Protein AF-0000000071591971 (afdb_homodimer)

Secondary structure (DSSP, 8-state):
--HHHHHHHHHHHTHHHHHHHHHHHHHS--BTT--HHHHHHHHHHHHHTT---EE-SSSS-EEEEEE-SSS--EEEEEEE--BBS----S--TT--SSTT-B--SSHHHHHHHHHHHHHHHHHTGGG--SEEEEEEE---SSTT-HHHHHHHTTTTTT--EEEEEEEETTS-TTEEEE-SEEEE-EEEEEEEEEE-B-EETT-GGGSB-HHHHHHHHHHHHHHIIIIIS-TTS-EEEEEEEEEE---TTEE-SEEEEEEEEEESSHHHHHHHHHHHHHHHHHHHHHHT-EEEEEEEE-PPPEEE-HHHHHHHHHHHHHHT-TT--EEEE---BS---THHHHHHHS-EEEEEEE--SSTT----TTSTT----THHHHHHHHHHHHHHHHHHHS-----/--HHHHHHHHHHHTHHHHHHHHHHHHHS--BTT--HHHHHHHHHHHHHTT---EE-SSSS-EEEEEE-SSS--EEEEEEE--BBS----S--TT---STT-B--SSHHHHHHHHHHHHHHHHHTGGG--SEEEEEEE---SSTT-HHHHHHHTTTTTT--EEEEEEEETTS-TTEEEE-SEEEE-EEEEEEEEEE-B-EETT-GGGSB-HHHHHHHHHHHHHHIIIIIS-TTS-EEEEEEEEEE---TTEE-SEEEEEEEEEESSHHHHHHHHHHHHHHHHHHHHHHT-EEEEEEEE-PPPEEE-HHHHHHHHHHHHHHT-TT--EEEE---BS---THHHHHHHS-EEEEEEE--SSTT----TTSTT----THHHHHHHHHHHHHHHHHHHS-----

Structure (mmCIF, N/CA/C/O backbone):
data_AF-0000000071591971-model_v1
#
loop_
_entity.id
_entity.type
_entity.pdbx_description
1 polymer 'Aminohydrolase/peptidase, M20D family'
#
loop_
_atom_site.group_PDB
_atom_site.id
_atom_site.type_symbol
_atom_site.label_atom_id
_atom_site.label_alt_id
_atom_site.label_comp_id
_atom_site.label_asym_id
_atom_site.label_entity_id
_atom_site.label_seq_id
_atom_site.pdbx_PDB_ins_code
_atom_site.Cartn_x
_atom_site.Cartn_y
_atom_site.Cartn_z
_atom_site.occupancy
_atom_site.B_iso_or_equiv
_atom_site.auth_seq_id
_atom_site.auth_comp_id
_atom_site.auth_asym_id
_atom_site.auth_atom_id
_atom_site.pdbx_PDB_model_num
ATOM 1 N N . MET A 1 1 ? -15.508 55.844 33.562 1 85.69 1 MET A N 1
ATOM 2 C CA . MET A 1 1 ? -15.156 54.469 33.219 1 85.69 1 MET A CA 1
ATOM 3 C C . MET A 1 1 ? -13.867 54.438 32.406 1 85.69 1 MET A C 1
ATOM 5 O O . MET A 1 1 ? -13.672 55.25 31.516 1 85.69 1 MET A O 1
ATOM 9 N N . THR A 1 2 ? -12.992 53.562 32.781 1 93.06 2 THR A N 1
ATOM 10 C CA . THR A 1 2 ? -11.75 53.438 32.062 1 93.06 2 THR A CA 1
ATOM 11 C C . THR A 1 2 ? -12 52.844 30.672 1 93.06 2 THR A C 1
ATOM 13 O O . THR A 1 2 ? -13.039 52.219 30.453 1 93.06 2 THR A O 1
ATOM 16 N N . LEU A 1 3 ? -11.188 53.156 29.797 1 95.31 3 LEU A N 1
ATOM 17 C CA . LEU A 1 3 ? -11.289 52.594 28.453 1 95.31 3 LEU A CA 1
ATOM 18 C C . LEU A 1 3 ? -11.352 51.062 28.516 1 95.31 3 LEU A C 1
ATOM 20 O O . LEU A 1 3 ? -12.094 50.438 27.75 1 95.31 3 LEU A O 1
ATOM 24 N N . GLN A 1 4 ? -10.664 50.5 29.391 1 95.44 4 GLN A N 1
ATOM 25 C CA . GLN A 1 4 ? -10.672 49.031 29.609 1 95.44 4 GLN A CA 1
ATOM 26 C C . GLN A 1 4 ? -12.047 48.562 30.062 1 95.44 4 GLN A C 1
ATOM 28 O O . GLN A 1 4 ? -12.562 47.562 29.547 1 95.44 4 GLN A O 1
ATOM 33 N N . ALA A 1 5 ? -12.578 49.188 31 1 96.56 5 ALA A N 1
ATOM 34 C CA . ALA A 1 5 ? -13.906 48.812 31.5 1 96.56 5 ALA A CA 1
ATOM 35 C C . ALA A 1 5 ? -14.961 48.969 30.406 1 96.56 5 ALA A C 1
ATOM 37 O O . ALA A 1 5 ? -15.891 48.156 30.312 1 96.56 5 ALA A O 1
ATOM 38 N N . GLN A 1 6 ? -14.812 50.031 29.625 1 97.25 6 GLN A N 1
ATOM 39 C CA . GLN A 1 6 ? -15.734 50.25 28.516 1 97.25 6 GLN A CA 1
ATOM 40 C C . GLN A 1 6 ? -15.648 49.125 27.5 1 97.25 6 GLN A C 1
ATOM 42 O O . GLN A 1 6 ? -16.672 48.594 27.047 1 97.25 6 GLN A O 1
ATOM 47 N N . LEU A 1 7 ? -14.453 48.781 27.156 1 97.75 7 LEU A N 1
ATOM 48 C CA . LEU A 1 7 ? -14.234 47.719 26.203 1 97.75 7 LEU A CA 1
ATOM 49 C C . LEU A 1 7 ? -14.836 46.406 26.719 1 97.75 7 LEU A C 1
ATOM 51 O O . LEU A 1 7 ? -15.547 45.719 25.984 1 97.75 7 LEU A O 1
ATOM 55 N N . MET A 1 8 ? -14.648 46.062 28 1 97.75 8 MET A N 1
ATOM 56 C CA . MET A 1 8 ? -15.133 44.812 28.594 1 97.75 8 MET A CA 1
ATOM 57 C C . MET A 1 8 ? -16.656 44.781 28.609 1 97.75 8 MET A C 1
ATOM 59 O O . MET A 1 8 ? -17.266 43.75 28.297 1 97.75 8 MET A O 1
ATOM 63 N N . GLN A 1 9 ? -17.188 45.844 28.953 1 98.06 9 GLN A N 1
ATOM 64 C CA . GLN A 1 9 ? -18.641 45.938 29.031 1 98.06 9 GLN A CA 1
ATOM 65 C C . GLN A 1 9 ? -19.266 45.781 27.656 1 98.06 9 GLN A C 1
ATOM 67 O O . GLN A 1 9 ? -20.266 45.062 27.5 1 98.06 9 GLN A O 1
ATOM 72 N N . GLN A 1 10 ? -18.719 46.469 26.719 1 98.44 10 GLN A N 1
ATOM 73 C CA . GLN A 1 10 ? -19.25 46.406 25.359 1 98.44 10 GLN A CA 1
ATOM 74 C C . GLN A 1 10 ? -19.109 45.031 24.766 1 98.44 10 GLN A C 1
ATOM 76 O O . GLN A 1 10 ? -20 44.531 24.062 1 98.44 10 GLN A O 1
ATOM 81 N N . LEU A 1 11 ? -18 44.406 25.031 1 98.69 11 LEU A N 1
ATOM 82 C CA . LEU A 1 11 ? -17.797 43.031 24.531 1 98.69 11 LEU A CA 1
ATOM 83 C C . LEU A 1 11 ? -18.75 42.062 25.203 1 98.69 11 LEU A C 1
ATOM 85 O O . LEU A 1 11 ? -19.281 41.156 24.562 1 98.69 11 LEU A O 1
ATOM 89 N N . THR A 1 12 ? -18.938 42.188 26.5 1 98.62 12 THR A N 1
ATOM 90 C CA . THR A 1 12 ? -19.906 41.375 27.203 1 98.62 12 THR A CA 1
ATOM 91 C C . THR A 1 12 ? -21.297 41.5 26.594 1 98.62 12 THR A C 1
ATOM 93 O O . THR A 1 12 ? -22 40.531 26.359 1 98.62 12 THR A O 1
ATOM 96 N N . ALA A 1 13 ? -21.609 42.688 26.312 1 98.56 13 ALA A N 1
ATOM 97 C CA . ALA A 1 13 ? -22.938 42.969 25.734 1 98.56 13 ALA A CA 1
ATOM 98 C C . ALA A 1 13 ? -23.047 42.406 24.328 1 98.56 13 ALA A C 1
ATOM 100 O O . ALA A 1 13 ? -24.156 42.094 23.875 1 98.56 13 ALA A O 1
ATOM 101 N N . ALA A 1 14 ? -21.969 42.281 23.688 1 98.56 14 ALA A N 1
ATOM 102 C CA . ALA A 1 14 ? -21.984 41.875 22.281 1 98.56 14 ALA A CA 1
ATOM 103 C C . ALA A 1 14 ? -21.844 40.375 22.156 1 98.56 14 ALA A C 1
ATOM 105 O O . ALA A 1 14 ? -21.781 39.844 21.031 1 98.56 14 ALA 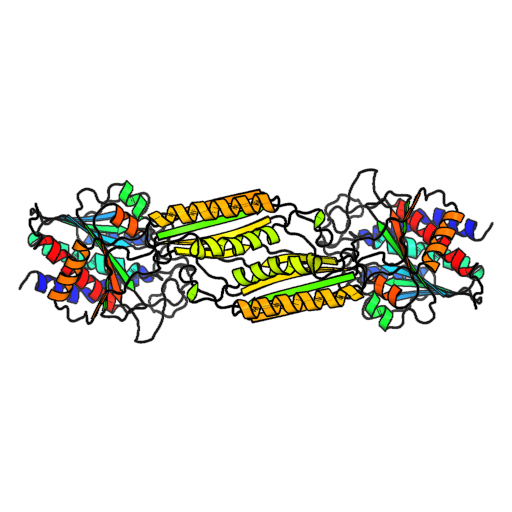A O 1
ATOM 106 N N . GLU A 1 15 ? -21.766 39.594 23.203 1 98.56 15 GLU A N 1
ATOM 107 C CA . GLU A 1 15 ? -21.562 38.156 23.188 1 98.56 15 GLU A CA 1
ATOM 108 C C . GLU A 1 15 ? -22.594 37.469 22.328 1 98.56 15 GLU A C 1
ATOM 110 O O . GLU A 1 15 ? -22.25 36.594 21.531 1 98.56 15 GLU A O 1
ATOM 115 N N . PRO A 1 16 ? -23.891 37.812 22.406 1 98.69 16 PRO A N 1
ATOM 116 C CA . PRO A 1 16 ? -24.875 37.156 21.547 1 98.69 16 PRO A CA 1
ATOM 117 C C . PRO A 1 16 ? -24.578 37.344 20.062 1 98.69 16 PRO A C 1
ATOM 119 O O . PRO A 1 16 ? -24.844 36.438 19.25 1 98.69 16 PRO A O 1
ATOM 122 N N . GLU A 1 17 ? -24.047 38.5 19.75 1 98.69 17 GLU A N 1
ATOM 123 C CA . GLU A 1 17 ? -23.703 38.75 18.359 1 98.69 17 GLU A CA 1
ATOM 124 C C . GLU A 1 17 ? -22.547 37.875 17.891 1 98.69 17 GLU A C 1
ATOM 126 O O . GLU A 1 17 ? -22.562 37.375 16.766 1 98.69 17 GLU A O 1
ATOM 131 N N . MET A 1 18 ? -21.547 37.656 18.75 1 98.75 18 MET A N 1
ATOM 132 C CA . MET A 1 18 ? -20.453 36.75 18.438 1 98.75 18 MET A CA 1
ATOM 133 C C . MET A 1 18 ? -20.969 35.344 18.125 1 98.75 18 MET A C 1
ATOM 135 O O . MET A 1 18 ? -20.547 34.719 17.156 1 98.75 18 MET A O 1
ATOM 139 N N . ILE A 1 19 ? -21.875 34.906 18.969 1 98.75 19 ILE A N 1
ATOM 140 C CA . ILE A 1 19 ? -22.438 33.562 18.859 1 98.75 19 ILE A CA 1
ATOM 141 C C . ILE A 1 19 ? -23.234 33.469 17.562 1 98.75 19 ILE A C 1
ATOM 143 O O . ILE A 1 19 ? -23.125 32.469 16.844 1 98.75 19 ILE A O 1
ATOM 147 N N . LYS A 1 20 ? -23.984 34.438 17.281 1 98.69 20 LYS A N 1
ATOM 148 C CA . LYS A 1 20 ? -24.781 34.469 16.062 1 98.69 20 LYS A CA 1
ATOM 149 C C . LYS A 1 20 ? -23.906 34.406 14.82 1 98.69 20 LYS A C 1
ATOM 151 O O . LYS A 1 20 ? -24.188 33.625 13.883 1 98.69 20 LYS A O 1
ATOM 156 N N . ILE A 1 21 ? -22.859 35.188 14.789 1 98.75 21 ILE A N 1
ATOM 157 C CA . ILE A 1 21 ? -21.953 35.219 13.656 1 98.75 21 ILE A CA 1
ATOM 158 C C . ILE A 1 21 ? -21.281 33.844 13.508 1 98.75 21 ILE A C 1
ATOM 160 O O . ILE A 1 21 ? -21.234 33.281 12.406 1 98.75 21 ILE A O 1
ATOM 164 N N . ARG A 1 22 ? -20.75 33.281 14.625 1 98.75 22 ARG A N 1
ATOM 165 C CA . ARG A 1 22 ? -20.094 32 14.594 1 98.75 22 ARG A CA 1
ATOM 166 C C . ARG A 1 22 ? -21.016 30.922 14.031 1 98.75 22 ARG A C 1
ATOM 168 O O . ARG A 1 22 ? -20.609 30.141 13.172 1 98.75 22 ARG A O 1
ATOM 175 N N . ARG A 1 23 ? -22.266 30.922 14.5 1 98.56 23 ARG A N 1
ATOM 176 C CA . ARG A 1 23 ? -23.203 29.891 14.094 1 98.56 23 ARG A CA 1
ATOM 177 C C . ARG A 1 23 ? -23.578 30.047 12.625 1 98.56 23 ARG A C 1
ATOM 179 O O . ARG A 1 23 ? -23.781 29.047 11.922 1 98.56 23 ARG A O 1
ATOM 186 N N . HIS A 1 24 ? -23.672 31.266 12.172 1 98.62 24 HIS A N 1
ATOM 187 C CA . HIS A 1 24 ? -23.891 31.484 10.75 1 98.62 24 HIS A CA 1
ATOM 188 C C . HIS A 1 24 ? -22.734 30.938 9.914 1 98.62 24 HIS A C 1
ATOM 190 O O . HIS A 1 24 ? -22.953 30.234 8.93 1 98.62 24 HIS A O 1
ATOM 196 N N . LEU A 1 25 ? -21.516 31.297 10.297 1 98.69 25 LEU A N 1
ATOM 197 C CA . LEU A 1 25 ? -20.344 30.844 9.578 1 98.69 25 LEU A CA 1
ATOM 198 C C . LEU A 1 25 ? -20.234 29.328 9.617 1 98.69 25 LEU A C 1
ATOM 200 O O . LEU A 1 25 ? -19.875 28.688 8.617 1 98.69 25 LEU A O 1
ATOM 204 N N . HIS A 1 26 ? -20.531 28.719 10.773 1 98.69 26 HIS A N 1
ATOM 205 C CA . HIS A 1 26 ? -20.469 27.266 10.922 1 98.69 26 HIS A CA 1
ATOM 206 C C . HIS A 1 26 ? -21.438 26.578 9.984 1 98.69 26 HIS A C 1
ATOM 208 O O . HIS A 1 26 ? -21.125 25.531 9.414 1 98.69 26 HIS A O 1
ATOM 214 N N . ALA A 1 27 ? -22.594 27.109 9.844 1 98.5 27 ALA A N 1
ATOM 215 C CA . ALA A 1 27 ? -23.641 26.531 9.016 1 98.5 27 ALA A CA 1
ATOM 216 C C . ALA A 1 27 ? -23.312 26.656 7.535 1 98.5 27 ALA A C 1
ATOM 218 O O . ALA A 1 27 ? -23.859 25.938 6.699 1 98.5 27 ALA A O 1
ATOM 219 N N . HIS A 1 28 ? -22.406 27.625 7.184 1 98.5 28 HIS A N 1
ATOM 220 C CA . HIS A 1 28 ? -22.094 27.891 5.785 1 98.5 28 HIS A CA 1
ATOM 221 C C . HIS A 1 28 ? -20.594 27.875 5.535 1 98.5 28 HIS A C 1
ATOM 223 O O . HIS A 1 28 ? -20.031 28.828 4.988 1 98.5 28 HIS A O 1
ATOM 229 N N . PRO A 1 29 ? -19.984 26.766 5.875 1 98.31 29 PRO A N 1
ATOM 230 C CA . PRO A 1 29 ? -18.531 26.688 5.695 1 98.31 29 PRO A CA 1
ATOM 231 C C . PRO A 1 29 ? -18.125 26.547 4.23 1 98.31 29 PRO A C 1
ATOM 233 O O . PRO A 1 29 ? -18.875 26 3.424 1 98.31 29 PRO A O 1
ATOM 236 N N . GLU A 1 30 ? -16.984 27.094 3.848 1 98.25 30 GLU A N 1
ATOM 237 C CA . GLU A 1 30 ? -16.344 26.922 2.543 1 98.25 30 GLU A CA 1
ATOM 238 C C . GLU A 1 30 ? -14.883 26.516 2.689 1 98.25 30 GLU A C 1
ATOM 240 O O . GLU A 1 30 ? -14.188 26.984 3.586 1 98.25 30 GLU A O 1
ATOM 245 N N . ILE A 1 31 ? -14.438 25.641 1.809 1 96.81 31 ILE A N 1
ATOM 246 C CA . ILE A 1 31 ? -13.086 25.109 1.926 1 96.81 31 ILE A CA 1
ATOM 247 C C . ILE A 1 31 ? -12.07 26.172 1.503 1 96.81 31 ILE A C 1
ATOM 249 O O . ILE A 1 31 ? -12.438 27.188 0.928 1 96.81 31 ILE A O 1
ATOM 253 N N . SER A 1 32 ? -10.797 25.938 1.702 1 95.69 32 SER A N 1
ATOM 254 C CA . SER A 1 32 ? -9.672 26.844 1.435 1 95.69 32 SER A CA 1
ATOM 255 C C . SER A 1 32 ? -9.695 27.344 -0.006 1 95.69 32 SER A C 1
ATOM 257 O O . SER A 1 32 ? -9.891 26.547 -0.937 1 95.69 32 SER A O 1
ATOM 259 N N . PHE A 1 33 ? -9.594 28.609 -0.159 1 95.44 33 PHE A N 1
ATOM 260 C CA . PHE A 1 33 ? -9.492 29.359 -1.406 1 95.44 33 PHE A CA 1
ATOM 261 C C . PHE A 1 33 ? -10.82 29.359 -2.148 1 95.44 33 PHE A C 1
ATOM 263 O O . PHE A 1 33 ? -10.914 29.844 -3.279 1 95.44 33 PHE A O 1
ATOM 270 N N . HIS A 1 34 ? -11.852 28.844 -1.589 1 96.75 34 HIS A N 1
ATOM 271 C CA . HIS A 1 34 ? -13.195 28.891 -2.154 1 96.75 34 HIS A CA 1
ATOM 272 C C . HIS A 1 34 ? -14.172 29.562 -1.197 1 96.75 34 HIS A C 1
ATOM 274 O O . HIS A 1 34 ? -15.344 29.203 -1.141 1 96.75 34 HIS A O 1
ATOM 280 N N . GLU A 1 35 ? -13.648 30.438 -0.422 1 98.06 35 GLU A N 1
ATOM 281 C CA . GLU A 1 35 ? -14.438 31.062 0.639 1 98.06 35 GLU A CA 1
ATOM 282 C C . GLU A 1 35 ? -15.148 32.312 0.139 1 98.06 35 GLU A C 1
ATOM 284 O O . GLU A 1 35 ? -15.102 33.375 0.785 1 98.06 35 GLU A O 1
ATOM 289 N N . GLU A 1 36 ? -15.805 32.219 -0.976 1 97.62 36 GLU A N 1
ATOM 290 C CA . GLU A 1 36 ? -16.438 33.375 -1.599 1 97.62 36 GLU A CA 1
ATOM 291 C C . GLU A 1 36 ? -17.562 33.938 -0.72 1 97.62 36 GLU A C 1
ATOM 293 O O . GLU A 1 36 ? -17.578 35.125 -0.422 1 97.62 36 GLU A O 1
ATOM 298 N N . GLN A 1 37 ? -18.484 33.094 -0.327 1 98.06 37 GLN A N 1
ATOM 299 C CA . GLN A 1 37 ? -19.625 33.531 0.467 1 98.06 37 GLN A CA 1
ATOM 300 C C . GLN A 1 37 ? -19.203 33.938 1.873 1 98.06 37 GLN A C 1
ATOM 302 O O . GLN A 1 37 ? -19.766 34.875 2.461 1 98.06 37 GLN A O 1
ATOM 307 N N . THR A 1 38 ? -18.25 33.25 2.43 1 98.44 38 THR A N 1
ATOM 308 C CA . THR A 1 38 ? -17.734 33.594 3.746 1 98.44 38 THR A CA 1
ATOM 309 C C . THR A 1 38 ? -17.141 35 3.736 1 98.44 38 THR A C 1
ATOM 311 O O . THR A 1 38 ? -17.469 35.812 4.59 1 98.44 38 THR A O 1
ATOM 314 N N . ALA A 1 39 ? -16.281 35.281 2.756 1 98.44 39 ALA A N 1
ATOM 315 C CA . ALA A 1 39 ? -15.672 36.594 2.631 1 98.44 39 ALA A CA 1
ATOM 316 C C . ALA A 1 39 ? -16.734 37.656 2.426 1 98.44 39 ALA A C 1
ATOM 318 O O . ALA A 1 39 ? -16.656 38.75 3.01 1 98.44 39 ALA A O 1
ATOM 319 N N . ALA A 1 40 ? -17.688 37.375 1.577 1 98.25 40 ALA A N 1
ATOM 320 C CA . ALA A 1 40 ? -18.766 38.312 1.307 1 98.25 40 ALA A CA 1
ATOM 321 C C . ALA A 1 40 ? -19.547 38.656 2.58 1 98.25 40 ALA A C 1
ATOM 323 O O . ALA A 1 40 ? -19.922 39.781 2.807 1 98.25 40 ALA A O 1
ATOM 324 N N . TYR A 1 41 ? -19.828 37.625 3.344 1 98.69 41 TYR A N 1
ATOM 325 C CA . TYR A 1 41 ? -20.562 37.812 4.598 1 98.69 41 TYR A CA 1
ATOM 326 C C . TYR A 1 41 ? -19.797 38.719 5.539 1 98.69 41 TYR A C 1
ATOM 328 O O . TYR A 1 41 ? -20.391 39.656 6.125 1 98.69 41 TYR A O 1
ATOM 336 N N . ILE A 1 42 ? -18.516 38.5 5.711 1 98.75 42 ILE A N 1
ATOM 337 C CA . ILE A 1 42 ? -17.688 39.312 6.617 1 98.75 42 ILE A CA 1
ATOM 338 C C . ILE A 1 42 ? -17.609 40.75 6.102 1 98.75 42 ILE A C 1
ATOM 340 O O . ILE A 1 42 ? -17.719 41.688 6.875 1 98.75 42 ILE A O 1
ATOM 344 N N . LYS A 1 43 ? -17.391 40.906 4.824 1 98.44 43 LYS A N 1
ATOM 345 C CA . LYS A 1 43 ? -17.312 42.219 4.23 1 98.44 43 LYS A CA 1
ATOM 346 C C . LYS A 1 43 ? -18.609 43 4.414 1 98.44 43 LYS A C 1
ATOM 348 O O . LYS A 1 43 ? -18.609 44.219 4.641 1 98.44 43 LYS A O 1
ATOM 353 N N . ALA A 1 44 ? -19.734 42.312 4.215 1 98.44 44 ALA A N 1
ATOM 354 C CA . ALA A 1 44 ? -21.047 42.938 4.406 1 98.44 44 ALA A CA 1
ATOM 355 C C . ALA A 1 44 ? -21.188 43.5 5.824 1 98.44 44 ALA A C 1
ATOM 357 O O . ALA A 1 44 ? -21.797 44.531 6.031 1 98.44 44 ALA A O 1
ATOM 358 N N . PHE A 1 45 ? -20.719 42.75 6.758 1 98.44 45 PHE A N 1
ATOM 359 C CA . PHE A 1 45 ? -20.734 43.188 8.148 1 98.44 45 PHE A CA 1
ATOM 360 C C . PHE A 1 45 ? -20.047 44.531 8.297 1 98.44 45 PHE A C 1
ATOM 362 O O . PHE A 1 45 ? -20.578 45.438 8.93 1 98.44 45 PHE A O 1
ATOM 369 N N . TYR A 1 46 ? -18.891 44.688 7.727 1 98.38 46 TYR A N 1
ATOM 370 C CA . TYR A 1 46 ? -18.125 45.938 7.84 1 98.38 46 TYR A CA 1
ATOM 371 C C . TYR A 1 46 ? -18.766 47.031 7.016 1 98.38 46 TYR A C 1
ATOM 373 O O . TYR A 1 46 ? -18.703 48.219 7.391 1 98.38 46 TYR A O 1
ATOM 381 N N . ARG A 1 47 ? -19.312 46.656 5.922 1 97.5 47 ARG A N 1
ATOM 382 C CA . ARG A 1 47 ? -20.047 47.656 5.125 1 97.5 47 ARG A CA 1
ATOM 383 C C . ARG A 1 47 ? -21.172 48.281 5.934 1 97.5 47 ARG A C 1
ATOM 385 O O . ARG A 1 47 ? -21.391 49.469 5.852 1 97.5 47 ARG A O 1
ATOM 392 N N . GLU A 1 48 ? -21.844 47.5 6.641 1 97.44 48 GLU A N 1
ATOM 393 C CA . GLU A 1 48 ? -22.938 47.969 7.48 1 97.44 48 GLU A CA 1
ATOM 394 C C . GLU A 1 48 ? -22.422 48.938 8.555 1 97.44 48 GLU A C 1
ATOM 396 O O . GLU A 1 48 ? -23.156 49.812 9.031 1 97.44 48 GLU A O 1
ATOM 401 N N . LEU A 1 49 ? -21.172 48.75 8.922 1 96.88 49 LEU A N 1
ATOM 402 C CA . LEU A 1 49 ? -20.562 49.625 9.914 1 96.88 49 LEU A CA 1
ATOM 403 C C . LEU A 1 49 ? -19.969 50.875 9.258 1 96.88 49 LEU A C 1
ATOM 405 O O . LEU A 1 49 ? -19.438 51.75 9.938 1 96.88 49 LEU A O 1
ATOM 409 N N . GLY A 1 50 ? -20 50.938 7.93 1 96.44 50 GLY A N 1
ATOM 410 C CA . GLY A 1 50 ? -19.484 52.094 7.191 1 96.44 50 GLY A CA 1
ATOM 411 C C . GLY A 1 50 ? -17.969 52.062 7.031 1 96.44 50 GLY A C 1
ATOM 412 O O . GLY A 1 50 ? -17.328 53.094 6.906 1 96.44 50 GLY A O 1
ATOM 413 N N . VAL A 1 51 ? -17.406 50.938 7.137 1 96.19 51 VAL A N 1
ATOM 414 C CA . VAL A 1 51 ? -15.961 50.781 7.047 1 96.19 51 VAL A CA 1
ATOM 415 C C . VAL A 1 51 ? -15.594 50.062 5.762 1 96.19 51 VAL A C 1
ATOM 417 O O . VAL A 1 51 ? -16.266 49.094 5.367 1 96.19 51 VAL A O 1
ATOM 420 N N . SER A 1 52 ? -14.586 50.531 5.109 1 96 52 SER A N 1
ATOM 421 C CA . SER A 1 52 ? -14.109 49.906 3.877 1 96 52 SER A CA 1
ATOM 422 C C . SER A 1 52 ? -13.164 48.75 4.172 1 96 52 SER A C 1
ATOM 424 O O . SER A 1 52 ? -12.477 48.75 5.195 1 96 52 SER A O 1
ATOM 426 N N . THR A 1 53 ? -13.195 47.812 3.291 1 97.69 53 THR A N 1
ATOM 427 C CA . THR A 1 53 ? -12.258 46.688 3.354 1 97.69 53 THR A CA 1
ATOM 428 C C . THR A 1 53 ? -11.258 46.75 2.205 1 97.69 53 THR A C 1
ATOM 430 O O . THR A 1 53 ? -11.555 47.312 1.147 1 97.69 53 THR A O 1
ATOM 433 N N . THR A 1 54 ? -10.062 46.281 2.408 1 98.12 54 THR A N 1
ATOM 434 C CA . THR A 1 54 ? -9.023 46.25 1.384 1 98.12 54 THR A CA 1
ATOM 435 C C . THR A 1 54 ? -8.555 44.812 1.147 1 98.12 54 THR A C 1
ATOM 437 O O . THR A 1 54 ? -8.125 44.125 2.082 1 98.12 54 THR A O 1
ATOM 440 N N . ALA A 1 55 ? -8.594 44.406 -0.087 1 97.62 55 ALA A N 1
ATOM 441 C CA . ALA A 1 55 ? -8.219 43.031 -0.452 1 97.62 55 ALA A CA 1
ATOM 442 C C . ALA A 1 55 ? -6.699 42.875 -0.461 1 97.62 55 ALA A C 1
ATOM 444 O O . ALA A 1 55 ? -5.973 43.781 -0.861 1 97.62 55 ALA A O 1
ATOM 445 N N . TYR A 1 56 ? -6.199 41.781 -0.012 1 97.69 56 TYR A N 1
ATOM 446 C CA . TYR A 1 56 ? -4.793 41.406 -0.086 1 97.69 56 TYR A CA 1
ATOM 447 C C . TYR A 1 56 ? -4.645 39.969 -0.537 1 97.69 56 TYR A C 1
ATOM 449 O O . TYR A 1 56 ? -5.344 39.062 -0.042 1 97.69 56 TYR A O 1
ATOM 457 N N . GLY A 1 57 ? -3.713 39.719 -1.512 1 92.94 57 GLY A N 1
ATOM 458 C CA . GLY A 1 57 ? -3.396 38.375 -1.926 1 92.94 57 GLY A CA 1
ATOM 459 C C . GLY A 1 57 ? -4.301 37.844 -3.031 1 92.94 57 GLY A C 1
ATOM 460 O O . GLY A 1 57 ? -5.121 38.594 -3.566 1 92.94 57 GLY A O 1
ATOM 461 N N . ASP A 1 58 ? -4.137 36.5 -3.52 1 86 58 ASP A N 1
ATOM 462 C CA . ASP A 1 58 ? -4.867 35.906 -4.637 1 86 58 ASP A CA 1
ATOM 463 C C . ASP A 1 58 ? -6.133 35.219 -4.148 1 86 58 ASP A C 1
ATOM 465 O O . ASP A 1 58 ? -6.961 34.781 -4.957 1 86 58 ASP A O 1
ATOM 469 N N . GLY A 1 59 ? -6.492 35.312 -3.062 1 88.94 59 GLY A N 1
ATOM 470 C CA . GLY A 1 59 ? -7.684 34.719 -2.504 1 88.94 59 GLY A CA 1
ATOM 471 C C . GLY A 1 59 ? -8.688 35.719 -1.973 1 88.94 59 GLY A C 1
ATOM 472 O O . GLY A 1 59 ? -8.938 36.75 -2.609 1 88.94 59 GLY A O 1
ATOM 473 N N . TYR A 1 60 ? -9.32 35.344 -0.964 1 96.44 60 TYR A N 1
ATOM 474 C CA . TYR A 1 60 ? -10.422 36.125 -0.439 1 96.44 60 TYR A CA 1
ATOM 475 C C . TYR A 1 60 ? -9.984 36.906 0.796 1 96.44 60 TYR A C 1
ATOM 477 O O . TYR A 1 60 ? -10.82 37.344 1.589 1 96.44 60 TYR A O 1
ATOM 485 N N . GLY A 1 61 ? -8.625 37 1.003 1 97.88 61 GLY A N 1
ATOM 486 C CA . GLY A 1 61 ? -8.094 37.719 2.15 1 97.88 61 GLY A CA 1
ATOM 487 C C . GLY A 1 61 ? -8.289 39.219 2.055 1 97.88 61 GLY A C 1
ATOM 488 O O . GLY A 1 61 ? -8.203 39.781 0.967 1 97.88 61 GLY A O 1
ATOM 489 N N . PHE A 1 62 ? -8.57 39.875 3.154 1 98.56 62 PHE A N 1
ATOM 490 C CA . PHE A 1 62 ? -8.734 41.344 3.184 1 98.56 62 PHE A CA 1
ATOM 491 C C . PHE A 1 62 ? -8.484 41.875 4.586 1 98.56 62 PHE A C 1
ATOM 493 O O . PHE A 1 62 ? -8.297 41.094 5.531 1 98.56 62 PHE A O 1
ATOM 500 N N . VAL A 1 63 ? -8.406 43.219 4.672 1 98.69 63 VAL A N 1
ATOM 501 C CA . VAL A 1 63 ? -8.164 43.844 5.969 1 98.69 63 VAL A CA 1
ATOM 502 C C . VAL A 1 63 ? -9.148 45 6.18 1 98.69 63 VAL A C 1
ATOM 504 O O . VAL A 1 63 ? -9.766 45.469 5.227 1 98.69 63 VAL A O 1
ATOM 507 N N . VAL A 1 64 ? -9.391 45.281 7.391 1 98.5 64 VAL A N 1
ATOM 508 C CA . VAL A 1 64 ? -10.055 46.5 7.871 1 98.5 64 VAL A CA 1
ATOM 509 C C . VAL A 1 64 ? -9.102 47.281 8.766 1 98.5 64 VAL A C 1
ATOM 511 O O . VAL A 1 64 ? -8.516 46.719 9.703 1 98.5 64 VAL A O 1
ATOM 514 N N . ASP A 1 65 ? -8.969 48.531 8.461 1 98 65 ASP A N 1
ATOM 515 C CA . ASP A 1 65 ? -8.102 49.375 9.273 1 98 65 ASP A CA 1
ATOM 516 C C . ASP A 1 65 ? -8.914 50.25 10.227 1 98 65 ASP A C 1
ATOM 518 O O . ASP A 1 65 ? -9.875 50.906 9.805 1 98 65 ASP A O 1
ATOM 522 N N . ILE A 1 66 ? -8.539 50.188 11.438 1 98 66 ILE A N 1
ATOM 523 C CA . ILE A 1 66 ? -9.078 51.094 12.469 1 98 66 ILE A CA 1
ATOM 524 C C . ILE A 1 66 ? -8.031 52.125 12.867 1 98 66 ILE A C 1
ATOM 526 O O . ILE A 1 66 ? -7.168 51.844 13.711 1 98 66 ILE A O 1
ATOM 530 N N . ASP A 1 67 ? -8.211 53.25 12.32 1 96.5 67 ASP A N 1
ATOM 531 C CA . ASP A 1 67 ? -7.266 54.344 12.547 1 96.5 67 ASP A CA 1
ATOM 532 C C . ASP A 1 67 ? -7.789 55.312 13.602 1 96.5 67 ASP A C 1
ATOM 534 O O . ASP A 1 67 ? -8.828 55.938 13.406 1 96.5 67 ASP A O 1
ATOM 538 N N . SER A 1 68 ? -7.07 55.469 14.703 1 95.94 68 SER A N 1
ATOM 539 C CA . SER A 1 68 ? -7.508 56.344 15.781 1 95.94 68 SER A CA 1
ATOM 540 C C . SER A 1 68 ? -7.391 57.812 15.383 1 95.94 68 SER A C 1
ATOM 542 O O . SER A 1 68 ? -8.055 58.688 15.961 1 95.94 68 SER A O 1
ATOM 544 N N . GLY A 1 69 ? -6.441 58.094 14.438 1 95.25 69 GLY A N 1
ATOM 545 C CA . GLY A 1 69 ? -6.113 59.469 14.078 1 95.25 69 GLY A CA 1
ATOM 546 C C . GLY A 1 69 ? -5.047 60.062 14.969 1 95.25 69 GLY A C 1
ATOM 547 O O . GLY A 1 69 ? -4.574 61.188 14.711 1 95.25 69 GLY A O 1
ATOM 548 N N . HIS A 1 70 ? -4.711 59.375 15.961 1 96.31 70 HIS A N 1
ATOM 549 C CA . HIS A 1 70 ? -3.658 59.812 16.875 1 96.31 70 HIS A CA 1
ATOM 550 C C . HIS A 1 70 ? -2.383 59 16.672 1 96.31 70 HIS A C 1
ATOM 552 O O . HIS A 1 70 ? -2.443 57.812 16.312 1 96.31 70 HIS A O 1
ATOM 558 N N . PRO A 1 71 ? -1.221 59.719 16.859 1 95.56 71 PRO A N 1
ATOM 559 C CA . PRO A 1 71 ? 0.021 58.938 16.75 1 95.56 71 PRO A CA 1
ATOM 560 C C . PRO A 1 71 ? 0.078 57.781 17.734 1 95.56 71 PRO A C 1
ATOM 562 O O . PRO A 1 71 ? -0.444 57.875 18.844 1 95.56 71 PRO A O 1
ATOM 565 N N . GLY A 1 72 ? 0.719 56.688 17.266 1 96 72 GLY A N 1
ATOM 566 C CA . GLY A 1 72 ? 0.859 55.5 18.109 1 96 72 GLY A CA 1
ATOM 567 C C . GLY A 1 72 ? 1.275 54.281 17.359 1 96 72 GLY A C 1
ATOM 568 O O . GLY A 1 72 ? 1.573 54.344 16.156 1 96 72 GLY A O 1
ATOM 569 N N . PRO A 1 73 ? 1.348 53.219 18.031 1 96.94 73 PRO A N 1
ATOM 570 C CA . PRO A 1 73 ? 1.804 51.969 17.406 1 96.94 73 PRO A CA 1
ATOM 571 C C . PRO A 1 73 ? 0.774 51.375 16.438 1 96.94 73 PRO A C 1
ATOM 573 O O . PRO A 1 73 ? -0.378 51.812 16.422 1 96.94 73 PRO A O 1
ATOM 576 N N . GLN A 1 74 ? 1.243 50.438 15.586 1 97.81 74 GLN A N 1
ATOM 577 C CA . GLN A 1 74 ? 0.42 49.781 14.586 1 97.81 74 GLN A CA 1
ATOM 578 C C . GLN A 1 74 ? 0.351 48.281 14.844 1 97.81 74 GLN A C 1
ATOM 580 O O . GLN A 1 74 ? 1.359 47.594 14.742 1 97.81 74 GLN A O 1
ATOM 585 N N . LEU A 1 75 ? -0.799 47.844 15.156 1 98.5 75 LEU A N 1
ATOM 586 C CA . LEU A 1 75 ? -1.021 46.438 15.539 1 98.5 75 LEU A CA 1
ATOM 587 C C . LEU A 1 75 ? -1.92 45.75 14.523 1 98.5 75 LEU A C 1
ATOM 589 O O . LEU A 1 75 ? -2.889 46.344 14.039 1 98.5 75 LEU A O 1
ATOM 593 N N . ALA A 1 76 ? -1.573 44.531 14.172 1 98.81 76 ALA A N 1
ATOM 594 C CA . ALA A 1 76 ? -2.488 43.719 13.383 1 98.81 76 ALA A CA 1
ATOM 595 C C . ALA A 1 76 ? -3.064 42.562 14.219 1 98.81 76 ALA A C 1
ATOM 597 O O . ALA A 1 76 ? -2.361 41.969 15.047 1 98.81 76 ALA A O 1
ATOM 598 N N . LEU A 1 77 ? -4.312 42.281 14.094 1 98.88 77 LEU A N 1
ATOM 599 C CA . LEU A 1 77 ? -5.02 41.156 14.648 1 98.88 77 LEU A CA 1
ATOM 600 C C . LEU A 1 77 ? -5.523 40.219 13.531 1 98.88 77 LEU A C 1
ATOM 602 O O . LEU A 1 77 ? -6.16 40.688 12.586 1 98.88 77 LEU A O 1
ATOM 606 N N . ARG A 1 78 ? -5.223 38.906 13.641 1 98.81 78 ARG A N 1
ATOM 607 C CA . ARG A 1 78 ? -5.516 38.031 12.523 1 98.81 78 ARG A CA 1
ATOM 608 C C . ARG A 1 78 ? -6.516 36.938 12.922 1 98.81 78 ARG A C 1
ATOM 610 O O . ARG A 1 78 ? -6.414 36.375 14.008 1 98.81 78 ARG A O 1
ATOM 617 N N . ALA A 1 79 ? -7.492 36.719 12.07 1 98.38 79 ALA A N 1
ATOM 618 C CA . ALA A 1 79 ? -8.367 35.531 12.133 1 98.38 79 ALA A CA 1
ATOM 619 C C . ALA A 1 79 ? -8.453 34.844 10.781 1 98.38 79 ALA A C 1
ATOM 621 O O . ALA A 1 79 ? -8.5 35.5 9.742 1 98.38 79 ALA A O 1
ATOM 622 N N . ASP A 1 80 ? -8.43 33.562 10.773 1 97.81 80 ASP A N 1
ATOM 623 C CA . ASP A 1 80 ? -8.648 32.75 9.578 1 97.81 80 ASP A CA 1
ATOM 624 C C . ASP A 1 80 ? -10.117 32.344 9.461 1 97.81 80 ASP A C 1
ATOM 626 O O . ASP A 1 80 ? -10.867 32.406 10.438 1 97.81 80 ASP A O 1
ATOM 630 N N . PHE A 1 81 ? -10.523 31.984 8.172 1 97.88 81 PHE A N 1
ATOM 631 C CA . PHE A 1 81 ? -11.969 31.781 8.117 1 97.88 81 PHE A CA 1
ATOM 632 C C . PHE A 1 81 ? -12.32 30.625 7.18 1 97.88 81 PHE A C 1
ATOM 634 O O . PHE A 1 81 ? -13.484 30.438 6.832 1 97.88 81 PHE A O 1
ATOM 641 N N . ASP A 1 82 ? -11.305 29.812 6.777 1 97.25 82 ASP A N 1
ATOM 642 C CA . ASP A 1 82 ? -11.594 28.672 5.902 1 97.25 82 ASP A CA 1
ATOM 643 C C . ASP A 1 82 ? -12.094 27.469 6.699 1 97.25 82 ASP A C 1
ATOM 645 O O . ASP A 1 82 ? -11.859 27.391 7.91 1 97.25 82 ASP A O 1
ATOM 649 N N . GLY A 1 83 ? -12.922 26.609 5.973 1 96.69 83 GLY A N 1
ATOM 650 C CA . GLY A 1 83 ? -13.352 25.328 6.512 1 96.69 83 GLY A CA 1
ATOM 651 C C . GLY A 1 83 ? -12.555 24.156 5.973 1 96.69 83 GLY A C 1
ATOM 652 O O . GLY A 1 83 ? -11.523 24.344 5.32 1 96.69 83 GLY A O 1
ATOM 653 N N . LEU A 1 84 ? -13.016 22.969 6.383 1 95.75 84 LEU A N 1
ATOM 654 C CA . LEU A 1 84 ? -12.352 21.719 6 1 95.75 84 LEU A CA 1
ATOM 655 C C . LEU A 1 84 ? -13.273 20.844 5.176 1 95.75 84 LEU A C 1
ATOM 657 O O . LEU A 1 84 ? -14.5 20.906 5.324 1 95.75 84 LEU A O 1
ATOM 661 N N . ALA A 1 85 ? -12.727 20 4.234 1 93.06 85 ALA A N 1
ATOM 662 C CA . ALA A 1 85 ? -13.484 19.016 3.463 1 93.06 85 ALA A CA 1
ATOM 663 C C . ALA A 1 85 ? -13.852 17.812 4.32 1 93.06 85 ALA A C 1
ATOM 665 O O . ALA A 1 85 ? -13.32 16.719 4.117 1 93.06 85 ALA A O 1
ATOM 666 N N . ILE A 1 86 ? -14.727 17.969 5.258 1 94.31 86 ILE A N 1
ATOM 667 C CA . ILE A 1 86 ? -15.164 16.953 6.203 1 94.31 86 ILE A CA 1
ATOM 668 C C . ILE A 1 86 ? -16.688 16.938 6.281 1 94.31 86 ILE A C 1
ATOM 670 O O . ILE A 1 86 ? -17.328 18 6.336 1 94.31 86 ILE A O 1
ATOM 674 N N . GLN A 1 87 ? -17.25 15.734 6.184 1 96.06 87 GLN A N 1
ATOM 675 C CA . GLN A 1 87 ? -18.672 15.609 6.465 1 96.06 87 GLN A CA 1
ATOM 676 C C . GLN A 1 87 ? -18.953 15.672 7.965 1 96.06 87 GLN A C 1
ATOM 678 O O . GLN A 1 87 ? -18.469 14.828 8.719 1 96.06 87 GLN A O 1
ATOM 683 N N . GLU A 1 88 ? -19.641 16.703 8.406 1 95.75 88 GLU A N 1
ATOM 684 C CA . GLU A 1 88 ? -19.953 16.859 9.82 1 95.75 88 GLU A CA 1
ATOM 685 C C . GLU A 1 88 ? -20.875 15.742 10.312 1 95.75 88 GLU A C 1
ATOM 687 O O . GLU A 1 88 ? -21.875 15.43 9.672 1 95.75 88 GLU A O 1
ATOM 692 N N . ASP A 1 89 ? -20.438 15.102 11.43 1 93.38 89 ASP A N 1
ATOM 693 C CA . ASP A 1 89 ? -21.203 13.984 12 1 93.38 89 ASP A CA 1
ATOM 694 C C . ASP A 1 89 ? -21.594 14.273 13.445 1 93.38 89 ASP A C 1
ATOM 696 O O . ASP A 1 89 ? -21.297 13.492 14.344 1 93.38 89 ASP A O 1
ATOM 700 N N . ASN A 1 90 ? -21.984 15.398 13.867 1 92.38 90 ASN A N 1
ATOM 701 C CA . ASN A 1 90 ? -22.562 15.742 15.164 1 92.38 90 ASN A CA 1
ATOM 702 C C . ASN A 1 90 ? -24 16.203 15.039 1 92.38 90 ASN A C 1
ATOM 704 O O . ASN A 1 90 ? -24.641 16.016 14 1 92.38 90 ASN A O 1
ATOM 708 N N . HIS A 1 91 ? -24.625 16.688 16.109 1 91.44 91 HIS A N 1
ATOM 709 C CA . HIS A 1 91 ? -26.047 16.984 16.094 1 91.44 91 HIS A CA 1
ATOM 710 C C . HIS A 1 91 ? -26.312 18.438 16.469 1 91.44 91 HIS A C 1
ATOM 712 O O . HIS A 1 91 ? -27.328 18.766 17.078 1 91.44 91 HIS A O 1
ATOM 718 N N . LEU A 1 92 ? -25.469 19.297 16.125 1 94.88 92 LEU A N 1
ATOM 719 C CA . LEU A 1 92 ? -25.656 20.719 16.406 1 94.88 92 LEU A CA 1
ATOM 720 C C . LEU A 1 92 ? -26.812 21.266 15.586 1 94.88 92 LEU A C 1
ATOM 722 O O . LEU A 1 92 ? -27 20.891 14.43 1 94.88 92 LEU A O 1
ATOM 726 N N . SER A 1 93 ? -27.578 22.203 16.172 1 96.69 93 SER A N 1
ATOM 727 C CA . SER A 1 93 ? -28.703 22.812 15.484 1 96.69 93 SER A CA 1
ATOM 728 C C . SER A 1 93 ? -28.234 23.719 14.344 1 96.69 93 SER A C 1
ATOM 730 O O . SER A 1 93 ? -29.016 24.047 13.445 1 96.69 93 SER A O 1
ATOM 732 N N . PHE A 1 94 ? -27.047 24.094 14.328 1 97.81 94 PHE A N 1
ATOM 733 C CA . PHE A 1 94 ? -26.469 24.969 13.297 1 97.81 94 PHE A CA 1
ATOM 734 C C . PHE A 1 94 ? -25.375 24.234 12.531 1 97.81 94 PHE A C 1
ATOM 736 O O . PHE A 1 94 ? -24.359 24.844 12.156 1 97.81 94 PHE A O 1
ATOM 743 N N . LYS A 1 95 ? -25.531 22.938 12.312 1 96.5 95 LYS A N 1
ATOM 744 C CA . LYS A 1 95 ? -24.547 22.141 11.594 1 96.5 95 LYS A CA 1
ATOM 745 C C . LYS A 1 95 ? -24.422 22.594 10.141 1 96.5 95 LYS A C 1
ATOM 747 O O . LYS A 1 95 ? -25.312 23.25 9.609 1 96.5 95 LYS A O 1
ATOM 752 N N . SER A 1 96 ? -23.328 22.25 9.562 1 98.25 96 SER A N 1
ATOM 753 C CA . SER A 1 96 ? -23.016 22.656 8.188 1 98.25 96 SER A CA 1
ATOM 754 C C . SER A 1 96 ? -24.141 22.297 7.238 1 98.25 96 SER A C 1
ATOM 756 O O . SER A 1 96 ? -24.672 21.188 7.277 1 98.25 96 SER A O 1
ATOM 758 N N . GLN A 1 97 ? -24.484 23.188 6.461 1 97.75 97 GLN A N 1
ATOM 759 C CA . GLN A 1 97 ? -25.484 22.984 5.418 1 97.75 97 GLN A CA 1
ATOM 760 C C . GLN A 1 97 ? -24.828 22.625 4.086 1 97.75 97 GLN A C 1
ATOM 762 O O . GLN A 1 97 ? -25.516 22.406 3.088 1 97.75 97 GLN A O 1
ATOM 767 N N . ASN A 1 98 ? -23.547 22.625 4.004 1 96.88 98 ASN A N 1
ATOM 768 C CA . ASN A 1 98 ? -22.781 22.234 2.83 1 96.88 98 ASN A CA 1
ATOM 769 C C . ASN A 1 98 ? -22.219 20.828 2.975 1 96.88 98 ASN A C 1
ATOM 771 O O . ASN A 1 98 ? -21.391 20.578 3.857 1 96.88 98 ASN A O 1
ATOM 775 N N . ALA A 1 99 ? -22.641 19.969 2.012 1 95.75 99 ALA A N 1
ATOM 776 C CA . ALA A 1 99 ? -22.203 18.578 2.086 1 95.75 99 ALA A CA 1
ATOM 777 C C . ALA A 1 99 ? -20.688 18.484 2.004 1 95.75 99 ALA A C 1
ATOM 779 O O . ALA A 1 99 ? -20.047 19.172 1.201 1 95.75 99 ALA A O 1
ATOM 780 N N . ASN A 1 100 ? -20.078 17.766 2.873 1 95.94 100 ASN A N 1
ATOM 781 C CA . ASN A 1 100 ? -18.656 17.406 2.879 1 95.94 100 ASN A CA 1
ATOM 782 C C . ASN A 1 100 ? -17.781 18.609 3.211 1 95.94 100 ASN A C 1
ATOM 784 O O . ASN A 1 100 ? -16.625 18.672 2.801 1 95.94 100 ASN A O 1
ATOM 788 N N . VAL A 1 101 ? -18.344 19.594 3.838 1 97.12 101 VAL A N 1
ATOM 789 C CA . VAL A 1 101 ? -17.562 20.734 4.289 1 97.12 101 VAL A CA 1
ATOM 790 C C . VAL A 1 101 ? -17.984 21.109 5.711 1 97.12 101 VAL A C 1
ATOM 792 O O . VAL A 1 101 ? -19.172 21.078 6.047 1 97.12 101 VAL A O 1
ATOM 795 N N . MET A 1 102 ? -16.953 21.438 6.535 1 97.94 102 MET A N 1
ATOM 796 C CA . MET A 1 102 ? -17.25 21.734 7.938 1 97.94 102 MET A CA 1
ATOM 797 C C . MET A 1 102 ? -16.203 22.688 8.516 1 97.94 102 MET A C 1
ATOM 799 O O . MET A 1 102 ? -15.031 22.625 8.156 1 97.94 102 MET A O 1
ATOM 803 N N . HIS A 1 103 ? -16.641 23.578 9.352 1 97.88 103 HIS A N 1
ATOM 804 C CA . HIS A 1 103 ? -15.688 24.219 10.258 1 97.88 103 HIS A CA 1
ATOM 805 C C . HIS A 1 103 ? -15.328 23.297 11.414 1 97.88 103 HIS A C 1
ATOM 807 O O . HIS A 1 103 ? -15.938 23.375 12.484 1 97.88 103 HIS A O 1
ATOM 813 N N . ALA A 1 104 ? -14.281 22.594 11.227 1 96.06 104 ALA A N 1
ATOM 814 C CA . ALA A 1 104 ? -13.898 21.578 12.211 1 96.06 104 ALA A CA 1
ATOM 815 C C . ALA A 1 104 ? -12.617 21.984 12.938 1 96.06 104 ALA A C 1
ATOM 817 O O . ALA A 1 104 ? -11.938 21.141 13.516 1 96.06 104 ALA A O 1
ATOM 818 N N . CYS A 1 105 ? -12.219 23.25 12.844 1 95.94 105 CYS A N 1
ATOM 819 C CA . CYS A 1 105 ? -10.977 23.672 13.477 1 95.94 105 CYS A CA 1
ATOM 820 C C . CYS A 1 105 ? -11.164 24.969 14.25 1 95.94 105 CYS A C 1
ATOM 822 O O . CYS A 1 105 ? -10.203 25.531 14.773 1 95.94 105 CYS A O 1
ATOM 824 N N . GLY A 1 106 ? -12.32 25.547 14.25 1 97.56 106 GLY A N 1
ATOM 825 C CA . GLY A 1 106 ? -12.625 26.703 15.086 1 97.56 106 GLY A CA 1
ATOM 826 C C . GLY A 1 106 ? -12.469 28.031 14.359 1 97.56 106 GLY A C 1
ATOM 827 O O . GLY A 1 106 ? -12.656 29.094 14.945 1 97.56 106 GLY A O 1
ATOM 828 N N . HIS A 1 107 ? -12.227 28.016 13.008 1 98.56 107 HIS A N 1
ATOM 829 C CA . HIS A 1 107 ? -12.008 29.25 12.266 1 98.56 107 HIS A CA 1
ATOM 830 C C . HIS A 1 107 ? -13.258 30.125 12.266 1 98.56 107 HIS A C 1
ATOM 832 O O . HIS A 1 107 ? -13.156 31.344 12.219 1 98.56 107 HIS A O 1
ATOM 838 N N . ASP A 1 108 ? -14.398 29.516 12.32 1 98.62 108 ASP A N 1
ATOM 839 C CA . ASP A 1 108 ? -15.648 30.266 12.461 1 98.62 108 ASP A CA 1
ATOM 840 C C . ASP A 1 108 ? -15.664 31.078 13.75 1 98.62 108 ASP A C 1
ATOM 842 O O . ASP A 1 108 ? -16.141 32.219 13.773 1 98.62 108 ASP A O 1
ATOM 846 N N . GLY A 1 109 ? -15.141 30.5 14.797 1 98.69 109 GLY A N 1
ATOM 847 C CA . GLY A 1 109 ? -15.023 31.219 16.062 1 98.69 109 GLY A CA 1
ATOM 848 C C . GLY A 1 109 ? -13.992 32.344 16.016 1 98.69 109 GLY A C 1
ATOM 849 O O . GLY A 1 109 ? -14.242 33.438 16.516 1 98.69 109 GLY A O 1
ATOM 850 N N . HIS A 1 110 ? -12.789 32.062 15.398 1 98.81 110 HIS A N 1
ATOM 851 C CA . HIS A 1 110 ? -11.758 33.094 15.25 1 98.81 110 HIS A CA 1
ATOM 852 C C . HIS A 1 110 ? -12.305 34.344 14.555 1 98.81 110 HIS A C 1
ATOM 854 O O . HIS A 1 110 ? -12.086 35.469 15.023 1 98.81 110 HIS A O 1
ATOM 860 N N . THR A 1 111 ? -12.977 34.062 13.523 1 98.75 111 THR A N 1
ATOM 861 C CA . THR A 1 111 ? -13.523 35.156 12.711 1 98.75 111 THR A CA 1
ATOM 862 C C . THR A 1 111 ? -14.625 35.906 13.469 1 98.75 111 THR A C 1
ATOM 864 O O . THR A 1 111 ? -14.672 37.125 13.469 1 98.75 111 THR A O 1
ATOM 867 N N . ALA A 1 112 ? -15.492 35.188 14.141 1 98.88 112 ALA A N 1
ATOM 868 C CA . ALA A 1 112 ? -16.641 35.75 14.844 1 98.88 112 ALA A CA 1
ATOM 869 C C . ALA A 1 112 ? -16.188 36.719 15.938 1 98.88 112 ALA A C 1
ATOM 871 O O . ALA A 1 112 ? -16.641 37.875 15.992 1 98.88 112 ALA A O 1
ATOM 872 N N . TYR A 1 113 ? -15.312 36.219 16.844 1 98.88 113 TYR A N 1
ATOM 873 C CA . TYR A 1 113 ? -14.938 37.125 17.938 1 98.88 113 TYR A CA 1
ATOM 874 C C . TYR A 1 113 ? -14.18 38.344 17.422 1 98.88 113 TYR A C 1
ATOM 876 O O . TYR A 1 113 ? -14.336 39.438 17.938 1 98.88 113 TYR A O 1
ATOM 884 N N . LEU A 1 114 ? -13.359 38.156 16.359 1 98.88 114 LEU A N 1
ATOM 885 C CA . LEU A 1 114 ? -12.547 39.25 15.875 1 98.88 114 LEU A CA 1
ATOM 886 C C . LEU A 1 114 ? -13.414 40.312 15.188 1 98.88 114 LEU A C 1
ATOM 888 O O . LEU A 1 114 ? -13.133 41.5 15.273 1 98.88 114 LEU A O 1
ATOM 892 N N . MET A 1 115 ? -14.453 39.875 14.445 1 98.88 115 MET A N 1
ATOM 893 C CA . MET A 1 115 ? -15.398 40.812 13.836 1 98.88 115 MET A CA 1
ATOM 894 C C . MET A 1 115 ? -16.031 41.719 14.891 1 98.88 115 MET A C 1
ATOM 896 O O . MET A 1 115 ? -16.094 42.938 14.727 1 98.88 115 MET A O 1
ATOM 900 N N . VAL A 1 116 ? -16.484 41.125 15.938 1 98.88 116 VAL A N 1
ATOM 901 C CA . VAL A 1 116 ? -17.172 41.875 16.984 1 98.88 116 VAL A CA 1
ATOM 902 C C . VAL A 1 116 ? -16.172 42.75 17.734 1 98.88 116 VAL A C 1
ATOM 904 O O . VAL A 1 116 ? -16.484 43.875 18.125 1 98.88 116 VAL A O 1
ATOM 907 N N . LEU A 1 117 ? -14.953 42.219 17.984 1 98.88 117 LEU A N 1
ATOM 908 C CA . LEU A 1 117 ? -13.914 43.062 18.594 1 98.88 117 LEU A CA 1
ATOM 909 C C . LEU A 1 117 ? -13.602 44.25 17.719 1 98.88 117 LEU A C 1
ATOM 911 O O . LEU A 1 117 ? -13.461 45.375 18.219 1 98.88 117 LEU A O 1
ATOM 915 N N . ALA A 1 118 ? -13.484 44.031 16.453 1 98.81 118 ALA A N 1
ATOM 916 C CA . ALA A 1 118 ? -13.234 45.125 15.508 1 98.81 118 ALA A CA 1
ATOM 917 C C . ALA A 1 118 ? -14.336 46.188 15.594 1 98.81 118 ALA A C 1
ATOM 919 O O . ALA A 1 118 ? -14.047 47.375 15.641 1 98.81 118 ALA A O 1
ATOM 920 N N . LYS A 1 119 ? -15.57 45.75 15.547 1 98.81 119 LYS A N 1
ATOM 921 C CA . LYS A 1 119 ? -16.719 46.656 15.68 1 98.81 119 LYS A CA 1
ATOM 922 C C . LYS A 1 119 ? -16.609 47.469 16.953 1 98.81 119 LYS A C 1
ATOM 924 O O . LYS A 1 119 ? -16.844 48.688 16.938 1 98.81 119 LYS A O 1
ATOM 929 N N . THR A 1 120 ? -16.312 46.812 18.031 1 98.75 120 THR A N 1
ATOM 930 C CA . THR A 1 120 ? -16.219 47.469 19.328 1 98.75 120 THR A CA 1
ATOM 931 C C . THR A 1 120 ? -15.086 48.5 19.328 1 98.75 120 THR A C 1
ATOM 933 O O . THR A 1 120 ? -15.25 49.594 19.812 1 98.75 120 THR A O 1
ATOM 936 N N . LEU A 1 121 ? -13.938 48.094 18.797 1 98.38 121 LEU A N 1
ATOM 937 C CA . LEU A 1 121 ? -12.797 49 18.703 1 98.38 121 LEU A CA 1
ATOM 938 C C . LEU A 1 121 ? -13.117 50.188 17.812 1 98.38 121 LEU A C 1
ATOM 940 O O . LEU A 1 121 ? -12.672 51.312 18.062 1 98.38 121 LEU A O 1
ATOM 944 N N . LEU A 1 122 ? -13.82 49.969 16.75 1 97.94 122 LEU A N 1
ATOM 945 C CA . LEU A 1 122 ? -14.25 51.031 15.859 1 97.94 122 LEU A CA 1
ATOM 946 C C . LEU A 1 122 ? -15.07 52.094 16.625 1 97.94 122 LEU A C 1
ATOM 948 O O . LEU A 1 122 ? -14.922 53.281 16.391 1 97.94 122 LEU A O 1
ATOM 952 N N . GLY A 1 123 ? -15.914 51.625 17.484 1 97.06 123 GLY A N 1
ATOM 953 C CA . GLY A 1 123 ? -16.734 52.531 18.297 1 97.06 123 GLY A CA 1
ATOM 954 C C . GLY A 1 123 ? -15.938 53.344 19.297 1 97.06 123 GLY A C 1
ATOM 955 O O . GLY A 1 123 ? -16.375 54.406 19.734 1 97.06 123 GLY A O 1
ATOM 956 N N . LEU A 1 124 ? -14.766 52.844 19.594 1 97 124 LEU A N 1
ATOM 957 C CA . LEU A 1 124 ? -13.93 53.5 20.594 1 97 124 LEU A CA 1
ATOM 958 C C . LEU A 1 124 ? -12.734 54.188 19.938 1 97 124 LEU A C 1
ATOM 960 O O . LEU A 1 124 ? -11.836 54.656 20.625 1 97 124 LEU A O 1
ATOM 964 N N . LYS A 1 125 ? -12.68 54.281 18.688 1 95.94 125 LYS A N 1
ATOM 965 C CA . LYS A 1 125 ? -11.477 54.594 17.938 1 95.94 125 LYS A CA 1
ATOM 966 C C . LYS A 1 125 ? -10.914 55.938 18.344 1 95.94 125 LYS A C 1
ATOM 968 O O . LYS A 1 125 ? -9.695 56.125 18.406 1 95.94 125 LYS A O 1
ATOM 973 N N . ASN A 1 126 ? -11.727 56.875 18.688 1 95.56 126 ASN A N 1
ATOM 974 C CA . ASN A 1 126 ? -11.273 58.219 19.016 1 95.56 126 ASN A CA 1
ATOM 975 C C . ASN A 1 126 ? -10.562 58.281 20.359 1 95.56 126 ASN A C 1
ATOM 977 O O . ASN A 1 126 ? -9.859 59.25 20.656 1 95.56 12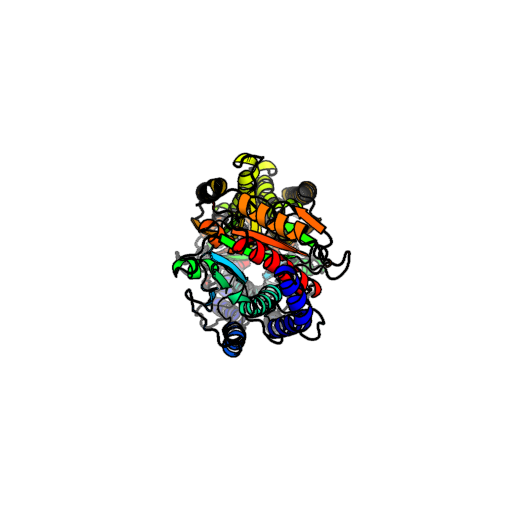6 ASN A O 1
ATOM 981 N N . GLN A 1 127 ? -10.75 57.219 21.078 1 96.94 127 GLN A N 1
ATOM 982 C CA . GLN A 1 127 ? -10.125 57.156 22.406 1 96.94 127 GLN A CA 1
ATOM 983 C C . GLN A 1 127 ? -8.836 56.344 22.359 1 96.94 127 GLN A C 1
ATOM 985 O O . GLN A 1 127 ? -8.141 56.219 23.359 1 96.94 127 GLN A O 1
ATOM 990 N N . LEU A 1 128 ? -8.539 55.844 21.188 1 96.94 128 LEU A N 1
ATOM 991 C CA . LEU A 1 128 ? -7.375 55 21.031 1 96.94 128 LEU A CA 1
ATOM 992 C C . LEU A 1 128 ? -6.191 55.781 20.469 1 96.94 128 LEU A C 1
ATOM 994 O O . LEU A 1 128 ? -6.32 56.938 20.141 1 96.94 128 LEU A O 1
ATOM 998 N N . ARG A 1 129 ? -5.039 55.156 20.5 1 97 129 ARG A N 1
ATOM 999 C CA . ARG A 1 129 ? -3.834 55.625 19.828 1 97 129 ARG A CA 1
ATOM 1000 C C . ARG A 1 129 ? -3.395 54.656 18.75 1 97 129 ARG A C 1
ATOM 1002 O O . ARG A 1 129 ? -3.65 53.438 18.859 1 97 129 ARG A O 1
ATOM 1009 N N . GLY A 1 130 ? -2.752 55.219 17.703 1 96.75 130 GLY A N 1
ATOM 1010 C CA . GLY A 1 130 ? -2.225 54.375 16.672 1 96.75 130 GLY A CA 1
ATOM 1011 C C . GLY A 1 130 ? -3.305 53.75 15.789 1 96.75 130 GLY A C 1
ATOM 1012 O O . GLY A 1 130 ? -4.305 54.406 15.492 1 96.75 130 GLY A O 1
ATOM 1013 N N . ARG A 1 131 ? -2.982 52.562 15.266 1 97.31 131 ARG A N 1
ATOM 1014 C CA . ARG A 1 131 ? -3.875 51.875 14.32 1 97.31 131 ARG A CA 1
ATOM 1015 C C . ARG A 1 131 ? -3.924 50.375 14.578 1 97.31 131 ARG A C 1
ATOM 1017 O O . ARG A 1 131 ? -2.934 49.781 15 1 97.31 131 ARG A O 1
ATOM 1024 N N . VAL A 1 132 ? -5.094 49.906 14.336 1 98.31 132 VAL A N 1
ATOM 1025 C CA . VAL A 1 132 ? -5.281 48.469 14.375 1 98.31 132 VAL A CA 1
ATOM 1026 C C . VAL A 1 132 ? -5.715 47.969 13 1 98.31 132 VAL A C 1
ATOM 1028 O O . VAL A 1 132 ? -6.695 48.438 12.43 1 98.31 132 VAL A O 1
ATOM 1031 N N . ARG A 1 133 ? -4.949 47 12.422 1 98.62 133 ARG A N 1
ATOM 1032 C CA . ARG A 1 133 ? -5.355 46.312 11.211 1 98.62 133 ARG A CA 1
ATOM 1033 C C . ARG A 1 133 ? -5.98 44.938 11.531 1 98.62 133 ARG A C 1
ATOM 1035 O O . ARG A 1 133 ? -5.328 44.094 12.125 1 98.62 133 ARG A O 1
ATOM 1042 N N . ILE A 1 134 ? -7.188 44.844 11.18 1 98.81 134 ILE A N 1
ATOM 1043 C CA . ILE A 1 134 ? -7.875 43.562 11.305 1 98.81 134 ILE A CA 1
ATOM 1044 C C . ILE A 1 134 ? -7.652 42.719 10.047 1 98.81 134 ILE A C 1
ATOM 1046 O O . ILE A 1 134 ? -8.086 43.125 8.953 1 98.81 134 ILE A O 1
ATOM 1050 N N . ILE A 1 135 ? -6.988 41.594 10.188 1 98.81 135 ILE A N 1
ATOM 1051 C CA . ILE A 1 135 ? -6.695 40.75 9.047 1 98.81 135 ILE A CA 1
ATOM 1052 C C . ILE A 1 135 ? -7.656 39.562 9.039 1 98.81 135 ILE A C 1
ATOM 1054 O O . ILE A 1 135 ? -7.648 38.75 9.961 1 98.81 135 ILE A O 1
ATOM 1058 N N . HIS A 1 136 ? -8.492 39.5 8.062 1 98.75 136 HIS A N 1
ATOM 1059 C CA . HIS A 1 136 ? -9.289 38.312 7.777 1 98.75 136 HIS A CA 1
ATOM 1060 C C . HIS A 1 136 ? -8.617 37.438 6.715 1 98.75 136 HIS A C 1
ATOM 1062 O O . HIS A 1 136 ? -8.602 37.812 5.535 1 98.75 136 HIS A O 1
ATOM 1068 N N . GLN A 1 137 ? -8.094 36.312 7.129 1 98.5 137 GLN A N 1
ATOM 1069 C CA . GLN A 1 137 ? -7.191 35.531 6.297 1 98.5 137 GLN A CA 1
ATOM 1070 C C . GLN A 1 137 ? -7.883 34.281 5.754 1 98.5 137 GLN A C 1
ATOM 1072 O O . GLN A 1 137 ? -8.477 33.5 6.516 1 98.5 137 GLN A O 1
ATOM 1077 N N . PRO A 1 138 ? -7.828 34 4.43 1 97.25 138 PRO A N 1
ATOM 1078 C CA . PRO A 1 138 ? -8.336 32.781 3.842 1 97.25 138 PRO A CA 1
ATOM 1079 C C . PRO A 1 138 ? -7.324 31.625 3.902 1 97.25 138 PRO A C 1
ATOM 1081 O O . PRO A 1 138 ? -6.129 31.875 4.082 1 97.25 138 PRO A O 1
ATOM 1084 N N . ALA A 1 139 ? -7.734 30.453 3.777 1 95.44 139 ALA A N 1
ATOM 1085 C CA . ALA A 1 139 ? -7.027 29.266 3.295 1 95.44 139 ALA A CA 1
ATOM 1086 C C . ALA A 1 139 ? -5.855 28.922 4.207 1 95.44 139 ALA A C 1
ATOM 1088 O O . ALA A 1 139 ? -4.723 28.766 3.742 1 95.44 139 ALA A O 1
ATOM 1089 N N . GLU A 1 140 ? -6.117 28.719 5.473 1 93.81 140 GLU A N 1
ATOM 1090 C CA . GLU A 1 140 ? -5.094 28.281 6.414 1 93.81 140 GLU A CA 1
ATOM 1091 C C . GLU A 1 140 ? -4.832 26.781 6.273 1 93.81 140 GLU A C 1
ATOM 1093 O O . GLU A 1 140 ? -3.693 26.328 6.398 1 93.81 140 GLU A O 1
ATOM 1098 N N . GLU A 1 141 ? -5.766 26 5.852 1 90.44 141 GLU A N 1
ATOM 1099 C CA . GLU A 1 141 ? -5.781 24.547 6 1 90.44 141 GLU A CA 1
ATOM 1100 C C . GLU A 1 141 ? -5.027 23.859 4.863 1 90.44 141 GLU A C 1
ATOM 1102 O O . GLU A 1 141 ? -4.797 22.656 4.902 1 90.44 141 GLU A O 1
ATOM 1107 N N . VAL A 1 142 ? -4.691 24.625 3.898 1 86.81 142 VAL A N 1
ATOM 1108 C CA . VAL A 1 142 ? -3.996 24.016 2.764 1 86.81 142 VAL A CA 1
ATOM 1109 C C . VAL A 1 142 ? -2.686 24.766 2.512 1 86.81 142 VAL A C 1
ATOM 1111 O O . VAL A 1 142 ? -2.631 25.984 2.602 1 86.81 142 VAL A O 1
ATOM 1114 N N . SER A 1 143 ? -1.598 24.031 2.27 1 83.19 143 SER A N 1
ATOM 1115 C CA . SER A 1 143 ? -0.328 24.656 1.904 1 83.19 143 SER A CA 1
ATOM 1116 C C . SER A 1 143 ? -0.375 25.219 0.489 1 83.19 143 SER A C 1
ATOM 1118 O O . SER A 1 143 ? -0.973 24.625 -0.406 1 83.19 143 SER A O 1
ATOM 1120 N N . PRO A 1 144 ? 0.241 26.453 0.321 1 82.94 144 PRO A N 1
ATOM 1121 C CA . PRO A 1 144 ? 1.11 27.234 1.205 1 82.94 144 PRO A CA 1
ATOM 1122 C C . PRO A 1 144 ? 0.327 28.109 2.174 1 82.94 144 PRO A C 1
ATOM 1124 O O . PRO A 1 144 ? 0.923 28.859 2.951 1 82.94 144 PRO A O 1
ATOM 1127 N N . GLY A 1 145 ? -0.948 28.062 2.166 1 89.56 145 GLY A N 1
ATOM 1128 C CA . GLY A 1 145 ? -1.794 28.875 3.025 1 89.56 145 GLY A CA 1
ATOM 1129 C C . GLY A 1 145 ? -2.062 30.25 2.463 1 89.56 145 GLY A C 1
ATOM 1130 O O . GLY A 1 145 ? -1.392 30.688 1.524 1 89.56 145 GLY A O 1
ATOM 1131 N N . GLY A 1 146 ? -3.01 30.922 3.002 1 94.19 146 GLY A N 1
ATOM 1132 C CA . GLY A 1 146 ? -3.373 32.25 2.535 1 94.19 146 GLY A CA 1
ATOM 1133 C C . GLY A 1 146 ? -2.455 33.344 3.057 1 94.19 146 GLY A C 1
ATOM 1134 O O . GLY A 1 146 ? -2.369 34.406 2.473 1 94.19 146 GLY A O 1
ATOM 1135 N N . ALA A 1 147 ? -1.756 33.062 4.145 1 96.19 147 ALA A N 1
ATOM 1136 C CA . ALA A 1 147 ? -0.879 34.031 4.762 1 96.19 147 ALA A CA 1
ATOM 1137 C C . ALA A 1 147 ? 0.234 34.469 3.807 1 96.19 147 ALA A C 1
ATOM 1139 O O . ALA A 1 147 ? 0.577 35.625 3.723 1 96.19 147 ALA A O 1
ATOM 1140 N N . LYS A 1 148 ? 0.769 33.5 3.15 1 94.5 148 LYS A N 1
ATOM 1141 C CA . LYS A 1 148 ? 1.897 33.781 2.262 1 94.5 148 LYS A CA 1
ATOM 1142 C C . LYS A 1 148 ? 1.521 34.781 1.179 1 94.5 148 LYS A C 1
ATOM 1144 O O . LYS A 1 148 ? 2.258 35.719 0.931 1 94.5 148 LYS A O 1
ATOM 1149 N N . GLY A 1 149 ? 0.406 34.562 0.482 1 95.38 149 GLY A N 1
ATOM 1150 C CA . GLY A 1 149 ? -0.052 35.469 -0.553 1 95.38 149 GLY A CA 1
ATOM 1151 C C . GLY A 1 149 ? -0.368 36.844 -0.029 1 95.38 149 GLY A C 1
ATOM 1152 O O . GLY A 1 149 ? -0.075 37.844 -0.688 1 95.38 149 GLY A O 1
ATOM 1153 N N . MET A 1 150 ? -0.979 36.938 1.13 1 97.81 150 MET A N 1
ATOM 1154 C CA . MET A 1 150 ? -1.312 38.25 1.728 1 97.81 150 MET A CA 1
ATOM 1155 C C . MET A 1 150 ? -0.05 39.031 2.08 1 97.81 150 MET A C 1
ATOM 1157 O O . MET A 1 150 ? 0.013 40.219 1.872 1 97.81 150 MET A O 1
ATOM 1161 N N . LEU A 1 151 ? 0.899 38.281 2.592 1 97.75 151 LEU A N 1
ATOM 1162 C CA . LEU A 1 151 ? 2.174 38.906 2.92 1 97.75 151 LEU A CA 1
ATOM 1163 C C . LEU A 1 151 ? 2.846 39.469 1.667 1 97.75 151 LEU A C 1
ATOM 1165 O O . LEU A 1 151 ? 3.361 40.594 1.676 1 97.75 151 LEU A O 1
ATOM 1169 N N . ALA A 1 152 ? 2.85 38.656 0.638 1 97.25 152 ALA A N 1
ATOM 1170 C CA . ALA A 1 152 ? 3.443 39.094 -0.629 1 97.25 152 ALA A CA 1
ATOM 1171 C C . ALA A 1 152 ? 2.777 40.344 -1.152 1 97.25 152 ALA A C 1
ATOM 1173 O O . ALA A 1 152 ? 3.428 41.188 -1.783 1 97.25 152 ALA A O 1
ATOM 1174 N N . ALA A 1 153 ? 1.56 40.5 -0.846 1 97.94 153 ALA A N 1
ATOM 1175 C CA . ALA A 1 153 ? 0.785 41.656 -1.304 1 97.94 153 ALA A CA 1
ATOM 1176 C C . ALA A 1 153 ? 0.97 42.844 -0.369 1 97.94 153 ALA A C 1
ATOM 1178 O O . ALA A 1 153 ? 0.399 43.906 -0.596 1 97.94 153 ALA A O 1
ATOM 1179 N N . GLY A 1 154 ? 1.679 42.688 0.724 1 98.31 154 GLY A N 1
ATOM 1180 C CA . GLY A 1 154 ? 2.043 43.781 1.587 1 98.31 154 GLY A CA 1
ATOM 1181 C C . GLY A 1 154 ? 1.066 44 2.729 1 98.31 154 GLY A C 1
ATOM 1182 O O . GLY A 1 154 ? 0.892 45.125 3.201 1 98.31 154 GLY A O 1
ATOM 1183 N N . VAL A 1 155 ? 0.466 43 3.168 1 98.5 155 VAL A N 1
ATOM 1184 C CA . VAL A 1 155 ? -0.594 43.125 4.164 1 98.5 155 VAL A CA 1
ATOM 1185 C C . VAL A 1 155 ? -0.015 43.656 5.469 1 98.5 155 VAL A C 1
ATOM 1187 O O . VAL A 1 155 ? -0.724 44.312 6.254 1 98.5 155 VAL A O 1
ATOM 1190 N N . LEU A 1 156 ? 1.269 43.5 5.703 1 98.62 156 LEU A N 1
ATOM 1191 C CA . LEU A 1 156 ? 1.849 43.938 6.969 1 98.62 156 LEU A CA 1
ATOM 1192 C C . LEU A 1 156 ? 2.65 45.219 6.793 1 98.62 156 LEU A C 1
ATOM 1194 O O . LEU A 1 156 ? 3.398 45.625 7.691 1 98.62 156 LEU A O 1
ATOM 1198 N N . ASP A 1 157 ? 2.533 45.812 5.637 1 98.12 157 ASP A N 1
ATOM 1199 C CA . ASP A 1 157 ? 3.17 47.125 5.48 1 98.12 157 ASP A CA 1
ATOM 1200 C C . ASP A 1 157 ? 2.664 48.125 6.531 1 98.12 157 ASP A C 1
ATOM 1202 O O . ASP A 1 157 ? 1.456 48.281 6.715 1 98.12 157 ASP A O 1
ATOM 1206 N N . GLY A 1 158 ? 3.582 48.719 7.246 1 97.31 158 GLY A N 1
ATOM 1207 C CA . GLY A 1 158 ? 3.242 49.719 8.258 1 97.31 158 GLY A CA 1
ATOM 1208 C C . GLY A 1 158 ? 2.836 49.094 9.578 1 97.31 158 GLY A C 1
ATOM 1209 O O . GLY A 1 158 ? 2.467 49.812 10.516 1 97.31 158 GLY A O 1
ATOM 1210 N N . ILE A 1 159 ? 2.832 47.812 9.648 1 98.31 159 ILE A N 1
ATOM 1211 C CA . ILE A 1 159 ? 2.432 47.125 10.859 1 98.31 159 ILE A CA 1
ATOM 1212 C C . ILE A 1 159 ? 3.664 46.812 11.703 1 98.31 159 ILE A C 1
ATOM 1214 O O . ILE A 1 159 ? 4.699 46.406 11.172 1 98.31 159 ILE A O 1
ATOM 1218 N N . ASP A 1 160 ? 3.549 46.938 13.031 1 98 160 ASP A N 1
ATOM 1219 C CA . ASP A 1 160 ? 4.664 46.688 13.938 1 98 160 ASP A CA 1
ATOM 1220 C C . ASP A 1 160 ? 4.633 45.25 14.477 1 98 160 ASP A C 1
ATOM 1222 O O . ASP A 1 160 ? 5.668 44.594 14.555 1 98 160 ASP A O 1
ATOM 1226 N N . ASN A 1 161 ? 3.516 44.812 14.914 1 98.62 161 ASN A N 1
ATOM 1227 C CA . ASN A 1 161 ? 3.338 43.531 15.539 1 98.62 161 ASN A CA 1
ATOM 1228 C C . ASN A 1 161 ? 2.01 42.875 15.141 1 98.62 161 ASN A C 1
ATOM 1230 O O . ASN A 1 161 ? 1.102 43.562 14.672 1 98.62 161 ASN A O 1
ATOM 1234 N N . VAL A 1 162 ? 1.981 41.562 15.25 1 98.81 162 VAL A N 1
ATOM 1235 C CA . VAL A 1 162 ? 0.777 40.812 14.898 1 98.81 162 VAL A CA 1
ATOM 1236 C C . VAL A 1 162 ? 0.371 39.938 16.062 1 98.81 162 VAL A C 1
ATOM 1238 O O . VAL A 1 162 ? 1.226 39.312 16.703 1 98.81 162 VAL A O 1
ATOM 1241 N N . ILE A 1 163 ? -0.937 39.875 16.391 1 98.88 163 ILE A N 1
ATOM 1242 C CA . ILE A 1 163 ? -1.486 38.938 17.391 1 98.88 163 ILE A CA 1
ATOM 1243 C C . ILE A 1 163 ? -2.5 38.031 16.719 1 98.88 163 ILE A C 1
ATOM 1245 O O . ILE A 1 163 ? -3.346 38.469 15.945 1 98.88 163 ILE A O 1
ATOM 1249 N N . GLY A 1 164 ? -2.312 36.781 16.922 1 98.69 164 GLY A N 1
ATOM 1250 C CA . GLY A 1 164 ? -3.291 35.75 16.547 1 98.69 164 GLY A CA 1
ATOM 1251 C C . GLY A 1 164 ? -3.725 34.875 17.719 1 98.69 164 GLY A C 1
ATOM 1252 O O . GLY A 1 164 ? -3.021 34.812 18.719 1 98.69 164 GLY A O 1
ATOM 1253 N N . LEU A 1 165 ? -4.898 34.312 17.625 1 98.75 165 LEU A N 1
ATOM 1254 C CA . LEU A 1 165 ? -5.418 33.406 18.641 1 98.75 165 LEU A CA 1
ATOM 1255 C C . LEU A 1 165 ? -6.098 32.219 18.016 1 98.75 165 LEU A C 1
ATOM 1257 O O . LEU A 1 165 ? -6.82 32.344 17.016 1 98.75 165 LEU A O 1
ATOM 1261 N N . HIS A 1 166 ? -5.816 31.062 18.5 1 98.56 166 HIS A N 1
ATOM 1262 C CA . HIS A 1 166 ? -6.48 29.828 18.094 1 98.56 166 HIS A CA 1
ATOM 1263 C C . HIS A 1 166 ? -7.266 29.219 19.234 1 98.56 166 HIS A C 1
ATOM 1265 O O . HIS A 1 166 ? -6.758 29.109 20.359 1 98.56 166 HIS A O 1
ATOM 1271 N N . VAL A 1 167 ? -8.492 28.844 19.016 1 98.06 167 VAL A N 1
ATOM 1272 C CA . VAL A 1 167 ? -9.266 28.125 20.047 1 98.06 167 VAL A CA 1
ATOM 1273 C C . VAL A 1 167 ? -8.797 26.672 20.109 1 98.06 167 VAL A C 1
ATOM 1275 O O . VAL A 1 167 ? -8.438 26.078 19.094 1 98.06 167 VAL A O 1
ATOM 1278 N N . MET A 1 168 ? -8.781 26.062 21.328 1 96.62 168 MET A N 1
ATOM 1279 C CA . MET A 1 168 ? -8.312 24.703 21.531 1 96.62 168 MET A CA 1
ATOM 1280 C C . MET A 1 168 ? -9.367 23.859 22.266 1 96.62 168 MET A C 1
ATOM 1282 O O . MET A 1 168 ? -9.586 24.047 23.453 1 96.62 168 MET A O 1
ATOM 1286 N N . SER A 1 169 ? -9.883 22.875 21.562 1 95.31 169 SER A N 1
ATOM 1287 C CA . SER A 1 169 ? -10.945 22.047 22.125 1 95.31 169 SER A CA 1
ATOM 1288 C C . SER A 1 169 ? -10.398 21.062 23.156 1 95.31 169 SER A C 1
ATOM 1290 O O . SER A 1 169 ? -11.164 20.469 23.922 1 95.31 169 SER A O 1
ATOM 1292 N N . THR A 1 170 ? -9.062 20.953 23.266 1 92.31 170 THR A N 1
ATOM 1293 C CA . THR A 1 170 ? -8.422 20.047 24.219 1 92.31 170 THR A CA 1
ATOM 1294 C C . THR A 1 170 ? -8.07 20.797 25.5 1 92.31 170 THR A C 1
ATOM 1296 O O . THR A 1 170 ? -7.547 20.203 26.453 1 92.31 170 THR A O 1
ATOM 1299 N N . MET A 1 171 ? -8.258 22.078 25.547 1 95.44 171 MET A N 1
ATOM 1300 C CA . MET A 1 171 ? -7.973 22.891 26.719 1 95.44 171 MET A CA 1
ATOM 1301 C C . MET A 1 171 ? -9.266 23.375 27.375 1 95.44 171 MET A C 1
ATOM 1303 O O . MET A 1 171 ? -10.25 23.656 26.688 1 95.44 171 MET A O 1
ATOM 1307 N N . PRO A 1 172 ? -9.289 23.469 28.656 1 96.88 172 PRO A N 1
ATOM 1308 C CA . PRO A 1 172 ? -10.523 23.844 29.344 1 96.88 172 PRO A CA 1
ATOM 1309 C C . PRO A 1 172 ? -11.008 25.25 28.984 1 96.88 172 PRO A C 1
ATOM 1311 O O . PRO A 1 172 ? -10.195 26.172 28.859 1 96.88 172 PRO A O 1
ATOM 1314 N N . THR A 1 173 ? -12.32 25.344 28.828 1 97.62 173 THR A N 1
ATOM 1315 C CA . THR A 1 173 ? -12.906 26.656 28.625 1 97.62 173 THR A CA 1
ATOM 1316 C C . THR A 1 173 ? -12.602 27.578 29.812 1 97.62 173 THR A C 1
ATOM 1318 O O . THR A 1 173 ? -12.672 27.141 30.969 1 97.62 173 THR A O 1
ATOM 1321 N N . GLY A 1 174 ? -12.195 28.781 29.531 1 97.81 174 GLY A N 1
ATOM 1322 C CA . GLY A 1 174 ? -11.766 29.719 30.562 1 97.81 174 GLY A CA 1
ATOM 1323 C C . GLY A 1 174 ? -10.258 29.844 30.656 1 97.81 174 GLY A C 1
ATOM 1324 O O . GLY A 1 174 ? -9.742 30.672 31.391 1 97.81 174 GLY A O 1
ATOM 1325 N N . SER A 1 175 ? -9.594 29.094 29.859 1 98 175 SER A N 1
ATOM 1326 C CA . SER A 1 175 ? -8.133 29.141 29.906 1 98 175 SER A CA 1
ATOM 1327 C C . SER A 1 175 ? -7.578 29.953 28.734 1 98 175 SER A C 1
ATOM 1329 O O . SER A 1 175 ? -8.172 29.984 27.656 1 98 175 SER A O 1
ATOM 1331 N N . ILE A 1 176 ? -6.516 30.688 28.953 1 98.75 176 ILE A N 1
ATOM 1332 C CA . ILE A 1 176 ? -5.625 31.266 27.953 1 98.75 176 ILE A CA 1
ATOM 1333 C C . ILE A 1 176 ? -4.246 30.625 28.062 1 98.75 176 ILE A C 1
ATOM 1335 O O . ILE A 1 176 ? -3.652 30.578 29.141 1 98.75 176 ILE A O 1
ATOM 1339 N N . ALA A 1 177 ? -3.805 30.062 26.953 1 98.75 177 ALA A N 1
ATOM 1340 C CA . ALA A 1 177 ? -2.492 29.422 26.938 1 98.75 177 ALA A CA 1
ATOM 1341 C C . ALA A 1 177 ? -1.546 30.125 25.984 1 98.75 177 ALA A C 1
ATOM 1343 O O . ALA A 1 177 ? -1.988 30.875 25.094 1 98.75 177 ALA A O 1
ATOM 1344 N N . TYR A 1 178 ? -0.278 30.016 26.203 1 98.5 178 TYR A N 1
ATOM 1345 C CA . TYR A 1 178 ? 0.773 30.609 25.375 1 98.5 178 TYR A CA 1
ATOM 1346 C C . TYR A 1 178 ? 2.062 29.797 25.484 1 98.5 178 TYR A C 1
ATOM 1348 O O . TYR A 1 178 ? 2.15 28.844 26.266 1 98.5 178 TYR A O 1
ATOM 1356 N N . HIS A 1 179 ? 2.955 30.094 24.672 1 98.19 179 HIS A N 1
ATOM 1357 C CA . HIS A 1 179 ? 4.332 29.625 24.766 1 98.19 179 HIS A CA 1
ATOM 1358 C C . HIS A 1 179 ? 5.305 30.656 24.188 1 98.19 179 HIS A C 1
ATOM 1360 O O . HIS A 1 179 ? 4.93 31.453 23.312 1 98.19 179 HIS A O 1
ATOM 1366 N N . LEU A 1 180 ? 6.488 30.703 24.781 1 97.81 180 LEU A N 1
ATOM 1367 C CA . LEU A 1 180 ? 7.5 31.625 24.281 1 97.81 180 LEU A CA 1
ATOM 1368 C C . LEU A 1 180 ? 8.328 30.984 23.172 1 97.81 180 LEU A C 1
ATOM 1370 O O . LEU A 1 180 ? 8.586 29.781 23.219 1 97.81 180 LEU A O 1
ATOM 1374 N N . ASN A 1 181 ? 8.703 31.766 22.188 1 96.81 181 ASN A N 1
ATOM 1375 C CA . ASN A 1 181 ? 9.578 31.312 21.109 1 96.81 181 ASN A CA 1
ATOM 1376 C C . ASN A 1 181 ? 8.898 30.25 20.25 1 96.81 181 ASN A C 1
ATOM 1378 O O . ASN A 1 181 ? 7.781 30.453 19.766 1 96.81 181 ASN A O 1
ATOM 1382 N N . ALA A 1 182 ? 9.609 29.125 19.984 1 96.75 182 ALA A N 1
ATOM 1383 C CA . ALA A 1 182 ? 9.016 28.109 19.109 1 96.75 182 ALA A CA 1
ATOM 1384 C C . ALA A 1 182 ? 7.777 27.5 19.75 1 96.75 182 ALA A C 1
ATOM 1386 O O . ALA A 1 182 ? 7.875 26.766 20.75 1 96.75 182 ALA A O 1
ATOM 1387 N N . THR A 1 183 ? 6.625 27.781 19.125 1 97.38 183 THR A N 1
ATOM 1388 C CA . THR A 1 183 ? 5.379 27.438 19.797 1 97.38 183 THR A CA 1
ATOM 1389 C C . THR A 1 183 ? 4.629 26.359 19.031 1 97.38 183 THR A C 1
ATOM 1391 O O . THR A 1 183 ? 3.891 25.562 19.609 1 97.38 183 THR A O 1
ATOM 1394 N N . GLN A 1 184 ? 4.715 26.312 17.672 1 96.94 184 GLN A N 1
ATOM 1395 C CA . GLN A 1 184 ? 4.156 25.25 16.844 1 96.94 184 GLN A CA 1
ATOM 1396 C C . GLN A 1 184 ? 5.18 24.75 15.82 1 96.94 184 GLN A C 1
ATOM 1398 O O . GLN A 1 184 ? 6.078 25.5 15.422 1 96.94 184 GLN A O 1
ATOM 1403 N N . THR A 1 185 ? 4.973 23.531 15.406 1 95.88 185 THR A N 1
ATOM 1404 C CA . THR A 1 185 ? 5.957 22.875 14.555 1 95.88 185 THR A CA 1
ATOM 1405 C C . THR A 1 185 ? 5.941 23.453 13.148 1 95.88 185 THR A C 1
ATOM 1407 O O . THR A 1 185 ? 4.895 23.906 12.672 1 95.88 185 THR A O 1
ATOM 1410 N N . GLY A 1 186 ? 7.172 23.516 12.594 1 95.75 186 GLY A N 1
ATOM 1411 C CA . GLY A 1 186 ? 7.25 23.562 11.148 1 95.75 186 GLY A CA 1
ATOM 1412 C C . GLY A 1 186 ? 6.93 22.219 10.492 1 95.75 186 GLY A C 1
ATOM 1413 O O . GLY A 1 186 ? 6.996 21.172 11.141 1 95.75 186 GLY A O 1
ATOM 1414 N N . ARG A 1 187 ? 6.605 22.25 9.164 1 95.19 187 ARG A N 1
ATOM 1415 C CA . ARG A 1 187 ? 6.133 21.031 8.516 1 95.19 187 ARG A CA 1
ATOM 1416 C C . ARG A 1 187 ? 6.727 20.891 7.117 1 95.19 187 ARG A C 1
ATOM 1418 O O . ARG A 1 187 ? 6.984 21.891 6.445 1 95.19 187 ARG A O 1
ATOM 1425 N N . ALA A 1 188 ? 7.023 19.719 6.777 1 95.31 188 ALA A N 1
ATOM 1426 C CA . ALA A 1 188 ? 7.242 19.328 5.387 1 95.31 188 ALA A CA 1
ATOM 1427 C C . ALA A 1 188 ? 6.551 18 5.082 1 95.31 188 ALA A C 1
ATOM 1429 O O . ALA A 1 188 ? 6.16 17.266 5.996 1 95.31 188 ALA A O 1
ATOM 1430 N N . ASN A 1 189 ? 6.277 17.797 3.871 1 95.75 189 ASN A N 1
ATOM 1431 C CA . ASN A 1 189 ? 5.82 16.484 3.402 1 95.75 189 ASN A CA 1
ATOM 1432 C C . ASN A 1 189 ? 6.52 16.078 2.109 1 95.75 189 ASN A C 1
ATOM 1434 O O . ASN A 1 189 ? 7.125 16.922 1.435 1 95.75 189 ASN A O 1
ATOM 1438 N N . PHE A 1 190 ? 6.504 14.797 1.85 1 97.06 190 PHE A N 1
ATOM 1439 C CA . PHE A 1 190 ? 7.141 14.336 0.622 1 97.06 190 PHE A CA 1
ATOM 1440 C C . PHE A 1 190 ? 6.449 13.086 0.087 1 97.06 190 PHE A C 1
ATOM 1442 O O . PHE A 1 190 ? 5.766 12.383 0.832 1 97.06 190 PHE A O 1
ATOM 1449 N N . THR A 1 191 ? 6.559 12.914 -1.213 1 98 191 THR A N 1
ATOM 1450 C CA . THR A 1 191 ? 6.191 11.695 -1.924 1 98 191 THR A CA 1
ATOM 1451 C C . THR A 1 191 ? 7.402 11.086 -2.617 1 98 191 THR A C 1
ATOM 1453 O O . THR A 1 191 ? 8.141 11.781 -3.314 1 98 191 THR A O 1
ATOM 1456 N N . VAL A 1 192 ? 7.621 9.875 -2.348 1 98.5 192 VAL A N 1
ATOM 1457 C CA . VAL A 1 192 ? 8.711 9.18 -3.027 1 98.5 192 VAL A CA 1
ATOM 1458 C C . VAL A 1 192 ? 8.148 7.98 -3.795 1 98.5 192 VAL A C 1
ATOM 1460 O O . VAL A 1 192 ? 7.305 7.242 -3.281 1 98.5 192 VAL A O 1
ATOM 1463 N N . THR A 1 193 ? 8.523 7.879 -5.008 1 98.75 193 THR A N 1
ATOM 1464 C CA . THR A 1 193 ? 8.156 6.746 -5.852 1 98.75 193 THR A CA 1
ATOM 1465 C C . THR A 1 193 ? 9.391 5.934 -6.23 1 98.75 193 THR A C 1
ATOM 1467 O O . THR A 1 193 ? 10.367 6.48 -6.738 1 98.75 193 THR A O 1
ATOM 1470 N N . PHE A 1 194 ? 9.406 4.68 -5.91 1 98.5 194 PHE A N 1
ATOM 1471 C CA . PHE A 1 194 ? 10.406 3.732 -6.383 1 98.5 194 PHE A CA 1
ATOM 1472 C C . PHE A 1 194 ? 9.875 2.926 -7.562 1 98.5 194 PHE A C 1
ATOM 1474 O O . PHE A 1 194 ? 8.805 2.318 -7.473 1 98.5 194 PHE A O 1
ATOM 1481 N N . THR A 1 195 ? 10.594 2.996 -8.664 1 98.06 195 THR A N 1
ATOM 1482 C CA . THR A 1 195 ? 10.203 2.25 -9.852 1 98.06 195 THR A CA 1
ATOM 1483 C C . THR A 1 195 ? 11.289 1.241 -10.234 1 98.06 195 THR A C 1
ATOM 1485 O O . THR A 1 195 ? 12.406 1.624 -10.594 1 98.06 195 THR A O 1
ATOM 1488 N N . GLY A 1 196 ? 10.984 0.015 -10.117 1 97.38 196 GLY A N 1
ATOM 1489 C CA . GLY A 1 196 ? 11.867 -1.064 -10.531 1 97.38 196 GLY A CA 1
ATOM 1490 C C . GLY A 1 196 ? 11.406 -1.761 -11.797 1 97.38 196 GLY A C 1
ATOM 1491 O O . GLY A 1 196 ? 11.055 -1.104 -12.781 1 97.38 196 GLY A O 1
ATOM 1492 N N . LYS A 1 197 ? 11.641 -3.033 -11.852 1 92.56 197 LYS A N 1
ATOM 1493 C CA . LYS A 1 197 ? 11.203 -3.922 -12.922 1 92.56 197 LYS A CA 1
ATOM 1494 C C . LYS A 1 197 ? 10.32 -5.043 -12.383 1 92.56 197 LYS A C 1
ATOM 1496 O O . LYS A 1 197 ? 10.766 -5.855 -11.578 1 92.56 197 LYS A O 1
ATOM 1501 N N . GLY A 1 198 ? 9.047 -5.035 -12.805 1 90.12 198 GLY A N 1
ATOM 1502 C CA . GLY A 1 198 ? 8.117 -6.074 -12.391 1 90.12 198 GLY A CA 1
ATOM 1503 C C . GLY A 1 198 ? 8.484 -7.445 -12.922 1 90.12 198 GLY A C 1
ATOM 1504 O O . GLY A 1 198 ? 9.414 -7.582 -13.719 1 90.12 198 GLY A O 1
ATOM 1505 N N . GLY A 1 199 ? 7.766 -8.469 -12.406 1 86.81 199 GLY A N 1
ATOM 1506 C CA . GLY A 1 199 ? 8.008 -9.836 -12.836 1 86.81 199 GLY A CA 1
ATOM 1507 C C . GLY A 1 199 ? 7.184 -10.859 -12.086 1 86.81 199 GLY A C 1
ATOM 1508 O O . GLY A 1 199 ? 6.293 -10.5 -11.312 1 86.81 199 GLY A O 1
ATOM 1509 N N . HIS A 1 200 ? 7.445 -12.18 -12.453 1 85.19 200 HIS A N 1
ATOM 1510 C CA . HIS A 1 200 ? 6.773 -13.281 -11.781 1 85.19 200 HIS A CA 1
ATOM 1511 C C . HIS A 1 200 ? 7.352 -13.516 -10.383 1 85.19 200 HIS A C 1
ATOM 1513 O O . HIS A 1 200 ? 8.57 -13.492 -10.203 1 85.19 200 HIS A O 1
ATOM 1519 N N . ALA A 1 201 ? 6.465 -13.758 -9.391 1 90.56 201 ALA A N 1
ATOM 1520 C CA . ALA A 1 201 ? 6.879 -13.922 -8 1 90.56 201 ALA A CA 1
ATOM 1521 C C . ALA A 1 201 ? 7.852 -15.086 -7.855 1 90.56 201 ALA A C 1
ATOM 1523 O O . ALA A 1 201 ? 8.695 -15.086 -6.957 1 90.56 201 ALA A O 1
ATOM 1524 N N . SER A 1 202 ? 7.832 -16.031 -8.773 1 87.62 202 SER A N 1
ATOM 1525 C CA . SER A 1 202 ? 8.672 -17.219 -8.68 1 87.62 202 SER A CA 1
ATOM 1526 C C . SER A 1 202 ? 10.047 -16.984 -9.305 1 87.62 202 SER A C 1
ATOM 1528 O O . SER A 1 202 ? 10.938 -17.828 -9.203 1 87.62 202 SER A O 1
ATOM 1530 N N . MET A 1 203 ? 10.258 -15.875 -9.898 1 88.19 203 MET A N 1
ATOM 1531 C CA . MET A 1 203 ? 11.523 -15.57 -10.547 1 88.19 203 MET A CA 1
ATOM 1532 C C . MET A 1 203 ? 12.039 -14.195 -10.133 1 88.19 203 MET A C 1
ATOM 1534 O O . MET A 1 203 ? 12.266 -13.328 -10.977 1 88.19 203 MET A O 1
ATOM 1538 N N . PRO A 1 204 ? 12.32 -14.039 -8.844 1 91.81 204 PRO A N 1
ATOM 1539 C CA . PRO A 1 204 ? 12.68 -12.711 -8.336 1 91.81 204 PRO A CA 1
ATOM 1540 C C . PRO A 1 204 ? 14 -12.203 -8.906 1 91.81 204 PRO A C 1
ATOM 1542 O O . PRO A 1 204 ? 14.227 -10.992 -8.977 1 91.81 204 PRO A O 1
ATOM 1545 N N . HIS A 1 205 ? 14.883 -13.148 -9.422 1 90.56 205 HIS A N 1
ATOM 1546 C CA . HIS A 1 205 ? 16.203 -12.766 -9.93 1 90.56 205 HIS A CA 1
ATOM 1547 C C . HIS A 1 205 ? 16.078 -12.008 -11.242 1 90.56 205 HIS A C 1
ATOM 1549 O O . HIS A 1 205 ? 17.047 -11.359 -11.68 1 90.56 205 HIS A O 1
ATOM 1555 N N . LEU A 1 206 ? 14.961 -12.016 -11.82 1 90.06 206 LEU A N 1
ATOM 1556 C CA . LEU A 1 206 ? 14.758 -11.336 -13.094 1 90.06 206 LEU A CA 1
ATOM 1557 C C . LEU A 1 206 ? 14.078 -9.984 -12.891 1 90.06 206 LEU A C 1
ATOM 1559 O O . LEU A 1 206 ? 13.664 -9.344 -13.859 1 90.06 206 LEU A O 1
ATOM 1563 N N . SER A 1 207 ? 13.867 -9.555 -11.648 1 91.88 207 SER A N 1
ATOM 1564 C CA . SER A 1 207 ? 13.117 -8.344 -11.328 1 91.88 207 SER A CA 1
ATOM 1565 C C . SER A 1 207 ? 13.93 -7.418 -10.43 1 91.88 207 SER A C 1
ATOM 1567 O O . SER A 1 207 ? 14.992 -7.801 -9.93 1 91.88 207 SER A O 1
ATOM 1569 N N . ASN A 1 208 ? 13.523 -6.18 -10.367 1 96.31 208 ASN A N 1
ATOM 1570 C CA . ASN A 1 208 ? 13.906 -5.227 -9.336 1 96.31 208 ASN A CA 1
ATOM 1571 C C . ASN A 1 208 ? 12.711 -4.836 -8.461 1 96.31 208 ASN A C 1
ATOM 1573 O O . ASN A 1 208 ? 11.891 -4.012 -8.859 1 96.31 208 ASN A O 1
ATOM 1577 N N . ASP A 1 209 ? 12.68 -5.328 -7.285 1 97 209 ASP A N 1
ATOM 1578 C CA . ASP A 1 209 ? 11.492 -5.387 -6.434 1 97 209 ASP A CA 1
ATOM 1579 C C . ASP A 1 209 ? 11.273 -4.062 -5.707 1 97 209 ASP A C 1
ATOM 1581 O O . ASP A 1 209 ? 11.984 -3.744 -4.754 1 97 209 ASP A O 1
ATOM 1585 N N . ALA A 1 210 ? 10.219 -3.352 -6.113 1 97.88 210 ALA A N 1
ATOM 1586 C CA . ALA A 1 210 ? 9.953 -2.025 -5.562 1 97.88 210 ALA A CA 1
ATOM 1587 C C . ALA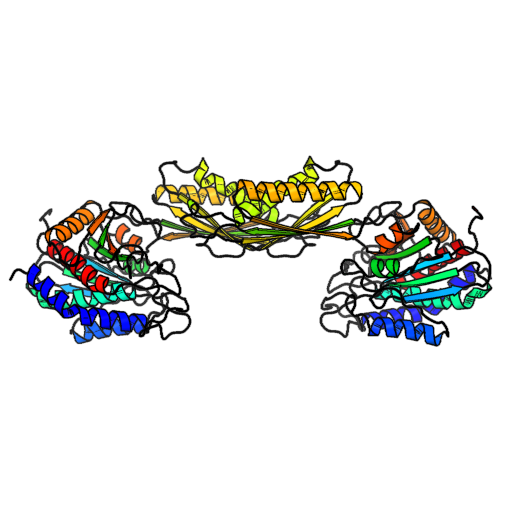 A 1 210 ? 9.477 -2.119 -4.117 1 97.88 210 ALA A C 1
ATOM 1589 O O . ALA A 1 210 ? 9.742 -1.222 -3.311 1 97.88 210 ALA A O 1
ATOM 1590 N N . ILE A 1 211 ? 8.75 -3.203 -3.705 1 98.38 211 ILE A N 1
ATOM 1591 C CA . ILE A 1 211 ? 8.289 -3.365 -2.33 1 98.38 211 ILE A CA 1
ATOM 1592 C C . ILE A 1 211 ? 9.484 -3.541 -1.402 1 98.38 211 ILE A C 1
ATOM 1594 O O . ILE A 1 211 ? 9.531 -2.953 -0.318 1 98.38 211 ILE A O 1
ATOM 1598 N N . VAL A 1 212 ? 10.469 -4.336 -1.827 1 98.38 212 VAL A N 1
ATOM 1599 C CA . VAL A 1 212 ? 11.68 -4.523 -1.037 1 98.38 212 VAL A CA 1
ATOM 1600 C C . VAL A 1 212 ? 12.414 -3.193 -0.894 1 98.38 212 VAL A C 1
ATOM 1602 O O . VAL A 1 212 ? 12.773 -2.793 0.215 1 98.38 212 VAL A O 1
ATOM 1605 N N . ALA A 1 213 ? 12.586 -2.453 -1.981 1 98.44 213 ALA A N 1
ATOM 1606 C CA . ALA A 1 213 ? 13.25 -1.154 -1.944 1 98.44 213 ALA A CA 1
ATOM 1607 C C . ALA A 1 213 ? 12.523 -0.188 -1.016 1 98.44 213 ALA A C 1
ATOM 1609 O O . ALA A 1 213 ? 13.141 0.433 -0.147 1 98.44 213 ALA A O 1
ATOM 1610 N N . GLY A 1 214 ? 11.219 -0.063 -1.225 1 98.56 214 GLY A N 1
ATOM 1611 C CA . GLY A 1 214 ? 10.422 0.804 -0.372 1 98.56 214 GLY A CA 1
ATOM 1612 C C . GLY A 1 214 ? 10.516 0.446 1.1 1 98.56 214 GLY A C 1
ATOM 1613 O O . GLY A 1 214 ? 10.57 1.331 1.956 1 98.56 214 GLY A O 1
ATOM 1614 N N . SER A 1 215 ? 10.508 -0.858 1.405 1 98.69 215 SER A N 1
ATOM 1615 C CA . SER A 1 215 ? 10.586 -1.313 2.789 1 98.69 215 SER A CA 1
ATOM 1616 C C . SER A 1 215 ? 11.938 -0.963 3.408 1 98.69 215 SER A C 1
ATOM 1618 O O . SER A 1 215 ? 12.008 -0.575 4.574 1 98.69 215 SER A O 1
ATOM 1620 N N . TYR A 1 216 ? 13.008 -1.129 2.66 1 98.5 216 TYR A N 1
ATOM 1621 C CA . TYR A 1 216 ? 14.32 -0.719 3.148 1 98.5 216 TYR A CA 1
ATOM 1622 C C . TYR A 1 216 ? 14.375 0.79 3.354 1 98.5 216 TYR A C 1
ATOM 1624 O O . TYR A 1 216 ? 15.008 1.27 4.301 1 98.5 216 TYR A O 1
ATOM 1632 N N . PHE A 1 217 ? 13.727 1.561 2.492 1 98.62 217 PHE A N 1
ATOM 1633 C CA . PHE A 1 217 ? 13.633 3.004 2.676 1 98.62 217 PHE A CA 1
ATOM 1634 C C . PHE A 1 217 ? 12.977 3.338 4.012 1 98.62 217 PHE A C 1
ATOM 1636 O O . PHE A 1 217 ? 13.516 4.129 4.789 1 98.62 217 PHE A O 1
ATOM 1643 N N . VAL A 1 218 ? 11.828 2.764 4.305 1 98.69 218 VAL A N 1
ATOM 1644 C CA . VAL A 1 218 ? 11.094 3.014 5.543 1 98.69 218 VAL A CA 1
ATOM 1645 C C . VAL A 1 218 ? 11.984 2.705 6.746 1 98.69 218 VAL A C 1
ATOM 1647 O O . VAL A 1 218 ? 12.07 3.502 7.68 1 98.69 218 VAL A O 1
ATOM 1650 N N . THR A 1 219 ? 12.656 1.54 6.758 1 98 219 THR A N 1
ATOM 1651 C CA . THR A 1 219 ? 13.461 1.134 7.91 1 98 219 THR A CA 1
ATOM 1652 C C . THR A 1 219 ? 14.68 2.037 8.062 1 98 219 THR A C 1
ATOM 1654 O O . THR A 1 219 ? 15.031 2.424 9.18 1 98 219 THR A O 1
ATOM 1657 N N . ALA A 1 220 ? 15.336 2.426 6.93 1 97.88 220 ALA A N 1
ATOM 1658 C CA . ALA A 1 220 ? 16.5 3.307 6.977 1 97.88 220 ALA A CA 1
ATOM 1659 C C . ALA A 1 220 ? 16.109 4.699 7.465 1 97.88 220 ALA A C 1
ATOM 1661 O O . ALA A 1 220 ? 16.891 5.363 8.156 1 97.88 220 ALA A O 1
ATOM 1662 N N . LEU A 1 221 ? 14.938 5.141 7.125 1 97.5 221 LEU A N 1
ATOM 1663 C CA . LEU A 1 221 ? 14.461 6.477 7.469 1 97.5 221 LEU A CA 1
ATOM 1664 C C . LEU A 1 221 ? 14.367 6.648 8.984 1 97.5 221 LEU A C 1
ATOM 1666 O O . LEU A 1 221 ? 14.422 7.77 9.492 1 97.5 221 LEU A O 1
ATOM 1670 N N . GLN A 1 222 ? 14.18 5.531 9.719 1 95 222 GLN A N 1
ATOM 1671 C CA . GLN A 1 222 ? 14.102 5.574 11.18 1 95 222 GLN A CA 1
ATOM 1672 C C . GLN A 1 222 ? 15.375 6.156 11.781 1 95 222 GLN A C 1
ATOM 1674 O O . GLN A 1 222 ? 15.359 6.645 12.914 1 95 222 GLN A O 1
ATOM 1679 N N . THR A 1 223 ? 16.484 6.203 11.031 1 95.38 223 THR A N 1
ATOM 1680 C CA . THR A 1 223 ? 17.766 6.648 11.547 1 95.38 223 THR A CA 1
ATOM 1681 C C . THR A 1 223 ? 17.906 8.164 11.438 1 95.38 223 THR A C 1
ATOM 1683 O O . THR A 1 223 ? 18.797 8.758 12.039 1 95.38 223 THR A O 1
ATOM 1686 N N . VAL A 1 224 ? 17.062 8.789 10.648 1 96.06 224 VAL A N 1
ATOM 1687 C CA . VAL A 1 224 ? 17.188 10.234 10.461 1 96.06 224 VAL A CA 1
ATOM 1688 C C . VAL A 1 224 ? 17.062 10.938 11.812 1 96.06 224 VAL A C 1
ATOM 1690 O O . VAL A 1 224 ? 17.938 11.711 12.195 1 96.06 224 VAL A O 1
ATOM 1693 N N . VAL A 1 225 ? 15.977 10.648 12.555 1 94.25 225 VAL A N 1
ATOM 1694 C CA . VAL A 1 225 ? 15.75 11.305 13.836 1 94.25 225 VAL A CA 1
ATOM 1695 C C . VAL A 1 225 ? 16.703 10.734 14.883 1 94.25 225 VAL A C 1
ATOM 1697 O O . VAL A 1 225 ? 17.312 11.484 15.656 1 94.25 225 VAL A O 1
ATOM 1700 N N . SER A 1 226 ? 16.953 9.367 14.836 1 94.06 226 SER A N 1
ATOM 1701 C CA . SER A 1 226 ? 17.672 8.703 15.914 1 94.06 226 SER A CA 1
ATOM 1702 C C . SER A 1 226 ? 19.172 8.922 15.797 1 94.06 226 SER A C 1
ATOM 1704 O O . SER A 1 226 ? 19.891 8.828 16.797 1 94.06 226 SER A O 1
ATOM 1706 N N . ARG A 1 227 ? 19.672 9.344 14.578 1 94.19 227 ARG A N 1
ATOM 1707 C CA . ARG A 1 227 ? 21.109 9.352 14.422 1 94.19 227 ARG A CA 1
ATOM 1708 C C . ARG A 1 227 ? 21.594 10.688 13.867 1 94.19 227 ARG A C 1
ATOM 1710 O O . ARG A 1 227 ? 22.797 10.992 13.93 1 94.19 227 ARG A O 1
ATOM 1717 N N . ARG A 1 228 ? 20.719 11.484 13.336 1 93.69 228 ARG A N 1
ATOM 1718 C CA . ARG A 1 228 ? 21.203 12.648 12.609 1 93.69 228 ARG A CA 1
ATOM 1719 C C . ARG A 1 228 ? 20.703 13.945 13.242 1 93.69 228 ARG A C 1
ATOM 1721 O O . ARG A 1 228 ? 21.203 15.031 12.938 1 93.69 228 ARG A O 1
ATOM 1728 N N . ILE A 1 229 ? 19.75 13.875 14.07 1 93.88 229 ILE A N 1
ATOM 1729 C CA . ILE A 1 229 ? 19.203 15.047 14.734 1 93.88 229 ILE A CA 1
ATOM 1730 C C . ILE A 1 229 ? 19.703 15.109 16.172 1 93.88 229 ILE A C 1
ATOM 1732 O O . ILE A 1 229 ? 19.766 14.078 16.859 1 93.88 229 ILE A O 1
ATOM 1736 N N . ASP A 1 230 ? 20.078 16.328 16.672 1 92.56 230 ASP A N 1
ATOM 1737 C CA . ASP A 1 230 ? 20.391 16.531 18.078 1 92.56 230 ASP A CA 1
ATOM 1738 C C . ASP A 1 230 ? 19.281 16.016 18.984 1 92.56 230 ASP A C 1
ATOM 1740 O O . ASP A 1 230 ? 18.109 16.312 18.75 1 92.56 230 ASP A O 1
ATOM 1744 N N . PRO A 1 231 ? 19.625 15.141 19.938 1 90.44 231 PRO A N 1
ATOM 1745 C CA . PRO A 1 231 ? 18.578 14.539 20.781 1 90.44 231 PRO A CA 1
ATOM 1746 C C . PRO A 1 231 ? 17.75 15.586 21.531 1 90.44 231 PRO A C 1
ATOM 1748 O O . PRO A 1 231 ? 16.656 15.281 22 1 90.44 231 PRO A O 1
ATOM 1751 N N . PHE A 1 232 ? 18.188 16.797 21.625 1 88.62 232 PHE A N 1
ATOM 1752 C CA . PHE A 1 232 ? 17.453 17.859 22.297 1 88.62 232 PHE A CA 1
ATOM 1753 C C . PHE A 1 232 ? 16.578 18.641 21.297 1 88.62 232 PHE A C 1
ATOM 1755 O O . PHE A 1 232 ? 15.766 19.469 21.688 1 88.62 232 PHE A O 1
ATOM 1762 N N . ASP A 1 233 ? 16.828 18.391 20 1 90.56 233 ASP A N 1
ATOM 1763 C CA . ASP A 1 233 ? 15.984 19 18.969 1 90.56 233 ASP A CA 1
ATOM 1764 C C . ASP A 1 233 ? 14.75 18.141 18.688 1 90.56 233 ASP A C 1
ATOM 1766 O O . ASP A 1 233 ? 14.781 16.922 18.875 1 90.56 233 ASP A O 1
ATOM 1770 N N . THR A 1 234 ? 13.758 18.922 18.359 1 91.25 234 THR A N 1
ATOM 1771 C CA . THR A 1 234 ? 12.539 18.219 17.969 1 91.25 234 THR A CA 1
ATOM 1772 C C . THR A 1 234 ? 12.555 17.906 16.469 1 91.25 234 THR A C 1
ATOM 1774 O O . THR A 1 234 ? 12.883 18.766 15.656 1 91.25 234 THR A O 1
ATOM 1777 N N . GLY A 1 235 ? 12.297 16.672 16.125 1 93.44 235 GLY A N 1
ATOM 1778 C CA . GLY A 1 235 ? 12.133 16.219 14.75 1 93.44 235 GLY A CA 1
ATOM 1779 C C . GLY A 1 235 ? 11.344 14.922 14.633 1 93.44 235 GLY A C 1
ATOM 1780 O O . GLY A 1 235 ? 11.492 14.023 15.469 1 93.44 235 GLY A O 1
ATOM 1781 N N . SER A 1 236 ? 10.484 14.875 13.719 1 95.06 236 SER A N 1
ATOM 1782 C CA . SER A 1 236 ? 9.797 13.625 13.43 1 95.06 236 SER A CA 1
ATOM 1783 C C . SER A 1 236 ? 9.703 13.383 11.922 1 95.06 236 SER A C 1
ATOM 1785 O O . SER A 1 236 ? 9.555 14.32 11.141 1 95.06 236 SER A O 1
ATOM 1787 N N . VAL A 1 237 ? 9.898 12.203 11.508 1 96.94 237 VAL A N 1
ATOM 1788 C CA . VAL A 1 237 ? 9.711 11.711 10.141 1 96.94 237 VAL A CA 1
ATOM 1789 C C . VAL A 1 237 ? 8.797 10.484 10.156 1 96.94 237 VAL A C 1
ATOM 1791 O O . VAL A 1 237 ? 9.156 9.445 10.711 1 96.94 237 VAL A O 1
ATOM 1794 N N . THR A 1 238 ? 7.594 10.609 9.562 1 96.62 238 THR A N 1
ATOM 1795 C CA . THR A 1 238 ? 6.605 9.539 9.562 1 96.62 238 THR A CA 1
ATOM 1796 C C . THR A 1 238 ? 6.207 9.172 8.141 1 96.62 238 THR A C 1
ATOM 1798 O O . THR A 1 238 ? 5.988 10.047 7.301 1 96.62 238 THR A O 1
ATOM 1801 N N . ILE A 1 239 ? 6.23 7.891 7.84 1 98.06 239 ILE A N 1
ATOM 1802 C CA . ILE A 1 239 ? 5.645 7.422 6.586 1 98.06 239 ILE A CA 1
ATOM 1803 C C . ILE A 1 239 ? 4.184 7.035 6.812 1 98.06 239 ILE A C 1
ATOM 1805 O O . ILE A 1 239 ? 3.895 5.996 7.406 1 98.06 239 ILE A O 1
ATOM 1809 N N . GLY A 1 240 ? 3.32 7.867 6.262 1 96.94 240 GLY A N 1
ATOM 1810 C CA . GLY A 1 240 ? 1.904 7.652 6.516 1 96.94 240 GLY A CA 1
ATOM 1811 C C . GLY A 1 240 ? 1.231 6.797 5.457 1 96.94 240 GLY A C 1
ATOM 1812 O O . GLY A 1 240 ? 0.101 6.344 5.648 1 96.94 240 GLY A O 1
ATOM 1813 N N . SER A 1 241 ? 1.908 6.57 4.395 1 97.81 241 SER A N 1
ATOM 1814 C CA . SER A 1 241 ? 1.312 5.809 3.301 1 97.81 241 SER A CA 1
ATOM 1815 C C . SER A 1 241 ? 2.352 4.938 2.602 1 97.81 241 SER A C 1
ATOM 1817 O O . SER A 1 241 ? 3.457 5.398 2.309 1 97.81 241 SER A O 1
ATOM 1819 N N . PHE A 1 242 ? 2.092 3.711 2.412 1 98.31 242 PHE A N 1
ATOM 1820 C CA . PHE A 1 242 ? 2.812 2.77 1.562 1 98.31 242 PHE A CA 1
ATOM 1821 C C . PHE A 1 242 ? 1.871 2.125 0.552 1 98.31 242 PHE A C 1
ATOM 1823 O O . PHE A 1 242 ? 1.218 1.125 0.855 1 98.31 242 PHE A O 1
ATOM 1830 N N . ASP A 1 243 ? 1.82 2.689 -0.654 1 97.94 243 ASP A N 1
ATOM 1831 C CA . ASP A 1 243 ? 0.95 2.201 -1.719 1 97.94 243 ASP A CA 1
ATOM 1832 C C . ASP A 1 243 ? 1.658 1.147 -2.566 1 97.94 243 ASP A C 1
ATOM 1834 O O . ASP A 1 243 ? 2.342 1.48 -3.537 1 97.94 243 ASP A O 1
ATOM 1838 N N . GLY A 1 244 ? 1.465 -0.07 -2.223 1 97.44 244 GLY A N 1
ATOM 1839 C CA . GLY A 1 244 ? 2.074 -1.189 -2.924 1 97.44 244 GLY A CA 1
ATOM 1840 C C . GLY A 1 244 ? 1.128 -2.361 -3.111 1 97.44 244 GLY A C 1
ATOM 1841 O O . GLY A 1 244 ? 1.545 -3.52 -3.037 1 97.44 244 GLY A O 1
ATOM 1842 N N . VAL A 1 245 ? -0.168 -2.07 -3.254 1 95.5 245 VAL A N 1
ATOM 1843 C CA . VAL A 1 245 ? -1.151 -3.139 -3.389 1 95.5 245 VAL A CA 1
ATOM 1844 C C . VAL A 1 245 ? -0.897 -3.914 -4.68 1 95.5 245 VAL A C 1
ATOM 1846 O O . VAL A 1 245 ? -0.628 -3.32 -5.727 1 95.5 245 VAL A O 1
ATOM 1849 N N . GLY A 1 246 ? -0.842 -5.195 -4.598 1 92.81 246 GLY A N 1
ATOM 1850 C CA . GLY A 1 246 ? -0.654 -6.109 -5.715 1 92.81 246 GLY A CA 1
ATOM 1851 C C . GLY A 1 246 ? -1.24 -7.484 -5.469 1 92.81 246 GLY A C 1
ATOM 1852 O O . GLY A 1 246 ? -2.281 -7.617 -4.82 1 92.81 246 GLY A O 1
ATOM 1853 N N . SER A 1 247 ? -0.717 -8.484 -6.188 1 88.75 247 SER A N 1
ATOM 1854 C CA . SER A 1 247 ? -1.175 -9.867 -6.066 1 88.75 247 SER A CA 1
ATOM 1855 C C . SER A 1 247 ? -0.097 -10.758 -5.457 1 88.75 247 SER A C 1
ATOM 1857 O O . SER A 1 247 ? 1.042 -10.32 -5.27 1 88.75 247 SER A O 1
ATOM 1859 N N . PHE A 1 248 ? -0.468 -11.992 -5.148 1 90.06 248 PHE A N 1
ATOM 1860 C CA . PHE A 1 248 ? 0.463 -12.953 -4.566 1 90.06 248 PHE A CA 1
ATOM 1861 C C . PHE A 1 248 ? 1.593 -13.266 -5.543 1 90.06 248 PHE A C 1
ATOM 1863 O O . PHE A 1 248 ? 2.754 -13.375 -5.141 1 90.06 248 PHE A O 1
ATOM 1870 N N . ASN A 1 249 ? 1.227 -13.344 -6.809 1 86.06 249 ASN A N 1
ATOM 1871 C CA . ASN A 1 249 ? 2.098 -14.07 -7.727 1 86.06 249 ASN A CA 1
ATOM 1872 C C . ASN A 1 249 ? 2.898 -13.109 -8.609 1 86.06 249 ASN A C 1
ATOM 1874 O O . ASN A 1 249 ? 3.512 -13.531 -9.594 1 86.06 249 ASN A O 1
ATOM 1878 N N . ALA A 1 250 ? 2.891 -11.852 -8.234 1 88.19 250 ALA A N 1
ATOM 1879 C CA . ALA A 1 250 ? 3.613 -10.891 -9.062 1 88.19 250 ALA A CA 1
ATOM 1880 C C . ALA A 1 250 ? 4.512 -10 -8.211 1 88.19 250 ALA A C 1
ATOM 1882 O O . ALA A 1 250 ? 4.223 -9.758 -7.035 1 88.19 250 ALA A O 1
ATOM 1883 N N . ILE A 1 251 ? 5.617 -9.594 -8.789 1 93.06 251 ILE A N 1
ATOM 1884 C CA . ILE A 1 251 ? 6.516 -8.609 -8.195 1 93.06 251 ILE A CA 1
ATOM 1885 C C . ILE A 1 251 ? 6.113 -7.207 -8.641 1 93.06 251 ILE A C 1
ATOM 1887 O O . ILE A 1 251 ? 5.926 -6.961 -9.836 1 93.06 251 ILE A O 1
ATOM 1891 N N . LYS A 1 252 ? 5.953 -6.34 -7.688 1 92.88 252 LYS A N 1
ATOM 1892 C CA . LYS A 1 252 ? 5.484 -4.98 -7.945 1 92.88 252 LYS A CA 1
ATOM 1893 C C . LYS A 1 252 ? 6.566 -4.148 -8.633 1 92.88 252 LYS A C 1
ATOM 1895 O O . LYS A 1 252 ? 7.723 -4.156 -8.211 1 92.88 252 LYS A O 1
ATOM 1900 N N . ALA A 1 253 ? 6.176 -3.477 -9.703 1 93.56 253 ALA A N 1
ATOM 1901 C CA . ALA A 1 253 ? 7.121 -2.656 -10.453 1 93.56 253 ALA A CA 1
ATOM 1902 C C . ALA A 1 253 ? 7.309 -1.292 -9.797 1 93.56 253 ALA A C 1
ATOM 1904 O O . ALA A 1 253 ? 8.359 -0.666 -9.945 1 93.56 253 ALA A O 1
ATOM 1905 N N . GLN A 1 254 ? 6.297 -0.847 -9.117 1 97.38 254 GLN A N 1
ATOM 1906 C CA . GLN A 1 254 ? 6.348 0.513 -8.594 1 97.38 254 GLN A CA 1
ATOM 1907 C C . GLN A 1 254 ? 5.578 0.625 -7.281 1 97.38 254 GLN A C 1
ATOM 1909 O O . GLN A 1 254 ? 4.504 0.042 -7.133 1 97.38 254 GLN A O 1
ATOM 1914 N N . VAL A 1 255 ? 6.148 1.314 -6.328 1 98.12 255 VAL A N 1
ATOM 1915 C CA . VAL A 1 255 ? 5.43 1.672 -5.109 1 98.12 255 VAL A CA 1
ATOM 1916 C C . VAL A 1 255 ? 5.555 3.172 -4.859 1 98.12 255 VAL A C 1
ATOM 1918 O O . VAL A 1 255 ? 6.512 3.807 -5.305 1 98.12 255 VAL A O 1
ATOM 1921 N N . THR A 1 256 ? 4.598 3.773 -4.246 1 98.62 256 THR A N 1
ATOM 1922 C CA . THR A 1 256 ? 4.605 5.176 -3.848 1 98.62 256 THR A CA 1
ATOM 1923 C C . THR A 1 256 ? 4.391 5.312 -2.344 1 98.62 256 THR A C 1
ATOM 1925 O O . THR A 1 256 ? 3.469 4.715 -1.786 1 98.62 256 THR A O 1
ATOM 1928 N N . LEU A 1 257 ? 5.309 6.027 -1.702 1 98.44 257 LEU A N 1
ATOM 1929 C CA . LEU A 1 257 ? 5.219 6.305 -0.272 1 98.44 257 LEU A CA 1
ATOM 1930 C C . LEU A 1 257 ? 5.016 7.793 -0.016 1 98.44 257 LEU A C 1
ATOM 1932 O O . LEU A 1 257 ? 5.5 8.633 -0.781 1 98.44 257 LEU A O 1
ATOM 1936 N N . LYS A 1 258 ? 4.242 8.102 1.019 1 97.69 258 LYS A N 1
ATOM 1937 C CA . LYS A 1 258 ? 4.039 9.469 1.473 1 97.69 258 LYS A CA 1
ATOM 1938 C C . LYS A 1 258 ? 4.559 9.664 2.896 1 97.69 258 LYS A C 1
ATOM 1940 O O . LYS A 1 258 ? 4.312 8.828 3.768 1 97.69 258 LYS A O 1
ATOM 1945 N N . GLY A 1 259 ? 5.25 10.773 3.109 1 97.25 259 GLY A N 1
ATOM 1946 C CA . GLY A 1 259 ? 5.832 11.039 4.414 1 97.25 259 GLY A CA 1
ATOM 1947 C C . GLY A 1 259 ? 5.535 12.438 4.93 1 97.25 259 GLY A C 1
ATOM 1948 O O . GLY A 1 259 ? 5.227 13.344 4.145 1 97.25 259 GLY A O 1
ATOM 1949 N N . ASP A 1 260 ? 5.602 12.531 6.223 1 96 260 ASP A N 1
ATOM 1950 C CA . ASP A 1 260 ? 5.395 13.766 6.969 1 96 260 ASP A CA 1
ATOM 1951 C C . ASP A 1 260 ? 6.605 14.094 7.84 1 96 260 ASP A C 1
ATOM 1953 O O . ASP A 1 260 ? 7.195 13.203 8.453 1 96 260 ASP A O 1
ATOM 1957 N N . VAL A 1 261 ? 6.984 15.398 7.855 1 96.62 261 VAL A N 1
ATOM 1958 C CA . VAL A 1 261 ? 8.117 15.867 8.648 1 96.62 261 VAL A CA 1
ATOM 1959 C C . VAL A 1 261 ? 7.676 17.016 9.547 1 96.62 261 VAL A C 1
ATOM 1961 O O . VAL A 1 261 ? 6.98 17.938 9.102 1 96.62 261 VAL A O 1
ATOM 1964 N N . ARG A 1 262 ? 8.047 16.984 10.789 1 96.25 262 ARG A N 1
ATOM 1965 C CA . ARG A 1 262 ? 7.836 18.078 11.719 1 96.25 262 ARG A CA 1
ATOM 1966 C C . ARG A 1 262 ? 9.148 18.516 12.359 1 96.25 262 ARG A C 1
ATOM 1968 O O . ARG A 1 262 ? 10 17.672 12.68 1 96.25 262 ARG A O 1
ATOM 1975 N N . ILE A 1 263 ? 9.297 19.781 12.57 1 96.06 263 ILE A N 1
ATOM 1976 C CA . ILE A 1 263 ? 10.477 20.344 13.211 1 96.06 263 ILE A CA 1
ATOM 1977 C C . ILE A 1 263 ? 10.07 21.484 14.141 1 96.06 263 ILE A C 1
ATOM 1979 O O . ILE A 1 263 ? 9 22.078 13.984 1 96.06 263 ILE A O 1
ATOM 1983 N N . MET A 1 264 ? 10.977 21.859 15.133 1 95.75 264 MET A N 1
ATOM 1984 C CA . MET A 1 264 ? 10.773 23.016 16 1 95.75 264 MET A CA 1
ATOM 1985 C C . MET A 1 264 ? 11.922 24 15.852 1 95.75 264 MET A C 1
ATOM 1987 O O . MET A 1 264 ? 11.93 25.047 16.516 1 95.75 264 MET A O 1
ATOM 1991 N N . ASP A 1 265 ? 12.852 23.641 15.023 1 94.06 265 ASP A N 1
ATOM 1992 C CA . ASP A 1 265 ? 14.008 24.469 14.695 1 94.06 265 ASP A CA 1
ATOM 1993 C C . ASP A 1 265 ? 14.297 24.422 13.195 1 94.06 265 ASP A C 1
ATOM 1995 O O . ASP A 1 265 ? 14.539 23.359 12.633 1 94.06 265 ASP A O 1
ATOM 1999 N N . GLU A 1 266 ? 14.344 25.609 12.562 1 93.69 266 GLU A N 1
ATOM 2000 C CA . GLU A 1 266 ? 14.477 25.688 11.109 1 93.69 266 GLU A CA 1
ATOM 2001 C C . GLU A 1 266 ? 15.836 25.156 10.656 1 93.69 266 GLU A C 1
ATOM 2003 O O . GLU A 1 266 ? 15.984 24.719 9.508 1 93.69 266 GLU A O 1
ATOM 2008 N N . THR A 1 267 ? 16.797 25.172 11.477 1 91.38 267 THR A N 1
ATOM 2009 C CA . THR A 1 267 ? 18.109 24.641 11.102 1 91.38 267 THR A CA 1
ATOM 2010 C C . THR A 1 267 ? 18.031 23.125 10.875 1 91.38 267 THR A C 1
ATOM 2012 O O . THR A 1 267 ? 18.812 22.562 10.102 1 91.38 267 THR A O 1
ATOM 2015 N N . THR A 1 268 ? 17.109 22.453 11.57 1 94.56 268 THR A N 1
ATOM 2016 C CA . THR A 1 268 ? 16.922 21.016 11.445 1 94.56 268 THR A CA 1
ATOM 2017 C C . THR A 1 268 ? 16.25 20.672 10.125 1 94.56 268 THR A C 1
ATOM 2019 O O . THR A 1 268 ? 16.406 19.562 9.609 1 94.56 268 THR A O 1
ATOM 2022 N N . ARG A 1 269 ? 15.57 21.625 9.57 1 94.69 269 ARG A N 1
ATOM 2023 C CA . ARG A 1 269 ? 14.797 21.422 8.352 1 94.69 269 ARG A CA 1
ATOM 2024 C C . ARG A 1 269 ? 15.688 20.938 7.211 1 94.69 269 ARG A C 1
ATOM 2026 O O . ARG A 1 269 ? 15.383 19.922 6.566 1 94.69 269 ARG A O 1
ATOM 2033 N N . GLN A 1 270 ? 16.75 21.609 6.984 1 93.81 270 GLN A N 1
ATOM 2034 C CA . GLN A 1 270 ? 17.656 21.266 5.895 1 93.81 270 GLN A CA 1
ATOM 2035 C C . GLN A 1 270 ? 18.281 19.891 6.129 1 93.81 270 GLN A C 1
ATOM 2037 O O . GLN A 1 270 ? 18.453 19.109 5.191 1 93.81 270 GLN A O 1
ATOM 2042 N N . THR A 1 271 ? 18.672 19.656 7.344 1 95.88 271 THR A N 1
ATOM 2043 C CA . THR A 1 271 ? 19.281 18.375 7.691 1 95.88 271 THR A CA 1
ATOM 2044 C C . THR A 1 271 ? 18.359 17.219 7.348 1 95.88 271 THR A C 1
ATOM 2046 O O . THR A 1 271 ? 18.781 16.234 6.727 1 95.88 271 THR A O 1
ATOM 2049 N N . ILE A 1 272 ? 17.141 17.297 7.723 1 97.12 272 ILE A N 1
ATOM 2050 C CA . ILE A 1 272 ? 16.172 16.219 7.508 1 97.12 272 ILE A CA 1
ATOM 2051 C C . ILE A 1 272 ? 15.93 16.031 6.012 1 97.12 272 ILE A C 1
ATOM 2053 O O . ILE A 1 272 ? 15.945 14.906 5.508 1 97.12 272 ILE A O 1
ATOM 2057 N N . ARG A 1 273 ? 15.789 17.125 5.301 1 96.81 273 ARG A N 1
ATOM 2058 C CA . ARG A 1 273 ? 15.586 17.062 3.855 1 96.81 273 ARG A CA 1
ATOM 2059 C C . ARG A 1 273 ? 16.75 16.359 3.17 1 96.81 273 ARG A C 1
ATOM 2061 O O . ARG A 1 273 ? 16.547 15.461 2.34 1 96.81 273 ARG A O 1
ATOM 2068 N N . ASP A 1 274 ? 17.938 16.766 3.549 1 97.31 274 ASP A N 1
ATOM 2069 C CA . ASP A 1 274 ? 19.141 16.188 2.945 1 97.31 274 ASP A CA 1
ATOM 2070 C C . ASP A 1 274 ? 19.234 14.688 3.232 1 97.31 274 ASP A C 1
ATOM 2072 O O . ASP A 1 274 ? 19.609 13.906 2.355 1 97.31 274 ASP A O 1
ATOM 2076 N N . GLN A 1 275 ? 18.938 14.312 4.438 1 97.81 275 GLN A N 1
ATOM 2077 C CA . GLN A 1 275 ? 19.016 12.906 4.82 1 97.81 275 GLN A CA 1
ATOM 2078 C C . GLN A 1 275 ? 17.984 12.07 4.082 1 97.81 275 GLN A C 1
ATOM 2080 O O . GLN A 1 275 ? 18.281 10.969 3.623 1 97.81 275 GLN A O 1
ATOM 2085 N N . ILE A 1 276 ? 16.75 12.547 3.984 1 98.19 276 ILE A N 1
ATOM 2086 C CA . ILE A 1 276 ? 15.703 11.836 3.268 1 98.19 276 ILE A CA 1
ATOM 2087 C C . ILE A 1 276 ? 16.109 11.641 1.81 1 98.19 276 ILE A C 1
ATOM 2089 O O . ILE A 1 276 ? 15.984 10.539 1.264 1 98.19 276 ILE A O 1
ATOM 2093 N N . THR A 1 277 ? 16.641 12.703 1.236 1 98.25 277 THR A N 1
ATOM 2094 C CA . THR A 1 277 ? 17.094 12.656 -0.152 1 98.25 277 THR A CA 1
ATOM 2095 C C . THR A 1 277 ? 18.219 11.648 -0.322 1 98.25 277 THR A C 1
ATOM 2097 O O . THR A 1 277 ? 18.219 10.844 -1.251 1 98.25 277 THR A O 1
ATOM 2100 N N . LYS A 1 278 ? 19.188 11.695 0.543 1 98.38 278 LYS A N 1
ATOM 2101 C CA . LYS A 1 278 ? 20.328 10.789 0.501 1 98.38 278 LYS A CA 1
ATOM 2102 C C . LYS A 1 278 ? 19.875 9.336 0.639 1 98.38 278 LYS A C 1
ATOM 2104 O O . LYS A 1 278 ? 20.328 8.469 -0.115 1 98.38 278 LYS A O 1
ATOM 2109 N N . ILE A 1 279 ? 19.078 9.039 1.594 1 98.44 279 ILE A N 1
ATOM 2110 C CA . ILE A 1 279 ? 18.609 7.68 1.847 1 98.44 279 ILE A CA 1
ATOM 2111 C C . ILE A 1 279 ? 17.797 7.18 0.648 1 98.44 279 ILE A C 1
ATOM 2113 O O . ILE A 1 279 ? 17.984 6.043 0.206 1 98.44 279 ILE A O 1
ATOM 2117 N N . ALA A 1 280 ? 16.875 8.062 0.102 1 98.56 280 ALA A N 1
ATOM 2118 C CA . ALA A 1 280 ? 16.078 7.668 -1.064 1 98.56 280 ALA A CA 1
ATOM 2119 C C . ALA A 1 280 ? 16.984 7.293 -2.236 1 98.56 280 ALA A C 1
ATOM 2121 O O . ALA A 1 280 ? 16.828 6.223 -2.83 1 98.56 280 ALA A O 1
ATOM 2122 N N . ASN A 1 281 ? 17.906 8.133 -2.533 1 98.44 281 ASN A N 1
ATOM 2123 C CA . ASN A 1 281 ? 18.828 7.879 -3.639 1 98.44 281 ASN A CA 1
ATOM 2124 C C . ASN A 1 281 ? 19.703 6.66 -3.367 1 98.44 281 ASN A C 1
ATOM 2126 O O . ASN A 1 281 ? 20 5.883 -4.277 1 98.44 281 ASN A O 1
ATOM 2130 N N . GLY A 1 282 ? 20.266 6.543 -2.186 1 98.62 282 GLY A N 1
ATOM 2131 C CA . GLY A 1 282 ? 21.031 5.375 -1.808 1 98.62 282 GLY A CA 1
ATOM 2132 C C . GLY A 1 282 ? 20.281 4.07 -1.997 1 98.62 282 GLY A C 1
ATOM 2133 O O . GLY A 1 282 ? 20.844 3.1 -2.52 1 98.62 282 GLY A O 1
ATOM 2134 N N . VAL A 1 283 ? 19.047 4.047 -1.528 1 98.25 283 VAL A N 1
ATOM 2135 C CA . VAL A 1 283 ? 18.188 2.875 -1.706 1 98.25 283 VAL A CA 1
ATOM 2136 C C . VAL A 1 283 ? 18.016 2.588 -3.195 1 98.25 283 VAL A C 1
ATOM 2138 O O . VAL A 1 283 ? 18.078 1.433 -3.623 1 98.25 283 VAL A O 1
ATOM 2141 N N . GLY A 1 284 ? 17.688 3.654 -3.98 1 97.88 284 GLY A N 1
ATOM 2142 C CA . GLY A 1 284 ? 17.578 3.477 -5.418 1 97.88 284 GLY A CA 1
ATOM 2143 C C . GLY A 1 284 ? 18.797 2.787 -6.02 1 97.88 284 GLY A C 1
ATOM 2144 O O . GLY A 1 284 ? 18.656 1.834 -6.789 1 97.88 284 GLY A O 1
ATOM 2145 N N . ALA A 1 285 ? 20 3.223 -5.672 1 98 285 ALA A N 1
ATOM 2146 C CA . ALA A 1 285 ? 21.25 2.66 -6.172 1 98 285 ALA A CA 1
ATOM 2147 C C . ALA A 1 285 ? 21.438 1.224 -5.695 1 98 285 ALA A C 1
ATOM 2149 O O . ALA A 1 285 ? 21.859 0.359 -6.461 1 98 285 ALA A O 1
ATOM 2150 N N . THR A 1 286 ? 21.203 0.959 -4.453 1 97.62 286 THR A N 1
ATOM 2151 C CA . THR A 1 286 ? 21.406 -0.343 -3.826 1 97.62 286 THR A CA 1
ATOM 2152 C C . THR A 1 286 ? 20.578 -1.418 -4.531 1 97.62 286 THR A C 1
ATOM 2154 O O . THR A 1 286 ? 21.078 -2.52 -4.785 1 97.62 286 THR A O 1
ATOM 2157 N N . PHE A 1 287 ? 19.312 -1.099 -4.906 1 97.25 287 PHE A N 1
ATOM 2158 C CA . PHE A 1 287 ? 18.391 -2.129 -5.367 1 97.25 287 PHE A CA 1
ATOM 2159 C C . PHE A 1 287 ? 18.156 -2.014 -6.867 1 97.25 287 PHE A C 1
ATOM 2161 O O . PHE A 1 287 ? 17.375 -2.771 -7.438 1 97.25 287 PHE A O 1
ATOM 2168 N N . GLY A 1 288 ? 18.797 -1.019 -7.504 1 97.31 288 GLY A N 1
ATOM 2169 C CA . GLY A 1 288 ? 18.656 -0.84 -8.938 1 97.31 288 GLY A CA 1
ATOM 2170 C C . GLY A 1 288 ? 17.266 -0.376 -9.352 1 97.31 288 GLY A C 1
ATOM 2171 O O . GLY A 1 288 ? 16.703 -0.878 -10.32 1 97.31 288 GLY A O 1
ATOM 2172 N N . VAL A 1 289 ? 16.672 0.472 -8.602 1 97.5 289 VAL A N 1
ATOM 2173 C CA . VAL A 1 289 ? 15.367 1.031 -8.93 1 97.5 289 VAL A CA 1
ATOM 2174 C C . VAL A 1 289 ? 15.484 2.537 -9.141 1 97.5 289 VAL A C 1
ATOM 2176 O O . VAL A 1 289 ? 16.391 3.178 -8.594 1 97.5 289 VAL A O 1
ATOM 2179 N N . GLN A 1 290 ? 14.555 3.113 -9.969 1 98.38 290 GLN A N 1
ATOM 2180 C CA . GLN A 1 290 ? 14.492 4.559 -10.156 1 98.38 290 GLN A CA 1
ATOM 2181 C C . GLN A 1 290 ? 13.781 5.234 -8.984 1 98.38 290 GLN A C 1
ATOM 2183 O O . GLN A 1 290 ? 12.805 4.699 -8.453 1 98.38 290 GLN A O 1
ATOM 2188 N N . VAL A 1 291 ? 14.312 6.426 -8.664 1 98.38 291 VAL A N 1
ATOM 2189 C CA . VAL A 1 291 ? 13.75 7.176 -7.543 1 98.38 291 VAL A CA 1
ATOM 2190 C C . VAL A 1 291 ? 13.203 8.516 -8.039 1 98.38 291 VAL A C 1
ATOM 2192 O O . VAL A 1 291 ? 13.891 9.242 -8.758 1 98.38 291 VAL A O 1
ATOM 2195 N N . ALA A 1 292 ? 11.945 8.766 -7.73 1 98.62 292 ALA A N 1
ATOM 2196 C CA . ALA A 1 292 ? 11.359 10.094 -7.891 1 98.62 292 ALA A CA 1
ATOM 2197 C C . ALA A 1 292 ? 10.891 10.656 -6.547 1 98.62 292 ALA A C 1
ATOM 2199 O O . ALA A 1 292 ? 10.016 10.078 -5.898 1 98.62 292 ALA A O 1
ATOM 2200 N N . LEU A 1 293 ? 11.531 11.734 -6.102 1 98.12 293 LEU A N 1
ATOM 2201 C CA . LEU A 1 293 ? 11.211 12.367 -4.82 1 98.12 293 LEU A CA 1
ATOM 2202 C C . LEU A 1 293 ? 10.625 13.758 -5.027 1 98.12 293 LEU A C 1
ATOM 2204 O O . LEU A 1 293 ? 11.25 14.617 -5.652 1 98.12 293 LEU A O 1
ATOM 2208 N N . ASP A 1 294 ? 9.383 13.922 -4.633 1 97.75 294 ASP A N 1
ATOM 2209 C CA . ASP A 1 294 ? 8.734 15.227 -4.547 1 97.75 294 ASP A CA 1
ATOM 2210 C C . ASP A 1 294 ? 8.656 15.703 -3.098 1 97.75 294 ASP A C 1
ATOM 2212 O O . ASP A 1 294 ? 7.867 15.18 -2.307 1 97.75 294 ASP A O 1
ATOM 2216 N N . TYR A 1 295 ? 9.492 16.656 -2.762 1 96.5 295 TYR A N 1
ATOM 2217 C CA . TYR A 1 295 ? 9.609 17.172 -1.402 1 96.5 295 TYR A CA 1
ATOM 2218 C C . TYR A 1 295 ? 9.047 18.578 -1.3 1 96.5 295 TYR A C 1
ATOM 2220 O O . TYR A 1 295 ? 9.469 19.484 -2.037 1 96.5 295 TYR A O 1
ATOM 2228 N N . ASP A 1 296 ? 8.102 18.781 -0.363 1 94.06 296 ASP A N 1
ATOM 2229 C CA . ASP A 1 296 ? 7.422 20.062 -0.177 1 94.06 296 ASP A CA 1
ATOM 2230 C C . ASP A 1 296 ? 7.691 20.641 1.213 1 94.06 296 ASP A C 1
ATOM 2232 O O . ASP A 1 296 ? 7.117 20.172 2.201 1 94.06 296 ASP A O 1
ATOM 2236 N N . ASP A 1 297 ? 8.547 21.609 1.225 1 91.25 297 ASP A N 1
ATOM 2237 C CA . ASP A 1 297 ? 8.688 22.375 2.459 1 91.25 297 ASP A CA 1
ATOM 2238 C C . ASP A 1 297 ? 7.465 23.266 2.703 1 91.25 297 ASP A C 1
ATOM 2240 O O . ASP A 1 297 ? 7.188 24.172 1.923 1 91.25 297 ASP A O 1
ATOM 2244 N N . ASN A 1 298 ? 6.73 23 3.617 1 87.12 298 ASN A N 1
ATOM 2245 C CA . ASN A 1 298 ? 5.426 23.625 3.848 1 87.12 298 ASN A CA 1
ATOM 2246 C C . ASN A 1 298 ? 5.523 24.781 4.836 1 87.12 298 ASN A C 1
ATOM 2248 O O . ASN A 1 298 ? 6.137 25.812 4.535 1 87.12 298 ASN A O 1
ATOM 2252 N N . TYR A 1 299 ? 4.961 24.75 5.988 1 92 299 TYR A N 1
ATOM 2253 C CA . TYR A 1 299 ? 4.848 25.812 6.98 1 92 299 TYR A CA 1
ATOM 2254 C C . TYR A 1 299 ? 6.113 25.906 7.828 1 92 299 TYR A C 1
ATOM 2256 O O . TYR A 1 299 ? 6.672 24.875 8.234 1 92 299 TYR A O 1
ATOM 2264 N N . PRO A 1 300 ? 6.582 27.125 8.039 1 95.69 300 PRO A N 1
ATOM 2265 C CA . PRO A 1 300 ? 7.707 27.297 8.961 1 95.69 300 PRO A CA 1
ATOM 2266 C C . PRO A 1 300 ? 7.309 27.109 10.422 1 95.69 300 PRO A C 1
ATOM 2268 O O . PRO A 1 300 ? 6.117 27 10.734 1 95.69 300 PRO A O 1
ATOM 2271 N N . VAL A 1 301 ? 8.336 26.969 11.258 1 97.06 301 VAL A N 1
ATOM 2272 C CA . VAL A 1 301 ? 8.102 26.953 12.695 1 97.06 301 VAL A CA 1
ATOM 2273 C C . VAL A 1 301 ? 7.426 28.25 13.125 1 97.06 301 VAL A C 1
ATOM 2275 O O . VAL A 1 301 ? 7.816 29.344 12.688 1 97.06 301 VAL A O 1
ATOM 2278 N N . LEU A 1 302 ? 6.348 28.125 13.867 1 98.06 302 LEU A N 1
ATOM 2279 C CA . LEU A 1 302 ? 5.723 29.328 14.406 1 98.06 302 LEU A CA 1
ATOM 2280 C C . LEU A 1 302 ? 6.496 29.844 15.617 1 98.06 302 LEU A C 1
ATOM 2282 O O . LEU A 1 302 ? 6.512 29.219 16.672 1 98.06 302 LEU A O 1
ATOM 2286 N N . MET A 1 303 ? 7.094 30.953 15.438 1 97.88 303 MET A N 1
ATOM 2287 C CA . MET A 1 303 ? 7.93 31.562 16.469 1 97.88 303 MET A CA 1
ATOM 2288 C C . MET A 1 303 ? 7.215 32.75 17.109 1 97.88 303 MET A C 1
ATOM 2290 O O . MET A 1 303 ? 6.984 33.75 16.469 1 97.88 303 MET A O 1
ATOM 2294 N N . ASN A 1 304 ? 6.871 32.594 18.406 1 98.5 304 ASN A N 1
ATOM 2295 C CA . ASN A 1 304 ? 6.355 33.719 19.172 1 98.5 304 ASN A CA 1
ATOM 2296 C C . ASN A 1 304 ? 7.484 34.656 19.625 1 98.5 304 ASN A C 1
ATOM 2298 O O . ASN A 1 304 ? 8.477 34.188 20.188 1 98.5 304 ASN A O 1
ATOM 2302 N N . ASP A 1 305 ? 7.273 35.938 19.328 1 98.44 305 ASP A N 1
ATOM 2303 C CA . ASP A 1 305 ? 8.188 36.906 19.922 1 98.44 305 ASP A CA 1
ATOM 2304 C C . ASP A 1 305 ? 8.055 36.906 21.453 1 98.44 305 ASP A C 1
ATOM 2306 O O . ASP A 1 305 ? 6.977 37.188 21.969 1 98.44 305 ASP A O 1
ATOM 2310 N N . ALA A 1 306 ? 9.156 36.625 22.078 1 98.19 306 ALA A N 1
ATOM 2311 C CA . ALA A 1 306 ? 9.102 36.438 23.531 1 98.19 306 ALA A CA 1
ATOM 2312 C C . ALA A 1 306 ? 8.656 37.719 24.234 1 98.19 306 ALA A C 1
ATOM 2314 O O . ALA A 1 306 ? 7.852 37.656 25.172 1 98.19 306 ALA A O 1
ATOM 2315 N N . THR A 1 307 ? 9.172 38.844 23.844 1 97.75 307 THR A N 1
ATOM 2316 C CA . THR A 1 307 ? 8.867 40.125 24.484 1 97.75 307 THR A CA 1
ATOM 2317 C C . THR A 1 307 ? 7.398 40.5 24.281 1 97.75 307 THR A C 1
ATOM 2319 O O . THR A 1 307 ? 6.703 40.844 25.234 1 97.75 307 THR A O 1
ATOM 2322 N N . LEU A 1 308 ? 6.98 40.406 23.078 1 98.06 308 LEU A N 1
ATOM 2323 C CA . LEU A 1 308 ? 5.586 40.719 22.781 1 98.06 308 LEU A CA 1
ATOM 2324 C C . LEU A 1 308 ? 4.648 39.75 23.516 1 98.06 308 LEU A C 1
ATOM 2326 O O . LEU A 1 308 ? 3.623 40.188 24.047 1 98.06 308 LEU A O 1
ATOM 2330 N N . THR A 1 309 ? 4.984 38.5 23.516 1 98.62 309 THR A N 1
ATOM 2331 C CA . THR A 1 309 ? 4.141 37.469 24.156 1 98.62 309 THR A CA 1
ATOM 2332 C C . THR A 1 309 ? 4.012 37.75 25.656 1 98.62 309 THR A C 1
ATOM 2334 O O . THR A 1 309 ? 2.91 37.688 26.203 1 98.62 309 THR A O 1
ATOM 2337 N N . GLN A 1 310 ? 5.086 38.031 26.25 1 98.06 310 GLN A N 1
ATOM 2338 C CA . GLN A 1 310 ? 5.059 38.344 27.672 1 98.06 310 GLN A CA 1
ATOM 2339 C C . GLN A 1 310 ? 4.203 39.562 27.969 1 98.06 310 GLN A C 1
ATOM 2341 O O . GLN A 1 310 ? 3.447 39.594 28.938 1 98.06 310 GLN A O 1
ATOM 2346 N N . ARG A 1 311 ? 4.359 40.562 27.141 1 97.56 311 ARG A N 1
ATOM 2347 C CA . ARG A 1 311 ? 3.559 41.75 27.312 1 97.56 311 ARG A CA 1
ATOM 2348 C C . ARG A 1 311 ? 2.07 41.438 27.188 1 97.56 311 ARG A C 1
ATOM 2350 O O . ARG A 1 311 ? 1.268 41.906 28 1 97.56 311 ARG A O 1
ATOM 2357 N N . VAL A 1 312 ? 1.739 40.688 26.188 1 98.31 312 VAL A N 1
ATOM 2358 C CA . VAL A 1 312 ? 0.351 40.312 25.953 1 98.31 312 VAL A CA 1
ATOM 2359 C C . VAL A 1 312 ? -0.202 39.562 27.156 1 98.31 312 VAL A C 1
ATOM 2361 O O . VAL A 1 312 ? -1.271 39.875 27.672 1 98.31 312 VAL A O 1
ATOM 2364 N N . ILE A 1 313 ? 0.546 38.625 27.641 1 98.56 313 ILE A N 1
ATOM 2365 C CA . ILE A 1 313 ? 0.081 37.781 28.734 1 98.56 313 ILE A CA 1
ATOM 2366 C C . ILE A 1 313 ? -0.031 38.594 30.016 1 98.56 313 ILE A C 1
ATOM 2368 O O . ILE A 1 313 ? -0.996 38.438 30.781 1 98.56 313 ILE A O 1
ATOM 2372 N N . THR A 1 314 ? 0.916 39.438 30.25 1 98 314 THR A N 1
ATOM 2373 C CA . THR A 1 314 ? 0.884 40.312 31.422 1 98 314 THR A CA 1
ATOM 2374 C C . THR A 1 314 ? -0.348 41.219 31.391 1 98 314 THR A C 1
ATOM 2376 O O . THR A 1 314 ? -0.995 41.406 32.438 1 98 314 THR A O 1
ATOM 2379 N N . SER A 1 315 ? -0.678 41.781 30.234 1 97.81 315 SER A N 1
ATOM 2380 C CA . SER A 1 315 ? -1.836 42.656 30.125 1 97.81 315 SER A CA 1
ATOM 2381 C C . SER A 1 315 ? -3.133 41.906 30.391 1 97.81 315 SER A C 1
ATOM 2383 O O . SER A 1 315 ? -4.043 42.438 31.031 1 97.81 315 SER A O 1
ATOM 2385 N N . ILE A 1 316 ? -3.199 40.656 29.922 1 98.38 316 ILE A N 1
ATOM 2386 C CA . ILE A 1 316 ? -4.395 39.844 30.141 1 98.38 316 ILE A CA 1
ATOM 2387 C C . ILE A 1 316 ? -4.516 39.5 31.625 1 98.38 316 ILE A C 1
ATOM 2389 O O . ILE A 1 316 ? -5.605 39.562 32.188 1 98.38 316 ILE A O 1
ATOM 2393 N N . GLN A 1 317 ? -3.402 39.188 32.219 1 98.12 317 GLN A N 1
ATOM 2394 C CA . GLN A 1 317 ? -3.395 38.875 33.625 1 98.12 317 GLN A CA 1
ATOM 2395 C C . GLN A 1 317 ? -3.836 40.062 34.469 1 98.12 317 GLN A C 1
ATOM 2397 O O . GLN A 1 317 ? -4.645 39.938 35.375 1 98.12 317 GLN A O 1
ATOM 2402 N N . ALA A 1 318 ? -3.352 41.188 34.125 1 96.81 318 ALA A N 1
ATOM 2403 C CA . ALA A 1 318 ? -3.615 42.406 34.875 1 96.81 318 ALA A CA 1
ATOM 2404 C C . ALA A 1 318 ? -5.082 42.844 34.781 1 96.81 318 ALA A C 1
ATOM 2406 O O . ALA A 1 318 ? -5.641 43.438 35.688 1 96.81 318 ALA A O 1
ATOM 2407 N N . ALA A 1 319 ? -5.707 42.5 33.688 1 96.5 319 ALA A N 1
ATOM 2408 C CA . ALA A 1 319 ? -7.086 42.906 33.438 1 96.5 319 ALA A CA 1
ATOM 2409 C C . ALA A 1 319 ? -8.062 42.125 34.281 1 96.5 319 ALA A C 1
ATOM 2411 O O . ALA A 1 319 ? -9.219 42.531 34.469 1 96.5 319 ALA A O 1
ATOM 2412 N N . GLN A 1 320 ? -7.645 40.938 34.812 1 96.5 320 GLN A N 1
ATOM 2413 C CA . GLN A 1 320 ? -8.461 40.125 35.688 1 96.5 320 GLN A CA 1
ATOM 2414 C C . GLN A 1 320 ? -9.844 39.875 35.094 1 96.5 320 GLN A C 1
ATOM 2416 O O . GLN A 1 320 ? -10.859 40.125 35.75 1 96.5 320 GLN A O 1
ATOM 2421 N N . ILE A 1 321 ? -9.789 39.5 33.875 1 97.44 321 ILE A N 1
ATOM 2422 C CA . ILE A 1 321 ? -11.031 39.156 33.188 1 97.44 321 ILE A CA 1
ATOM 2423 C C . ILE A 1 321 ? -11.727 38 33.875 1 97.44 321 ILE A C 1
ATOM 2425 O O . ILE A 1 321 ? -11.164 36.906 34 1 97.44 321 ILE A O 1
ATOM 2429 N N . PRO A 1 322 ? -12.969 38.188 34.375 1 97.25 322 PRO A N 1
ATOM 2430 C CA . PRO A 1 322 ? -13.633 37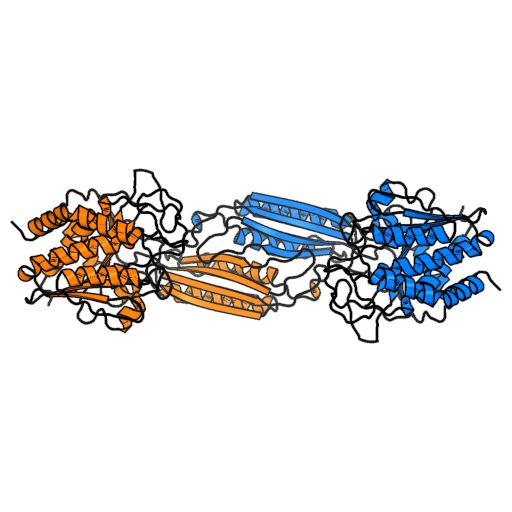.188 35.219 1 97.25 322 PRO A CA 1
ATOM 2431 C C . PRO A 1 322 ? -13.789 35.844 34.5 1 97.25 322 PRO A C 1
ATOM 2433 O O . PRO A 1 322 ? -13.727 34.812 35.156 1 97.25 322 PRO A O 1
ATOM 2436 N N . GLU A 1 323 ? -13.969 35.844 33.219 1 97.69 323 GLU A N 1
ATOM 2437 C CA . GLU A 1 323 ? -14.219 34.625 32.438 1 97.69 323 GLU A CA 1
ATOM 2438 C C . GLU A 1 323 ? -12.945 33.812 32.281 1 97.69 323 GLU A C 1
ATOM 2440 O O . GLU A 1 323 ? -13 32.625 31.922 1 97.69 323 GLU A O 1
ATOM 2445 N N . ILE A 1 324 ? -11.789 34.438 32.5 1 98.25 324 ILE A N 1
ATOM 2446 C CA . ILE A 1 324 ? -10.516 33.75 32.375 1 98.25 324 ILE A CA 1
ATOM 2447 C C . ILE A 1 324 ? -10.094 33.188 33.75 1 98.25 324 ILE A C 1
ATOM 2449 O O . ILE A 1 324 ? -9.758 33.969 34.656 1 98.25 324 ILE A O 1
ATOM 2453 N N . THR A 1 325 ? -10.039 31.891 33.844 1 97.56 325 THR A N 1
ATOM 2454 C CA . THR A 1 325 ? -9.797 31.266 35.125 1 97.56 325 THR A CA 1
ATOM 2455 C C . THR A 1 325 ? -8.375 30.703 35.188 1 97.56 325 THR A C 1
ATOM 2457 O O . THR A 1 325 ? -7.887 30.375 36.281 1 97.56 325 THR A O 1
ATOM 2460 N N . LYS A 1 326 ? -7.719 30.578 34.062 1 97.94 326 LYS A N 1
ATOM 2461 C CA . LYS A 1 326 ? -6.371 30.016 34.031 1 97.94 326 LYS A CA 1
ATOM 2462 C C . LYS A 1 326 ? -5.562 30.609 32.875 1 97.94 326 LYS A C 1
ATOM 2464 O O . LYS A 1 326 ? -6.055 30.688 31.75 1 97.94 326 LYS A O 1
ATOM 2469 N N . ILE A 1 327 ? -4.418 31.125 33.094 1 98.38 327 ILE A N 1
ATOM 2470 C CA . ILE A 1 327 ? -3.42 31.531 32.125 1 98.38 327 ILE A CA 1
ATOM 2471 C C . ILE A 1 327 ? -2.133 30.734 32.344 1 98.38 327 ILE A C 1
ATOM 2473 O O . ILE A 1 327 ? -1.568 30.734 33.438 1 98.38 327 ILE A O 1
ATOM 2477 N N . PHE A 1 328 ? -1.684 30 31.281 1 98.25 328 PHE A N 1
ATOM 2478 C CA . PHE A 1 328 ? -0.548 29.125 31.531 1 98.25 328 PHE A CA 1
ATOM 2479 C C . PHE A 1 328 ? 0.262 28.891 30.266 1 98.25 328 PHE A C 1
ATOM 2481 O O . PHE A 1 328 ? -0.251 29.062 29.156 1 98.25 328 PHE A O 1
ATOM 2488 N N . ASP A 1 329 ? 1.555 28.625 30.422 1 98.31 329 ASP A N 1
ATOM 2489 C CA . ASP A 1 329 ? 2.406 28.172 29.328 1 98.31 329 ASP A CA 1
ATOM 2490 C C . ASP A 1 329 ? 2.156 26.688 29.016 1 98.31 329 ASP A C 1
ATOM 2492 O O . ASP A 1 329 ? 2.521 25.812 29.812 1 98.31 329 ASP A O 1
ATOM 2496 N N . CYS A 1 330 ? 1.547 26.406 27.906 1 97.06 330 CYS A N 1
ATOM 2497 C CA . CYS A 1 330 ? 1.147 25.062 27.547 1 97.06 330 CYS A CA 1
ATOM 2498 C C . CYS A 1 330 ? 2.287 24.312 26.859 1 97.06 330 CYS A C 1
ATOM 2500 O O . CYS A 1 330 ? 2.123 23.172 26.438 1 97.06 330 CYS A O 1
ATOM 2502 N N . GLY A 1 331 ? 3.482 24.969 26.766 1 95.88 331 GLY A N 1
ATOM 2503 C CA . GLY A 1 331 ? 4.57 24.375 26 1 95.88 331 GLY A CA 1
ATOM 2504 C C . GLY A 1 331 ? 4.32 24.391 24.5 1 95.88 331 GLY A C 1
ATOM 2505 O O . GLY A 1 331 ? 3.301 24.891 24.031 1 95.88 331 GLY A O 1
ATOM 2506 N N . PRO A 1 332 ? 5.324 23.859 23.719 1 94.75 332 PRO A N 1
ATOM 2507 C CA . PRO A 1 332 ? 5.141 23.781 22.266 1 94.75 332 PRO A CA 1
ATOM 2508 C C . PRO A 1 332 ? 3.996 22.859 21.859 1 94.75 332 PRO A C 1
ATOM 2510 O O . PRO A 1 332 ? 3.693 21.891 22.562 1 94.75 332 PRO A O 1
ATOM 2513 N N . GLN A 1 333 ? 3.387 23.234 20.781 1 93.25 333 GLN A N 1
ATOM 2514 C CA . GLN A 1 333 ? 2.266 22.484 20.25 1 93.25 333 GLN A CA 1
ATOM 2515 C C . GLN A 1 333 ? 2.645 21.812 18.922 1 93.25 333 GLN A C 1
ATOM 2517 O O . GLN A 1 333 ? 3.406 22.375 18.141 1 93.25 333 GLN A O 1
ATOM 2522 N N . ASP A 1 334 ? 2.062 20.688 18.547 1 89.44 334 ASP A N 1
ATOM 2523 C CA . ASP A 1 334 ? 2.43 19.844 17.406 1 89.44 334 ASP A CA 1
ATOM 2524 C C . ASP A 1 334 ? 1.9 20.422 16.109 1 89.44 334 ASP A C 1
ATOM 2526 O O . ASP A 1 334 ? 2.549 20.312 15.062 1 89.44 334 ASP A O 1
ATOM 2530 N N . PRO A 1 335 ? 0.743 21.016 16.094 1 90.19 335 PRO A N 1
ATOM 2531 C CA . PRO A 1 335 ? 0.186 21.453 14.812 1 90.19 335 PRO A CA 1
ATOM 2532 C C . PRO A 1 335 ? 1.022 22.547 14.156 1 90.19 335 PRO A C 1
ATOM 2534 O O . PRO A 1 335 ? 1.827 23.203 14.82 1 90.19 335 PRO A O 1
ATOM 2537 N N . SER A 1 336 ? 0.829 22.562 12.875 1 93.56 336 SER A N 1
ATOM 2538 C CA . SER A 1 336 ? 1.414 23.656 12.102 1 93.56 336 SER A CA 1
ATOM 2539 C C . SER A 1 336 ? 0.358 24.688 11.711 1 93.56 336 SER A C 1
ATOM 2541 O O . SER A 1 336 ? -0.822 24.359 11.586 1 93.56 336 SER A O 1
ATOM 2543 N N . GLU A 1 337 ? 0.809 25.891 11.562 1 94.75 337 GLU A N 1
ATOM 2544 C CA . GLU A 1 337 ? -0.048 27.047 11.328 1 94.75 337 GLU A CA 1
ATOM 2545 C C . GLU A 1 337 ? 0.622 28.047 10.398 1 94.75 337 GLU A C 1
ATOM 2547 O O . GLU A 1 337 ? 1.796 28.391 10.578 1 94.75 337 GLU A O 1
ATOM 2552 N N . ASP A 1 338 ? -0.173 28.547 9.375 1 95.31 338 ASP A N 1
ATOM 2553 C CA . ASP A 1 338 ? 0.476 29.422 8.414 1 95.31 338 ASP A CA 1
ATOM 2554 C C . ASP A 1 338 ? 0.655 30.828 8.984 1 95.31 338 ASP A C 1
ATOM 2556 O O . ASP A 1 338 ? 1.36 31.656 8.406 1 95.31 338 ASP A O 1
ATOM 2560 N N . PHE A 1 339 ? 0.066 31.109 10.227 1 97.88 339 PHE A N 1
ATOM 2561 C CA . PHE A 1 339 ? 0.407 32.312 10.977 1 97.88 339 PHE A CA 1
ATOM 2562 C C . PHE A 1 339 ? 1.917 32.438 11.133 1 97.88 339 PHE A C 1
ATOM 2564 O O . PHE A 1 339 ? 2.434 33.562 11.344 1 97.88 339 PHE A O 1
ATOM 2571 N N . ALA A 1 340 ? 2.572 31.359 11 1 97.81 340 ALA A N 1
ATOM 2572 C CA . ALA A 1 340 ? 4.027 31.328 11.133 1 97.81 340 ALA A CA 1
ATOM 2573 C C . ALA A 1 340 ? 4.691 32.25 10.117 1 97.81 340 ALA A C 1
ATOM 2575 O O . ALA A 1 340 ? 5.746 32.812 10.391 1 97.81 340 ALA A O 1
ATOM 2576 N N . TYR A 1 341 ? 4.043 32.469 8.977 1 97.19 341 TYR A N 1
ATOM 2577 C CA . TYR A 1 341 ? 4.594 33.375 7.973 1 97.19 341 TYR A CA 1
ATOM 2578 C C . TYR A 1 341 ? 4.543 34.812 8.461 1 97.19 341 TYR A C 1
ATOM 2580 O O . TYR A 1 341 ? 5.473 35.594 8.227 1 97.19 341 TYR A O 1
ATOM 2588 N N . PHE A 1 342 ? 3.469 35.219 9.109 1 98.19 342 PHE A N 1
ATOM 2589 C CA . PHE A 1 342 ? 3.389 36.531 9.711 1 98.19 342 PHE A CA 1
ATOM 2590 C C . PHE A 1 342 ? 4.48 36.719 10.758 1 98.19 342 PHE A C 1
ATOM 2592 O O . PHE A 1 342 ? 5.105 37.781 10.82 1 98.19 342 PHE A O 1
ATOM 2599 N N . ALA A 1 343 ? 4.664 35.688 11.508 1 98 343 ALA A N 1
ATOM 2600 C CA . ALA A 1 343 ? 5.633 35.719 12.602 1 98 343 ALA A CA 1
ATOM 2601 C C . ALA A 1 343 ? 7.059 35.812 12.062 1 98 343 ALA A C 1
ATOM 2603 O O . ALA A 1 343 ? 7.961 36.281 12.758 1 98 343 ALA A O 1
ATOM 2604 N N . GLN A 1 344 ? 7.27 35.344 10.891 1 96.56 344 GLN A N 1
ATOM 2605 C CA . GLN A 1 344 ? 8.57 35.5 10.25 1 96.56 344 GLN A CA 1
ATOM 2606 C C . GLN A 1 344 ? 8.781 36.938 9.781 1 96.56 344 GLN A C 1
ATOM 2608 O O . GLN A 1 344 ? 9.914 37.406 9.758 1 96.56 344 GLN A O 1
ATOM 2613 N N . ALA A 1 345 ? 7.742 37.625 9.43 1 97.81 345 ALA A N 1
ATOM 2614 C CA . ALA A 1 345 ? 7.82 38.938 8.836 1 97.81 345 ALA A CA 1
ATOM 2615 C C . ALA A 1 345 ? 7.898 40.031 9.906 1 97.81 345 ALA A C 1
ATOM 2617 O O . ALA A 1 345 ? 8.594 41.031 9.734 1 97.81 345 ALA A O 1
ATOM 2618 N N . LYS A 1 346 ? 7.098 39.906 11.008 1 98.31 346 LYS A N 1
ATOM 2619 C CA . LYS A 1 346 ? 7.02 40.875 12.109 1 98.31 346 LYS A CA 1
ATOM 2620 C C . LYS A 1 346 ? 6.988 40.156 13.453 1 98.31 346 LYS A C 1
ATOM 2622 O O . LYS A 1 346 ? 6.461 39.031 13.555 1 98.31 346 LYS A O 1
ATOM 2627 N N . PRO A 1 347 ? 7.582 40.75 14.531 1 98.5 347 PRO A N 1
ATOM 2628 C CA . PRO A 1 347 ? 7.32 40.188 15.844 1 98.5 347 PRO A CA 1
ATOM 2629 C C . PRO A 1 347 ? 5.832 39.938 16.094 1 98.5 347 PRO A C 1
ATOM 2631 O O . PRO A 1 347 ? 5.02 40.844 15.945 1 98.5 347 PRO A O 1
ATOM 2634 N N . SER A 1 348 ? 5.52 38.688 16.375 1 98.75 348 SER A N 1
ATOM 2635 C CA . SER A 1 348 ? 4.129 38.281 16.5 1 98.75 348 SER A CA 1
ATOM 2636 C C . SER A 1 348 ? 3.936 37.375 17.703 1 98.75 348 SER A C 1
ATOM 2638 O O . SER A 1 348 ? 4.906 36.875 18.281 1 98.75 348 SER A O 1
ATOM 2640 N N . THR A 1 349 ? 2.727 37.25 18.156 1 98.69 349 THR A N 1
ATOM 2641 C CA . THR A 1 349 ? 2.367 36.312 19.203 1 98.69 349 THR A CA 1
ATOM 2642 C C . THR A 1 349 ? 1.07 35.594 18.844 1 98.69 349 THR A C 1
ATOM 2644 O O . THR A 1 349 ? 0.143 36.188 18.312 1 98.69 349 THR A O 1
ATOM 2647 N N . PHE A 1 350 ? 1.153 34.281 19 1 98.75 350 PHE A N 1
ATOM 2648 C CA . PHE A 1 350 ? 0.024 33.406 18.797 1 98.75 350 PHE A CA 1
ATOM 2649 C C . PHE A 1 350 ? -0.371 32.719 20.125 1 98.75 350 PHE A C 1
ATOM 2651 O O . PHE A 1 350 ? 0.4 31.953 20.688 1 98.75 350 PHE A O 1
ATOM 2658 N N . ILE A 1 351 ? -1.572 33.062 20.672 1 98.75 351 ILE A N 1
ATOM 2659 C CA . ILE A 1 351 ? -2.018 32.5 21.938 1 98.75 351 ILE A CA 1
ATOM 2660 C C . ILE A 1 351 ? -3.227 31.609 21.719 1 98.75 351 ILE A C 1
ATOM 2662 O O . ILE A 1 351 ? -3.713 31.484 20.578 1 98.75 351 ILE A O 1
ATOM 2666 N N . TYR A 1 352 ? -3.625 30.938 22.828 1 98.62 352 TYR A N 1
ATOM 2667 C CA . TYR A 1 352 ? -4.68 29.938 22.703 1 98.62 352 TYR A CA 1
ATOM 2668 C C . TYR A 1 352 ? -5.789 30.188 23.719 1 98.62 352 TYR A C 1
ATOM 2670 O O . TYR A 1 352 ? -5.516 30.562 24.859 1 98.62 352 TYR A O 1
ATOM 2678 N N . ALA A 1 353 ? -7.004 30.016 23.312 1 98.69 353 ALA A N 1
ATOM 2679 C CA . ALA A 1 353 ? -8.156 30.016 24.203 1 98.69 353 ALA A CA 1
ATOM 2680 C C . ALA A 1 353 ? -8.797 28.641 24.281 1 98.69 353 ALA A C 1
ATOM 2682 O O . ALA A 1 353 ? -9.156 28.062 23.25 1 98.69 353 ALA A O 1
ATOM 2683 N N . GLY A 1 354 ? -8.898 28.078 25.5 1 97.88 354 GLY A N 1
ATOM 2684 C CA . GLY A 1 354 ? -9.586 26.812 25.656 1 97.88 354 GLY A CA 1
ATOM 2685 C C . GLY A 1 354 ? -11.062 26.875 25.312 1 97.88 354 GLY A C 1
ATOM 2686 O O . GLY A 1 354 ? -11.727 27.875 25.609 1 97.88 354 GLY A O 1
ATOM 2687 N N . CYS A 1 355 ? -11.578 25.75 24.703 1 97.56 355 CYS A N 1
ATOM 2688 C CA . CYS A 1 355 ? -13 25.734 24.359 1 97.56 355 CYS A CA 1
ATOM 2689 C C . CYS A 1 355 ? -13.578 24.328 24.547 1 97.56 355 CYS A C 1
ATOM 2691 O O . CYS A 1 355 ? -14.484 23.938 23.812 1 97.56 355 CYS A O 1
ATOM 2693 N N . GLN A 1 356 ? -13.023 23.625 25.438 1 96.62 356 GLN A N 1
ATOM 2694 C CA . GLN A 1 356 ? -13.547 22.297 25.766 1 96.62 356 GLN A CA 1
ATOM 2695 C C . GLN A 1 356 ? -15.016 22.375 26.172 1 96.62 356 GLN A C 1
ATOM 2697 O O . GLN A 1 356 ? -15.414 23.266 26.906 1 96.62 356 GLN A O 1
ATOM 2702 N N . THR A 1 357 ? -15.844 21.438 25.641 1 95.31 357 THR A N 1
ATOM 2703 C CA . THR A 1 357 ? -17.281 21.484 25.875 1 95.31 357 THR A CA 1
ATOM 2704 C C . THR A 1 357 ? -17.609 21.156 27.344 1 95.31 357 THR A C 1
ATOM 2706 O O . THR A 1 357 ? -18.484 21.766 27.938 1 95.31 357 THR A O 1
ATOM 2709 N N . ALA A 1 358 ? -17.031 20.141 27.875 1 92.88 358 ALA A N 1
ATOM 2710 C CA . ALA A 1 358 ? -17.141 19.734 29.281 1 92.88 358 ALA A CA 1
ATOM 2711 C C . ALA A 1 358 ? -15.867 19.078 29.766 1 92.88 358 ALA A C 1
ATOM 2713 O O . ALA A 1 358 ? -15.047 18.625 28.969 1 92.88 358 ALA A O 1
ATOM 2714 N N . PRO A 1 359 ? -15.742 19.25 31.078 1 87 359 PRO A N 1
ATOM 2715 C CA . PRO A 1 359 ? -14.531 18.578 31.578 1 87 359 PRO A CA 1
ATOM 2716 C C . PRO A 1 359 ? -14.453 17.109 31.156 1 87 359 PRO A C 1
ATOM 2718 O O . PRO A 1 359 ? -15.414 16.359 31.328 1 87 359 PRO A O 1
ATOM 2721 N N . GLY A 1 360 ? -13.375 16.781 30.562 1 86 360 GLY A N 1
ATOM 2722 C CA . GLY A 1 360 ? -13.125 15.391 30.203 1 86 360 GLY A CA 1
ATOM 2723 C C . GLY A 1 360 ? -13.672 15.016 28.844 1 86 360 GLY A C 1
ATOM 2724 O O . GLY A 1 360 ? -13.305 13.977 28.281 1 86 360 GLY A O 1
ATOM 2725 N N . GLU A 1 361 ? -14.57 15.828 28.266 1 88.12 361 GLU A N 1
ATOM 2726 C CA . GLU A 1 361 ? -15.117 15.547 26.938 1 88.12 361 GLU A CA 1
ATOM 2727 C C . GLU A 1 361 ? -14.117 15.914 25.844 1 88.12 361 GLU A C 1
ATOM 2729 O O . GLU A 1 361 ? -13.414 16.922 25.938 1 88.12 361 GLU A O 1
ATOM 2734 N N . THR A 1 362 ? -14.047 15 24.922 1 83.81 362 THR A N 1
ATOM 2735 C CA . THR A 1 362 ? -13.102 15.25 23.844 1 83.81 362 THR A CA 1
ATOM 2736 C C . THR A 1 362 ? -13.828 15.344 22.5 1 83.81 362 THR A C 1
ATOM 2738 O O . THR A 1 362 ? -14.547 14.422 22.109 1 83.81 362 THR A O 1
ATOM 2741 N N . HIS A 1 363 ? -13.789 16.391 21.797 1 91.06 363 HIS A N 1
ATOM 2742 C CA . HIS A 1 363 ? -14.211 16.672 20.422 1 91.06 363 HIS A CA 1
ATOM 2743 C C . HIS A 1 363 ? -13.086 17.328 19.625 1 91.06 363 HIS A C 1
ATOM 2745 O O . HIS A 1 363 ? -13.07 18.562 19.469 1 91.06 363 HIS A O 1
ATOM 2751 N N . PRO A 1 364 ? -12.148 16.484 19.141 1 89.12 364 PRO A N 1
ATOM 2752 C CA . PRO A 1 364 ? -10.867 17.031 18.656 1 89.12 364 PRO A CA 1
ATOM 2753 C C . PRO A 1 364 ? -11.016 17.812 17.359 1 89.12 364 PRO A C 1
ATOM 2755 O O . PRO A 1 364 ? -11.992 17.641 16.625 1 89.12 364 PRO A O 1
ATOM 2758 N N . HIS A 1 365 ? -10.07 18.656 17.125 1 92.56 365 HIS A N 1
ATOM 2759 C CA . HIS A 1 365 ? -9.961 19.375 15.859 1 92.56 365 HIS A CA 1
ATOM 2760 C C . HIS A 1 365 ? -9.859 18.406 14.688 1 92.56 365 HIS A C 1
ATOM 2762 O O . HIS A 1 365 ? -9.312 17.312 14.828 1 92.56 365 HIS A O 1
ATOM 2768 N N . HIS A 1 366 ? -10.422 18.781 13.531 1 89.62 366 HIS A N 1
ATOM 2769 C CA . HIS A 1 366 ? -10.359 18.047 12.273 1 89.62 366 HIS A CA 1
ATOM 2770 C C . HIS A 1 366 ? -11.125 16.734 12.375 1 89.62 366 HIS A C 1
ATOM 2772 O O . HIS A 1 366 ? -10.828 15.781 11.641 1 89.62 366 HIS A O 1
ATOM 2778 N N . SER A 1 367 ? -12.055 16.625 13.297 1 91.38 367 SER A N 1
ATOM 2779 C CA . SER A 1 367 ? -12.961 15.484 13.445 1 91.38 367 SER A CA 1
ATOM 2780 C C . SER A 1 367 ? -14.367 15.844 12.984 1 91.38 367 SER A C 1
ATOM 2782 O O . SER A 1 367 ? -14.82 16.984 13.164 1 91.38 367 SER A O 1
ATOM 2784 N N . PRO A 1 368 ? -15.055 14.781 12.406 1 93.44 368 PRO A N 1
ATOM 2785 C CA . PRO A 1 368 ? -16.453 15.016 12.07 1 93.44 368 PRO A CA 1
ATOM 2786 C C . PRO A 1 368 ? -17.312 15.375 13.281 1 93.44 368 PRO A C 1
ATOM 2788 O O . PRO A 1 368 ? -18.422 15.891 13.133 1 93.44 368 PRO A O 1
ATOM 2791 N N . ASP A 1 369 ? -16.719 15.125 14.43 1 94.62 369 ASP A N 1
ATOM 2792 C CA . ASP A 1 369 ? -17.438 15.367 15.672 1 94.62 369 ASP A CA 1
ATOM 2793 C C . ASP A 1 369 ? -16.891 16.594 16.406 1 94.62 369 ASP A C 1
ATOM 2795 O O . ASP A 1 369 ? -17.094 16.734 17.609 1 94.62 369 ASP A O 1
ATOM 2799 N N . PHE A 1 370 ? -16.203 17.453 15.805 1 95.31 370 PHE A N 1
ATOM 2800 C CA . PHE A 1 370 ? -15.648 18.641 16.438 1 95.31 370 PHE A CA 1
ATOM 2801 C C . PHE A 1 370 ? -16.75 19.5 17.062 1 95.31 370 PHE A C 1
ATOM 2803 O O . PHE A 1 370 ? -17.781 19.734 16.422 1 95.31 370 PHE A O 1
ATOM 2810 N N . MET A 1 371 ? -16.531 19.953 18.297 1 95.94 371 MET A N 1
ATOM 2811 C CA . MET A 1 371 ? -17.391 20.891 19.016 1 95.94 371 MET A CA 1
ATOM 2812 C C . MET A 1 371 ? -16.562 21.859 19.844 1 95.94 371 MET A C 1
ATOM 2814 O O . MET A 1 371 ? -15.453 21.531 20.266 1 95.94 371 MET A O 1
ATOM 2818 N N . MET A 1 372 ? -17.094 23.047 20.062 1 96 372 MET A N 1
ATOM 2819 C CA . MET A 1 372 ? -16.422 24.016 20.938 1 96 372 MET A CA 1
ATOM 2820 C C . MET A 1 372 ? -17.438 24.688 21.844 1 96 372 MET A C 1
ATOM 2822 O O . MET A 1 372 ? -18.562 24.953 21.453 1 96 372 MET A O 1
ATOM 2826 N N . ASN A 1 373 ? -17.047 24.828 23.062 1 97.56 373 ASN A N 1
ATOM 2827 C CA . ASN A 1 373 ? -17.812 25.672 23.969 1 97.56 373 ASN A CA 1
ATOM 2828 C C . ASN A 1 373 ? -17.766 27.125 23.547 1 97.56 373 ASN A C 1
ATOM 2830 O O . ASN A 1 373 ? -16.703 27.75 23.547 1 97.56 373 ASN A O 1
ATOM 2834 N N . GLU A 1 374 ? -18.922 27.734 23.266 1 98 374 GLU A N 1
ATOM 2835 C CA . GLU A 1 374 ? -18.984 29.047 22.625 1 98 374 GLU A CA 1
ATOM 2836 C C . GLU A 1 374 ? -18.641 30.156 23.625 1 98 374 GLU A C 1
ATOM 2838 O O . GLU A 1 374 ? -18.406 31.297 23.234 1 98 374 GLU A O 1
ATOM 2843 N N . ASP A 1 375 ? -18.484 29.844 24.922 1 98.19 375 ASP A N 1
ATOM 2844 C CA . ASP A 1 375 ? -18.016 30.812 25.891 1 98.19 375 ASP A CA 1
ATOM 2845 C C . ASP A 1 375 ? -16.625 31.312 25.531 1 98.19 375 ASP A C 1
ATOM 2847 O O . ASP A 1 375 ? -16.234 32.406 25.922 1 98.19 375 ASP A O 1
ATOM 2851 N N . CYS A 1 376 ? -15.93 30.469 24.797 1 98.44 376 CYS A N 1
ATOM 2852 C CA . CYS A 1 376 ? -14.562 30.812 24.438 1 98.44 376 CYS A CA 1
ATOM 2853 C C . CYS A 1 376 ? -14.523 32.062 23.562 1 98.44 376 CYS A C 1
ATOM 2855 O O . CYS A 1 376 ? -13.508 32.75 23.5 1 98.44 376 CYS A O 1
ATOM 2857 N N . LEU A 1 377 ? -15.664 32.375 22.875 1 98.81 377 LEU A N 1
ATOM 2858 C CA . LEU A 1 377 ? -15.688 33.5 21.953 1 98.81 377 LEU A CA 1
ATOM 2859 C C . LEU A 1 377 ? -15.516 34.812 22.719 1 98.81 377 LEU A C 1
ATOM 2861 O O . LEU A 1 377 ? -14.695 35.656 22.344 1 98.81 377 LEU A O 1
ATOM 2865 N N . LEU A 1 378 ? -16.281 34.938 23.781 1 98.88 378 LEU A N 1
ATOM 2866 C CA . LEU A 1 378 ? -16.172 36.125 24.609 1 98.88 378 LEU A CA 1
ATOM 2867 C C . LEU A 1 378 ? -14.789 36.188 25.266 1 98.88 378 LEU A C 1
ATOM 2869 O O . LEU A 1 378 ? -14.188 37.25 25.344 1 98.88 378 LEU A O 1
ATOM 2873 N N . ILE A 1 379 ? -14.328 35.094 25.719 1 98.81 379 ILE A N 1
ATOM 2874 C CA . ILE A 1 379 ? -13.023 35 26.359 1 98.81 379 ILE A CA 1
ATOM 2875 C C . ILE A 1 379 ? -11.938 35.469 25.391 1 98.81 379 ILE A C 1
ATOM 2877 O O . ILE A 1 379 ? -11.07 36.25 25.734 1 98.81 379 ILE A O 1
ATOM 2881 N N . ALA A 1 380 ? -11.992 34.969 24.172 1 98.88 380 ALA A N 1
ATOM 2882 C CA . ALA A 1 380 ? -11.031 35.344 23.141 1 98.88 380 ALA A CA 1
ATOM 2883 C C . ALA A 1 380 ? -11.102 36.844 22.844 1 98.88 380 ALA A C 1
ATOM 2885 O O . ALA A 1 380 ? -10.07 37.5 22.75 1 98.88 380 ALA A O 1
ATOM 2886 N N . ALA A 1 381 ? -12.305 37.344 22.703 1 98.88 381 ALA A N 1
ATOM 2887 C CA . ALA A 1 381 ? -12.492 38.75 22.406 1 98.88 381 ALA A CA 1
ATOM 2888 C C . ALA A 1 381 ? -11.914 39.625 23.516 1 98.88 381 ALA A C 1
ATOM 2890 O O . ALA A 1 381 ? -11.227 40.625 23.234 1 98.88 381 ALA A O 1
ATOM 2891 N N . LYS A 1 382 ? -12.203 39.281 24.719 1 98.88 382 LYS A N 1
ATOM 2892 C CA . LYS A 1 382 ? -11.734 40.062 25.859 1 98.88 382 LYS A CA 1
ATOM 2893 C C . LYS A 1 382 ? -10.219 39.969 26 1 98.88 382 LYS A C 1
ATOM 2895 O O . LYS A 1 382 ? -9.555 40.969 26.312 1 98.88 382 LYS A O 1
ATOM 2900 N N . ALA A 1 383 ? -9.711 38.781 25.812 1 98.88 383 ALA A N 1
ATOM 2901 C CA . ALA A 1 383 ? -8.266 38.594 25.922 1 98.88 383 ALA A CA 1
ATOM 2902 C C . ALA A 1 383 ? -7.527 39.406 24.844 1 98.88 383 ALA A C 1
ATOM 2904 O O . ALA A 1 383 ? -6.645 40.219 25.172 1 98.88 383 ALA A O 1
ATOM 2905 N N . VAL A 1 384 ? -7.895 39.188 23.594 1 98.88 384 VAL A N 1
ATOM 2906 C CA . VAL A 1 384 ? -7.238 39.906 22.5 1 98.88 384 VAL A CA 1
ATOM 2907 C C . VAL A 1 384 ? -7.516 41.406 22.594 1 98.88 384 VAL A C 1
ATOM 2909 O O . VAL A 1 384 ? -6.641 42.219 22.312 1 98.88 384 VAL A O 1
ATOM 2912 N N . GLY A 1 385 ? -8.734 41.781 22.938 1 98.81 385 GLY A N 1
ATOM 2913 C CA . GLY A 1 385 ? -9.062 43.188 23.141 1 98.81 385 GLY A CA 1
ATOM 2914 C C . GLY A 1 385 ? -8.203 43.844 24.188 1 98.81 385 GLY A C 1
ATOM 2915 O O . GLY A 1 385 ? -7.73 44.969 24 1 98.81 385 GLY A O 1
ATOM 2916 N N . THR A 1 386 ? -8.086 43.156 25.297 1 98.5 386 THR A N 1
ATOM 2917 C CA . THR A 1 386 ? -7.242 43.688 26.375 1 98.5 386 THR A CA 1
ATOM 2918 C C . THR A 1 386 ? -5.805 43.875 25.891 1 98.5 386 THR A C 1
ATOM 2920 O O . THR A 1 386 ? -5.191 44.906 26.156 1 98.5 386 THR A O 1
ATOM 2923 N N . ALA A 1 387 ? -5.297 42.906 25.25 1 98.5 387 ALA A N 1
ATOM 2924 C CA . ALA A 1 387 ? -3.938 42.969 24.703 1 98.5 387 ALA A CA 1
ATOM 2925 C C . ALA A 1 387 ? -3.799 44.125 23.734 1 98.5 387 ALA A C 1
ATOM 2927 O O . ALA A 1 387 ? -2.803 44.844 23.75 1 98.5 387 ALA A O 1
ATOM 2928 N N . ALA A 1 388 ? -4.777 44.25 22.859 1 98.38 388 ALA A N 1
ATOM 2929 C CA . ALA A 1 388 ? -4.75 45.312 21.875 1 98.38 388 ALA A CA 1
ATOM 2930 C C . ALA A 1 388 ? -4.785 46.688 22.531 1 98.38 388 ALA A C 1
ATOM 2932 O O . ALA A 1 388 ? -4.043 47.594 22.156 1 98.38 388 ALA A O 1
ATOM 2933 N N . LEU A 1 389 ? -5.645 46.812 23.469 1 97.69 389 LEU A N 1
ATOM 2934 C CA . LEU A 1 389 ? -5.77 48.094 24.188 1 97.69 389 LEU A CA 1
ATOM 2935 C C . LEU A 1 389 ? -4.469 48.438 24.891 1 97.69 389 LEU A C 1
ATOM 2937 O O . LEU A 1 389 ? -4.008 49.594 24.812 1 97.69 389 LEU A O 1
ATOM 2941 N N . ASP A 1 390 ? -3.994 47.5 25.594 1 97.12 390 ASP A N 1
ATOM 2942 C CA . ASP A 1 390 ? -2.725 47.75 26.281 1 97.12 390 ASP A CA 1
ATOM 2943 C C . ASP A 1 390 ? -1.631 48.125 25.297 1 97.12 390 ASP A C 1
ATOM 2945 O O . ASP A 1 390 ? -0.854 49.062 25.547 1 97.12 390 ASP A O 1
ATOM 2949 N N . TYR A 1 391 ? -1.554 47.438 24.203 1 96.69 391 TYR A N 1
ATOM 2950 C CA . TYR A 1 391 ? -0.568 47.688 23.156 1 96.69 391 TYR A CA 1
ATOM 2951 C C . TYR A 1 391 ? -0.676 49.125 22.625 1 96.69 391 TYR A C 1
ATOM 2953 O O . TYR A 1 391 ? 0.336 49.812 22.438 1 96.69 391 TYR A O 1
ATOM 2961 N N . LEU A 1 392 ? -1.836 49.562 22.406 1 96.62 392 LEU A N 1
ATOM 2962 C CA . LEU A 1 392 ? -2.08 50.844 21.781 1 96.62 392 LEU A CA 1
ATOM 2963 C C . LEU A 1 392 ? -1.867 51.969 22.766 1 96.62 392 LEU A C 1
ATOM 2965 O O . LEU A 1 392 ? -1.358 53.031 22.406 1 96.62 392 LEU A O 1
ATOM 2969 N N . MET A 1 393 ? -2.217 51.719 23.984 1 95.81 393 MET A N 1
ATOM 2970 C CA . MET A 1 393 ? -2.279 52.812 24.938 1 95.81 393 MET A CA 1
ATOM 2971 C C . MET A 1 393 ? -0.999 52.875 25.766 1 95.81 393 MET A C 1
ATOM 2973 O O . MET A 1 393 ? -0.659 53.938 26.297 1 95.81 393 MET A O 1
ATOM 2977 N N . ASN A 1 394 ? -0.386 51.844 26.031 1 85.12 394 ASN A N 1
ATOM 2978 C CA . ASN A 1 394 ? 0.771 51.812 26.922 1 85.12 394 ASN A CA 1
ATOM 2979 C C . ASN A 1 394 ? 2.055 51.5 26.156 1 85.12 394 ASN A C 1
ATOM 2981 O O . ASN A 1 394 ? 3.023 51.031 26.75 1 85.12 394 ASN A O 1
ATOM 2985 N N . ALA A 1 395 ? 2.1 51.688 24.875 1 71.88 395 ALA A N 1
ATOM 2986 C CA . ALA A 1 395 ? 3.299 51.406 24.094 1 71.88 395 ALA A CA 1
ATOM 2987 C C . ALA A 1 395 ? 4.488 52.219 24.594 1 71.88 395 ALA A C 1
ATOM 2989 O O . ALA A 1 395 ? 4.348 53.406 24.891 1 71.88 395 ALA A O 1
ATOM 2990 N N . SER A 1 396 ? 5.266 51.469 25.422 1 55.19 396 SER A N 1
ATOM 2991 C CA . SER A 1 396 ? 6.488 52.156 25.844 1 55.19 396 SER A CA 1
ATOM 2992 C C . SER A 1 396 ? 7.176 52.812 24.656 1 55.19 396 SER A C 1
ATOM 2994 O O . SER A 1 396 ? 7.152 52.312 23.531 1 55.19 396 SER A O 1
ATOM 2996 N N . SER A 1 397 ? 7.223 54.125 24.656 1 44.5 397 SER A N 1
ATOM 2997 C CA . SER A 1 397 ? 8.07 54.906 23.781 1 44.5 397 SER A CA 1
ATOM 2998 C C . SER A 1 397 ? 9.398 54.219 23.516 1 44.5 397 SER A C 1
ATOM 3000 O O . SER A 1 397 ? 10.422 54.531 24.109 1 44.5 397 SER A O 1
ATOM 3002 N N . ASP A 1 398 ? 9.539 53 23.438 1 38.88 398 ASP A N 1
ATOM 3003 C CA . ASP A 1 398 ? 10.922 52.688 23.094 1 38.88 398 ASP A CA 1
ATOM 3004 C C . ASP A 1 398 ? 11.281 53.188 21.703 1 38.88 398 ASP A C 1
ATOM 3006 O O . ASP A 1 398 ? 10.984 52.562 20.703 1 38.88 398 ASP A O 1
ATOM 3010 N N . HIS A 1 399 ? 10.766 54.344 21.234 1 34.72 399 HIS A N 1
ATOM 3011 C CA . HIS A 1 399 ? 11.625 54.938 20.219 1 34.72 399 HIS A CA 1
ATOM 3012 C C . HIS A 1 399 ? 12.914 55.469 20.828 1 34.72 399 HIS A C 1
ATOM 3014 O O . HIS A 1 399 ? 12.906 56 21.938 1 34.72 399 HIS A O 1
ATOM 3020 N N . MET B 1 1 ? 0.108 -53.219 -41.5 1 85.81 1 MET B N 1
ATOM 3021 C CA . MET B 1 1 ? 0.47 -52 -40.812 1 85.81 1 MET B CA 1
ATOM 3022 C C . MET B 1 1 ? 0.581 -52.219 -39.312 1 85.81 1 MET B C 1
ATOM 3024 O O . MET B 1 1 ? -0.254 -52.906 -38.719 1 85.81 1 MET B O 1
ATOM 3028 N N . THR B 1 2 ? 1.633 -51.75 -38.75 1 93 2 THR B N 1
ATOM 3029 C CA . THR B 1 2 ? 1.8 -51.906 -37.312 1 93 2 THR B CA 1
ATOM 3030 C C . THR B 1 2 ? 0.79 -51.031 -36.531 1 93 2 THR B C 1
ATOM 3032 O O . THR B 1 2 ? 0.217 -50.094 -37.094 1 93 2 THR B O 1
ATOM 3035 N N . LEU B 1 3 ? 0.472 -51.469 -35.406 1 95.31 3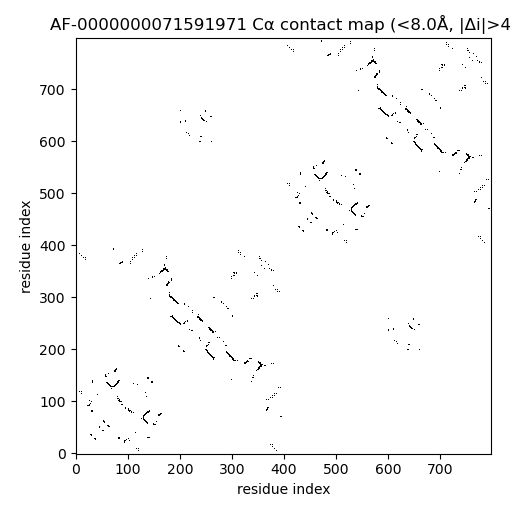 LEU B N 1
ATOM 3036 C CA . LEU B 1 3 ? -0.444 -50.688 -34.562 1 95.31 3 LEU B CA 1
ATOM 3037 C C . LEU B 1 3 ? 0.03 -49.25 -34.438 1 95.31 3 LEU B C 1
ATOM 3039 O O . LEU B 1 3 ? -0.783 -48.344 -34.438 1 95.31 3 LEU B O 1
ATOM 3043 N N . GLN B 1 4 ? 1.272 -49.062 -34.375 1 95.38 4 GLN B N 1
ATOM 3044 C CA . GLN B 1 4 ? 1.872 -47.75 -34.281 1 95.38 4 GLN B CA 1
ATOM 3045 C C . GLN B 1 4 ? 1.595 -46.938 -35.562 1 95.38 4 GLN B C 1
ATOM 3047 O O . GLN B 1 4 ? 1.217 -45.75 -35.469 1 95.38 4 GLN B O 1
ATOM 3052 N N . ALA B 1 5 ? 1.825 -47.5 -36.625 1 96.5 5 ALA B N 1
ATOM 3053 C CA . ALA B 1 5 ? 1.58 -46.812 -37.906 1 96.5 5 ALA B CA 1
ATOM 3054 C C . ALA B 1 5 ? 0.104 -46.469 -38.062 1 96.5 5 ALA B C 1
ATOM 3056 O O . ALA B 1 5 ? -0.236 -45.406 -38.625 1 96.5 5 ALA B O 1
ATOM 3057 N N . GLN B 1 6 ? -0.735 -47.406 -37.625 1 97.25 6 GLN B N 1
ATOM 3058 C CA . GLN B 1 6 ? -2.172 -47.156 -37.688 1 97.25 6 GLN B CA 1
ATOM 3059 C C . GLN B 1 6 ? -2.555 -45.969 -36.812 1 97.25 6 GLN B C 1
ATOM 3061 O O . GLN B 1 6 ? -3.314 -45.094 -37.25 1 97.25 6 GLN B O 1
ATOM 3066 N N . LEU B 1 7 ? -2.049 -45.969 -35.625 1 97.75 7 LEU B N 1
ATOM 3067 C CA . LEU B 1 7 ? -2.328 -44.875 -34.719 1 97.75 7 LEU B CA 1
ATOM 3068 C C . LEU B 1 7 ? -1.872 -43.531 -35.281 1 97.75 7 LEU B C 1
ATOM 3070 O O . LEU B 1 7 ? -2.625 -42.562 -35.281 1 97.75 7 LEU B O 1
ATOM 3074 N N . MET B 1 8 ? -0.677 -43.469 -35.875 1 97.75 8 MET B N 1
ATOM 3075 C CA . MET B 1 8 ? -0.111 -42.25 -36.438 1 97.75 8 MET B CA 1
ATOM 3076 C C . MET B 1 8 ? -0.941 -41.75 -37.625 1 97.75 8 MET B C 1
ATOM 3078 O O . MET B 1 8 ? -1.204 -40.531 -37.75 1 97.75 8 MET B O 1
ATOM 3082 N N . GLN B 1 9 ? -1.289 -42.625 -38.406 1 98.06 9 GLN B N 1
ATOM 3083 C CA . GLN B 1 9 ? -2.072 -42.281 -39.562 1 98.06 9 GLN B CA 1
ATOM 3084 C C . GLN B 1 9 ? -3.441 -41.719 -39.188 1 98.06 9 GLN B C 1
ATOM 3086 O O . GLN B 1 9 ? -3.9 -40.719 -39.719 1 98.06 9 GLN B O 1
ATOM 3091 N N . GLN B 1 10 ? -4.066 -42.406 -38.281 1 98.44 10 GLN B N 1
ATOM 3092 C CA . GLN B 1 10 ? -5.398 -42 -37.844 1 98.44 10 GLN B CA 1
ATOM 3093 C C . GLN B 1 10 ? -5.344 -40.625 -37.156 1 98.44 10 GLN B C 1
ATOM 3095 O O . GLN B 1 10 ? -6.23 -39.812 -37.344 1 98.44 10 GLN B O 1
ATOM 3100 N N . LEU B 1 11 ? -4.324 -40.406 -36.375 1 98.69 11 LEU B N 1
ATOM 3101 C CA . LEU B 1 11 ? -4.18 -39.125 -35.688 1 98.69 11 LEU B CA 1
ATOM 3102 C C . LEU B 1 11 ? -3.895 -38.031 -36.719 1 98.69 11 LEU B C 1
ATOM 3104 O O . LEU B 1 11 ? -4.41 -36.906 -36.562 1 98.69 11 LEU B O 1
ATOM 3108 N N . THR B 1 12 ? -3.055 -38.281 -37.688 1 98.62 12 THR B N 1
ATOM 3109 C CA . THR B 1 12 ? -2.799 -37.312 -38.719 1 98.62 12 THR B CA 1
ATOM 3110 C C . THR B 1 12 ? -4.094 -36.938 -39.438 1 98.62 12 THR B C 1
ATOM 3112 O O . THR B 1 12 ? -4.352 -35.75 -39.688 1 98.62 12 THR B O 1
ATOM 3115 N N . ALA B 1 13 ? -4.84 -37.906 -39.688 1 98.56 13 ALA B N 1
ATOM 3116 C CA . ALA B 1 13 ? -6.098 -37.688 -40.375 1 98.56 13 ALA B CA 1
ATOM 3117 C C . ALA B 1 13 ? -7.082 -36.906 -39.531 1 98.56 13 ALA B C 1
ATOM 3119 O O . ALA B 1 13 ? -7.949 -36.188 -40.031 1 98.56 13 ALA B O 1
ATOM 3120 N N . ALA B 1 14 ? -6.93 -37 -38.281 1 98.56 14 ALA B N 1
ATOM 3121 C CA . ALA B 1 14 ? -7.895 -36.406 -37.344 1 98.56 14 ALA B CA 1
ATOM 3122 C C . ALA B 1 14 ? -7.453 -35.031 -36.906 1 98.56 14 ALA B C 1
ATOM 3124 O O . ALA B 1 14 ? -8.117 -34.375 -36.094 1 98.56 14 ALA B O 1
ATOM 3125 N N . GLU B 1 15 ? -6.363 -34.5 -37.406 1 98.56 15 GLU B N 1
ATOM 3126 C CA . GLU B 1 15 ? -5.816 -33.188 -37 1 98.56 15 GLU B CA 1
ATOM 3127 C C . GLU B 1 15 ? -6.852 -32.094 -37.156 1 98.56 15 GLU B C 1
ATOM 3129 O O . GLU B 1 15 ? -7.012 -31.25 -36.281 1 98.56 15 GLU B O 1
ATOM 3134 N N . PRO B 1 16 ? -7.613 -32.031 -38.25 1 98.69 16 PRO B N 1
ATOM 3135 C CA . PRO B 1 16 ? -8.625 -30.969 -38.375 1 98.69 16 PRO B CA 1
ATOM 3136 C C . PRO B 1 16 ? -9.672 -31.016 -37.281 1 98.69 16 PRO B C 1
ATOM 3138 O O . PRO B 1 16 ? -10.164 -29.984 -36.844 1 98.69 16 PRO B O 1
ATOM 3141 N N . GLU B 1 17 ? -9.961 -32.219 -36.844 1 98.69 17 GLU B N 1
ATOM 3142 C CA . GLU B 1 17 ? -10.922 -32.375 -35.75 1 98.69 17 GLU B CA 1
ATOM 3143 C C . GLU B 1 17 ? -10.367 -31.812 -34.438 1 98.69 17 GLU B C 1
ATOM 3145 O O . GLU B 1 17 ? -11.094 -31.172 -33.688 1 98.69 17 GLU B O 1
ATOM 3150 N N . MET B 1 18 ? -9.078 -32.062 -34.188 1 98.75 18 MET B N 1
ATOM 3151 C CA . MET B 1 18 ? -8.438 -31.5 -33 1 98.75 18 MET B CA 1
ATOM 3152 C C . MET B 1 18 ? -8.531 -29.984 -33 1 98.75 18 MET B C 1
ATOM 3154 O O . MET B 1 18 ? -8.859 -29.375 -31.984 1 98.75 18 MET B O 1
ATOM 3158 N N . ILE B 1 19 ? -8.258 -29.406 -34.156 1 98.75 19 ILE B N 1
ATOM 3159 C CA . ILE B 1 19 ? -8.25 -27.953 -34.312 1 98.75 19 ILE B CA 1
ATOM 3160 C C . ILE B 1 19 ? -9.656 -27.406 -34.094 1 98.75 19 ILE B C 1
ATOM 3162 O O . ILE B 1 19 ? -9.844 -26.406 -33.406 1 98.75 19 ILE B O 1
ATOM 3166 N N . LYS B 1 20 ? -10.594 -28.062 -34.656 1 98.69 20 LYS B N 1
ATOM 3167 C CA . LYS B 1 20 ? -11.992 -27.641 -34.531 1 98.69 20 LYS B CA 1
ATOM 3168 C C . LYS B 1 20 ? -12.422 -27.656 -33.062 1 98.69 20 LYS B C 1
ATOM 3170 O O . LYS B 1 20 ? -13.07 -26.719 -32.594 1 98.69 20 LYS B O 1
ATOM 3175 N N . ILE B 1 21 ? -12.117 -28.75 -32.375 1 98.69 21 ILE B N 1
ATOM 3176 C CA . ILE B 1 21 ? -12.484 -28.875 -30.953 1 98.69 21 ILE B CA 1
ATOM 3177 C C . ILE B 1 21 ? -11.805 -27.766 -30.156 1 98.69 21 ILE B C 1
ATOM 3179 O O . ILE B 1 21 ? -12.461 -27.094 -29.344 1 98.69 21 ILE B O 1
ATOM 3183 N N . ARG B 1 22 ? -10.477 -27.578 -30.359 1 98.75 22 ARG B N 1
ATOM 3184 C CA . ARG B 1 22 ? -9.727 -26.562 -29.625 1 98.75 22 ARG B CA 1
ATOM 3185 C C . ARG B 1 22 ? -10.352 -25.172 -29.828 1 98.75 22 ARG B C 1
ATOM 3187 O O . ARG B 1 22 ? -10.539 -24.438 -28.859 1 98.75 22 ARG B O 1
ATOM 3194 N N . ARG B 1 23 ? -10.703 -24.859 -31.062 1 98.56 23 ARG B N 1
ATOM 3195 C CA . ARG B 1 23 ? -11.227 -23.547 -31.391 1 98.56 23 ARG B CA 1
ATOM 3196 C C . ARG B 1 23 ? -12.617 -23.344 -30.781 1 98.56 23 ARG B C 1
ATOM 3198 O O . ARG B 1 23 ? -12.961 -22.25 -30.359 1 98.56 23 ARG B O 1
ATOM 3205 N N . HIS B 1 24 ? -13.383 -24.391 -30.766 1 98.62 24 HIS B N 1
ATOM 3206 C CA . HIS B 1 24 ? -14.672 -24.312 -30.078 1 98.62 24 HIS B CA 1
ATOM 3207 C C . HIS B 1 24 ? -14.492 -24.031 -28.594 1 98.62 24 HIS B C 1
ATOM 3209 O O . HIS B 1 24 ? -15.156 -23.156 -28.031 1 98.62 24 HIS B O 1
ATOM 3215 N N . LEU B 1 25 ? -13.625 -24.812 -27.953 1 98.69 25 LEU B N 1
ATOM 3216 C CA . LEU B 1 25 ? -13.375 -24.641 -26.531 1 98.69 25 LEU B CA 1
ATOM 3217 C C . LEU B 1 25 ? -12.82 -23.25 -26.234 1 98.69 25 LEU B C 1
ATOM 3219 O O . LEU B 1 25 ? -13.195 -22.609 -25.25 1 98.69 25 LEU B O 1
ATOM 3223 N N . HIS B 1 26 ? -11.914 -22.766 -27.094 1 98.69 26 HIS B N 1
ATOM 3224 C CA . HIS B 1 26 ? -11.312 -21.453 -26.922 1 98.69 26 HIS B CA 1
ATOM 3225 C C . HIS B 1 26 ? -12.375 -20.344 -26.984 1 98.69 26 HIS B C 1
ATOM 3227 O O . HIS B 1 26 ? -12.32 -19.375 -26.219 1 98.69 26 HIS B O 1
ATOM 3233 N N . ALA B 1 27 ? -13.297 -20.469 -27.859 1 98.44 27 ALA B N 1
ATOM 3234 C CA . ALA B 1 27 ? -14.344 -19.484 -28.062 1 98.44 27 ALA B CA 1
ATOM 3235 C C . ALA B 1 27 ? -15.336 -19.484 -26.906 1 98.44 27 ALA B C 1
ATOM 3237 O O . ALA B 1 27 ? -16.062 -18.5 -26.703 1 98.44 27 ALA B O 1
ATOM 3238 N N . HIS B 1 28 ? -15.398 -20.609 -26.141 1 98.5 28 HIS B N 1
ATOM 3239 C CA . HIS B 1 28 ? -16.391 -20.75 -25.078 1 98.5 28 HIS B CA 1
ATOM 3240 C C . HIS B 1 28 ? -15.734 -21.156 -23.766 1 98.5 28 HIS B C 1
ATOM 3242 O O . HIS B 1 28 ? -16.125 -22.141 -23.141 1 98.5 28 HIS B O 1
ATOM 3248 N N . PRO B 1 29 ? -14.789 -20.359 -23.344 1 98.31 29 PRO B N 1
ATOM 3249 C CA . PRO B 1 29 ? -14.094 -20.703 -22.094 1 98.31 29 PRO B CA 1
ATOM 3250 C C . PRO B 1 29 ? -14.953 -20.469 -20.859 1 98.31 29 PRO B C 1
ATOM 3252 O O . PRO B 1 29 ? -15.828 -19.609 -20.859 1 98.31 29 PRO B O 1
ATOM 3255 N N . GLU B 1 30 ? -14.766 -21.281 -19.812 1 98.19 30 GLU B N 1
ATOM 3256 C CA . GLU B 1 30 ? -15.367 -21.125 -18.5 1 98.19 30 GLU B CA 1
ATOM 3257 C C . GLU B 1 30 ? -14.305 -21.203 -17.391 1 98.19 30 GLU B C 1
ATOM 3259 O O . GLU B 1 30 ? -13.375 -22 -17.484 1 98.19 30 GLU B O 1
ATOM 3264 N N . ILE B 1 31 ? -14.477 -20.406 -16.375 1 96.75 31 ILE B N 1
ATOM 3265 C CA . ILE B 1 31 ? -13.461 -20.328 -15.336 1 96.75 31 ILE B CA 1
ATOM 3266 C C . ILE B 1 31 ? -13.539 -21.578 -14.453 1 96.75 31 ILE B C 1
ATOM 3268 O O . ILE B 1 31 ? -14.5 -22.344 -14.531 1 96.75 31 ILE B O 1
ATOM 3272 N N . SER B 1 32 ? -12.602 -21.781 -13.555 1 95.56 32 SER B N 1
ATOM 3273 C CA . SER B 1 32 ? -12.453 -22.922 -12.664 1 95.56 32 SER B CA 1
ATOM 3274 C C . SER B 1 32 ? -13.734 -23.172 -11.867 1 95.56 32 SER B C 1
ATOM 3276 O O . SER B 1 32 ? -14.32 -22.234 -11.32 1 95.56 32 SER B O 1
ATOM 3278 N N . PHE B 1 33 ? -14.18 -24.391 -11.883 1 95.31 33 PHE B N 1
ATOM 3279 C CA . PHE B 1 33 ? -15.312 -24.938 -11.148 1 95.31 33 PHE B CA 1
ATOM 3280 C C . PHE B 1 33 ? -16.625 -24.406 -11.711 1 95.31 33 PHE B C 1
ATOM 3282 O O . PHE B 1 33 ? -17.688 -24.656 -11.141 1 95.31 33 PHE B O 1
ATOM 3289 N N . HIS B 1 34 ? -16.609 -23.688 -12.766 1 96.81 34 HIS B N 1
ATOM 3290 C CA . HIS B 1 34 ? -17.812 -23.234 -13.461 1 96.81 34 HIS B CA 1
ATOM 3291 C C . HIS B 1 34 ? -17.828 -23.719 -14.906 1 96.81 34 HIS B C 1
ATOM 3293 O O . HIS B 1 34 ? -18.328 -23.016 -15.789 1 96.81 34 HIS B O 1
ATOM 3299 N N . GLU B 1 35 ? -17.219 -24.812 -15.109 1 98.06 35 GLU B N 1
ATOM 3300 C CA . GLU B 1 35 ? -17.031 -25.312 -16.469 1 98.06 35 GLU B CA 1
ATOM 3301 C C . GLU B 1 35 ? -18.203 -26.203 -16.891 1 98.06 35 GLU B C 1
ATOM 3303 O O . GLU B 1 35 ? -18 -27.297 -17.406 1 98.06 35 GLU B O 1
ATOM 3308 N N . GLU B 1 36 ? -19.391 -25.734 -16.703 1 97.62 36 GLU B N 1
ATOM 3309 C CA . GLU B 1 36 ? -20.594 -26.531 -16.984 1 97.62 36 GLU B CA 1
ATOM 3310 C C . GLU B 1 36 ? -20.703 -26.844 -18.469 1 97.62 36 GLU B C 1
ATOM 3312 O O . GLU B 1 36 ? -20.859 -28 -18.859 1 97.62 36 GLU B O 1
ATOM 3317 N N . GLN B 1 37 ? -20.656 -25.828 -19.312 1 98.06 37 GLN B N 1
ATOM 3318 C CA . GLN B 1 37 ? -20.828 -26.016 -20.75 1 98.06 37 GLN B CA 1
ATOM 3319 C C . GLN B 1 37 ? -19.625 -26.734 -21.344 1 98.06 37 GLN B C 1
ATOM 3321 O O . GLN B 1 37 ? -19.766 -27.516 -22.281 1 98.06 37 GLN B O 1
ATOM 3326 N N . THR B 1 38 ? -18.453 -26.469 -20.844 1 98.44 38 THR B N 1
ATOM 3327 C CA . THR B 1 38 ? -17.25 -27.156 -21.312 1 98.44 38 THR B CA 1
ATOM 3328 C C . THR B 1 38 ? -17.359 -28.656 -21.062 1 98.44 38 THR B C 1
ATOM 3330 O O . THR B 1 38 ? -17.141 -29.453 -21.969 1 98.44 38 THR B O 1
ATOM 3333 N N . ALA B 1 39 ? -17.719 -29.016 -19.844 1 98.44 39 ALA B N 1
ATOM 3334 C CA . ALA B 1 39 ? -17.875 -30.422 -19.5 1 98.44 39 ALA B CA 1
ATOM 3335 C C . ALA B 1 39 ? -18.953 -31.078 -20.359 1 98.44 39 ALA B C 1
ATOM 3337 O O . ALA B 1 39 ? -18.797 -32.219 -20.828 1 98.44 39 ALA B O 1
ATOM 3338 N N . ALA B 1 40 ? -20.062 -30.391 -20.516 1 98.25 40 ALA B N 1
ATOM 3339 C CA . ALA B 1 40 ? -21.156 -30.906 -21.328 1 98.25 40 ALA B CA 1
ATOM 3340 C C . ALA B 1 40 ? -20.719 -31.156 -22.766 1 98.25 40 ALA B C 1
ATOM 3342 O O . ALA B 1 40 ? -21.094 -32.156 -23.359 1 98.25 40 ALA B O 1
ATOM 3343 N N . TYR B 1 41 ? -19.969 -30.234 -23.297 1 98.62 41 TYR B N 1
ATOM 3344 C CA . TYR B 1 41 ? -19.469 -30.359 -24.656 1 98.62 41 TYR B CA 1
ATOM 3345 C C . TYR B 1 41 ? -18.594 -31.609 -24.797 1 98.62 41 TYR B C 1
ATOM 3347 O O . TYR B 1 41 ? -18.766 -32.375 -25.75 1 98.62 41 TYR B O 1
ATOM 3355 N N . ILE B 1 42 ? -17.688 -31.828 -23.891 1 98.75 42 ILE B N 1
ATOM 3356 C CA . ILE B 1 42 ? -16.766 -32.969 -23.938 1 98.75 42 ILE B CA 1
ATOM 3357 C C . ILE B 1 42 ? -17.562 -34.25 -23.766 1 98.75 42 ILE B C 1
ATOM 3359 O O . ILE B 1 42 ? -17.312 -35.25 -24.484 1 98.75 42 ILE B O 1
ATOM 3363 N N . LYS B 1 43 ? -18.469 -34.281 -22.844 1 98.44 43 LYS B N 1
ATOM 3364 C CA . LYS B 1 43 ? -19.281 -35.469 -22.609 1 98.44 43 LYS B CA 1
ATOM 3365 C C . LYS B 1 43 ? -20.109 -35.812 -23.844 1 98.44 43 LYS B C 1
ATOM 3367 O O . LYS B 1 43 ? -20.312 -37 -24.156 1 98.44 43 LYS B O 1
ATOM 3372 N N . ALA B 1 44 ? -20.688 -34.812 -24.484 1 98.44 44 ALA B N 1
ATOM 3373 C CA . ALA B 1 44 ? -21.469 -35.031 -25.703 1 98.44 44 ALA B CA 1
ATOM 3374 C C . ALA B 1 44 ? -20.625 -35.688 -26.766 1 98.44 44 ALA B C 1
ATOM 3376 O O . ALA B 1 44 ? -21.125 -36.531 -27.531 1 98.44 44 ALA B O 1
ATOM 3377 N N . PHE B 1 45 ? -19.422 -35.281 -26.891 1 98.44 45 PHE B N 1
ATOM 3378 C CA . PHE B 1 45 ? -18.484 -35.906 -27.812 1 98.44 45 PHE B CA 1
ATOM 3379 C C . PHE B 1 45 ? -18.406 -37.406 -27.594 1 98.44 45 PHE B C 1
ATOM 3381 O O . PHE B 1 45 ? -18.484 -38.188 -28.531 1 98.44 45 PHE B O 1
ATOM 3388 N N . TYR B 1 46 ? -18.234 -37.844 -26.359 1 98.38 46 TYR B N 1
ATOM 3389 C CA . TYR B 1 46 ? -18.094 -39.25 -26.047 1 98.38 46 TYR B CA 1
ATOM 3390 C C . TYR B 1 46 ? -19.438 -39.969 -26.188 1 98.38 46 TYR B C 1
ATOM 3392 O O . TYR B 1 46 ? -19.469 -41.156 -26.562 1 98.38 46 TYR B O 1
ATOM 3400 N N . ARG B 1 47 ? -20.453 -39.281 -25.859 1 97.5 47 ARG B N 1
ATOM 3401 C CA . ARG B 1 47 ? -21.781 -39.844 -26.078 1 97.5 47 ARG B CA 1
ATOM 3402 C C . ARG B 1 47 ? -21.984 -40.219 -27.547 1 97.5 47 ARG B C 1
ATOM 3404 O O . ARG B 1 47 ? -22.547 -41.281 -27.859 1 97.5 47 ARG B O 1
ATOM 3411 N N . GLU B 1 48 ? -21.578 -39.375 -28.391 1 97.44 48 GLU B N 1
ATOM 3412 C CA . GLU B 1 48 ? -21.703 -39.625 -29.828 1 97.44 48 GLU B CA 1
ATOM 3413 C C . GLU B 1 48 ? -20.875 -40.844 -30.25 1 97.44 48 GLU B C 1
ATOM 3415 O O . GLU B 1 48 ? -21.188 -41.5 -31.234 1 97.44 48 GLU B O 1
ATOM 3420 N N . LEU B 1 49 ? -19.844 -41.125 -29.5 1 96.81 49 LEU B N 1
ATOM 3421 C CA . LEU B 1 49 ? -19 -42.281 -29.781 1 96.81 49 LEU B CA 1
ATOM 3422 C C . LEU B 1 49 ? -19.562 -43.531 -29.109 1 96.81 49 LEU B C 1
ATOM 3424 O O . LEU B 1 49 ? -19 -44.625 -29.266 1 96.81 49 LEU B O 1
ATOM 3428 N N . GLY B 1 50 ? -20.625 -43.375 -28.312 1 96.38 50 GLY B N 1
ATOM 3429 C CA . GLY B 1 50 ? -21.25 -44.5 -27.641 1 96.38 50 GLY B CA 1
ATOM 3430 C C . GLY B 1 50 ? -20.531 -44.906 -26.375 1 96.38 50 GLY B C 1
ATOM 3431 O O . GLY B 1 50 ? -20.578 -46.094 -25.969 1 96.38 50 GLY B O 1
ATOM 3432 N N . VAL B 1 51 ? -19.781 -44.062 -25.828 1 96.12 51 VAL B N 1
ATOM 3433 C CA . VAL B 1 51 ? -19 -44.375 -24.641 1 96.12 51 VAL B CA 1
ATOM 3434 C C . VAL B 1 51 ? -19.547 -43.594 -23.453 1 96.12 51 VAL B C 1
ATOM 3436 O O . VAL B 1 51 ? -19.938 -42.438 -23.578 1 96.12 51 VAL B O 1
ATOM 3439 N N . SER B 1 52 ? -19.641 -44.219 -22.344 1 95.94 52 SER B N 1
ATOM 3440 C CA . SER B 1 52 ? -20.125 -43.594 -21.109 1 95.94 52 SER B CA 1
ATOM 3441 C C . SER B 1 52 ? -19.016 -42.875 -20.391 1 95.94 52 SER B C 1
ATOM 3443 O O . SER B 1 52 ? -17.844 -43.219 -20.5 1 95.94 52 SER B O 1
ATOM 3445 N N . THR B 1 53 ? -19.406 -41.844 -19.734 1 97.69 53 THR B N 1
ATOM 3446 C CA . THR B 1 53 ? -18.5 -41.094 -18.875 1 97.69 53 THR B CA 1
ATOM 3447 C C . THR B 1 53 ? -18.844 -41.281 -17.406 1 97.69 53 THR B C 1
ATOM 3449 O O . THR B 1 53 ? -20 -41.562 -17.062 1 97.69 53 THR B O 1
ATOM 3452 N N . THR B 1 54 ? -17.875 -41.25 -16.547 1 98.12 54 THR B N 1
ATOM 3453 C CA . THR B 1 54 ? -18.078 -41.375 -15.102 1 98.12 54 THR B CA 1
ATOM 3454 C C . THR B 1 54 ? -17.562 -40.125 -14.367 1 98.12 54 THR B C 1
ATOM 3456 O O . THR B 1 54 ? -16.391 -39.75 -14.516 1 98.12 54 THR B O 1
ATOM 3459 N N . ALA B 1 55 ? -18.406 -39.562 -13.57 1 97.62 55 ALA B N 1
ATOM 3460 C CA . ALA B 1 55 ? -18.047 -38.344 -12.844 1 97.62 55 ALA B CA 1
ATOM 3461 C C . ALA B 1 55 ? -17.156 -38.656 -11.641 1 97.62 55 ALA B C 1
ATOM 3463 O O . ALA B 1 55 ? -17.344 -39.688 -10.977 1 97.62 55 ALA B O 1
ATOM 3464 N N . TYR B 1 56 ? -16.203 -37.844 -11.367 1 97.62 56 TYR B N 1
ATOM 3465 C CA . TYR B 1 56 ? -15.352 -37.906 -10.18 1 97.62 56 TYR B CA 1
ATOM 3466 C C . TYR B 1 56 ? -15.172 -36.531 -9.562 1 97.62 56 TYR B C 1
ATOM 3468 O O . TYR B 1 56 ? -14.898 -35.562 -10.273 1 97.62 56 TYR B O 1
ATOM 3476 N N . GLY B 1 57 ? -15.336 -36.469 -8.203 1 92.81 57 GLY B N 1
ATOM 3477 C CA . GLY B 1 57 ? -15.055 -35.219 -7.496 1 92.81 57 GLY B CA 1
ATOM 3478 C C . GLY B 1 57 ? -16.25 -34.281 -7.43 1 92.81 57 GLY B C 1
ATOM 3479 O O . GLY B 1 57 ? -17.359 -34.656 -7.844 1 92.81 57 GLY B O 1
ATOM 3480 N N . ASP B 1 58 ? -16.125 -32.969 -6.793 1 86.19 58 ASP B N 1
ATOM 3481 C CA . ASP B 1 58 ? -17.219 -32.031 -6.57 1 86.19 58 ASP B CA 1
ATOM 3482 C C . ASP B 1 58 ? -17.328 -31.047 -7.734 1 86.19 58 ASP B C 1
ATOM 3484 O O . ASP B 1 58 ? -18.266 -30.25 -7.793 1 86.19 58 ASP B O 1
ATOM 3488 N N . GLY B 1 59 ? -16.75 -31.234 -8.719 1 88.69 59 GLY B N 1
ATOM 3489 C CA . GLY B 1 59 ? -16.797 -30.359 -9.891 1 88.69 59 GLY B CA 1
ATOM 3490 C C . GLY B 1 59 ? -17.25 -31.078 -11.141 1 88.69 59 GLY B C 1
ATOM 3491 O O . GLY B 1 59 ? -18.203 -31.859 -11.109 1 88.69 59 GLY B O 1
ATOM 3492 N N . TYR B 1 60 ? -16.703 -30.672 -12.195 1 96.31 60 TYR B N 1
ATOM 3493 C CA . TYR B 1 60 ? -17.156 -31.172 -13.492 1 96.31 60 TYR B CA 1
ATOM 3494 C C . TYR B 1 60 ? -16.203 -32.219 -14.039 1 96.31 60 TYR B C 1
ATOM 3496 O O . TYR B 1 60 ? -16.203 -32.5 -15.242 1 96.31 60 TYR B O 1
ATOM 3504 N N . GLY B 1 61 ? -15.297 -32.75 -13.133 1 97.81 61 GLY B N 1
ATOM 3505 C CA . GLY B 1 61 ? -14.336 -33.75 -13.547 1 97.81 61 GLY B CA 1
ATOM 3506 C C . GLY B 1 61 ? -14.977 -35.094 -13.859 1 97.81 61 GLY B C 1
ATOM 3507 O O . GLY B 1 61 ? -15.938 -35.5 -13.195 1 97.81 61 GLY B O 1
ATOM 3508 N N . PHE B 1 62 ? -14.5 -35.781 -14.859 1 98.56 62 PHE B N 1
ATOM 3509 C CA . PHE B 1 62 ? -15.016 -37.125 -15.219 1 98.56 62 PHE B CA 1
ATOM 3510 C C . PHE B 1 62 ? -13.961 -37.906 -15.984 1 98.56 62 PHE B C 1
ATOM 3512 O O . PHE B 1 62 ? -12.898 -37.375 -16.312 1 98.56 62 PHE B O 1
ATOM 3519 N N . VAL B 1 63 ? -14.266 -39.219 -16.188 1 98.69 63 VAL B N 1
ATOM 3520 C CA . VAL B 1 63 ? -13.328 -40.062 -16.906 1 98.69 63 VAL B CA 1
ATOM 3521 C C . VAL B 1 63 ? -14.07 -40.875 -17.969 1 98.69 63 VAL B C 1
ATOM 3523 O O . VAL B 1 63 ? -15.297 -41 -17.922 1 98.69 63 VAL B O 1
ATOM 3526 N N . VAL B 1 64 ? -13.367 -41.25 -18.953 1 98.5 64 VAL B N 1
ATOM 3527 C CA . VAL B 1 64 ? -13.734 -42.25 -19.938 1 98.5 64 VAL B CA 1
ATOM 3528 C C . VAL B 1 64 ? -12.758 -43.438 -19.875 1 98.5 64 VAL B C 1
ATOM 3530 O O . VAL B 1 64 ? -11.539 -43.219 -19.938 1 98.5 64 VAL B O 1
ATOM 3533 N N . ASP B 1 65 ? -13.297 -44.594 -19.781 1 98 65 ASP B N 1
ATOM 3534 C CA . ASP B 1 65 ? -12.438 -45.781 -19.734 1 98 65 ASP B CA 1
ATOM 3535 C C . ASP B 1 65 ? -12.43 -46.5 -21.094 1 98 65 ASP B C 1
ATOM 3537 O O . ASP B 1 65 ? -13.492 -46.75 -21.672 1 98 65 ASP B O 1
ATOM 3541 N N . ILE B 1 66 ? -11.266 -46.75 -21.547 1 98 66 ILE B N 1
ATOM 3542 C CA . ILE B 1 66 ? -11.047 -47.562 -22.734 1 98 66 ILE B CA 1
ATOM 3543 C C . ILE B 1 66 ? -10.469 -48.906 -22.328 1 98 66 ILE B C 1
ATOM 3545 O O . ILE B 1 66 ? -9.258 -49.031 -22.125 1 98 66 ILE B O 1
ATOM 3549 N N . ASP B 1 67 ? -11.336 -49.844 -22.312 1 96.5 67 ASP B N 1
ATOM 3550 C CA . ASP B 1 67 ? -10.969 -51.219 -21.891 1 96.5 67 ASP B CA 1
ATOM 3551 C C . ASP B 1 67 ? -10.742 -52.094 -23.109 1 96.5 67 ASP B C 1
ATOM 3553 O O . ASP B 1 67 ? -11.664 -52.344 -23.891 1 96.5 67 ASP B O 1
ATOM 3557 N N . SER B 1 68 ? -9.539 -52.625 -23.25 1 95.94 68 SER B N 1
ATOM 3558 C CA . SER B 1 68 ? -9.219 -53.469 -24.391 1 95.94 68 SER B CA 1
ATOM 3559 C C . SER B 1 68 ? -9.914 -54.844 -24.281 1 95.94 68 SER B C 1
ATOM 3561 O O . SER B 1 68 ? -10.102 -55.531 -25.281 1 95.94 68 SER B O 1
ATOM 3563 N N . GLY B 1 69 ? -10.203 -55.25 -23.016 1 95.19 69 GLY B N 1
ATOM 3564 C CA . GLY B 1 69 ? -10.711 -56.594 -22.75 1 95.19 69 GLY B CA 1
ATOM 3565 C C . GLY B 1 69 ? -9.617 -57.625 -22.578 1 95.19 69 GLY B C 1
ATOM 3566 O O . GLY B 1 69 ? -9.898 -58.781 -22.219 1 95.19 69 GLY B O 1
ATOM 3567 N N . HIS B 1 70 ? -8.445 -57.219 -22.828 1 96.25 70 HIS B N 1
ATOM 3568 C CA . HIS B 1 70 ? -7.281 -58.094 -22.641 1 96.25 70 HIS B CA 1
ATOM 3569 C C . HIS B 1 70 ? -6.48 -57.688 -21.406 1 96.25 70 HIS B C 1
ATOM 3571 O O . HIS B 1 70 ? -6.422 -56.5 -21.062 1 96.25 70 HIS B O 1
ATOM 3577 N N . PRO B 1 71 ? -5.91 -58.75 -20.75 1 95.5 71 PRO B N 1
ATOM 3578 C CA . PRO B 1 71 ? -5.066 -58.375 -19.609 1 95.5 71 PRO B CA 1
ATOM 3579 C C . PRO B 1 71 ? -3.922 -57.438 -19.984 1 95.5 71 PRO B C 1
ATOM 3581 O O . PRO B 1 71 ? -3.387 -57.531 -21.094 1 95.5 71 PRO B O 1
ATOM 3584 N N . GLY B 1 72 ? -3.588 -56.562 -19.031 1 95.94 72 GLY B N 1
ATOM 3585 C CA . GLY B 1 72 ? -2.496 -55.625 -19.266 1 95.94 72 GLY B CA 1
ATOM 3586 C C . GLY B 1 72 ? -2.467 -54.469 -18.281 1 95.94 72 GLY B C 1
ATOM 3587 O O . GLY B 1 72 ? -3.236 -54.469 -17.328 1 95.94 72 GLY B O 1
ATOM 3588 N N . PRO B 1 73 ? -1.581 -53.594 -18.484 1 96.88 73 PRO B N 1
ATOM 3589 C CA . PRO B 1 73 ? -1.427 -52.469 -17.562 1 96.88 73 PRO B CA 1
ATOM 3590 C C . PRO B 1 73 ? -2.562 -51.469 -17.672 1 96.88 73 PRO B C 1
ATOM 3592 O O . PRO B 1 73 ? -3.363 -51.531 -18.609 1 96.88 73 PRO B O 1
ATOM 3595 N N . GLN B 1 74 ? -2.68 -50.625 -16.625 1 97.81 74 GLN B N 1
ATOM 3596 C CA . GLN B 1 74 ? -3.707 -49.594 -16.547 1 97.81 74 GLN B CA 1
ATOM 3597 C C . GLN B 1 74 ? -3.084 -48.188 -16.531 1 97.81 74 GLN B C 1
ATOM 3599 O O . GLN B 1 74 ? -2.389 -47.812 -15.578 1 97.81 74 GLN B O 1
ATOM 3604 N N . LEU B 1 75 ? -3.352 -47.469 -17.531 1 98.5 75 LEU B N 1
ATOM 3605 C CA . LEU B 1 75 ? -2.754 -46.156 -17.734 1 98.5 75 LEU B CA 1
ATOM 3606 C C . LEU B 1 75 ? -3.82 -45.062 -17.688 1 98.5 75 LEU B C 1
ATOM 3608 O O . LEU B 1 75 ? -4.914 -45.25 -18.219 1 98.5 75 LEU B O 1
ATOM 3612 N N . ALA B 1 76 ? -3.533 -43.969 -17.016 1 98.81 76 ALA B N 1
ATOM 3613 C CA . ALA B 1 76 ? -4.398 -42.812 -17.109 1 98.81 76 ALA B CA 1
ATOM 3614 C C . ALA B 1 76 ? -3.729 -41.688 -17.891 1 98.81 76 ALA B C 1
ATOM 3616 O O . ALA B 1 76 ? -2.52 -41.469 -17.766 1 98.81 76 ALA B O 1
ATOM 3617 N N . LEU B 1 77 ? -4.441 -41 -18.734 1 98.88 77 LEU B N 1
ATOM 3618 C CA . LEU B 1 77 ? -4.059 -39.781 -19.438 1 98.88 77 LEU B CA 1
ATOM 3619 C C . LEU B 1 77 ? -4.918 -38.625 -19 1 98.88 77 LEU B C 1
ATOM 3621 O O . LEU B 1 77 ? -6.148 -38.719 -18.984 1 98.88 77 LEU B O 1
ATOM 3625 N N . ARG B 1 78 ? -4.262 -37.5 -18.641 1 98.81 78 ARG B N 1
ATOM 3626 C CA . ARG B 1 78 ? -5.016 -36.406 -18.031 1 98.81 78 ARG B CA 1
ATOM 3627 C C . ARG B 1 78 ? -4.934 -35.125 -18.891 1 98.81 78 ARG B C 1
ATOM 3629 O O . ARG B 1 78 ? -3.865 -34.781 -19.406 1 98.81 78 ARG B O 1
ATOM 3636 N N . ALA B 1 79 ? -6.074 -34.5 -19.078 1 98.38 79 ALA B N 1
ATOM 3637 C CA . ALA B 1 79 ? -6.152 -33.125 -19.609 1 98.38 79 ALA B CA 1
ATOM 3638 C C . ALA B 1 79 ? -7.035 -32.25 -18.734 1 98.38 79 ALA B C 1
ATOM 3640 O O . ALA B 1 79 ? -8.062 -32.688 -18.234 1 98.38 79 ALA B O 1
ATOM 3641 N N . ASP B 1 80 ? -6.625 -31.047 -18.516 1 97.75 80 ASP B N 1
ATOM 3642 C CA . ASP B 1 80 ? -7.426 -30.047 -17.828 1 97.75 80 ASP B CA 1
ATOM 3643 C C . ASP B 1 80 ? -8.211 -29.188 -18.828 1 97.75 80 ASP B C 1
ATOM 3645 O O . ASP B 1 80 ? -7.898 -29.172 -20.016 1 97.75 80 ASP B O 1
ATOM 3649 N N . PHE B 1 81 ? -9.32 -28.516 -18.281 1 97.81 81 PHE B N 1
ATOM 3650 C CA . PHE B 1 81 ? -10.109 -27.891 -19.328 1 97.81 81 PHE B CA 1
ATOM 3651 C C . PHE B 1 81 ? -10.68 -26.562 -18.844 1 97.81 81 PHE B C 1
ATOM 3653 O O . PHE B 1 81 ? -11.539 -25.969 -19.484 1 97.81 81 PHE B O 1
ATOM 3660 N N . ASP B 1 82 ? -10.172 -26.031 -17.688 1 97.19 82 ASP B N 1
ATOM 3661 C CA . ASP B 1 82 ? -10.664 -24.75 -17.188 1 97.19 82 ASP B CA 1
ATOM 3662 C C . ASP B 1 82 ? -9.961 -23.578 -17.891 1 97.19 82 ASP B C 1
ATOM 3664 O O . ASP B 1 82 ? -8.867 -23.75 -18.438 1 97.19 82 ASP B O 1
ATOM 3668 N N . GLY B 1 83 ? -10.727 -22.406 -17.953 1 96.56 83 GLY B N 1
ATOM 3669 C CA . GLY B 1 83 ? -10.156 -21.156 -18.422 1 96.56 83 GLY B CA 1
ATOM 3670 C C . GLY B 1 83 ? -9.758 -20.219 -17.281 1 96.56 83 GLY B C 1
ATOM 3671 O O . GLY B 1 83 ? -9.727 -20.625 -16.125 1 96.56 83 GLY B O 1
ATOM 3672 N N . LEU B 1 84 ? -9.336 -19.016 -17.703 1 95.62 84 LEU B N 1
ATOM 3673 C CA . LEU B 1 84 ? -8.867 -18 -16.766 1 95.62 84 LEU B CA 1
ATOM 3674 C C . LEU B 1 84 ? -9.75 -16.766 -16.828 1 95.62 84 LEU B C 1
ATOM 3676 O O . LEU B 1 84 ? -10.344 -16.469 -17.859 1 95.62 84 LEU B O 1
ATOM 3680 N N . ALA B 1 85 ? -9.898 -16 -15.695 1 92.56 85 ALA B N 1
ATOM 3681 C CA . ALA B 1 85 ? -10.617 -14.727 -15.648 1 92.56 85 ALA B CA 1
ATOM 3682 C C . ALA B 1 85 ? -9.789 -13.609 -16.281 1 92.56 85 ALA B C 1
ATOM 3684 O O . ALA B 1 85 ? -9.305 -12.711 -15.578 1 92.56 85 ALA B O 1
ATOM 3685 N N . ILE B 1 86 ? -9.625 -13.633 -17.562 1 94.06 86 ILE B N 1
ATOM 3686 C CA . ILE B 1 86 ? -8.828 -12.68 -18.328 1 94.06 86 ILE B CA 1
ATOM 3687 C C . ILE B 1 86 ? -9.625 -12.219 -19.547 1 94.06 86 ILE B C 1
ATOM 3689 O O . ILE B 1 86 ? -10.258 -13.023 -20.234 1 94.06 86 ILE B O 1
ATOM 3693 N N . GLN B 1 87 ? -9.648 -10.891 -19.734 1 96 87 GLN B N 1
ATOM 3694 C CA . GLN B 1 87 ? -10.195 -10.383 -20.984 1 96 87 GLN B CA 1
ATOM 3695 C C . GLN B 1 87 ? -9.211 -10.578 -22.141 1 96 87 GLN B C 1
ATOM 3697 O O . GLN B 1 87 ? -8.102 -10.039 -22.109 1 96 87 GLN B O 1
ATOM 3702 N N . GLU B 1 88 ? -9.586 -11.398 -23.109 1 95.62 88 GLU B N 1
ATOM 3703 C CA . GLU B 1 88 ? -8.719 -11.664 -24.266 1 95.62 88 GLU B CA 1
ATOM 3704 C C . GLU B 1 88 ? -8.523 -10.406 -25.109 1 95.62 88 GLU B C 1
ATOM 3706 O O . GLU B 1 88 ? -9.484 -9.703 -25.422 1 95.62 88 GLU B O 1
ATOM 3711 N N . ASP B 1 89 ? -7.223 -10.094 -25.391 1 93.25 89 ASP B N 1
ATOM 3712 C CA . ASP B 1 89 ? -6.887 -8.891 -26.141 1 93.25 89 ASP B CA 1
ATOM 3713 C C . ASP B 1 89 ? -6.117 -9.234 -27.406 1 93.25 89 ASP B C 1
ATOM 3715 O O . ASP B 1 89 ? -5.137 -8.562 -27.75 1 93.25 89 ASP B O 1
ATOM 3719 N N . ASN B 1 90 ? -6.281 -10.289 -28.078 1 92.31 90 ASN B N 1
ATOM 3720 C CA . ASN B 1 90 ? -5.715 -10.617 -29.391 1 92.31 90 ASN B CA 1
ATOM 3721 C C . ASN B 1 90 ? -6.77 -10.586 -30.484 1 92.31 90 ASN B C 1
ATOM 3723 O O . ASN B 1 90 ? -7.867 -10.062 -30.281 1 92.31 90 ASN B O 1
ATOM 3727 N N . HIS B 1 91 ? -6.438 -11 -31.719 1 91.56 91 HIS B N 1
ATOM 3728 C CA . HIS B 1 91 ? -7.344 -10.844 -32.844 1 91.56 91 HIS B CA 1
ATOM 3729 C C . HIS B 1 91 ? -7.652 -12.188 -33.5 1 91.56 91 HIS B C 1
ATOM 3731 O O . HIS B 1 91 ? -7.844 -12.266 -34.719 1 91.56 91 HIS B O 1
ATOM 3737 N N . LEU B 1 92 ? -7.691 -13.203 -32.781 1 94.88 92 LEU B N 1
ATOM 3738 C CA . LEU B 1 92 ? -8.023 -14.516 -33.312 1 94.88 92 LEU B CA 1
ATOM 3739 C C . LEU B 1 92 ? -9.477 -14.562 -33.781 1 94.88 92 LEU B C 1
ATOM 3741 O O . LEU B 1 92 ? -10.352 -13.977 -33.156 1 94.88 92 LEU B O 1
ATOM 3745 N N . SER B 1 93 ? -9.727 -15.289 -34.875 1 96.62 93 SER B N 1
ATOM 3746 C CA . SER B 1 93 ? -11.078 -15.422 -35.406 1 96.62 93 SER B CA 1
ATOM 3747 C C . SER B 1 93 ? -11.961 -16.25 -34.469 1 96.62 93 SER B C 1
ATOM 3749 O O . SER B 1 93 ? -13.188 -16.172 -34.562 1 96.62 93 SER B O 1
ATOM 3751 N N . PHE B 1 94 ? -11.43 -16.969 -33.625 1 97.75 94 PHE B N 1
ATOM 3752 C CA . PHE B 1 94 ? -12.156 -17.797 -32.656 1 97.75 94 PHE B CA 1
ATOM 3753 C C . PHE B 1 94 ? -11.906 -17.328 -31.234 1 97.75 94 PHE B C 1
ATOM 3755 O O . PHE B 1 94 ? -11.812 -18.156 -30.312 1 97.75 94 PHE B O 1
ATOM 3762 N N . LYS B 1 95 ? -11.766 -16.031 -31.031 1 96.44 95 LYS B N 1
ATOM 3763 C CA . LYS B 1 95 ? -11.523 -15.469 -29.703 1 96.44 95 LYS B CA 1
ATOM 3764 C C . LYS B 1 95 ? -12.703 -15.719 -28.766 1 96.44 95 LYS B C 1
ATOM 3766 O O . LYS B 1 95 ? -13.82 -15.984 -29.219 1 96.44 95 LYS B O 1
ATOM 3771 N N . SER B 1 96 ? -12.445 -15.648 -27.516 1 98.25 96 SER B N 1
ATOM 3772 C CA . SER B 1 96 ? -13.438 -15.914 -26.469 1 98.25 96 SER B CA 1
ATOM 3773 C C . SER B 1 96 ? -14.703 -15.086 -26.703 1 98.25 96 SER B C 1
ATOM 3775 O O . SER B 1 96 ? -14.633 -13.891 -26.953 1 98.25 96 SER B O 1
ATOM 3777 N N . GLN B 1 97 ? -15.75 -15.703 -26.609 1 97.75 97 GLN B N 1
ATOM 3778 C CA . GLN B 1 97 ? -17.047 -15.039 -26.688 1 97.75 97 GLN B CA 1
ATOM 3779 C C . GLN B 1 97 ? -17.594 -14.719 -25.312 1 97.75 97 GLN B C 1
ATOM 3781 O O . GLN B 1 97 ? -18.688 -14.164 -25.188 1 97.75 97 GLN B O 1
ATOM 3786 N N . ASN B 1 98 ? -16.953 -15.102 -24.281 1 96.88 98 ASN B N 1
ATOM 3787 C CA . ASN B 1 98 ? -17.312 -14.797 -22.906 1 96.88 98 ASN B CA 1
ATOM 3788 C C . ASN B 1 98 ? -16.453 -13.664 -22.344 1 96.88 98 ASN B C 1
ATOM 3790 O O . ASN B 1 98 ? -15.227 -13.812 -22.219 1 96.88 98 ASN B O 1
ATOM 3794 N N . ALA B 1 99 ? -17.172 -12.586 -21.953 1 95.94 99 ALA B N 1
ATOM 3795 C CA . ALA B 1 99 ? -16.438 -11.422 -21.453 1 95.94 99 ALA B CA 1
ATOM 3796 C C . ALA B 1 99 ? -15.617 -11.781 -20.219 1 95.94 99 ALA B C 1
ATOM 3798 O O . ALA B 1 99 ? -16.094 -12.492 -19.328 1 95.94 99 ALA B O 1
ATOM 3799 N N . ASN B 1 100 ? -14.383 -11.422 -20.156 1 95.88 100 ASN B N 1
ATOM 3800 C CA . ASN B 1 100 ? -13.477 -11.531 -19.031 1 95.88 100 ASN B CA 1
ATOM 3801 C C . ASN B 1 100 ? -13.102 -12.984 -18.734 1 95.88 100 ASN B C 1
ATOM 3803 O O . ASN B 1 100 ? -12.781 -13.336 -17.609 1 95.88 100 ASN B O 1
ATOM 3807 N N . VAL B 1 101 ? -13.242 -13.828 -19.703 1 97.06 101 VAL B N 1
ATOM 3808 C CA . VAL B 1 101 ? -12.812 -15.219 -19.562 1 97.06 101 VAL B CA 1
ATOM 3809 C C . VAL B 1 101 ? -12.07 -15.656 -20.828 1 97.06 101 VAL B C 1
ATOM 3811 O O . VAL B 1 101 ? -12.469 -15.305 -21.938 1 97.06 101 VAL B O 1
ATOM 3814 N N . MET B 1 102 ? -10.961 -16.391 -20.594 1 97.88 102 MET B N 1
ATOM 3815 C CA . MET B 1 102 ? -10.133 -16.797 -21.734 1 97.88 102 MET B CA 1
ATOM 3816 C C . MET B 1 102 ? -9.391 -18.094 -21.438 1 97.88 102 MET B C 1
ATOM 3818 O O . MET B 1 102 ? -8.992 -18.328 -20.297 1 97.88 102 MET B O 1
ATOM 3822 N N . HIS B 1 103 ? -9.266 -18.938 -22.438 1 97.88 103 HIS B N 1
ATOM 3823 C CA . HIS B 1 103 ? -8.227 -19.969 -22.359 1 97.88 103 HIS B CA 1
ATOM 3824 C C . HIS B 1 103 ? -6.852 -19.375 -22.656 1 97.88 103 HIS B C 1
ATOM 3826 O O . HIS B 1 103 ? -6.387 -19.422 -23.797 1 97.88 103 HIS B O 1
ATOM 3832 N N . ALA B 1 104 ? -6.203 -19 -21.641 1 95.94 104 ALA B N 1
ATOM 3833 C CA . ALA B 1 104 ? -4.922 -18.312 -21.797 1 95.94 104 ALA B CA 1
ATOM 3834 C C . ALA B 1 104 ? -3.768 -19.188 -21.312 1 95.94 104 ALA B C 1
ATOM 3836 O O . ALA B 1 104 ? -2.68 -18.703 -21.031 1 95.94 104 ALA B O 1
ATOM 3837 N N . CYS B 1 105 ? -4.008 -20.484 -21.156 1 95.88 105 CYS B N 1
ATOM 3838 C CA . CYS B 1 105 ? -2.951 -21.359 -20.656 1 95.88 105 CYS B CA 1
ATOM 3839 C C . CYS B 1 105 ? -2.857 -22.641 -21.469 1 95.88 105 CYS B C 1
ATOM 3841 O O . CYS B 1 105 ? -2.092 -23.547 -21.141 1 95.88 105 CYS B O 1
ATOM 3843 N N . GLY B 1 106 ? -3.676 -22.828 -22.438 1 97.5 106 GLY B N 1
ATOM 3844 C CA . GLY B 1 106 ? -3.557 -23.953 -23.375 1 97.5 106 GLY B CA 1
ATOM 3845 C C . GLY B 1 106 ? -4.434 -25.125 -23 1 97.5 106 GLY B C 1
ATOM 3846 O O . GLY B 1 106 ? -4.406 -26.156 -23.672 1 97.5 106 GLY B O 1
ATOM 3847 N N . HIS B 1 107 ? -5.328 -25 -21.984 1 98.5 107 HIS B N 1
ATOM 3848 C CA . HIS B 1 107 ? -6.156 -26.109 -21.531 1 98.5 107 HIS B CA 1
ATOM 3849 C C . HIS B 1 107 ? -7.121 -26.547 -22.625 1 98.5 107 HIS B C 1
ATOM 3851 O O . HIS B 1 107 ? -7.48 -27.719 -22.703 1 98.5 107 HIS B O 1
ATOM 3857 N N . ASP B 1 108 ? -7.539 -25.625 -23.453 1 98.62 108 ASP B N 1
ATOM 3858 C CA . ASP B 1 108 ? -8.359 -25.969 -24.609 1 98.62 108 ASP B CA 1
ATOM 3859 C C . ASP B 1 108 ? -7.621 -26.922 -25.547 1 98.62 108 ASP B C 1
ATOM 3861 O O . ASP B 1 108 ? -8.219 -27.844 -26.094 1 98.62 108 ASP B O 1
ATOM 3865 N N . GLY B 1 109 ? -6.352 -26.703 -25.703 1 98.69 109 GLY B N 1
ATOM 3866 C CA . GLY B 1 109 ? -5.535 -27.594 -26.5 1 98.69 109 GLY B CA 1
ATOM 3867 C C . GLY B 1 109 ? -5.332 -28.953 -25.859 1 98.69 109 GLY B C 1
ATOM 3868 O O . GLY B 1 109 ? -5.418 -29.984 -26.531 1 98.69 109 GLY B O 1
ATOM 3869 N N . HIS B 1 110 ? -5.047 -29 -24.516 1 98.81 110 HIS B N 1
ATOM 3870 C CA . HIS B 1 110 ? -4.895 -30.25 -23.781 1 98.81 110 HIS B CA 1
ATOM 3871 C C . HIS B 1 110 ? -6.117 -31.141 -23.969 1 98.81 110 HIS B C 1
ATOM 3873 O O . HIS B 1 110 ? -5.98 -32.344 -24.266 1 98.81 110 HIS B O 1
ATOM 3879 N N . THR B 1 111 ? -7.219 -30.531 -23.781 1 98.75 111 THR B N 1
ATOM 3880 C CA . THR B 1 111 ? -8.477 -31.266 -23.875 1 98.75 111 THR B CA 1
ATOM 3881 C C . THR B 1 111 ? -8.742 -31.719 -25.312 1 98.75 111 THR B C 1
ATOM 3883 O O . THR B 1 111 ? -9.141 -32.875 -25.531 1 98.75 111 THR B O 1
ATOM 3886 N N . ALA B 1 112 ? -8.492 -30.891 -26.281 1 98.88 112 ALA B N 1
ATOM 3887 C CA . ALA B 1 112 ? -8.773 -31.188 -27.688 1 98.88 112 ALA B CA 1
ATOM 3888 C C . ALA B 1 112 ? -7.973 -32.375 -28.172 1 98.88 112 ALA B C 1
ATOM 3890 O O . ALA B 1 112 ? -8.531 -33.344 -28.719 1 98.88 112 ALA B O 1
ATOM 3891 N N . TYR B 1 113 ? -6.633 -32.344 -27.984 1 98.88 113 TYR B N 1
ATOM 3892 C CA . TYR B 1 113 ? -5.855 -33.438 -28.516 1 98.88 113 TYR B CA 1
ATOM 3893 C C . TYR B 1 113 ? -6.203 -34.75 -27.781 1 98.88 113 TYR B C 1
ATOM 3895 O O . TYR B 1 113 ? -6.23 -35.812 -28.406 1 98.88 113 TYR B O 1
ATOM 3903 N N . LEU B 1 114 ? -6.496 -34.688 -26.469 1 98.88 114 LEU B N 1
ATOM 3904 C CA . LEU B 1 114 ? -6.758 -35.906 -25.719 1 98.88 114 LEU B CA 1
ATOM 3905 C C . LEU B 1 114 ? -8.094 -36.5 -26.125 1 98.88 114 LEU B C 1
ATOM 3907 O O . LEU B 1 114 ? -8.234 -37.75 -26.141 1 98.88 114 LEU B O 1
ATOM 3911 N N . MET B 1 115 ? -9.117 -35.656 -26.391 1 98.88 115 MET B N 1
ATOM 3912 C CA . MET B 1 115 ? -10.398 -36.156 -26.875 1 98.88 115 MET B CA 1
ATOM 3913 C C . MET B 1 115 ? -10.211 -36.969 -28.156 1 98.88 115 MET B C 1
ATOM 3915 O O . MET B 1 115 ? -10.742 -38.094 -28.281 1 98.88 115 MET B O 1
ATOM 3919 N N . VAL B 1 116 ? -9.484 -36.438 -29.078 1 98.88 116 VAL B N 1
ATOM 3920 C CA . VAL B 1 116 ? -9.289 -37.094 -30.359 1 98.88 116 VAL B CA 1
ATOM 3921 C C . VAL B 1 116 ? -8.414 -38.344 -30.188 1 98.88 116 VAL B C 1
ATOM 3923 O O . VAL B 1 116 ? -8.648 -39.344 -30.844 1 98.88 116 VAL B O 1
ATOM 3926 N N . LEU B 1 117 ? -7.383 -38.25 -29.328 1 98.88 117 LEU B N 1
ATOM 3927 C CA . LEU B 1 117 ? -6.59 -39.438 -29.031 1 98.88 117 LEU B CA 1
ATOM 3928 C C . LEU B 1 117 ? -7.461 -40.562 -28.438 1 98.88 117 LEU B C 1
ATOM 3930 O O . LEU B 1 117 ? -7.34 -41.719 -28.812 1 98.88 117 LEU B O 1
ATOM 3934 N N . ALA B 1 118 ? -8.297 -40.188 -27.516 1 98.81 118 ALA B N 1
ATOM 3935 C CA . ALA B 1 118 ? -9.219 -41.156 -26.906 1 98.81 118 ALA B CA 1
ATOM 3936 C C . ALA B 1 118 ? -10.094 -41.812 -27.969 1 98.81 118 ALA B C 1
ATOM 3938 O O . ALA B 1 118 ? -10.258 -43.031 -27.969 1 98.81 118 ALA B O 1
ATOM 3939 N N . LYS B 1 119 ? -10.68 -41 -28.828 1 98.75 119 LYS B N 1
ATOM 3940 C CA . LYS B 1 119 ? -11.5 -41.531 -29.922 1 98.75 119 LYS B CA 1
ATOM 3941 C C . LYS B 1 119 ? -10.711 -42.531 -30.766 1 98.75 119 LYS B C 1
ATOM 3943 O O . LYS B 1 119 ? -11.227 -43.594 -31.109 1 98.75 119 LYS B O 1
ATOM 3948 N N . THR B 1 120 ? -9.5 -42.156 -31.094 1 98.69 120 THR B N 1
ATOM 3949 C CA . THR B 1 120 ? -8.664 -43 -31.938 1 98.69 120 THR B CA 1
ATOM 3950 C C . THR B 1 120 ? -8.328 -44.312 -31.219 1 98.69 120 THR B C 1
ATOM 3952 O O . THR B 1 120 ? -8.391 -45.375 -31.828 1 98.69 120 THR B O 1
ATOM 3955 N N . LEU B 1 121 ? -7.988 -44.219 -29.953 1 98.38 121 LEU B N 1
ATOM 3956 C CA . LEU B 1 121 ? -7.691 -45.406 -29.156 1 98.38 121 LEU B CA 1
ATOM 3957 C C . LEU B 1 121 ? -8.93 -46.312 -29.031 1 98.38 121 LEU B C 1
ATOM 3959 O O . LEU B 1 121 ? -8.82 -47.531 -29.031 1 98.38 121 LEU B O 1
ATOM 3963 N N . LEU B 1 122 ? -10.07 -45.719 -28.875 1 97.94 122 LEU B N 1
ATOM 3964 C CA . LEU B 1 122 ? -11.32 -46.438 -28.812 1 97.94 122 LEU B CA 1
ATOM 3965 C C . LEU B 1 122 ? -11.516 -47.281 -30.078 1 97.94 122 LEU B C 1
ATOM 3967 O O . LEU B 1 122 ? -11.969 -48.438 -30.016 1 97.94 122 LEU B O 1
ATOM 3971 N N . GLY B 1 123 ? -11.18 -46.719 -31.203 1 97 123 GLY B N 1
ATOM 3972 C CA . GLY B 1 123 ? -11.289 -47.438 -32.469 1 97 123 GLY B CA 1
ATOM 3973 C C . GLY B 1 123 ? -10.32 -48.594 -32.594 1 97 123 GLY B C 1
ATOM 3974 O O . GLY B 1 123 ? -10.555 -49.531 -33.375 1 97 123 GLY B O 1
ATOM 3975 N N . LEU B 1 124 ? -9.281 -48.531 -31.812 1 97 124 LEU B N 1
ATOM 3976 C CA . LEU B 1 124 ? -8.242 -49.562 -31.891 1 97 124 LEU B CA 1
ATOM 3977 C C . LEU B 1 124 ? -8.289 -50.469 -30.672 1 97 124 LEU B C 1
ATOM 3979 O O . LEU B 1 124 ? -7.395 -51.281 -30.484 1 97 124 LEU B O 1
ATOM 3983 N N . LYS B 1 125 ? -9.242 -50.375 -29.859 1 95.88 125 LYS B N 1
ATOM 3984 C CA . LYS B 1 125 ? -9.242 -50.938 -28.516 1 95.88 125 LYS B CA 1
ATOM 3985 C C . LYS B 1 125 ? -9.023 -52.438 -28.547 1 95.88 125 LYS B C 1
ATOM 3987 O O . LYS B 1 125 ? -8.352 -53 -27.672 1 95.88 125 LYS B O 1
ATOM 3992 N N . ASN B 1 126 ? -9.5 -53.125 -29.531 1 95.5 126 ASN B N 1
ATOM 3993 C CA . ASN B 1 126 ? -9.414 -54.562 -29.578 1 95.5 126 ASN B CA 1
ATOM 3994 C C . ASN B 1 126 ? -7.996 -55.031 -29.875 1 95.5 126 ASN B C 1
ATOM 3996 O O . ASN B 1 126 ? -7.672 -56.219 -29.672 1 95.5 126 ASN B O 1
ATOM 4000 N N . GLN B 1 127 ? -7.227 -54.125 -30.312 1 97 127 GLN B N 1
ATOM 4001 C CA . GLN B 1 127 ? -5.844 -54.469 -30.641 1 97 127 GLN B CA 1
ATOM 4002 C C . GLN B 1 127 ? -4.906 -54.094 -29.5 1 97 127 GLN B C 1
ATOM 4004 O O . GLN B 1 127 ? -3.699 -54.312 -29.562 1 97 127 GLN B O 1
ATOM 4009 N N . LEU B 1 128 ? -5.492 -53.531 -28.469 1 96.94 128 LEU B N 1
ATOM 4010 C CA . LEU B 1 128 ? -4.695 -53.062 -27.344 1 96.94 128 LEU B CA 1
ATOM 4011 C C . LEU B 1 128 ? -4.699 -54.062 -26.203 1 96.94 128 LEU B C 1
ATOM 4013 O O . LEU B 1 128 ? -5.391 -55.094 -26.281 1 96.94 128 LEU B O 1
ATOM 4017 N N . ARG B 1 129 ? -3.838 -53.844 -25.25 1 97 129 ARG B N 1
ATOM 4018 C CA . ARG B 1 129 ? -3.832 -54.562 -23.969 1 97 129 ARG B CA 1
ATOM 4019 C C . ARG B 1 129 ? -4.113 -53.594 -22.812 1 97 129 ARG B C 1
ATOM 4021 O O . ARG B 1 129 ? -3.812 -52.406 -22.891 1 97 129 ARG B O 1
ATOM 4028 N N . GLY B 1 130 ? -4.73 -54.219 -21.766 1 96.75 130 GLY B N 1
ATOM 4029 C CA . GLY B 1 130 ? -4.969 -53.406 -20.578 1 96.75 130 GLY B CA 1
ATOM 4030 C C . GLY B 1 130 ? -6.07 -52.375 -20.766 1 96.75 130 GLY B C 1
ATOM 4031 O O . GLY B 1 130 ? -7.066 -52.625 -21.438 1 96.75 130 GLY B O 1
ATOM 4032 N N . ARG B 1 131 ? -5.918 -51.25 -20.016 1 97.25 131 ARG B N 1
ATOM 4033 C CA . ARG B 1 131 ? -6.945 -50.188 -20.016 1 97.25 131 ARG B CA 1
ATOM 4034 C C . ARG B 1 131 ? -6.316 -48.812 -19.984 1 97.25 131 ARG B C 1
ATOM 4036 O O . ARG B 1 131 ? -5.25 -48.625 -19.391 1 97.25 131 ARG B O 1
ATOM 4043 N N . VAL B 1 132 ? -7.012 -47.969 -20.656 1 98.31 132 VAL B N 1
ATOM 4044 C CA . VAL B 1 132 ? -6.648 -46.562 -20.609 1 98.31 132 VAL B CA 1
ATOM 4045 C C . VAL B 1 132 ? -7.797 -45.75 -20 1 98.31 132 VAL B C 1
ATOM 4047 O O . VAL B 1 132 ? -8.93 -45.812 -20.484 1 98.31 132 VAL B O 1
ATOM 4050 N N . ARG B 1 133 ? -7.512 -44.969 -18.922 1 98.62 133 ARG B N 1
ATOM 4051 C CA . ARG B 1 133 ? -8.469 -44.031 -18.375 1 98.62 133 ARG B CA 1
ATOM 4052 C C . ARG B 1 133 ? -8.156 -42.625 -18.844 1 98.62 133 ARG B C 1
ATOM 4054 O O . ARG B 1 133 ? -7.066 -42.094 -18.578 1 98.62 133 ARG B O 1
ATOM 4061 N N . ILE B 1 134 ? -9.07 -42.094 -19.531 1 98.81 134 ILE B N 1
ATOM 4062 C CA . ILE B 1 134 ? -8.969 -40.688 -19.938 1 98.81 134 ILE B CA 1
ATOM 4063 C C . ILE B 1 134 ? -9.562 -39.812 -18.859 1 98.81 134 ILE B C 1
ATOM 4065 O O . ILE B 1 134 ? -10.758 -39.844 -18.578 1 98.81 134 ILE B O 1
ATOM 4069 N N . ILE B 1 135 ? -8.734 -38.969 -18.266 1 98.81 135 ILE B N 1
ATOM 4070 C CA . ILE B 1 135 ? -9.188 -38.062 -17.203 1 98.81 135 ILE B CA 1
ATOM 4071 C C . ILE B 1 135 ? -9.367 -36.656 -17.766 1 98.81 135 ILE B C 1
ATOM 4073 O O . ILE B 1 135 ? -8.398 -36.031 -18.188 1 98.81 135 ILE B O 1
ATOM 4077 N N . HIS B 1 136 ? -10.562 -36.219 -17.797 1 98.75 136 HIS B N 1
ATOM 4078 C CA . HIS B 1 136 ? -10.875 -34.812 -18.047 1 98.75 136 HIS B CA 1
ATOM 4079 C C . HIS B 1 136 ? -11.055 -34.031 -16.75 1 98.75 136 HIS B C 1
ATOM 4081 O O . HIS B 1 136 ? -12.062 -34.188 -16.062 1 98.75 136 HIS B O 1
ATOM 4087 N N . GLN B 1 137 ? -10.086 -33.188 -16.438 1 98.5 137 GLN B N 1
ATOM 4088 C CA . GLN B 1 137 ? -9.977 -32.594 -15.102 1 98.5 137 GLN B CA 1
ATOM 4089 C C . GLN B 1 137 ? -10.398 -31.141 -15.102 1 98.5 137 GLN B C 1
ATOM 4091 O O . GLN B 1 137 ? -9.906 -30.344 -15.914 1 98.5 137 GLN B O 1
ATOM 4096 N N . PRO B 1 138 ? -11.305 -30.688 -14.195 1 97.19 138 PRO B N 1
ATOM 4097 C CA . PRO B 1 138 ? -11.664 -29.281 -14.031 1 97.19 138 PRO B CA 1
ATOM 4098 C C . PRO B 1 138 ? -10.703 -28.531 -13.117 1 97.19 138 PRO B C 1
ATOM 4100 O O . PRO B 1 138 ? -9.969 -29.156 -12.344 1 97.19 138 PRO B O 1
ATOM 4103 N N . ALA B 1 139 ? -10.664 -27.281 -13.188 1 95.44 139 ALA B N 1
ATOM 4104 C CA . ALA B 1 139 ? -10.281 -26.312 -12.164 1 95.44 139 ALA B CA 1
ATOM 4105 C C . ALA B 1 139 ? -8.82 -26.469 -11.766 1 95.44 139 ALA B C 1
ATOM 4107 O O . ALA B 1 139 ? -8.492 -26.594 -10.586 1 95.44 139 ALA B O 1
ATOM 4108 N N . GLU B 1 140 ? -7.926 -26.406 -12.719 1 93.75 140 GLU B N 1
ATOM 4109 C CA . GLU B 1 140 ? -6.492 -26.438 -12.453 1 93.75 140 GLU B CA 1
ATOM 4110 C C . GLU B 1 140 ? -5.996 -25.094 -11.938 1 93.75 140 GLU B C 1
ATOM 4112 O O . GLU B 1 140 ? -5.117 -25.031 -11.07 1 93.75 140 GLU B O 1
ATOM 4117 N N . GLU B 1 141 ? -6.617 -24 -12.266 1 90.19 141 GLU B N 1
ATOM 4118 C CA . GLU B 1 141 ? -6.07 -22.656 -12.156 1 90.19 141 GLU B CA 1
ATOM 4119 C C . GLU B 1 141 ? -6.32 -22.078 -10.766 1 90.19 141 GLU B C 1
ATOM 4121 O O . GLU B 1 141 ? -5.805 -21 -10.438 1 90.19 141 GLU B O 1
ATOM 4126 N N . VAL B 1 142 ? -7.105 -22.75 -10.023 1 86.56 142 VAL B N 1
ATOM 4127 C CA . VAL B 1 142 ? -7.406 -22.234 -8.695 1 86.56 142 VAL B CA 1
ATOM 4128 C C . VAL B 1 142 ? -7.098 -23.297 -7.641 1 86.56 142 VAL B C 1
ATOM 4130 O O . VAL B 1 142 ? -7.383 -24.469 -7.84 1 86.56 142 VAL B O 1
ATOM 4133 N N . SER B 1 143 ? -6.453 -22.891 -6.535 1 83.19 143 SER B N 1
ATOM 4134 C CA . SER B 1 143 ? -6.215 -23.812 -5.426 1 83.19 143 SER B CA 1
ATOM 4135 C C . SER B 1 143 ? -7.508 -24.125 -4.676 1 83.19 143 SER B C 1
ATOM 4137 O O . SER B 1 143 ? -8.344 -23.234 -4.484 1 83.19 143 SER B O 1
ATOM 4139 N N . PRO B 1 144 ? -7.668 -25.438 -4.297 1 83 144 PRO B N 1
ATOM 4140 C CA . PRO B 1 144 ? -6.738 -26.562 -4.289 1 83 144 PRO B CA 1
ATOM 4141 C C . PRO B 1 144 ? -6.695 -27.297 -5.625 1 83 144 PRO B C 1
ATOM 4143 O O . PRO B 1 144 ? -5.996 -28.312 -5.754 1 83 144 PRO B O 1
ATOM 4146 N N . GLY B 1 145 ? -7.387 -26.859 -6.59 1 89.56 145 GLY B N 1
ATOM 4147 C CA . GLY B 1 145 ? -7.441 -27.5 -7.895 1 89.56 145 GLY B CA 1
ATOM 4148 C C . GLY B 1 145 ? -8.445 -28.641 -7.965 1 89.56 145 GLY B C 1
ATOM 4149 O O . GLY B 1 145 ? -8.914 -29.125 -6.934 1 89.56 145 GLY B O 1
ATOM 4150 N N . GLY B 1 146 ? -8.773 -29.047 -9.125 1 94.12 146 GLY B N 1
ATOM 4151 C CA . GLY B 1 146 ? -9.742 -30.109 -9.32 1 94.12 146 GLY B CA 1
ATOM 4152 C C . GLY B 1 146 ? -9.156 -31.5 -9.109 1 94.12 146 GLY B C 1
ATOM 4153 O O . GLY B 1 146 ? -9.883 -32.438 -8.852 1 94.12 146 GLY B O 1
ATOM 4154 N N . ALA B 1 147 ? -7.84 -31.609 -9.211 1 96.19 147 ALA B N 1
ATOM 4155 C CA . ALA B 1 147 ? -7.176 -32.906 -9.07 1 96.19 147 ALA B CA 1
ATOM 4156 C C . ALA B 1 147 ? -7.414 -33.5 -7.684 1 96.19 147 ALA B C 1
ATOM 4158 O O . ALA B 1 147 ? -7.652 -34.688 -7.543 1 96.19 147 ALA B O 1
ATOM 4159 N N . LYS B 1 148 ? -7.32 -32.656 -6.715 1 94.5 148 LYS B N 1
ATOM 4160 C CA . LYS B 1 148 ? -7.449 -33.125 -5.332 1 94.5 148 LYS B CA 1
ATOM 4161 C C . LYS B 1 148 ? -8.805 -33.781 -5.102 1 94.5 148 LYS B C 1
ATOM 4163 O O . LYS B 1 148 ? -8.875 -34.875 -4.523 1 94.5 148 LYS B O 1
ATOM 4168 N N . GLY B 1 149 ? -9.898 -33.125 -5.484 1 95.31 149 GLY B N 1
ATOM 4169 C CA . GLY B 1 149 ? -11.227 -33.688 -5.328 1 95.31 149 GLY B CA 1
ATOM 4170 C C . GLY B 1 149 ? -11.43 -34.969 -6.109 1 95.31 149 GLY B C 1
ATOM 4171 O O . GLY B 1 149 ? -12.078 -35.906 -5.625 1 95.31 149 GLY B O 1
ATOM 4172 N N . MET B 1 150 ? -10.922 -35.062 -7.316 1 97.81 150 MET B N 1
ATOM 4173 C CA . MET B 1 150 ? -11.047 -36.25 -8.141 1 97.81 150 MET B CA 1
ATOM 4174 C C . MET B 1 150 ? -10.305 -37.438 -7.508 1 97.81 150 MET B C 1
ATOM 4176 O O . MET B 1 150 ? -10.805 -38.562 -7.516 1 97.81 150 MET B O 1
ATOM 4180 N N . LEU B 1 151 ? -9.156 -37.125 -6.98 1 97.75 151 LEU B N 1
ATOM 4181 C CA . LEU B 1 151 ? -8.383 -38.156 -6.301 1 97.75 151 LEU B CA 1
ATOM 4182 C C . LEU B 1 151 ? -9.141 -38.688 -5.09 1 97.75 151 LEU B C 1
ATOM 4184 O O . LEU B 1 151 ? -9.195 -39.906 -4.871 1 97.75 151 LEU B O 1
ATOM 4188 N N . ALA B 1 152 ? -9.68 -37.781 -4.324 1 97.25 152 ALA B N 1
ATOM 4189 C CA . ALA B 1 152 ? -10.445 -38.156 -3.145 1 97.25 152 ALA B CA 1
ATOM 4190 C C . ALA B 1 152 ? -11.617 -39.062 -3.525 1 97.25 152 ALA B C 1
ATOM 4192 O O . ALA B 1 152 ? -11.992 -39.938 -2.758 1 97.25 152 ALA B O 1
ATOM 4193 N N . ALA B 1 153 ? -12.109 -38.875 -4.676 1 97.88 153 ALA B N 1
ATOM 4194 C CA . ALA B 1 153 ? -13.242 -39.625 -5.164 1 97.88 153 ALA B CA 1
ATOM 4195 C C . ALA B 1 153 ? -12.789 -40.969 -5.777 1 97.88 153 ALA B C 1
ATOM 4197 O O . ALA B 1 153 ? -13.609 -41.75 -6.238 1 97.88 153 ALA B O 1
ATOM 4198 N N . GLY B 1 154 ? -11.5 -41.188 -5.887 1 98.31 154 GLY B N 1
ATOM 4199 C CA . GLY B 1 154 ? -10.969 -42.5 -6.312 1 98.31 154 GLY B CA 1
ATOM 4200 C C . GLY B 1 154 ? -10.703 -42.562 -7.805 1 98.31 154 GLY B C 1
ATOM 4201 O O . GLY B 1 154 ? -10.773 -43.625 -8.398 1 98.31 154 GLY B O 1
ATOM 4202 N N . VAL B 1 155 ? -10.398 -41.5 -8.391 1 98.5 155 VAL B N 1
ATOM 4203 C CA . VAL B 1 155 ? -10.266 -41.438 -9.844 1 98.5 155 VAL B CA 1
ATOM 4204 C C . VAL B 1 155 ? -9.102 -42.312 -10.289 1 98.5 155 VAL B C 1
ATOM 4206 O O . VAL B 1 155 ? -9.086 -42.812 -11.414 1 98.5 155 VAL B O 1
ATOM 4209 N N . LEU B 1 156 ? -8.148 -42.594 -9.414 1 98.62 156 LEU B N 1
ATOM 4210 C CA . LEU B 1 156 ? -6.977 -43.344 -9.82 1 98.62 156 LEU B CA 1
ATOM 4211 C C . LEU B 1 156 ? -7.055 -44.781 -9.289 1 98.62 156 LEU B C 1
ATOM 4213 O O . LEU B 1 156 ? -6.066 -45.531 -9.32 1 98.62 156 LEU B O 1
ATOM 4217 N N . ASP B 1 157 ? -8.195 -45.156 -8.758 1 98.06 157 ASP B N 1
ATOM 4218 C CA . ASP B 1 157 ? -8.359 -46.531 -8.375 1 98.06 157 ASP B CA 1
ATOM 4219 C C . ASP B 1 157 ? -8.133 -47.469 -9.562 1 98.06 157 ASP B C 1
ATOM 4221 O O . ASP B 1 157 ? -8.711 -47.281 -10.633 1 98.06 157 ASP B O 1
ATOM 4225 N N . GLY B 1 158 ? -7.25 -48.438 -9.383 1 97.31 158 GLY B N 1
ATOM 4226 C CA . GLY B 1 158 ? -6.961 -49.406 -10.422 1 97.31 158 GLY B CA 1
ATOM 4227 C C . GLY B 1 158 ? -5.98 -48.906 -11.461 1 97.31 158 GLY B C 1
ATOM 4228 O O . GLY B 1 158 ? -5.68 -49.594 -12.43 1 97.31 158 GLY B O 1
ATOM 4229 N N . ILE B 1 159 ? -5.551 -47.719 -11.312 1 98.25 159 ILE B N 1
ATOM 4230 C CA . ILE B 1 159 ? -4.625 -47.125 -12.266 1 98.25 159 ILE B CA 1
ATOM 4231 C C . ILE B 1 159 ? -3.188 -47.344 -11.789 1 98.25 159 ILE B C 1
ATOM 4233 O O . ILE B 1 159 ? -2.895 -47.188 -10.602 1 98.25 159 ILE B O 1
ATOM 4237 N N . ASP B 1 160 ? -2.275 -47.625 -12.719 1 98 160 ASP B N 1
ATOM 4238 C CA . ASP B 1 160 ? -0.875 -47.875 -12.383 1 98 160 ASP B CA 1
ATOM 4239 C C . ASP B 1 160 ? -0.046 -46.594 -12.531 1 98 160 ASP B C 1
ATOM 4241 O O . ASP B 1 160 ? 0.796 -46.312 -11.68 1 98 160 ASP B O 1
ATOM 4245 N N . ASN B 1 161 ? -0.197 -45.938 -13.594 1 98.62 161 ASN B N 1
ATOM 4246 C CA . ASN B 1 161 ? 0.586 -44.75 -13.93 1 98.62 161 ASN B CA 1
ATOM 4247 C C . ASN B 1 161 ? -0.27 -43.688 -14.609 1 98.62 161 ASN B C 1
ATOM 4249 O O . ASN B 1 161 ? -1.351 -43.969 -15.117 1 98.62 161 ASN B O 1
ATOM 4253 N N . VAL B 1 162 ? 0.19 -42.438 -14.492 1 98.81 162 VAL B N 1
ATOM 4254 C CA . VAL B 1 162 ? -0.527 -41.312 -15.094 1 98.81 162 VAL B CA 1
ATOM 4255 C C . VAL B 1 162 ? 0.418 -40.531 -15.984 1 98.81 162 VAL B C 1
ATOM 4257 O O . VAL B 1 162 ? 1.58 -40.312 -15.633 1 98.81 162 VAL B O 1
ATOM 4260 N N . ILE B 1 163 ? -0.042 -40.125 -17.188 1 98.88 163 ILE B N 1
ATOM 4261 C CA . ILE B 1 163 ? 0.697 -39.25 -18.094 1 98.88 163 ILE B CA 1
ATOM 4262 C C . ILE B 1 163 ? -0.094 -37.938 -18.312 1 98.88 163 ILE B C 1
ATOM 4264 O O . ILE B 1 163 ? -1.304 -38 -18.547 1 98.88 163 ILE B O 1
ATOM 4268 N N . GLY B 1 164 ? 0.556 -36.875 -18.109 1 98.69 164 GLY B N 1
ATOM 4269 C CA . GLY B 1 164 ? 0.028 -35.562 -18.469 1 98.69 164 GLY B CA 1
ATOM 4270 C C . GLY B 1 164 ? 0.947 -34.781 -19.391 1 98.69 164 GLY B C 1
ATOM 4271 O O . GLY B 1 164 ? 2.145 -35.062 -19.469 1 98.69 164 GLY B O 1
ATOM 4272 N N . LEU B 1 165 ? 0.391 -33.875 -20.141 1 98.69 165 LEU B N 1
ATOM 4273 C CA . LEU B 1 165 ? 1.161 -33 -21.047 1 98.69 165 LEU B CA 1
ATOM 4274 C C . LEU B 1 165 ? 0.663 -31.562 -20.984 1 98.69 165 LEU B C 1
ATOM 4276 O O . LEU B 1 165 ? -0.545 -31.328 -20.938 1 98.69 165 LEU B O 1
ATOM 4280 N N . HIS B 1 166 ? 1.553 -30.656 -20.906 1 98.5 166 HIS B N 1
ATOM 4281 C CA . HIS B 1 166 ? 1.235 -29.234 -20.984 1 98.5 166 HIS B CA 1
ATOM 4282 C C . HIS B 1 166 ? 1.872 -28.578 -22.203 1 98.5 166 HIS B C 1
ATOM 4284 O O . HIS B 1 166 ? 3.051 -28.797 -22.484 1 98.5 166 HIS B O 1
ATOM 4290 N N . VAL B 1 167 ? 1.137 -27.812 -22.953 1 98 167 VAL B N 1
ATOM 4291 C CA . VAL B 1 167 ? 1.707 -27.062 -24.078 1 98 167 VAL B CA 1
ATOM 4292 C C . VAL B 1 167 ? 2.469 -25.859 -23.547 1 98 167 VAL B C 1
ATOM 4294 O O . VAL B 1 167 ? 2.066 -25.25 -22.547 1 98 167 VAL B O 1
ATOM 4297 N N . MET B 1 168 ? 3.607 -25.484 -24.188 1 96.56 168 MET B N 1
ATOM 4298 C CA . MET B 1 168 ? 4.445 -24.375 -23.75 1 96.56 168 MET B CA 1
ATOM 4299 C C . MET B 1 168 ? 4.672 -23.375 -24.875 1 96.56 168 MET B C 1
ATOM 4301 O O . MET B 1 168 ? 5.402 -23.656 -25.828 1 96.56 168 MET B O 1
ATOM 4305 N N . SER B 1 169 ? 4.137 -22.172 -24.688 1 95.25 169 SER B N 1
ATOM 4306 C CA . SER B 1 169 ? 4.223 -21.156 -25.734 1 95.25 169 SER B CA 1
ATOM 4307 C C . SER B 1 169 ? 5.625 -20.562 -25.797 1 95.25 169 SER B C 1
ATOM 4309 O O . SER B 1 169 ? 5.965 -19.875 -26.781 1 95.25 169 SER B O 1
ATOM 4311 N N . THR B 1 170 ? 6.496 -20.891 -24.828 1 92.31 170 THR B N 1
ATOM 4312 C CA . THR B 1 170 ? 7.863 -20.375 -24.797 1 92.31 170 THR B CA 1
ATOM 4313 C C . THR B 1 170 ? 8.828 -21.375 -25.422 1 92.31 170 THR B C 1
ATOM 4315 O O . THR B 1 170 ? 10.023 -21.125 -25.531 1 92.31 170 THR B O 1
ATOM 4318 N N . MET B 1 171 ? 8.359 -22.531 -25.797 1 95.31 171 MET B N 1
ATOM 4319 C CA . MET B 1 171 ? 9.172 -23.562 -26.422 1 95.31 171 MET B CA 1
ATOM 4320 C C . MET B 1 171 ? 8.805 -23.719 -27.906 1 95.31 171 MET B C 1
ATOM 4322 O O . MET B 1 171 ? 7.641 -23.578 -28.266 1 95.31 171 MET B O 1
ATOM 4326 N N . PRO B 1 172 ? 9.742 -23.984 -28.734 1 96.81 172 PRO B N 1
ATOM 4327 C CA . PRO B 1 172 ? 9.477 -24.062 -30.172 1 96.81 172 PRO B CA 1
ATOM 4328 C C . PRO B 1 172 ? 8.492 -25.172 -30.531 1 96.81 172 PRO B C 1
ATOM 4330 O O . PRO B 1 172 ? 8.562 -26.281 -29.969 1 96.81 172 PRO B O 1
ATOM 4333 N N . THR B 1 173 ? 7.602 -24.828 -31.453 1 97.62 173 THR B N 1
ATOM 4334 C CA . THR B 1 173 ? 6.715 -25.859 -31.984 1 97.62 173 THR B CA 1
ATOM 4335 C C . THR B 1 173 ? 7.516 -27 -32.625 1 97.62 173 THR B C 1
ATOM 4337 O O . THR B 1 173 ? 8.492 -26.75 -33.312 1 97.62 173 THR B O 1
ATOM 4340 N N . GLY B 1 174 ? 7.145 -28.203 -32.312 1 97.81 174 GLY B N 1
ATOM 4341 C CA . GLY B 1 174 ? 7.895 -29.359 -32.781 1 97.81 174 GLY B CA 1
ATOM 4342 C C . GLY B 1 174 ? 8.773 -29.953 -31.688 1 97.81 174 GLY B C 1
ATOM 4343 O O . GLY B 1 174 ? 9.383 -31 -31.875 1 97.81 174 GLY B O 1
ATOM 4344 N N . SER B 1 175 ? 8.781 -29.344 -30.578 1 98 175 SER B N 1
ATOM 4345 C CA . SER B 1 175 ? 9.617 -29.859 -29.5 1 98 175 SER B CA 1
ATOM 4346 C C . SER B 1 175 ? 8.781 -30.609 -28.469 1 98 175 SER B C 1
ATOM 4348 O O . SER B 1 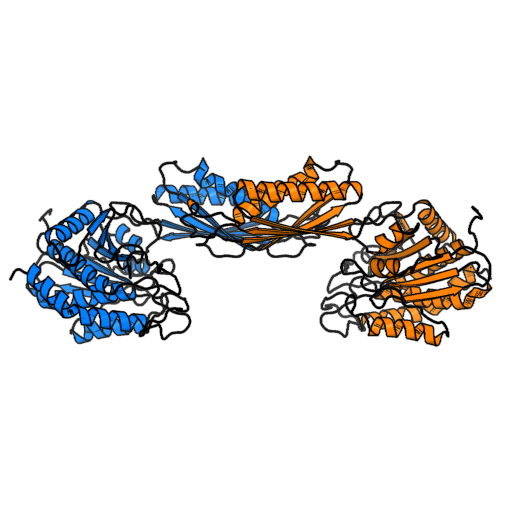175 ? 7.605 -30.297 -28.266 1 98 175 SER B O 1
ATOM 4350 N N . ILE B 1 176 ? 9.32 -31.656 -27.891 1 98.75 176 ILE B N 1
ATOM 4351 C CA . ILE B 1 176 ? 8.867 -32.344 -26.672 1 98.75 176 ILE B CA 1
ATOM 4352 C C . ILE B 1 176 ? 9.914 -32.156 -25.578 1 98.75 176 ILE B C 1
ATOM 4354 O O . ILE B 1 176 ? 11.094 -32.469 -25.781 1 98.75 176 ILE B O 1
ATOM 4358 N N . ALA B 1 177 ? 9.492 -31.609 -24.469 1 98.75 177 ALA B N 1
ATOM 4359 C CA . ALA B 1 177 ? 10.414 -31.422 -23.344 1 98.75 177 ALA B CA 1
ATOM 4360 C C . ALA B 1 177 ? 9.984 -32.219 -22.125 1 98.75 177 ALA B C 1
ATOM 4362 O O . ALA B 1 177 ? 8.828 -32.656 -22.031 1 98.75 177 ALA B O 1
ATOM 4363 N N . TYR B 1 178 ? 10.898 -32.531 -21.266 1 98.5 178 TYR B N 1
ATOM 4364 C CA . TYR B 1 178 ? 10.672 -33.281 -20.031 1 98.5 178 TYR B CA 1
ATOM 4365 C C . TYR B 1 178 ? 11.719 -32.938 -18.984 1 98.5 178 TYR B C 1
ATOM 4367 O O . TYR B 1 178 ? 12.664 -32.219 -19.266 1 98.5 178 TYR B O 1
ATOM 4375 N N . HIS B 1 179 ? 11.5 -33.375 -17.844 1 98.19 179 HIS B N 1
ATOM 4376 C CA . HIS B 1 179 ? 12.492 -33.375 -16.766 1 98.19 179 HIS B CA 1
ATOM 4377 C C . HIS B 1 179 ? 12.273 -34.531 -15.812 1 98.19 179 HIS B C 1
ATOM 4379 O O . HIS B 1 179 ? 11.148 -35.031 -15.656 1 98.19 179 HIS B O 1
ATOM 4385 N N . LEU B 1 180 ? 13.383 -35.062 -15.305 1 97.81 180 LEU B N 1
ATOM 4386 C CA . LEU B 1 180 ? 13.289 -36.156 -14.352 1 97.81 180 LEU B CA 1
ATOM 4387 C C . LEU B 1 180 ? 13.094 -35.625 -12.93 1 97.81 180 LEU B C 1
ATOM 4389 O O . LEU B 1 180 ? 13.648 -34.594 -12.57 1 97.81 180 LEU B O 1
ATOM 4393 N N . ASN B 1 181 ? 12.289 -36.344 -12.141 1 96.75 181 ASN B N 1
ATOM 4394 C CA . ASN B 1 181 ? 12.086 -36.031 -10.734 1 96.75 181 ASN B CA 1
ATOM 4395 C C . ASN B 1 181 ? 11.375 -34.688 -10.555 1 96.75 181 ASN B C 1
ATOM 4397 O O . ASN B 1 181 ? 10.32 -34.469 -11.148 1 96.75 181 ASN B O 1
ATOM 4401 N N . ALA B 1 182 ? 11.914 -33.781 -9.664 1 96.69 182 ALA B N 1
ATOM 4402 C CA . ALA B 1 182 ? 11.234 -32.531 -9.422 1 96.69 182 ALA B CA 1
ATOM 4403 C C . ALA B 1 182 ? 11.219 -31.672 -10.688 1 96.69 182 ALA B C 1
ATOM 4405 O O . ALA B 1 182 ? 12.25 -31.125 -11.086 1 96.69 182 ALA B O 1
ATOM 4406 N N . THR B 1 183 ? 10.008 -31.5 -11.227 1 97.31 183 THR B N 1
ATOM 4407 C CA . THR B 1 183 ? 9.93 -30.875 -12.555 1 97.31 183 THR B CA 1
ATOM 4408 C C . THR B 1 183 ? 9.242 -29.516 -12.484 1 97.31 183 THR B C 1
ATOM 4410 O O . THR B 1 183 ? 9.523 -28.641 -13.297 1 97.31 183 THR B O 1
ATOM 4413 N N . GLN B 1 184 ? 8.273 -29.312 -11.578 1 96.88 184 GLN B N 1
ATOM 4414 C CA . GLN B 1 184 ? 7.637 -28.016 -11.328 1 96.88 184 GLN B CA 1
ATOM 4415 C C . GLN B 1 184 ? 7.574 -27.703 -9.836 1 96.88 184 GLN B C 1
ATOM 4417 O O . GLN B 1 184 ? 7.543 -28.625 -9.008 1 96.88 184 GLN B O 1
ATOM 4422 N N . THR B 1 185 ? 7.516 -26.438 -9.539 1 95.81 185 THR B N 1
ATOM 4423 C CA . THR B 1 185 ? 7.617 -26 -8.148 1 95.81 185 THR B CA 1
ATOM 4424 C C . THR B 1 185 ? 6.34 -26.328 -7.383 1 95.81 185 THR B C 1
ATOM 4426 O O . THR B 1 185 ? 5.25 -26.344 -7.957 1 95.81 185 THR B O 1
ATOM 4429 N N . GLY B 1 186 ? 6.586 -26.672 -6.098 1 95.69 186 GLY B N 1
ATOM 4430 C CA . GLY B 1 186 ? 5.496 -26.516 -5.148 1 95.69 186 GLY B CA 1
ATOM 4431 C C . GLY B 1 186 ? 5.223 -25.062 -4.789 1 95.69 186 GLY B C 1
ATOM 4432 O O . GLY B 1 186 ? 6.082 -24.203 -4.973 1 95.69 186 GLY B O 1
ATOM 4433 N N . ARG B 1 187 ? 4.004 -24.781 -4.223 1 95.12 187 ARG B N 1
ATOM 4434 C CA . ARG B 1 187 ? 3.607 -23.406 -3.996 1 95.12 187 ARG B CA 1
ATOM 4435 C C . ARG B 1 187 ? 2.91 -23.25 -2.648 1 95.12 187 ARG B C 1
ATOM 4437 O O . ARG B 1 187 ? 2.229 -24.156 -2.188 1 95.12 187 ARG B O 1
ATOM 4444 N N . ALA B 1 188 ? 3.174 -22.172 -2.033 1 95.25 188 ALA B N 1
ATOM 4445 C CA . ALA B 1 188 ? 2.35 -21.656 -0.943 1 95.25 188 ALA B CA 1
ATOM 4446 C C . ALA B 1 188 ? 2.127 -20.156 -1.081 1 95.25 188 ALA B C 1
ATOM 4448 O O . ALA B 1 188 ? 2.836 -19.484 -1.835 1 95.25 188 ALA B O 1
ATOM 4449 N N . ASN B 1 189 ? 1.097 -19.703 -0.506 1 95.69 189 ASN B N 1
ATOM 4450 C CA . ASN B 1 189 ? 0.875 -18.266 -0.369 1 95.69 189 ASN B CA 1
ATOM 4451 C C . ASN B 1 189 ? 0.4 -17.906 1.035 1 95.69 189 ASN B C 1
ATOM 4453 O O . ASN B 1 189 ? -0.033 -18.781 1.793 1 95.69 189 ASN B O 1
ATOM 4457 N N . PHE B 1 190 ? 0.585 -16.656 1.382 1 97.06 190 PHE B N 1
ATOM 4458 C CA . PHE B 1 190 ? 0.14 -16.234 2.705 1 97.06 190 PHE B CA 1
ATOM 4459 C C . PHE B 1 190 ? -0.281 -14.766 2.695 1 97.06 190 PHE B C 1
ATOM 4461 O O . PHE B 1 190 ? 0.119 -14 1.812 1 97.06 190 PHE B O 1
ATOM 4468 N N . THR B 1 191 ? -1.161 -14.445 3.613 1 98 191 THR B N 1
ATOM 4469 C CA . THR B 1 191 ? -1.548 -13.078 3.953 1 98 191 THR B CA 1
ATOM 4470 C C . THR B 1 191 ? -1.219 -12.773 5.41 1 98 191 THR B C 1
ATOM 4472 O O . THR B 1 191 ? -1.556 -13.547 6.309 1 98 191 THR B O 1
ATOM 4475 N N . VAL B 1 192 ? -0.528 -11.742 5.598 1 98.5 192 VAL B N 1
ATOM 4476 C CA . VAL B 1 192 ? -0.23 -11.312 6.961 1 98.5 192 VAL B CA 1
ATOM 4477 C C . VAL B 1 192 ? -0.768 -9.898 7.188 1 98.5 192 VAL B C 1
ATOM 4479 O O . VAL B 1 192 ? -0.623 -9.031 6.328 1 98.5 192 VAL B O 1
ATOM 4482 N N . THR B 1 193 ? -1.46 -9.734 8.25 1 98.75 193 THR B N 1
ATOM 4483 C CA . THR B 1 193 ? -1.97 -8.438 8.664 1 98.75 193 THR B CA 1
ATOM 4484 C C . THR B 1 193 ? -1.32 -7.988 9.969 1 98.75 193 THR B C 1
ATOM 4486 O O . THR B 1 193 ? -1.328 -8.727 10.953 1 98.75 193 THR B O 1
ATOM 4489 N N . PHE B 1 194 ? -0.678 -6.867 9.969 1 98.56 194 PHE B N 1
ATOM 4490 C CA . PHE B 1 194 ? -0.19 -6.211 11.18 1 98.56 194 PHE B CA 1
ATOM 4491 C C . PHE B 1 194 ? -1.147 -5.109 11.625 1 98.56 194 PHE B C 1
ATOM 4493 O O . PHE B 1 194 ? -1.493 -4.227 10.836 1 98.56 194 PHE B O 1
ATOM 4500 N N . THR B 1 195 ? -1.613 -5.219 12.852 1 98.06 195 THR B N 1
ATOM 4501 C CA . THR B 1 195 ? -2.52 -4.219 13.406 1 98.06 195 THR B CA 1
ATOM 4502 C C . THR B 1 195 ? -1.897 -3.543 14.625 1 98.06 195 THR B C 1
ATOM 4504 O O . THR B 1 195 ? -1.654 -4.191 15.648 1 98.06 195 THR B O 1
ATOM 4507 N N . GLY B 1 196 ? -1.604 -2.316 14.508 1 97.38 196 GLY B N 1
ATOM 4508 C CA . GLY B 1 196 ? -1.097 -1.508 15.609 1 97.38 196 GLY B CA 1
ATOM 4509 C C . GLY B 1 196 ? -2.117 -0.522 16.141 1 97.38 196 GLY B C 1
ATOM 4510 O O . GLY B 1 196 ? -3.273 -0.884 16.375 1 97.38 196 GLY B O 1
ATOM 4511 N N . LYS B 1 197 ? -1.639 0.616 16.547 1 92.75 197 LYS B N 1
ATOM 4512 C CA . LYS B 1 197 ? -2.438 1.747 17.016 1 92.75 197 LYS B CA 1
ATOM 4513 C C . LYS B 1 197 ? -2.176 2.99 16.172 1 92.75 197 LYS B C 1
ATOM 4515 O O . LYS B 1 197 ? -1.053 3.496 16.125 1 92.75 197 LYS B O 1
ATOM 4520 N N . GLY B 1 198 ? -3.229 3.424 15.453 1 90.31 198 GLY B N 1
ATOM 4521 C CA . GLY B 1 198 ? -3.109 4.621 14.633 1 90.31 198 GLY B CA 1
ATOM 4522 C C . GLY B 1 198 ? -2.896 5.883 15.453 1 90.31 198 GLY B C 1
ATOM 4523 O O . GLY B 1 198 ? -2.936 5.844 16.688 1 90.31 198 GLY B O 1
ATOM 4524 N N . GLY B 1 199 ? -2.574 6.992 14.727 1 87.19 199 GLY B N 1
ATOM 4525 C CA . GLY B 1 199 ? -2.354 8.266 15.391 1 87.19 199 GLY B CA 1
ATOM 4526 C C . GLY B 1 199 ? -1.924 9.367 14.438 1 87.19 199 GLY B C 1
ATOM 4527 O O . GLY B 1 199 ? -1.942 9.18 13.219 1 87.19 199 GLY B O 1
ATOM 4528 N N . HIS B 1 200 ? -1.65 10.578 15.055 1 85.44 200 HIS B N 1
ATOM 4529 C CA . HIS B 1 200 ? -1.172 11.719 14.289 1 85.44 200 HIS B CA 1
ATOM 4530 C C . HIS B 1 200 ? 0.293 11.547 13.898 1 85.44 200 HIS B C 1
ATOM 4532 O O . HIS B 1 200 ? 1.112 11.133 14.719 1 85.44 200 HIS B O 1
ATOM 4538 N N . ALA B 1 201 ? 0.632 11.891 12.641 1 90.81 201 ALA B N 1
ATOM 4539 C CA . ALA B 1 201 ? 1.985 11.703 12.117 1 90.81 201 ALA B CA 1
ATOM 4540 C C . ALA B 1 201 ? 3.002 12.484 12.945 1 90.81 201 ALA B C 1
ATOM 4542 O O . ALA B 1 201 ? 4.168 12.094 13.039 1 90.81 201 ALA B O 1
ATOM 4543 N N . SER B 1 202 ? 2.57 13.523 13.641 1 88 202 SER B N 1
ATOM 4544 C CA . SER B 1 202 ? 3.479 14.375 14.398 1 88 202 SER B CA 1
ATOM 4545 C C . SER B 1 202 ? 3.699 13.828 15.805 1 88 202 SER B C 1
ATOM 4547 O O . SER B 1 202 ? 4.539 14.336 16.547 1 88 202 SER B O 1
ATOM 4549 N N . MET B 1 203 ? 3.016 12.812 16.172 1 88.44 203 MET B N 1
ATOM 4550 C CA . MET B 1 203 ? 3.141 12.242 17.516 1 88.44 203 MET B CA 1
ATOM 4551 C C . MET B 1 203 ? 3.328 10.734 17.453 1 88.44 203 MET B C 1
ATOM 4553 O O . MET B 1 203 ? 2.541 9.977 18.031 1 88.44 203 MET B O 1
ATOM 4557 N N . PRO B 1 204 ? 4.426 10.297 16.844 1 92 204 PRO B N 1
ATOM 4558 C CA . PRO B 1 204 ? 4.605 8.859 16.609 1 92 204 PRO B CA 1
ATOM 4559 C C . PRO B 1 204 ? 4.754 8.07 17.906 1 92 204 PRO B C 1
ATOM 4561 O O . PRO B 1 204 ? 4.461 6.871 17.953 1 92 204 PRO B O 1
ATOM 4564 N N . HIS B 1 205 ? 5.148 8.766 19.047 1 90.69 205 HIS B N 1
ATOM 4565 C CA . HIS B 1 205 ? 5.379 8.086 20.312 1 90.69 205 HIS B CA 1
ATOM 4566 C C . HIS B 1 205 ? 4.07 7.609 20.938 1 90.69 205 HIS B C 1
ATOM 4568 O O . HIS B 1 205 ? 4.074 6.781 21.844 1 90.69 205 HIS B O 1
ATOM 4574 N N . LEU B 1 206 ? 2.998 8.039 20.422 1 90.25 206 LEU B N 1
ATOM 4575 C CA . LEU B 1 206 ? 1.696 7.652 20.969 1 90.25 206 LEU B CA 1
ATOM 4576 C C . LEU B 1 206 ? 1.053 6.566 20.109 1 90.25 206 LEU B C 1
ATOM 4578 O O . LEU B 1 206 ? -0.122 6.242 20.297 1 90.25 206 LEU B O 1
ATOM 4582 N N . SER B 1 207 ? 1.76 6.031 19.109 1 92 207 SER B N 1
ATOM 4583 C CA . SER B 1 207 ? 1.219 5.07 18.156 1 92 207 SER B CA 1
ATOM 4584 C C . SER B 1 207 ? 2.078 3.812 18.078 1 92 207 SER B C 1
ATOM 4586 O O . SER B 1 207 ? 3.17 3.768 18.656 1 92 207 SER B O 1
ATOM 4588 N N . ASN B 1 208 ? 1.522 2.77 17.531 1 96.38 208 ASN B N 1
ATOM 4589 C CA . ASN B 1 208 ? 2.238 1.599 17.047 1 96.38 208 ASN B CA 1
ATOM 4590 C C . ASN B 1 208 ? 2.123 1.467 15.523 1 96.38 208 ASN B C 1
ATOM 4592 O O . ASN B 1 208 ? 1.101 1.008 15.016 1 96.38 208 ASN B O 1
ATOM 4596 N N . ASP B 1 209 ? 3.156 1.756 14.844 1 97 209 ASP B N 1
ATOM 4597 C CA . ASP B 1 209 ? 3.166 2.047 13.414 1 97 209 ASP B CA 1
ATOM 4598 C C . ASP B 1 209 ? 3.195 0.76 12.594 1 97 209 ASP B C 1
ATOM 4600 O O . ASP B 1 209 ? 4.23 0.1 12.5 1 97 209 ASP B O 1
ATOM 4604 N N . ALA B 1 210 ? 2.076 0.475 11.93 1 97.94 210 ALA B N 1
ATOM 4605 C CA . ALA B 1 210 ? 1.944 -0.773 11.18 1 97.94 210 ALA B CA 1
ATOM 4606 C C . ALA B 1 210 ? 2.82 -0.759 9.93 1 97.94 210 ALA B C 1
ATOM 4608 O O . ALA B 1 210 ? 3.314 -1.803 9.5 1 97.94 210 ALA B O 1
ATOM 4609 N N . ILE B 1 211 ? 3.051 0.42 9.273 1 98.38 211 ILE B N 1
ATOM 4610 C CA . ILE B 1 211 ? 3.898 0.505 8.086 1 98.38 211 ILE B CA 1
ATOM 4611 C C . ILE B 1 211 ? 5.34 0.163 8.461 1 98.38 211 ILE B C 1
ATOM 4613 O O . ILE B 1 211 ? 6.02 -0.567 7.734 1 98.38 211 ILE B O 1
ATOM 4617 N N . VAL B 1 212 ? 5.809 0.679 9.602 1 98.38 212 VAL B N 1
ATOM 4618 C CA . VAL B 1 212 ? 7.156 0.366 10.07 1 98.38 212 VAL B CA 1
ATOM 4619 C C . VAL B 1 212 ? 7.273 -1.132 10.344 1 98.38 212 VAL B C 1
ATOM 4621 O O . VAL B 1 212 ? 8.203 -1.784 9.867 1 98.38 212 VAL B O 1
ATOM 4624 N N . ALA B 1 213 ? 6.305 -1.715 11.039 1 98.44 213 ALA B N 1
ATOM 4625 C CA . ALA B 1 213 ? 6.312 -3.146 11.336 1 98.44 213 ALA B CA 1
ATOM 4626 C C . ALA B 1 213 ? 6.324 -3.967 10.047 1 98.44 213 ALA B C 1
ATOM 4628 O O . ALA B 1 213 ? 7.148 -4.867 9.883 1 98.44 213 ALA B O 1
ATOM 4629 N N . GLY B 1 214 ? 5.387 -3.66 9.148 1 98.56 214 GLY B N 1
ATOM 4630 C CA . GLY B 1 214 ? 5.332 -4.355 7.875 1 98.56 214 GLY B CA 1
ATOM 4631 C C . GLY B 1 214 ? 6.625 -4.27 7.09 1 98.56 214 GLY B C 1
ATOM 4632 O O . GLY B 1 214 ? 7.047 -5.246 6.469 1 98.56 214 GLY B O 1
ATOM 4633 N N . SER B 1 215 ? 7.254 -3.086 7.094 1 98.69 215 SER B N 1
ATOM 4634 C CA . SER B 1 215 ? 8.508 -2.893 6.367 1 98.69 215 SER B CA 1
ATOM 4635 C C . SER B 1 215 ? 9.633 -3.727 6.969 1 98.69 215 SER B C 1
ATOM 4637 O O . SER B 1 215 ? 10.453 -4.289 6.238 1 98.69 215 SER B O 1
ATOM 4639 N N . TYR B 1 216 ? 9.711 -3.781 8.289 1 98.5 216 TYR B N 1
ATOM 4640 C CA . TYR B 1 216 ? 10.703 -4.641 8.93 1 98.5 216 TYR B CA 1
ATOM 4641 C C . TYR B 1 216 ? 10.43 -6.109 8.617 1 98.5 216 TYR B C 1
ATOM 4643 O O . TYR B 1 216 ? 11.367 -6.891 8.43 1 98.5 216 TYR B O 1
ATOM 4651 N N . PHE B 1 217 ? 9.172 -6.508 8.531 1 98.62 217 PHE B N 1
ATOM 4652 C CA . PHE B 1 217 ? 8.82 -7.863 8.125 1 98.62 217 PHE B CA 1
ATOM 4653 C C . PHE B 1 217 ? 9.383 -8.18 6.746 1 98.62 217 PHE B C 1
ATOM 4655 O O . PHE B 1 217 ? 10.039 -9.203 6.555 1 98.62 217 PHE B O 1
ATOM 4662 N N . VAL B 1 218 ? 9.133 -7.332 5.766 1 98.62 218 VAL B N 1
ATOM 4663 C CA . VAL B 1 218 ? 9.594 -7.531 4.395 1 98.62 218 VAL B CA 1
ATOM 4664 C C . VAL B 1 218 ? 11.109 -7.691 4.379 1 98.62 218 VAL B C 1
ATOM 4666 O O . VAL B 1 218 ? 11.641 -8.609 3.752 1 98.62 218 VAL B O 1
ATOM 4669 N N . THR B 1 219 ? 11.852 -6.797 5.074 1 98 219 THR B N 1
ATOM 4670 C CA . THR B 1 219 ? 13.312 -6.832 5.039 1 98 219 THR B CA 1
ATOM 4671 C C . THR B 1 219 ? 13.836 -8.078 5.742 1 98 219 THR B C 1
ATOM 4673 O O . THR B 1 219 ? 14.781 -8.719 5.266 1 98 219 THR B O 1
ATOM 4676 N N . ALA B 1 220 ? 13.219 -8.484 6.883 1 97.88 220 ALA B N 1
ATOM 4677 C CA . ALA B 1 220 ? 13.633 -9.68 7.609 1 97.88 220 ALA B CA 1
ATOM 4678 C C . ALA B 1 220 ? 13.367 -10.938 6.793 1 97.88 220 ALA B C 1
ATOM 4680 O O . ALA B 1 220 ? 14.141 -11.898 6.855 1 97.88 220 ALA B O 1
ATOM 4681 N N . LEU B 1 221 ? 12.32 -10.945 6.031 1 97.5 221 LEU B N 1
ATOM 4682 C CA . LEU B 1 221 ? 11.914 -12.109 5.242 1 97.5 221 LEU B CA 1
ATOM 4683 C C . LEU B 1 221 ? 12.969 -12.453 4.203 1 97.5 221 LEU B C 1
ATOM 4685 O O . LEU B 1 221 ? 13.055 -13.602 3.754 1 97.5 221 LEU B O 1
ATOM 4689 N N . GLN B 1 222 ? 13.766 -11.453 3.781 1 95 222 GLN B N 1
ATOM 4690 C CA . GLN B 1 222 ? 14.828 -11.68 2.805 1 95 222 GLN B CA 1
ATOM 4691 C C . GLN B 1 222 ? 15.836 -12.703 3.32 1 95 222 GLN B C 1
ATOM 4693 O O . GLN B 1 222 ? 16.562 -13.328 2.533 1 95 222 GLN B O 1
ATOM 4698 N N . THR B 1 223 ? 15.875 -12.977 4.633 1 95.31 223 THR B N 1
ATOM 4699 C CA . THR B 1 223 ? 16.859 -13.867 5.23 1 95.31 223 THR B CA 1
ATOM 4700 C C . THR B 1 223 ? 16.391 -15.312 5.176 1 95.31 223 THR B C 1
ATOM 4702 O O . THR B 1 223 ? 17.188 -16.234 5.406 1 95.31 223 THR B O 1
ATOM 4705 N N . VAL B 1 224 ? 15.125 -15.531 4.926 1 96 224 VAL B N 1
ATOM 4706 C CA . VAL B 1 224 ? 14.609 -16.906 4.918 1 96 224 VAL B CA 1
ATOM 4707 C C . VAL B 1 224 ? 15.359 -17.734 3.883 1 96 224 VAL B C 1
ATOM 4709 O O . VAL B 1 224 ? 15.922 -18.781 4.211 1 96 224 VAL B O 1
ATOM 4712 N N . VAL B 1 225 ? 15.414 -17.25 2.625 1 94.19 225 VAL B N 1
ATOM 4713 C CA . VAL B 1 225 ? 16.078 -17.984 1.553 1 94.19 225 VAL B CA 1
ATOM 4714 C C . VAL B 1 225 ? 17.594 -17.906 1.722 1 94.19 225 VAL B C 1
ATOM 4716 O O . VAL B 1 225 ? 18.297 -18.906 1.593 1 94.19 225 VAL B O 1
ATOM 4719 N N . SER B 1 226 ? 18.109 -16.688 2.15 1 94 226 SER B N 1
ATOM 4720 C CA . SER B 1 226 ? 19.547 -16.453 2.135 1 94 226 SER B CA 1
ATOM 4721 C C . SER B 1 226 ? 20.234 -17.094 3.334 1 94 226 SER B C 1
ATOM 4723 O O . SER B 1 226 ? 21.422 -17.375 3.293 1 94 226 SER B O 1
ATOM 4725 N N . ARG B 1 227 ? 19.438 -17.453 4.414 1 94.06 227 ARG B N 1
ATOM 4726 C CA . ARG B 1 227 ? 20.125 -17.875 5.625 1 94.06 227 ARG B CA 1
ATOM 4727 C C . ARG B 1 227 ? 19.562 -19.188 6.148 1 94.06 227 ARG B C 1
ATOM 4729 O O . ARG B 1 227 ? 20.188 -19.844 6.984 1 94.06 227 ARG B O 1
ATOM 4736 N N . ARG B 1 228 ? 18.422 -19.594 5.688 1 93.56 228 ARG B N 1
ATOM 4737 C CA . ARG B 1 228 ? 17.781 -20.734 6.344 1 93.56 228 ARG B CA 1
ATOM 4738 C C . ARG B 1 228 ? 17.594 -21.891 5.371 1 93.56 228 ARG B C 1
ATOM 4740 O O . ARG B 1 228 ? 17.312 -23.016 5.789 1 93.56 228 ARG B O 1
ATOM 4747 N N . ILE B 1 229 ? 17.719 -21.672 4.133 1 93.69 229 ILE B N 1
ATOM 4748 C CA . ILE B 1 229 ? 17.562 -22.703 3.119 1 93.69 229 ILE B CA 1
ATOM 4749 C C . ILE B 1 229 ? 18.938 -23.125 2.598 1 93.69 229 ILE B C 1
ATOM 4751 O O . ILE B 1 229 ? 19.812 -22.281 2.375 1 93.69 229 ILE B O 1
ATOM 4755 N N . ASP B 1 230 ? 19.141 -24.469 2.398 1 92.38 230 ASP B N 1
ATOM 4756 C CA . ASP B 1 230 ? 20.344 -24.984 1.745 1 92.38 230 ASP B CA 1
ATOM 4757 C C . ASP B 1 230 ? 20.578 -24.281 0.402 1 92.38 230 ASP B C 1
ATOM 4759 O O . ASP B 1 230 ? 19.656 -24.172 -0.411 1 92.38 230 ASP B O 1
ATOM 4763 N N . PRO B 1 231 ? 21.766 -23.719 0.206 1 90.31 231 PRO B N 1
ATOM 4764 C CA . PRO B 1 231 ? 22.016 -22.969 -1.029 1 90.31 231 PRO B CA 1
ATOM 4765 C C . PRO B 1 231 ? 21.812 -23.812 -2.283 1 90.31 231 PRO B C 1
ATOM 4767 O O . PRO B 1 231 ? 21.641 -23.281 -3.379 1 90.31 231 PRO B O 1
ATOM 4770 N N . PHE B 1 232 ? 21.766 -25.109 -2.193 1 88.44 232 PHE B N 1
ATOM 4771 C CA . PHE B 1 232 ? 21.531 -25.984 -3.332 1 88.44 232 PHE B CA 1
ATOM 4772 C C . PHE B 1 232 ? 20.047 -26.297 -3.498 1 88.44 232 PHE B C 1
ATOM 4774 O O . PHE B 1 232 ? 19.641 -26.891 -4.492 1 88.44 232 PHE B O 1
ATOM 4781 N N . ASP B 1 233 ? 19.25 -25.922 -2.486 1 90.19 233 ASP B N 1
ATOM 4782 C CA . ASP B 1 233 ? 17.797 -26.078 -2.594 1 90.19 233 ASP B CA 1
ATOM 4783 C C . ASP B 1 233 ? 17.172 -24.859 -3.238 1 90.19 233 ASP B C 1
ATOM 4785 O O . ASP B 1 233 ? 17.703 -23.75 -3.143 1 90.19 233 ASP B O 1
ATOM 4789 N N . THR B 1 234 ? 16.109 -25.234 -3.914 1 91.19 234 THR B N 1
ATOM 4790 C CA . THR B 1 234 ? 15.336 -24.141 -4.5 1 91.19 234 THR B CA 1
ATOM 4791 C C . THR B 1 234 ? 14.297 -23.625 -3.516 1 91.19 234 THR B C 1
ATOM 4793 O O . THR B 1 234 ? 13.586 -24.406 -2.887 1 91.19 234 THR B O 1
ATOM 4796 N N . GLY B 1 235 ? 14.25 -22.328 -3.307 1 93.38 235 GLY B N 1
ATOM 4797 C CA . GLY B 1 235 ? 13.242 -21.656 -2.512 1 93.38 235 GLY B CA 1
ATOM 4798 C C . GLY B 1 235 ? 13.109 -20.172 -2.854 1 93.38 235 GLY B C 1
ATOM 4799 O O . GLY B 1 235 ? 14.109 -19.5 -3.119 1 93.38 235 GLY B O 1
ATOM 4800 N N . SER B 1 236 ? 11.93 -19.734 -2.932 1 95 236 SER B N 1
ATOM 4801 C CA . SER B 1 236 ? 11.703 -18.297 -3.096 1 95 236 SER B CA 1
ATOM 4802 C C . SER B 1 236 ? 10.578 -17.812 -2.195 1 95 236 SER B C 1
ATOM 4804 O O . SER B 1 236 ? 9.609 -18.547 -1.957 1 95 236 SER B O 1
ATOM 4806 N N . VAL B 1 237 ? 10.719 -16.703 -1.616 1 96.88 237 VAL B N 1
ATOM 4807 C CA . VAL B 1 237 ? 9.711 -15.977 -0.842 1 96.88 237 VAL B CA 1
ATOM 4808 C C . VAL B 1 237 ? 9.586 -14.555 -1.372 1 96.88 237 VAL B C 1
ATOM 4810 O O . VAL B 1 237 ? 10.531 -13.766 -1.296 1 96.88 237 VAL B O 1
ATOM 4813 N N . THR B 1 238 ? 8.406 -14.211 -1.946 1 96.56 238 THR B N 1
ATOM 4814 C CA . THR B 1 238 ? 8.18 -12.898 -2.545 1 96.56 238 THR B CA 1
ATOM 4815 C C . THR B 1 238 ? 6.973 -12.219 -1.91 1 96.56 238 THR B C 1
ATOM 4817 O O . THR B 1 238 ? 5.938 -12.852 -1.69 1 96.56 238 THR B O 1
ATOM 4820 N N . ILE B 1 239 ? 7.141 -10.969 -1.507 1 98.06 239 ILE B N 1
ATOM 4821 C CA . ILE B 1 239 ? 5.992 -10.164 -1.107 1 98.06 239 ILE B CA 1
ATOM 4822 C C . ILE B 1 239 ? 5.461 -9.391 -2.312 1 98.06 239 ILE B C 1
ATOM 4824 O O . ILE B 1 239 ? 6.07 -8.422 -2.754 1 98.06 239 ILE B O 1
ATOM 4828 N N . GLY B 1 240 ? 4.305 -9.82 -2.762 1 96.81 240 GLY B N 1
ATOM 4829 C CA . GLY B 1 240 ? 3.764 -9.227 -3.973 1 96.81 240 GLY B CA 1
ATOM 4830 C C . GLY B 1 240 ? 2.838 -8.055 -3.703 1 96.81 240 GLY B C 1
ATOM 4831 O O . GLY B 1 240 ? 2.492 -7.305 -4.621 1 96.81 240 GLY B O 1
ATOM 4832 N N . SER B 1 241 ? 2.467 -7.902 -2.484 1 97.75 241 SER B N 1
ATOM 4833 C CA . SER B 1 241 ? 1.521 -6.844 -2.148 1 97.75 241 SER B CA 1
ATOM 4834 C C . SER B 1 241 ? 1.831 -6.238 -0.784 1 97.75 241 SER B C 1
ATOM 4836 O O . SER B 1 241 ? 2.086 -6.965 0.179 1 97.75 241 SER B O 1
ATOM 4838 N N . PHE B 1 242 ? 1.92 -4.969 -0.688 1 98.31 242 PHE B N 1
ATOM 4839 C CA . PHE B 1 242 ? 1.955 -4.176 0.536 1 98.31 242 PHE B CA 1
ATOM 4840 C C . PHE B 1 242 ? 0.847 -3.131 0.536 1 98.31 242 PHE B C 1
ATOM 4842 O O . PHE B 1 242 ? 1.02 -2.035 -0.004 1 98.31 242 PHE B O 1
ATOM 4849 N N . ASP B 1 243 ? -0.287 -3.471 1.156 1 97.94 243 ASP B N 1
ATOM 4850 C CA . ASP B 1 243 ? -1.447 -2.588 1.22 1 97.94 243 ASP B CA 1
ATOM 4851 C C . ASP B 1 243 ? -1.384 -1.684 2.449 1 97.94 243 ASP B C 1
ATOM 4853 O O . ASP B 1 243 ? -1.848 -2.061 3.527 1 97.94 243 ASP B O 1
ATOM 4857 N N . GLY B 1 244 ? -0.856 -0.527 2.266 1 97.44 244 GLY B N 1
ATOM 4858 C CA . GLY B 1 244 ? -0.711 0.444 3.34 1 97.44 244 GLY B CA 1
ATOM 4859 C C . GLY B 1 244 ? -1.026 1.863 2.906 1 97.44 244 GLY B C 1
ATOM 4860 O O . GLY B 1 244 ? -0.389 2.812 3.363 1 97.44 244 GLY B O 1
ATOM 4861 N N . VAL B 1 245 ? -1.958 2.012 1.959 1 95.56 245 VAL B N 1
ATOM 4862 C CA . VAL B 1 245 ? -2.285 3.34 1.45 1 95.56 245 VAL B CA 1
ATOM 4863 C C . VAL B 1 245 ? -2.898 4.184 2.564 1 95.56 245 VAL B C 1
ATOM 4865 O O . VAL B 1 245 ? -3.732 3.699 3.334 1 95.56 245 VAL B O 1
ATOM 4868 N N . GLY B 1 246 ? -2.404 5.363 2.752 1 93.06 246 GLY B N 1
ATOM 4869 C CA . GLY B 1 246 ? -2.879 6.332 3.73 1 93.06 246 GLY B CA 1
ATOM 4870 C C . GLY B 1 246 ? -2.605 7.77 3.33 1 93.06 246 GLY B C 1
ATOM 4871 O O . GLY B 1 246 ? -2.676 8.117 2.148 1 93.06 246 GLY B O 1
ATOM 4872 N N . SER B 1 247 ? -2.529 8.656 4.328 1 89 247 SER B N 1
ATOM 4873 C CA . SER B 1 247 ? -2.279 10.078 4.109 1 89 247 SER B CA 1
ATOM 4874 C C . SER B 1 247 ? -0.933 10.492 4.684 1 89 247 SER B C 1
ATOM 4876 O O . SER B 1 247 ? -0.276 9.711 5.375 1 89 247 SER B O 1
ATOM 4878 N N . PHE B 1 248 ? -0.546 11.727 4.398 1 90.44 248 PHE B N 1
ATOM 4879 C CA . PHE B 1 248 ? 0.715 12.266 4.895 1 90.44 248 PHE B CA 1
ATOM 4880 C C . PHE B 1 248 ? 0.698 12.359 6.418 1 90.44 248 PHE B C 1
ATOM 4882 O O . PHE B 1 248 ? 1.696 12.062 7.074 1 90.44 248 PHE B O 1
ATOM 4889 N N . ASN B 1 249 ? -0.446 12.727 6.941 1 86.5 249 ASN B N 1
ATOM 4890 C CA . ASN B 1 249 ? -0.442 13.273 8.297 1 86.5 249 ASN B CA 1
ATOM 4891 C C . ASN B 1 249 ? -0.966 12.266 9.312 1 86.5 249 ASN B C 1
ATOM 4893 O O . ASN B 1 249 ? -1.257 12.625 10.453 1 86.5 249 ASN B O 1
ATOM 4897 N N . ALA B 1 250 ? -1.057 11.039 8.883 1 88.38 250 ALA B N 1
ATOM 4898 C CA . ALA B 1 250 ? -1.582 10.039 9.805 1 88.38 250 ALA B CA 1
ATOM 4899 C C . ALA B 1 250 ? -0.696 8.797 9.828 1 88.38 250 ALA B C 1
ATOM 4901 O O . ALA B 1 250 ? -0.027 8.484 8.844 1 88.38 250 ALA B O 1
ATOM 4902 N N . ILE B 1 251 ? -0.649 8.156 10.984 1 93.31 251 ILE B N 1
ATOM 4903 C CA . ILE B 1 251 ? 0.009 6.867 11.156 1 93.31 251 ILE B CA 1
ATOM 4904 C C . ILE B 1 251 ? -0.994 5.742 10.922 1 93.31 251 ILE B C 1
ATOM 4906 O O . ILE B 1 251 ? -2.092 5.75 11.484 1 93.31 251 ILE B O 1
ATOM 4910 N N . LYS B 1 252 ? -0.623 4.824 10.07 1 93.12 252 LYS B N 1
ATOM 4911 C CA . LYS B 1 252 ? -1.503 3.729 9.672 1 93.12 252 LYS B CA 1
ATOM 4912 C C . LYS B 1 252 ? -1.671 2.719 10.805 1 93.12 252 LYS B C 1
ATOM 4914 O O . LYS B 1 252 ? -0.688 2.299 11.414 1 93.12 252 LYS B O 1
ATOM 4919 N N . ALA B 1 253 ? -2.922 2.369 11.078 1 93.75 253 ALA B N 1
ATOM 4920 C CA . ALA B 1 253 ? -3.217 1.422 12.148 1 93.75 253 ALA B CA 1
ATOM 4921 C C . ALA B 1 253 ? -3.02 -0.016 11.68 1 93.75 253 ALA B C 1
ATOM 4923 O O . ALA B 1 253 ? -2.727 -0.904 12.484 1 93.75 253 ALA B O 1
ATOM 4924 N N . GLN B 1 254 ? -3.209 -0.231 10.414 1 97.44 254 GLN B N 1
ATOM 4925 C CA . GLN B 1 254 ? -3.188 -1.604 9.922 1 97.44 254 GLN B CA 1
ATOM 4926 C C . GLN B 1 254 ? -2.645 -1.671 8.5 1 97.44 254 GLN B C 1
ATOM 4928 O O . GLN B 1 254 ? -2.963 -0.819 7.664 1 97.44 254 GLN B O 1
ATOM 4933 N N . VAL B 1 255 ? -1.802 -2.635 8.227 1 98.12 255 VAL B N 1
ATOM 4934 C CA . VAL B 1 255 ? -1.379 -2.934 6.867 1 98.12 255 VAL B CA 1
ATOM 4935 C C . VAL B 1 255 ? -1.572 -4.422 6.578 1 98.12 255 VAL B C 1
ATOM 4937 O O . VAL B 1 255 ? -1.571 -5.242 7.5 1 98.12 255 VAL B O 1
ATOM 4940 N N . THR B 1 256 ? -1.812 -4.785 5.367 1 98.62 256 THR B N 1
ATOM 4941 C CA . THR B 1 256 ? -1.931 -6.168 4.918 1 98.62 256 THR B CA 1
ATOM 4942 C C . THR B 1 256 ? -0.937 -6.457 3.795 1 98.62 256 THR B C 1
ATOM 4944 O O . THR B 1 256 ? -0.84 -5.695 2.832 1 98.62 256 THR B O 1
ATOM 4947 N N . LEU B 1 257 ? -0.149 -7.512 4.004 1 98.44 257 LEU B N 1
ATOM 4948 C CA . LEU B 1 257 ? 0.814 -7.957 3.002 1 98.44 257 LEU B CA 1
ATOM 4949 C C . LEU B 1 257 ? 0.441 -9.336 2.463 1 98.44 257 LEU B C 1
ATOM 4951 O O . LEU B 1 257 ? -0.13 -10.156 3.186 1 98.44 257 LEU B O 1
ATOM 4955 N N . LYS B 1 258 ? 0.708 -9.539 1.183 1 97.62 258 LYS B N 1
ATOM 4956 C CA . LYS B 1 258 ? 0.527 -10.836 0.539 1 97.62 258 LYS B CA 1
ATOM 4957 C C . LYS B 1 258 ? 1.854 -11.383 0.019 1 97.62 258 LYS B C 1
ATOM 4959 O O . LYS B 1 258 ? 2.639 -10.648 -0.586 1 97.62 258 LYS B O 1
ATOM 4964 N N . GLY B 1 259 ? 2.068 -12.672 0.249 1 97.19 259 GLY B N 1
ATOM 4965 C CA . GLY B 1 259 ? 3.32 -13.289 -0.16 1 97.19 259 GLY B CA 1
ATOM 4966 C C . GLY B 1 259 ? 3.123 -14.594 -0.913 1 97.19 259 GLY B C 1
ATOM 4967 O O . GLY B 1 259 ? 2.072 -15.227 -0.804 1 97.19 259 GLY B O 1
ATOM 4968 N N . ASP B 1 260 ? 4.133 -14.898 -1.694 1 95.94 260 ASP B N 1
ATOM 4969 C CA . ASP B 1 260 ? 4.211 -16.109 -2.5 1 95.94 260 ASP B CA 1
ATOM 4970 C C . ASP B 1 260 ? 5.461 -16.922 -2.156 1 95.94 260 ASP B C 1
ATOM 4972 O O . ASP B 1 260 ? 6.539 -16.344 -1.955 1 95.94 260 ASP B O 1
ATOM 4976 N N . VAL B 1 261 ? 5.301 -18.266 -2.072 1 96.62 261 VAL B N 1
ATOM 4977 C CA . VAL B 1 261 ? 6.402 -19.172 -1.768 1 96.62 261 VAL B CA 1
ATOM 4978 C C . VAL B 1 261 ? 6.5 -20.25 -2.844 1 96.62 261 VAL B C 1
ATOM 4980 O O . VAL B 1 261 ? 5.484 -20.828 -3.242 1 96.62 261 VAL B O 1
ATOM 4983 N N . ARG B 1 262 ? 7.668 -20.516 -3.324 1 96.19 262 ARG B N 1
ATOM 4984 C CA . ARG B 1 262 ? 7.926 -21.625 -4.223 1 96.19 262 ARG B CA 1
ATOM 4985 C C . ARG B 1 262 ? 9.023 -22.531 -3.674 1 96.19 262 ARG B C 1
ATOM 4987 O O . ARG B 1 262 ? 10 -22.047 -3.094 1 96.19 262 ARG B O 1
ATOM 4994 N N . ILE B 1 263 ? 8.891 -23.812 -3.881 1 96 263 ILE B N 1
ATOM 4995 C CA . ILE B 1 263 ? 9.875 -24.797 -3.453 1 96 263 ILE B CA 1
ATOM 4996 C C . ILE B 1 263 ? 10.016 -25.875 -4.516 1 96 263 ILE B C 1
ATOM 4998 O O . ILE B 1 263 ? 9.109 -26.078 -5.332 1 96 263 ILE B O 1
ATOM 5002 N N . MET B 1 264 ? 11.172 -26.656 -4.484 1 95.62 264 MET B N 1
ATOM 5003 C CA . MET B 1 264 ? 11.367 -27.812 -5.355 1 95.62 264 MET B CA 1
ATOM 5004 C C . MET B 1 264 ? 11.594 -29.078 -4.535 1 95.62 264 MET B C 1
ATOM 5006 O O . MET B 1 264 ? 11.805 -30.156 -5.098 1 95.62 264 MET B O 1
ATOM 5010 N N . ASP B 1 265 ? 11.578 -28.906 -3.25 1 93.88 265 ASP B N 1
ATOM 5011 C CA . ASP B 1 265 ? 11.719 -29.984 -2.279 1 93.88 265 ASP B CA 1
ATOM 5012 C C . ASP B 1 265 ? 10.734 -29.812 -1.122 1 93.88 265 ASP B C 1
ATOM 5014 O O . ASP B 1 265 ? 10.766 -28.797 -0.422 1 93.88 265 ASP B O 1
ATOM 5018 N N . GLU B 1 266 ? 9.906 -30.844 -0.868 1 93.5 266 GLU B N 1
ATOM 5019 C CA . GLU B 1 266 ? 8.844 -30.734 0.124 1 93.5 266 GLU B CA 1
ATOM 5020 C C . GLU B 1 266 ? 9.414 -30.578 1.531 1 93.5 266 GLU B C 1
ATOM 5022 O O . GLU B 1 266 ? 8.75 -30.031 2.418 1 93.5 266 GLU B O 1
ATOM 5027 N N . THR B 1 267 ? 10.594 -31 1.772 1 91.25 267 THR B N 1
ATOM 5028 C CA . THR B 1 267 ? 11.203 -30.828 3.088 1 91.25 267 THR B CA 1
ATOM 5029 C C . THR B 1 267 ? 11.453 -29.359 3.387 1 91.25 267 THR B C 1
ATOM 5031 O O . THR B 1 267 ? 11.445 -28.938 4.551 1 91.25 267 THR B O 1
ATOM 5034 N N . THR B 1 268 ? 11.68 -28.578 2.334 1 94.38 268 THR B N 1
ATOM 5035 C CA . THR B 1 268 ? 11.922 -27.141 2.475 1 94.38 268 THR B CA 1
ATOM 5036 C C . THR B 1 268 ? 10.633 -26.406 2.818 1 94.38 268 THR B C 1
ATOM 5038 O O . THR B 1 268 ? 10.664 -25.328 3.424 1 94.38 268 THR B O 1
ATOM 5041 N N . ARG B 1 269 ? 9.539 -27.016 2.504 1 94.5 269 ARG B N 1
ATOM 5042 C CA . ARG B 1 269 ? 8.234 -26.391 2.695 1 94.5 269 ARG B CA 1
ATOM 5043 C C . ARG B 1 269 ? 8 -26.047 4.16 1 94.5 269 ARG B C 1
ATOM 5045 O O . ARG B 1 269 ? 7.648 -24.906 4.484 1 94.5 269 ARG B O 1
ATOM 5052 N N . GLN B 1 270 ? 8.211 -26.969 5.02 1 93.69 270 GLN B N 1
ATOM 5053 C CA . GLN B 1 270 ? 7.992 -26.75 6.445 1 93.69 270 GLN B CA 1
ATOM 5054 C C . GLN B 1 270 ? 8.945 -25.703 7 1 93.69 270 GLN B C 1
ATOM 5056 O O . GLN B 1 270 ? 8.555 -24.875 7.832 1 93.69 270 GLN B O 1
ATOM 5061 N N . THR B 1 271 ? 10.164 -25.766 6.578 1 95.81 271 THR B N 1
ATOM 5062 C CA . THR B 1 271 ? 11.164 -24.812 7.031 1 95.81 271 THR B CA 1
ATOM 5063 C C . THR B 1 271 ? 10.734 -23.375 6.707 1 95.81 271 THR B C 1
ATOM 5065 O O . THR B 1 271 ? 10.789 -22.5 7.566 1 95.81 271 THR B O 1
ATOM 5068 N N . ILE B 1 272 ? 10.32 -23.125 5.516 1 97.06 272 ILE B N 1
ATOM 5069 C CA . ILE B 1 272 ? 9.945 -21.797 5.074 1 97.06 272 ILE B CA 1
ATOM 5070 C C . ILE B 1 272 ? 8.711 -21.328 5.844 1 97.06 272 ILE B C 1
ATOM 5072 O O . ILE B 1 272 ? 8.68 -20.188 6.344 1 97.06 272 ILE B O 1
ATOM 5076 N N . ARG B 1 273 ? 7.754 -22.188 6.016 1 96.75 273 ARG B N 1
ATOM 5077 C CA . ARG B 1 273 ? 6.547 -21.844 6.762 1 96.75 273 ARG B CA 1
ATOM 5078 C C . ARG B 1 273 ? 6.887 -21.438 8.195 1 96.75 273 ARG B C 1
ATOM 5080 O O . ARG B 1 273 ? 6.402 -20.422 8.688 1 96.75 273 ARG B O 1
ATOM 5087 N N . ASP B 1 274 ? 7.727 -22.25 8.812 1 97.31 274 ASP B N 1
ATOM 5088 C CA . ASP B 1 274 ? 8.109 -21.984 10.195 1 97.31 274 ASP B CA 1
ATOM 5089 C C . ASP B 1 274 ? 8.844 -20.641 10.32 1 97.31 274 ASP B C 1
ATOM 5091 O O . ASP B 1 274 ? 8.617 -19.891 11.266 1 97.31 274 ASP B O 1
ATOM 5095 N N . GLN B 1 275 ? 9.711 -20.391 9.391 1 97.75 275 GLN B N 1
ATOM 5096 C CA . GLN B 1 275 ? 10.484 -19.141 9.43 1 97.75 275 GLN B CA 1
ATOM 5097 C C . GLN B 1 275 ? 9.578 -17.938 9.219 1 97.75 275 GLN B C 1
ATOM 5099 O O . GLN B 1 275 ? 9.734 -16.906 9.891 1 97.75 275 GLN B O 1
ATOM 5104 N N . ILE B 1 276 ? 8.672 -18 8.266 1 98.12 276 ILE B N 1
ATOM 5105 C CA . ILE B 1 276 ? 7.746 -16.891 8.016 1 98.12 276 ILE B CA 1
ATOM 5106 C C . ILE B 1 276 ? 6.914 -16.625 9.266 1 98.12 276 ILE B C 1
ATOM 5108 O O . ILE B 1 276 ? 6.758 -15.469 9.672 1 98.12 276 ILE B O 1
ATOM 5112 N N . THR B 1 277 ? 6.453 -17.688 9.875 1 98.25 277 THR B N 1
ATOM 5113 C CA . THR B 1 277 ? 5.652 -17.562 11.094 1 98.25 277 THR B CA 1
ATOM 5114 C C . THR B 1 277 ? 6.465 -16.953 12.219 1 98.25 277 THR B C 1
ATOM 5116 O O . THR B 1 277 ? 5.988 -16.047 12.914 1 98.25 277 THR B O 1
ATOM 5119 N N . LYS B 1 278 ? 7.645 -17.406 12.406 1 98.31 278 LYS B N 1
ATOM 5120 C CA . LYS B 1 278 ? 8.531 -16.906 13.453 1 98.31 278 LYS B CA 1
ATOM 5121 C C . LYS B 1 278 ? 8.828 -15.422 13.242 1 98.31 278 LYS B C 1
ATOM 5123 O O . LYS B 1 278 ? 8.766 -14.625 14.188 1 98.31 278 LYS B O 1
ATOM 5128 N N . ILE B 1 279 ? 9.203 -15.031 12.07 1 98.44 279 ILE B N 1
ATOM 5129 C CA . ILE B 1 279 ? 9.547 -13.648 11.75 1 98.44 279 ILE B CA 1
ATOM 5130 C C . ILE B 1 279 ? 8.328 -12.758 11.953 1 98.44 279 ILE B C 1
ATOM 5132 O O . ILE B 1 279 ? 8.43 -11.672 12.539 1 98.44 279 ILE B O 1
ATOM 5136 N N . ALA B 1 280 ? 7.125 -13.219 11.453 1 98.56 280 ALA B N 1
ATOM 5137 C CA . ALA B 1 280 ? 5.902 -12.438 11.633 1 98.56 280 ALA B CA 1
ATOM 5138 C C . ALA B 1 280 ? 5.625 -12.188 13.109 1 98.56 280 ALA B C 1
ATOM 5140 O O . ALA B 1 280 ? 5.406 -11.039 13.523 1 98.56 280 ALA B O 1
ATOM 5141 N N . ASN B 1 281 ? 5.66 -13.203 13.883 1 98.44 281 ASN B N 1
ATOM 5142 C CA . ASN B 1 281 ? 5.406 -13.086 15.312 1 98.44 281 ASN B CA 1
ATOM 5143 C C . ASN B 1 281 ? 6.48 -12.25 16 1 98.44 281 ASN B C 1
ATOM 5145 O O . ASN B 1 281 ? 6.18 -11.469 16.906 1 98.44 281 ASN B O 1
ATOM 5149 N N . GLY B 1 282 ? 7.73 -12.484 15.711 1 98.62 282 GLY B N 1
ATOM 5150 C CA . GLY B 1 282 ? 8.82 -11.68 16.25 1 98.62 282 GLY B CA 1
ATOM 5151 C C . GLY B 1 282 ? 8.648 -10.195 15.984 1 98.62 282 GLY B C 1
ATOM 5152 O O . GLY B 1 282 ? 8.852 -9.367 16.875 1 98.62 282 GLY B O 1
ATOM 5153 N N . VAL B 1 283 ? 8.312 -9.867 14.734 1 98.19 283 VAL B N 1
ATOM 5154 C CA . VAL B 1 283 ? 8.047 -8.477 14.367 1 98.19 283 VAL B CA 1
ATOM 5155 C C . VAL B 1 283 ? 6.891 -7.934 15.203 1 98.19 283 VAL B C 1
ATOM 5157 O O . VAL B 1 283 ? 6.949 -6.805 15.695 1 98.19 283 VAL B O 1
ATOM 5160 N N . GLY B 1 284 ? 5.785 -8.711 15.281 1 97.81 284 GLY B N 1
ATOM 5161 C CA . GLY B 1 284 ? 4.676 -8.297 16.125 1 97.81 284 GLY B CA 1
ATOM 5162 C C . GLY B 1 284 ? 5.102 -7.934 17.531 1 97.81 284 GLY B C 1
ATOM 5163 O O . GLY B 1 284 ? 4.719 -6.879 18.047 1 97.81 284 GLY B O 1
ATOM 5164 N N . ALA B 1 285 ? 5.91 -8.758 18.172 1 97.94 285 ALA B N 1
ATOM 5165 C CA . ALA B 1 285 ? 6.402 -8.539 19.531 1 97.94 285 ALA B CA 1
ATOM 5166 C C . ALA B 1 285 ? 7.309 -7.316 19.594 1 97.94 285 ALA B C 1
ATOM 5168 O O . ALA B 1 285 ? 7.227 -6.52 20.531 1 97.94 285 ALA B O 1
ATOM 5169 N N . THR B 1 286 ? 8.203 -7.176 18.672 1 97.69 286 THR B N 1
ATOM 5170 C CA . THR B 1 286 ? 9.195 -6.105 18.641 1 97.69 286 THR B CA 1
ATOM 5171 C C . THR B 1 286 ? 8.516 -4.738 18.609 1 97.69 286 THR B C 1
ATOM 5173 O O . THR B 1 286 ? 8.93 -3.816 19.312 1 97.69 286 THR B O 1
ATOM 5176 N N . PHE B 1 287 ? 7.434 -4.605 17.828 1 97.25 287 PHE B N 1
ATOM 5177 C CA . PHE B 1 287 ? 6.871 -3.285 17.562 1 97.25 287 PHE B CA 1
ATOM 5178 C C . PHE B 1 287 ? 5.551 -3.098 18.297 1 97.25 287 PHE B C 1
ATOM 5180 O O . PHE B 1 287 ? 4.898 -2.061 18.156 1 97.25 287 PHE B O 1
ATOM 5187 N N . GLY B 1 288 ? 5.117 -4.125 19.031 1 97.25 288 GLY B N 1
ATOM 5188 C CA . GLY B 1 288 ? 3.879 -4.035 19.781 1 97.25 288 GLY B CA 1
ATOM 5189 C C . GLY B 1 288 ? 2.645 -3.986 18.906 1 97.25 288 GLY B C 1
ATOM 5190 O O . GLY B 1 288 ? 1.73 -3.197 19.156 1 97.25 288 GLY B O 1
ATOM 5191 N N . VAL B 1 289 ? 2.627 -4.715 17.859 1 97.44 289 VAL B N 1
ATOM 5192 C CA . VAL B 1 289 ? 1.468 -4.797 16.969 1 97.44 289 VAL B CA 1
ATOM 5193 C C . VAL B 1 289 ? 0.916 -6.219 16.969 1 97.44 289 VAL B C 1
ATOM 5195 O O . VAL B 1 289 ? 1.65 -7.176 17.219 1 97.44 289 VAL B O 1
ATOM 5198 N N . GLN B 1 290 ? -0.419 -6.348 16.688 1 98.38 290 GLN B N 1
ATOM 5199 C CA . GLN B 1 290 ? -1.038 -7.66 16.531 1 98.38 290 GLN B CA 1
ATOM 5200 C C . GLN B 1 290 ? -0.743 -8.258 15.164 1 98.38 290 GLN B C 1
ATOM 5202 O O . GLN B 1 290 ? -0.721 -7.535 14.164 1 98.38 290 GLN B O 1
ATOM 5207 N N . VAL B 1 291 ? -0.566 -9.594 15.188 1 98.44 291 VAL B N 1
ATOM 5208 C CA . VAL B 1 291 ? -0.25 -10.297 13.945 1 98.44 291 VAL B CA 1
ATOM 5209 C C . VAL B 1 291 ? -1.343 -11.312 13.641 1 98.44 291 VAL B C 1
ATOM 5211 O O . VAL B 1 291 ? -1.729 -12.102 14.508 1 98.44 291 VAL B O 1
ATOM 5214 N N . ALA B 1 292 ? -1.892 -11.211 12.438 1 98.62 292 ALA B N 1
ATOM 5215 C CA . ALA B 1 292 ? -2.748 -12.258 11.883 1 98.62 292 ALA B CA 1
ATOM 5216 C C . ALA B 1 292 ? -2.146 -12.836 10.609 1 98.62 292 ALA B C 1
ATOM 5218 O O . ALA B 1 292 ? -1.972 -12.133 9.617 1 98.62 292 ALA B O 1
ATOM 5219 N N . LEU B 1 293 ? -1.771 -14.125 10.656 1 98.19 293 LEU B N 1
ATOM 5220 C CA . LEU B 1 293 ? -1.155 -14.805 9.523 1 98.19 293 LEU B CA 1
ATOM 5221 C C . LEU B 1 293 ? -2.07 -15.906 8.984 1 98.19 293 LEU B C 1
ATOM 5223 O O . LEU B 1 293 ? -2.459 -16.812 9.727 1 98.19 293 LEU B O 1
ATOM 5227 N N . ASP B 1 294 ? -2.512 -15.742 7.758 1 97.69 294 ASP B N 1
ATOM 5228 C CA . ASP B 1 294 ? -3.209 -16.781 7.008 1 97.69 294 ASP B CA 1
ATOM 5229 C C . ASP B 1 294 ? -2.289 -17.422 5.973 1 97.69 294 ASP B C 1
ATOM 5231 O O . ASP B 1 294 ? -1.968 -16.812 4.953 1 97.69 294 ASP B O 1
ATOM 5235 N N . TYR B 1 295 ? -1.85 -18.625 6.262 1 96.5 295 TYR B N 1
ATOM 5236 C CA . TYR B 1 295 ? -0.892 -19.344 5.434 1 96.5 295 TYR B CA 1
ATOM 5237 C C . TYR B 1 295 ? -1.559 -20.516 4.723 1 96.5 295 TYR B C 1
ATOM 5239 O O . TYR B 1 295 ? -2.17 -21.375 5.367 1 96.5 295 TYR B O 1
ATOM 5247 N N . ASP B 1 296 ? -1.424 -20.562 3.371 1 94.06 296 ASP B N 1
ATOM 5248 C CA . ASP B 1 296 ? -2.053 -21.594 2.545 1 94.06 296 ASP B CA 1
ATOM 5249 C C . ASP B 1 296 ? -1.004 -22.422 1.799 1 94.06 296 ASP B C 1
ATOM 5251 O O . ASP B 1 296 ? -0.428 -21.953 0.813 1 94.06 296 ASP B O 1
ATOM 5255 N N . ASP B 1 297 ? -0.823 -23.609 2.295 1 91.25 297 ASP B N 1
ATOM 5256 C CA . ASP B 1 297 ? -0.031 -24.562 1.517 1 91.25 297 ASP B CA 1
ATOM 5257 C C . ASP B 1 297 ? -0.809 -25.047 0.299 1 91.25 297 ASP B C 1
ATOM 5259 O O . ASP B 1 297 ? -1.838 -25.719 0.441 1 91.25 297 ASP B O 1
ATOM 5263 N N . ASN B 1 298 ? -0.454 -24.719 -0.805 1 87 298 ASN B N 1
ATOM 5264 C CA . ASN B 1 298 ? -1.23 -24.953 -2.02 1 87 298 ASN B CA 1
ATOM 5265 C C . ASN B 1 298 ? -0.755 -26.188 -2.76 1 87 298 ASN B C 1
ATOM 5267 O O . ASN B 1 298 ? -0.956 -27.312 -2.291 1 87 298 ASN B O 1
ATOM 5271 N N . TYR B 1 299 ? -0.14 -26.141 -3.883 1 91.88 299 TYR B N 1
ATOM 5272 C CA . TYR B 1 299 ? 0.242 -27.25 -4.758 1 91.88 299 TYR B CA 1
ATOM 5273 C C . TYR B 1 299 ? 1.572 -27.859 -4.324 1 91.88 299 TYR B C 1
ATOM 5275 O O . TYR B 1 299 ? 2.51 -27.125 -3.986 1 91.88 299 TYR B O 1
ATOM 5283 N N . PRO B 1 300 ? 1.627 -29.188 -4.289 1 95.62 300 PRO B N 1
ATOM 5284 C CA . PRO B 1 300 ? 2.912 -29.828 -4.016 1 95.62 300 PRO B CA 1
ATOM 5285 C C . PRO B 1 300 ? 3.877 -29.75 -5.195 1 95.62 300 PRO B C 1
ATOM 5287 O O . PRO B 1 300 ? 3.488 -29.328 -6.285 1 95.62 300 PRO B O 1
ATOM 5290 N N . VAL B 1 301 ? 5.141 -30.062 -4.898 1 97 301 VAL B N 1
ATOM 5291 C CA . VAL B 1 301 ? 6.125 -30.188 -5.969 1 97 301 VAL B CA 1
ATOM 5292 C C . VAL B 1 301 ? 5.676 -31.266 -6.953 1 97 301 VAL B C 1
ATOM 5294 O O . VAL B 1 301 ? 5.23 -32.344 -6.543 1 97 301 VAL B O 1
ATOM 5297 N N . LEU B 1 302 ? 5.691 -30.938 -8.234 1 98.06 302 LEU B N 1
ATOM 5298 C CA . LEU B 1 302 ? 5.391 -31.953 -9.234 1 98.06 302 LEU B CA 1
ATOM 5299 C C . LEU B 1 302 ? 6.594 -32.875 -9.461 1 98.06 302 LEU B C 1
ATOM 5301 O O . LEU B 1 302 ? 7.605 -32.438 -10.008 1 98.06 302 LEU B O 1
ATOM 5305 N N . MET B 1 303 ? 6.457 -34.062 -9.047 1 97.88 303 MET B N 1
ATOM 5306 C CA . MET B 1 303 ? 7.527 -35.031 -9.133 1 97.88 303 MET B CA 1
ATOM 5307 C C . MET B 1 303 ? 7.27 -36.031 -10.258 1 97.88 303 MET B C 1
ATOM 5309 O O . MET B 1 303 ? 6.34 -36.844 -10.188 1 97.88 303 MET B O 1
ATOM 5313 N N . ASN B 1 304 ? 8.109 -35.969 -11.312 1 98.5 304 ASN B N 1
ATOM 5314 C CA . ASN B 1 304 ? 8.055 -37 -12.352 1 98.5 304 ASN B CA 1
ATOM 5315 C C . ASN B 1 304 ? 8.766 -38.281 -11.914 1 98.5 304 ASN B C 1
ATOM 5317 O O . ASN B 1 304 ? 9.891 -38.219 -11.422 1 98.5 304 ASN B O 1
ATOM 5321 N N . ASP B 1 305 ? 8.016 -39.375 -12.086 1 98.38 305 ASP B N 1
ATOM 5322 C CA . ASP B 1 305 ? 8.695 -40.656 -11.898 1 98.38 305 ASP B CA 1
ATOM 5323 C C . ASP B 1 305 ? 9.789 -40.844 -12.945 1 98.38 305 ASP B C 1
ATOM 5325 O O . ASP B 1 305 ? 9.508 -40.875 -14.148 1 98.38 305 ASP B O 1
ATOM 5329 N N . ALA B 1 306 ? 10.984 -41.031 -12.453 1 98.12 306 ALA B N 1
ATOM 5330 C CA . ALA B 1 306 ? 12.133 -41.062 -13.359 1 98.12 306 ALA B CA 1
ATOM 5331 C C . ALA B 1 306 ? 12.039 -42.219 -14.336 1 98.12 306 ALA B C 1
ATOM 5333 O O . ALA B 1 306 ? 12.312 -42.062 -15.531 1 98.12 306 ALA B O 1
ATOM 5334 N N . THR B 1 307 ? 11.672 -43.406 -13.867 1 97.69 307 THR B N 1
ATOM 5335 C CA . THR B 1 307 ? 11.602 -44.594 -14.703 1 97.69 307 THR B CA 1
ATOM 5336 C C . THR B 1 307 ? 10.516 -44.469 -15.758 1 97.69 307 THR B C 1
ATOM 5338 O O . THR B 1 307 ? 10.75 -44.719 -16.938 1 97.69 307 THR B O 1
ATOM 5341 N N . LEU B 1 308 ? 9.391 -44.062 -15.32 1 98 308 LEU B N 1
ATOM 5342 C CA . LEU B 1 308 ? 8.281 -43.875 -16.25 1 98 308 LEU B CA 1
ATOM 5343 C C . LEU B 1 308 ? 8.609 -42.812 -17.281 1 98 308 LEU B C 1
ATOM 5345 O O . LEU B 1 308 ? 8.32 -42.969 -18.469 1 98 308 LEU B O 1
ATOM 5349 N N . THR B 1 309 ? 9.188 -41.719 -16.828 1 98.62 309 THR B N 1
ATOM 5350 C CA . THR B 1 309 ? 9.508 -40.594 -17.719 1 98.62 309 THR B CA 1
ATOM 5351 C C . THR B 1 309 ? 10.508 -41.031 -18.797 1 98.62 309 THR B C 1
ATOM 5353 O O . THR B 1 309 ? 10.336 -40.719 -19.969 1 98.62 309 THR B O 1
ATOM 5356 N N . GLN B 1 310 ? 11.492 -41.719 -18.375 1 98.06 310 GLN B N 1
ATOM 5357 C CA . GLN B 1 310 ? 12.477 -42.219 -19.328 1 98.06 310 GLN B CA 1
ATOM 5358 C C . GLN B 1 310 ? 11.836 -43.156 -20.359 1 98.06 310 GLN B C 1
ATOM 5360 O O . GLN B 1 310 ? 12.156 -43.094 -21.547 1 98.06 310 GLN B O 1
ATOM 5365 N N . ARG B 1 311 ? 11 -44 -19.875 1 97.5 311 ARG B N 1
ATOM 5366 C CA . ARG B 1 311 ? 10.305 -44.906 -20.781 1 97.5 311 ARG B CA 1
ATOM 5367 C C . ARG B 1 311 ? 9.477 -44.156 -21.812 1 97.5 311 ARG B C 1
ATOM 5369 O O . ARG B 1 311 ? 9.508 -44.469 -23 1 97.5 311 ARG B O 1
ATOM 5376 N N . VAL B 1 312 ? 8.758 -43.188 -21.328 1 98.31 312 VAL B N 1
ATOM 5377 C CA . VAL B 1 312 ? 7.906 -42.375 -22.188 1 98.31 312 VAL B CA 1
ATOM 5378 C C . VAL B 1 312 ? 8.758 -41.656 -23.25 1 98.31 312 VAL B C 1
ATOM 5380 O O . VAL B 1 312 ? 8.453 -41.719 -24.438 1 98.31 312 VAL B O 1
ATOM 5383 N N . ILE B 1 313 ? 9.836 -41.094 -22.828 1 98.56 313 ILE B N 1
ATOM 5384 C CA . ILE B 1 313 ? 10.672 -40.312 -23.734 1 98.56 313 ILE B CA 1
ATOM 5385 C C . ILE B 1 313 ? 11.352 -41.25 -24.75 1 98.56 313 ILE B C 1
ATOM 5387 O O . ILE B 1 313 ? 11.43 -40.938 -25.938 1 98.56 313 ILE B O 1
ATOM 5391 N N . THR B 1 314 ? 11.805 -42.344 -24.281 1 98 314 THR B N 1
ATOM 5392 C CA . THR B 1 314 ? 12.422 -43.344 -25.172 1 98 314 THR B CA 1
ATOM 5393 C C . THR B 1 314 ? 11.438 -43.812 -26.234 1 98 314 THR B C 1
ATOM 5395 O O . THR B 1 314 ? 11.805 -43.969 -27.406 1 98 314 THR B O 1
ATOM 5398 N N . SER B 1 315 ? 10.195 -44.062 -25.859 1 97.75 315 SER B N 1
ATOM 5399 C CA . SER B 1 315 ? 9.188 -44.5 -26.812 1 97.75 315 SER B CA 1
ATOM 5400 C C . SER B 1 315 ? 8.898 -43.438 -27.859 1 97.75 315 SER B C 1
ATOM 5402 O O . SER B 1 315 ? 8.719 -43.75 -29.047 1 97.75 315 SER B O 1
ATOM 5404 N N . ILE B 1 316 ? 8.875 -42.188 -27.453 1 98.38 316 ILE B N 1
ATOM 5405 C CA . ILE B 1 316 ? 8.617 -41.094 -28.375 1 98.38 316 ILE B CA 1
ATOM 5406 C C . ILE B 1 316 ? 9.805 -40.969 -29.328 1 98.38 316 ILE B C 1
ATOM 5408 O O . ILE B 1 316 ? 9.617 -40.781 -30.547 1 98.38 316 ILE B O 1
ATOM 5412 N N . GLN B 1 317 ? 10.977 -41.094 -28.781 1 98.12 317 GLN B N 1
ATOM 5413 C CA . GLN B 1 317 ? 12.172 -41 -29.625 1 98.12 317 GLN B CA 1
ATOM 5414 C C . GLN B 1 317 ? 12.195 -42.125 -30.656 1 98.12 317 GLN B C 1
ATOM 5416 O O . GLN B 1 317 ? 12.484 -41.875 -31.828 1 98.12 317 GLN B O 1
ATOM 5421 N N . ALA B 1 318 ? 11.867 -43.281 -30.25 1 96.81 318 ALA B N 1
ATOM 5422 C CA . ALA B 1 318 ? 11.922 -44.469 -31.109 1 96.81 318 ALA B CA 1
ATOM 5423 C C . ALA B 1 318 ? 10.883 -44.375 -32.219 1 96.81 318 ALA B C 1
ATOM 5425 O O . ALA B 1 318 ? 11.094 -44.906 -33.312 1 96.81 318 ALA B O 1
ATOM 5426 N N . ALA B 1 319 ? 9.805 -43.688 -31.984 1 96.5 319 ALA B N 1
ATOM 5427 C CA . ALA B 1 319 ? 8.703 -43.625 -32.938 1 96.5 319 ALA B CA 1
ATOM 5428 C C . ALA B 1 319 ? 9.062 -42.719 -34.125 1 96.5 319 ALA B C 1
ATOM 5430 O O . ALA B 1 319 ? 8.422 -42.781 -35.156 1 96.5 319 ALA B O 1
ATOM 5431 N N . GLN B 1 320 ? 10.07 -41.812 -33.938 1 96.38 320 GLN B N 1
ATOM 5432 C CA . GLN B 1 320 ? 10.539 -40.938 -35 1 96.38 320 GLN B CA 1
ATOM 5433 C C . GLN B 1 320 ? 9.375 -40.188 -35.656 1 96.38 320 GLN B C 1
ATOM 5435 O O . GLN B 1 320 ? 9.242 -40.219 -36.875 1 96.38 320 GLN B O 1
ATOM 5440 N N . ILE B 1 321 ? 8.586 -39.656 -34.781 1 97.31 321 ILE B N 1
ATOM 5441 C CA . ILE B 1 321 ? 7.453 -38.875 -35.281 1 97.31 321 ILE B CA 1
ATOM 5442 C C . ILE B 1 321 ? 7.957 -37.656 -36.062 1 97.31 321 ILE B C 1
ATOM 5444 O O . ILE B 1 321 ? 8.703 -36.844 -35.531 1 97.31 321 ILE B O 1
ATOM 5448 N N . PRO B 1 322 ? 7.582 -37.531 -37.344 1 97.25 322 PRO B N 1
ATOM 5449 C CA . PRO B 1 322 ? 8.164 -36.531 -38.219 1 97.25 322 PRO B CA 1
ATOM 5450 C C . PRO B 1 322 ? 7.957 -35.094 -37.719 1 97.25 322 PRO B C 1
ATOM 5452 O O . PRO B 1 322 ? 8.812 -34.25 -37.906 1 97.25 322 PRO B O 1
ATOM 5455 N N . GLU B 1 323 ? 6.84 -34.875 -37.031 1 97.62 323 GLU B N 1
ATOM 5456 C CA . GLU B 1 323 ? 6.488 -33.531 -36.562 1 97.62 323 GLU B CA 1
ATOM 5457 C C . GLU B 1 323 ? 7.328 -33.125 -35.375 1 97.62 323 GLU B C 1
ATOM 5459 O O . GLU B 1 323 ? 7.371 -31.938 -35 1 97.62 323 GLU B O 1
ATOM 5464 N N . ILE B 1 324 ? 7.953 -34.094 -34.719 1 98.25 324 ILE B N 1
ATOM 5465 C CA . ILE B 1 324 ? 8.781 -33.812 -33.531 1 98.25 324 ILE B CA 1
ATOM 5466 C C . ILE B 1 324 ? 10.234 -33.625 -33.969 1 98.25 324 ILE B C 1
ATOM 5468 O O . ILE B 1 324 ? 10.883 -34.594 -34.406 1 98.25 324 ILE B O 1
ATOM 5472 N N . THR B 1 325 ? 10.727 -32.438 -33.812 1 97.5 325 THR B N 1
ATOM 5473 C CA . THR B 1 325 ? 12.055 -32.125 -34.312 1 97.5 325 THR B CA 1
ATOM 5474 C C . THR B 1 325 ? 13.078 -32.031 -33.188 1 97.5 325 THR B C 1
ATOM 5476 O O . THR B 1 325 ? 14.281 -32.031 -33.438 1 97.5 325 THR B O 1
ATOM 5479 N N . LYS B 1 326 ? 12.617 -31.953 -31.969 1 97.94 326 LYS B N 1
ATOM 5480 C CA . LYS B 1 326 ? 13.516 -31.844 -30.828 1 97.94 326 LYS B CA 1
ATOM 5481 C C . LYS B 1 326 ? 12.898 -32.469 -29.578 1 97.94 326 LYS B C 1
ATOM 5483 O O . LYS B 1 326 ? 11.727 -32.219 -29.266 1 97.94 326 LYS B O 1
ATOM 5488 N N . ILE B 1 327 ? 13.555 -33.344 -28.906 1 98.44 327 ILE B N 1
ATOM 5489 C CA . ILE B 1 327 ? 13.227 -33.875 -27.578 1 98.44 327 ILE B CA 1
ATOM 5490 C C . ILE B 1 327 ? 14.359 -33.562 -26.609 1 98.44 327 ILE B C 1
ATOM 5492 O O . ILE B 1 327 ? 15.516 -33.875 -26.844 1 98.44 327 ILE B O 1
ATOM 5496 N N . PHE B 1 328 ? 14.031 -32.844 -25.5 1 98.25 328 PHE B N 1
ATOM 5497 C CA . PHE B 1 328 ? 15.125 -32.406 -24.641 1 98.25 328 PHE B CA 1
ATOM 5498 C C . PHE B 1 328 ? 14.672 -32.25 -23.203 1 98.25 328 PHE B C 1
ATOM 5500 O O . PHE B 1 328 ? 13.477 -32.094 -22.938 1 98.25 328 PHE B O 1
ATOM 5507 N N . ASP B 1 329 ? 15.586 -32.438 -22.25 1 98.31 329 ASP B N 1
ATOM 5508 C CA . ASP B 1 329 ? 15.359 -32.094 -20.859 1 98.31 329 ASP B CA 1
ATOM 5509 C C . ASP B 1 329 ? 15.43 -30.594 -20.625 1 98.31 329 ASP B C 1
ATOM 5511 O O . ASP B 1 329 ? 16.516 -30 -20.703 1 98.31 329 ASP B O 1
ATOM 5515 N N . CYS B 1 330 ? 14.32 -29.969 -20.375 1 97.06 330 CYS B N 1
ATOM 5516 C CA . CYS B 1 330 ? 14.234 -28.516 -20.25 1 97.06 330 CYS B CA 1
ATOM 5517 C C . CYS B 1 330 ? 14.562 -28.062 -18.828 1 97.06 330 CYS B C 1
ATOM 5519 O O . CYS B 1 330 ? 14.5 -26.875 -18.516 1 97.06 330 CYS B O 1
ATOM 5521 N N . GLY B 1 331 ? 14.977 -29.031 -17.953 1 95.81 331 GLY B N 1
ATOM 5522 C CA . GLY B 1 331 ? 15.18 -28.703 -16.547 1 95.81 331 GLY B CA 1
ATOM 5523 C C . GLY B 1 331 ? 13.883 -28.406 -15.812 1 95.81 331 GLY B C 1
ATOM 5524 O O . GLY B 1 331 ? 12.797 -28.516 -16.391 1 95.81 331 GLY B O 1
ATOM 5525 N N . PRO B 1 332 ? 14 -28.109 -14.477 1 94.75 332 PRO B N 1
ATOM 5526 C CA . PRO B 1 332 ? 12.805 -27.766 -13.703 1 94.75 332 PRO B CA 1
ATOM 5527 C C . PRO B 1 332 ? 12.141 -26.469 -14.195 1 94.75 332 PRO B C 1
ATOM 5529 O O . PRO B 1 332 ? 12.812 -25.594 -14.719 1 94.75 332 PRO B O 1
ATOM 5532 N N . GLN B 1 333 ? 10.859 -26.484 -14.047 1 93.19 333 GLN B N 1
ATOM 5533 C CA . GLN B 1 333 ? 10.047 -25.344 -14.461 1 93.19 333 GLN B CA 1
ATOM 5534 C C . GLN B 1 333 ? 9.445 -24.625 -13.25 1 93.19 333 GLN B C 1
ATOM 5536 O O . GLN B 1 333 ? 9.094 -25.266 -12.258 1 93.19 333 GLN B O 1
ATOM 5541 N N . ASP B 1 334 ? 9.18 -23.344 -13.289 1 89.25 334 ASP B N 1
ATOM 5542 C CA . ASP B 1 334 ? 8.766 -22.484 -12.18 1 89.25 334 ASP B CA 1
ATOM 5543 C C . ASP B 1 334 ? 7.281 -22.688 -11.867 1 89.25 334 ASP B C 1
ATOM 5545 O O . ASP B 1 334 ? 6.875 -22.609 -10.703 1 89.25 334 ASP B O 1
ATOM 5549 N N . PRO B 1 335 ? 6.453 -22.875 -12.844 1 90.06 335 PRO B N 1
ATOM 5550 C CA . PRO B 1 335 ? 5.02 -22.922 -12.547 1 90.06 335 PRO B CA 1
ATOM 5551 C C . PRO B 1 335 ? 4.641 -24.109 -11.656 1 90.06 335 PRO B C 1
ATOM 5553 O O . PRO B 1 335 ? 5.398 -25.062 -11.555 1 90.06 335 PRO B O 1
ATOM 5556 N N . SER B 1 336 ? 3.537 -23.875 -11.016 1 93.44 336 SER B N 1
ATOM 5557 C CA . SER B 1 336 ? 2.936 -24.953 -10.25 1 93.44 336 SER B CA 1
ATOM 5558 C C . SER B 1 336 ? 1.727 -25.547 -10.977 1 93.44 336 SER B C 1
ATOM 5560 O O . SER B 1 336 ? 1.069 -24.844 -11.75 1 93.44 336 SER B O 1
ATOM 5562 N N . GLU B 1 337 ? 1.494 -26.781 -10.719 1 94.62 337 GLU B N 1
ATOM 5563 C CA . GLU B 1 337 ? 0.484 -27.578 -11.414 1 94.62 337 GLU B CA 1
ATOM 5564 C C . GLU B 1 337 ? -0.17 -28.594 -10.477 1 94.62 337 GLU B C 1
ATOM 5566 O O . GLU B 1 337 ? 0.519 -29.281 -9.727 1 94.62 337 GLU B O 1
ATOM 5571 N N . ASP B 1 338 ? -1.553 -28.641 -10.539 1 95.31 338 ASP B N 1
ATOM 5572 C CA . ASP B 1 338 ? -2.209 -29.516 -9.578 1 95.31 338 ASP B CA 1
ATOM 5573 C C . ASP B 1 338 ? -2.094 -30.984 -10.008 1 95.31 338 ASP B C 1
ATOM 5575 O O . ASP B 1 338 ? -2.396 -31.891 -9.227 1 95.31 338 ASP B O 1
ATOM 5579 N N . PHE B 1 339 ? -1.548 -31.266 -11.266 1 97.88 339 PHE B N 1
ATOM 5580 C CA . PHE B 1 339 ? -1.15 -32.625 -11.648 1 97.88 339 PHE B CA 1
ATOM 5581 C C . PHE B 1 339 ? -0.22 -33.219 -10.609 1 97.88 339 PHE B C 1
ATOM 5583 O O . PHE B 1 339 ? -0.103 -34.438 -10.508 1 97.88 339 PHE B O 1
ATOM 5590 N N . ALA B 1 340 ? 0.374 -32.375 -9.859 1 97.81 340 ALA B N 1
ATOM 5591 C CA . ALA B 1 340 ? 1.298 -32.812 -8.812 1 97.81 340 ALA B CA 1
ATOM 5592 C C . ALA B 1 340 ? 0.602 -33.719 -7.816 1 97.81 340 ALA B C 1
ATOM 5594 O O . ALA B 1 340 ? 1.226 -34.625 -7.258 1 97.81 340 ALA B O 1
ATOM 5595 N N . TYR B 1 341 ? -0.7 -33.562 -7.629 1 97.19 341 TYR B N 1
ATOM 5596 C CA . TYR B 1 341 ? -1.443 -34.438 -6.727 1 97.19 341 TYR B CA 1
ATOM 5597 C C . TYR B 1 341 ? -1.539 -35.844 -7.289 1 97.19 341 TYR B C 1
ATOM 5599 O O . TYR B 1 341 ? -1.437 -36.844 -6.543 1 97.19 341 TYR B O 1
ATOM 5607 N N . PHE B 1 342 ? -1.759 -36 -8.586 1 98.19 342 PHE B N 1
ATOM 5608 C CA . PHE B 1 342 ? -1.75 -37.312 -9.219 1 98.19 342 PHE B CA 1
ATOM 5609 C C . PHE B 1 342 ? -0.392 -37.969 -9.055 1 98.19 342 PHE B C 1
ATOM 5611 O O . PHE B 1 342 ? -0.315 -39.156 -8.766 1 98.19 342 PHE B O 1
ATOM 5618 N N . ALA B 1 343 ? 0.614 -37.156 -9.219 1 98 343 ALA B N 1
ATOM 5619 C CA . ALA B 1 343 ? 1.981 -37.656 -9.156 1 98 343 ALA B CA 1
ATOM 5620 C C . ALA B 1 343 ? 2.34 -38.094 -7.742 1 98 343 ALA B C 1
ATOM 5622 O O . ALA B 1 343 ? 3.225 -38.938 -7.547 1 98 343 ALA B O 1
ATOM 5623 N N . GLN B 1 344 ? 1.711 -37.531 -6.777 1 96.5 344 GLN B N 1
ATOM 5624 C CA . GLN B 1 344 ? 1.897 -37.969 -5.402 1 96.5 344 GLN B CA 1
ATOM 5625 C C . GLN B 1 344 ? 1.213 -39.312 -5.164 1 96.5 344 GLN B C 1
ATOM 5627 O O . GLN B 1 344 ? 1.677 -40.125 -4.352 1 96.5 344 GLN B O 1
ATOM 5632 N N . ALA B 1 345 ? 0.146 -39.594 -5.848 1 97.75 345 ALA B N 1
ATOM 5633 C CA . ALA B 1 345 ? -0.678 -40.781 -5.617 1 97.75 345 ALA B CA 1
ATOM 5634 C C . ALA B 1 345 ? -0.137 -42 -6.387 1 97.75 345 ALA B C 1
ATOM 5636 O O . ALA B 1 345 ? -0.191 -43.125 -5.898 1 97.75 345 ALA B O 1
ATOM 5637 N N . LYS B 1 346 ? 0.292 -41.812 -7.672 1 98.31 346 LYS B N 1
ATOM 5638 C CA . LYS B 1 346 ? 0.81 -42.844 -8.562 1 98.31 346 LYS B CA 1
ATOM 5639 C C . LYS B 1 346 ? 2.049 -42.375 -9.305 1 98.31 346 LYS B C 1
ATOM 5641 O O . LYS B 1 346 ? 2.17 -41.188 -9.609 1 98.31 346 LYS B O 1
ATOM 5646 N N . PRO B 1 347 ? 3.016 -43.281 -9.609 1 98.5 347 PRO B N 1
ATOM 5647 C CA . PRO B 1 347 ? 4.062 -42.844 -10.531 1 98.5 347 PRO B CA 1
ATOM 5648 C C . PRO B 1 347 ? 3.502 -42.219 -11.797 1 98.5 347 PRO B C 1
ATOM 5650 O O . PRO B 1 347 ? 2.65 -42.781 -12.469 1 98.5 347 PRO B O 1
ATOM 5653 N N . SER B 1 348 ? 3.912 -41 -12.023 1 98.75 348 SER B N 1
ATOM 5654 C CA . SER B 1 348 ? 3.361 -40.188 -13.109 1 98.75 348 SER B CA 1
ATOM 5655 C C . SER B 1 348 ? 4.465 -39.469 -13.867 1 98.75 348 SER B C 1
ATOM 5657 O O . SER B 1 348 ? 5.598 -39.375 -13.391 1 98.75 348 SER B O 1
ATOM 5659 N N . THR B 1 349 ? 4.168 -39.062 -15.062 1 98.62 349 THR B N 1
ATOM 5660 C CA . THR B 1 349 ? 5.062 -38.219 -15.844 1 98.62 349 THR B CA 1
ATOM 5661 C C . THR B 1 349 ? 4.289 -37.062 -16.516 1 98.62 349 THR B C 1
ATOM 5663 O O . THR B 1 349 ? 3.166 -37.281 -16.984 1 98.62 349 THR B O 1
ATOM 5666 N N . PHE B 1 350 ? 4.844 -35.938 -16.359 1 98.75 350 PHE B N 1
ATOM 5667 C CA . PHE B 1 350 ? 4.34 -34.688 -16.969 1 98.75 350 PHE B CA 1
ATOM 5668 C C . PHE B 1 350 ? 5.332 -34.156 -17.984 1 98.75 350 PHE B C 1
ATOM 5670 O O . PHE B 1 350 ? 6.438 -33.75 -17.625 1 98.75 350 PHE B O 1
ATOM 5677 N N . ILE B 1 351 ? 4.977 -34.188 -19.281 1 98.75 351 ILE B N 1
ATOM 5678 C CA . ILE B 1 351 ? 5.879 -33.719 -20.344 1 98.75 351 ILE B CA 1
ATOM 5679 C C . ILE B 1 351 ? 5.305 -32.469 -20.984 1 98.75 351 ILE B C 1
ATOM 5681 O O . ILE B 1 351 ? 4.203 -32.031 -20.641 1 98.75 351 ILE B O 1
ATOM 5685 N N . TYR B 1 352 ? 6.145 -31.875 -21.891 1 98.62 352 TYR B N 1
ATOM 5686 C CA . TYR B 1 352 ? 5.758 -30.594 -22.484 1 98.62 352 TYR B CA 1
ATOM 5687 C C . TYR B 1 352 ? 5.844 -30.641 -24 1 98.62 352 TYR B C 1
ATOM 5689 O O . TYR B 1 352 ? 6.754 -31.25 -24.562 1 98.62 352 TYR B O 1
ATOM 5697 N N . ALA B 1 353 ? 4.906 -30.031 -24.656 1 98.69 353 ALA B N 1
ATOM 5698 C CA . ALA B 1 353 ? 4.953 -29.812 -26.094 1 98.69 353 ALA B CA 1
ATOM 5699 C C . ALA B 1 353 ? 5.07 -28.328 -26.422 1 98.69 353 ALA B C 1
ATOM 5701 O O . ALA B 1 353 ? 4.254 -27.516 -25.984 1 98.69 353 ALA B O 1
ATOM 5702 N N . GLY B 1 354 ? 6.117 -27.969 -27.172 1 97.88 354 GLY B N 1
ATOM 5703 C CA . GLY B 1 354 ? 6.246 -26.578 -27.594 1 97.88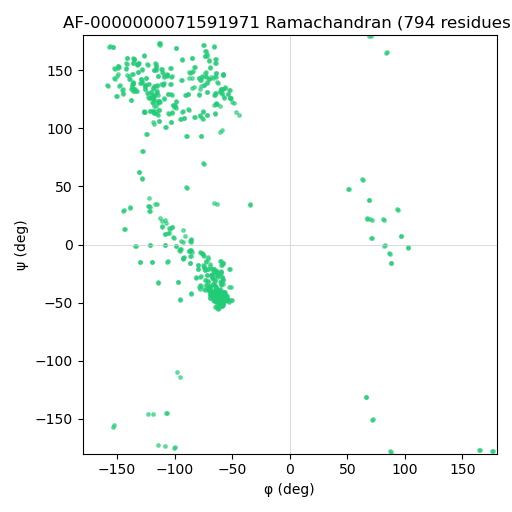 354 GLY B CA 1
ATOM 5704 C C . GLY B 1 354 ? 5.137 -26.141 -28.531 1 97.88 354 GLY B C 1
ATOM 5705 O O . GLY B 1 354 ? 4.688 -26.906 -29.375 1 97.88 354 GLY B O 1
ATOM 5706 N N . CYS B 1 355 ? 4.723 -24.828 -28.391 1 97.56 355 CYS B N 1
ATOM 5707 C CA . CYS B 1 355 ? 3.68 -24.312 -29.266 1 97.56 355 CYS B CA 1
ATOM 5708 C C . CYS B 1 355 ? 3.93 -22.859 -29.609 1 97.56 355 CYS B C 1
ATOM 5710 O O . CYS B 1 355 ? 2.984 -22.078 -29.797 1 97.56 355 CYS B O 1
ATOM 5712 N N . GLN B 1 356 ? 5.137 -22.484 -29.625 1 96.56 356 GLN B N 1
ATOM 5713 C CA . GLN B 1 356 ? 5.508 -21.141 -30.031 1 96.56 356 GLN B CA 1
ATOM 5714 C C . GLN B 1 356 ? 4.984 -20.812 -31.422 1 96.56 356 GLN B C 1
ATOM 5716 O O . GLN B 1 356 ? 5.059 -21.641 -32.312 1 96.56 356 GLN B O 1
ATOM 5721 N N . THR B 1 357 ? 4.398 -19.594 -31.594 1 95.31 357 THR B N 1
ATOM 5722 C CA . THR B 1 357 ? 3.762 -19.234 -32.844 1 95.31 357 THR B CA 1
ATOM 5723 C C . THR B 1 357 ? 4.805 -19.047 -33.969 1 95.31 357 THR B C 1
ATOM 5725 O O . THR B 1 357 ? 4.582 -19.438 -35.094 1 95.31 357 THR B O 1
ATOM 5728 N N . ALA B 1 358 ? 5.855 -18.359 -33.688 1 92.94 358 ALA B N 1
ATOM 5729 C CA . ALA B 1 358 ? 6.988 -18.141 -34.594 1 92.94 358 ALA B CA 1
ATOM 5730 C C . ALA B 1 358 ? 8.289 -18 -33.781 1 92.94 358 ALA B C 1
ATOM 5732 O O . ALA B 1 358 ? 8.266 -17.719 -32.594 1 92.94 358 ALA B O 1
ATOM 5733 N N . PRO B 1 359 ? 9.328 -18.406 -34.531 1 86.94 359 PRO B N 1
ATOM 5734 C CA . PRO B 1 359 ? 10.586 -18.234 -33.812 1 86.94 359 PRO B CA 1
ATOM 5735 C C . PRO B 1 359 ? 10.75 -16.828 -33.25 1 86.94 359 PRO B C 1
ATOM 5737 O O . PRO B 1 359 ? 10.602 -15.844 -33.969 1 86.94 359 PRO B O 1
ATOM 5740 N N . GLY B 1 360 ? 10.992 -16.766 -32 1 85.81 360 GLY B N 1
ATOM 5741 C CA . GLY B 1 360 ? 11.289 -15.484 -31.359 1 85.81 360 GLY B CA 1
ATOM 5742 C C . GLY B 1 360 ? 10.047 -14.758 -30.891 1 85.81 360 GLY B C 1
ATOM 5743 O O . GLY B 1 360 ? 10.133 -13.82 -30.094 1 85.81 360 GLY B O 1
ATOM 5744 N N . GLU B 1 361 ? 8.844 -15.148 -31.359 1 88.06 361 GLU B N 1
ATOM 5745 C CA . GLU B 1 361 ? 7.598 -14.516 -30.922 1 88.06 361 GLU B CA 1
ATOM 5746 C C . GLU B 1 361 ? 7.184 -15.008 -29.547 1 88.06 361 GLU B C 1
ATOM 5748 O O . GLU B 1 361 ? 7.336 -16.188 -29.219 1 88.06 361 GLU B O 1
ATOM 5753 N N . THR B 1 362 ? 6.828 -14.031 -28.766 1 83.56 362 THR B N 1
ATOM 5754 C CA . THR B 1 362 ? 6.441 -14.391 -27.406 1 83.56 362 THR B CA 1
ATOM 5755 C C . THR B 1 362 ? 4.977 -14.055 -27.156 1 83.56 362 THR B C 1
ATOM 5757 O O . THR B 1 362 ? 4.562 -12.906 -27.328 1 83.56 362 THR B O 1
ATOM 5760 N N . HIS B 1 363 ? 4.125 -14.914 -26.859 1 90.88 363 HIS B N 1
ATOM 5761 C CA . HIS B 1 363 ? 2.75 -14.844 -26.375 1 90.88 363 HIS B CA 1
ATOM 5762 C C . HIS B 1 363 ? 2.561 -15.695 -25.109 1 90.88 363 HIS B C 1
ATOM 5764 O O . HIS B 1 363 ? 2.082 -16.828 -25.203 1 90.88 363 HIS B O 1
ATOM 5770 N N . PRO B 1 364 ? 2.965 -15.117 -23.953 1 88.94 364 PRO B N 1
ATOM 5771 C CA . PRO B 1 364 ? 3.145 -15.945 -22.766 1 88.94 364 PRO B CA 1
ATOM 5772 C C . PRO B 1 364 ? 1.823 -16.453 -22.188 1 88.94 364 PRO B C 1
ATOM 5774 O O . PRO B 1 364 ? 0.767 -15.875 -22.469 1 88.94 364 PRO B O 1
ATOM 5777 N N . HIS B 1 365 ? 1.911 -17.5 -21.438 1 92.5 365 HIS B N 1
ATOM 5778 C CA . HIS B 1 365 ? 0.778 -18.016 -20.688 1 92.5 365 HIS B CA 1
ATOM 5779 C C . HIS B 1 365 ? 0.227 -16.953 -19.734 1 92.5 365 HIS B C 1
ATOM 5781 O O . HIS B 1 365 ? 0.976 -16.125 -19.219 1 92.5 365 HIS B O 1
ATOM 5787 N N . HIS B 1 366 ? -1.094 -16.953 -19.516 1 89.38 366 HIS B N 1
ATOM 5788 C CA . HIS B 1 366 ? -1.802 -16.094 -18.578 1 89.38 366 HIS B CA 1
ATOM 5789 C C . HIS B 1 366 ? -1.754 -14.633 -19.016 1 89.38 366 HIS B C 1
ATOM 5791 O O . HIS B 1 366 ? -1.85 -13.727 -18.203 1 89.38 366 HIS B O 1
ATOM 5797 N N . SER B 1 367 ? -1.535 -14.391 -20.297 1 91.12 367 SER B N 1
ATOM 5798 C CA . SER B 1 367 ? -1.581 -13.07 -20.906 1 91.12 367 SER B CA 1
ATOM 5799 C C . SER B 1 367 ? -2.832 -12.898 -21.766 1 91.12 367 SER B C 1
ATOM 5801 O O . SER B 1 367 ? -3.289 -13.852 -22.406 1 91.12 367 SER B O 1
ATOM 5803 N N . PRO B 1 368 ? -3.336 -11.594 -21.75 1 93.38 368 PRO B N 1
ATOM 5804 C CA . PRO B 1 368 ? -4.457 -11.336 -22.656 1 93.38 368 PRO B CA 1
ATOM 5805 C C . PRO B 1 368 ? -4.105 -11.586 -24.125 1 93.38 368 PRO B C 1
ATOM 5807 O O . PRO B 1 368 ? -5.004 -11.711 -24.969 1 93.38 368 PRO B O 1
ATOM 5810 N N . ASP B 1 369 ? -2.816 -11.703 -24.344 1 94.44 369 ASP B N 1
ATOM 5811 C CA . ASP B 1 369 ? -2.34 -11.898 -25.703 1 94.44 369 ASP B CA 1
ATOM 5812 C C . ASP B 1 369 ? -1.831 -13.32 -25.922 1 94.44 369 ASP B C 1
ATOM 5814 O O . ASP B 1 369 ? -1.044 -13.578 -26.828 1 94.44 369 ASP B O 1
ATOM 5818 N N . PHE B 1 370 ? -2.182 -14.266 -25.172 1 95.19 370 PHE B N 1
ATOM 5819 C CA . PHE B 1 370 ? -1.749 -15.648 -25.312 1 95.19 370 PHE B CA 1
ATOM 5820 C C . PHE B 1 370 ? -2.14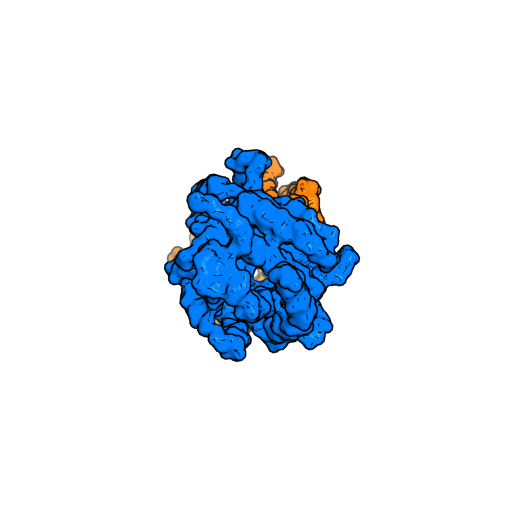3 -16.203 -26.672 1 95.19 370 PHE B C 1
ATOM 5822 O O . PHE B 1 370 ? -3.273 -16 -27.125 1 95.19 370 PHE B O 1
ATOM 5829 N N . MET B 1 371 ? -1.192 -16.891 -27.344 1 95.88 371 MET B N 1
ATOM 5830 C CA . MET B 1 371 ? -1.409 -17.609 -28.594 1 95.88 371 MET B CA 1
ATOM 5831 C C . MET B 1 371 ? -0.606 -18.906 -28.609 1 95.88 371 MET B C 1
ATOM 5833 O O . MET B 1 371 ? 0.438 -19.016 -27.969 1 95.88 371 MET B O 1
ATOM 5837 N N . MET B 1 372 ? -1.107 -19.891 -29.328 1 95.94 372 MET B N 1
ATOM 5838 C CA . MET B 1 372 ? -0.36 -21.125 -29.5 1 95.94 372 MET B CA 1
ATOM 5839 C C . MET B 1 372 ? -0.431 -21.609 -30.953 1 95.94 372 MET B C 1
ATOM 5841 O O . MET B 1 372 ? -1.46 -21.453 -31.609 1 95.94 372 MET B O 1
ATOM 5845 N N . ASN B 1 373 ? 0.692 -22.016 -31.422 1 97.5 373 ASN B N 1
ATOM 5846 C CA . ASN B 1 373 ? 0.698 -22.719 -32.719 1 97.5 373 ASN B CA 1
ATOM 5847 C C . ASN B 1 373 ? -0.059 -24.031 -32.625 1 97.5 373 ASN B C 1
ATOM 5849 O O . ASN B 1 373 ? 0.353 -24.953 -31.922 1 97.5 373 ASN B O 1
ATOM 5853 N N . GLU B 1 374 ? -1.106 -24.203 -33.438 1 98 374 GLU B N 1
ATOM 5854 C CA . GLU B 1 374 ? -2.033 -25.328 -33.312 1 98 374 GLU B CA 1
ATOM 5855 C C . GLU B 1 374 ? -1.42 -26.625 -33.812 1 98 374 GLU B C 1
ATOM 5857 O O . GLU B 1 374 ? -1.941 -27.703 -33.562 1 98 374 GLU B O 1
ATOM 5862 N N . ASP B 1 375 ? -0.238 -26.562 -34.469 1 98.19 375 ASP B N 1
ATOM 5863 C CA . ASP B 1 375 ? 0.477 -27.781 -34.844 1 98.19 375 ASP B CA 1
ATOM 5864 C C . ASP B 1 375 ? 0.833 -28.625 -33.625 1 98.19 375 ASP B C 1
ATOM 5866 O O . ASP B 1 375 ? 1.013 -29.844 -33.719 1 98.19 375 ASP B O 1
ATOM 5870 N N . CYS B 1 376 ? 0.911 -27.938 -32.531 1 98.44 376 CYS B N 1
ATOM 5871 C CA . CYS B 1 376 ? 1.3 -28.625 -31.297 1 98.44 376 CYS B CA 1
ATOM 5872 C C . CYS B 1 376 ? 0.26 -29.672 -30.906 1 98.44 376 CYS B C 1
ATOM 5874 O O . CYS B 1 376 ? 0.568 -30.625 -30.188 1 98.44 376 CYS B O 1
ATOM 5876 N N . LEU B 1 377 ? -1.006 -29.5 -31.391 1 98.81 377 LEU B N 1
ATOM 5877 C CA . LEU B 1 377 ? -2.07 -30.438 -31.016 1 98.81 377 LEU B CA 1
ATOM 5878 C C . LEU B 1 377 ? -1.785 -31.828 -31.562 1 98.81 377 LEU B C 1
ATOM 5880 O O . LEU B 1 377 ? -1.869 -32.812 -30.828 1 98.81 377 LEU B O 1
ATOM 5884 N N . LEU B 1 378 ? -1.443 -31.859 -32.812 1 98.88 378 LEU B N 1
ATOM 5885 C CA . LEU B 1 378 ? -1.1 -33.125 -33.438 1 98.88 378 LEU B CA 1
ATOM 5886 C C . LEU B 1 378 ? 0.152 -33.719 -32.781 1 98.88 378 LEU B C 1
ATOM 5888 O O . LEU B 1 378 ? 0.219 -34.938 -32.531 1 98.88 378 LEU B O 1
ATOM 5892 N N . ILE B 1 379 ? 1.098 -32.906 -32.562 1 98.81 379 ILE B N 1
ATOM 5893 C CA . ILE B 1 379 ? 2.35 -33.344 -31.938 1 98.81 379 ILE B CA 1
ATOM 5894 C C . ILE B 1 379 ? 2.068 -33.938 -30.562 1 98.81 379 ILE B C 1
ATOM 5896 O O . ILE B 1 379 ? 2.576 -35 -30.25 1 98.81 379 ILE B O 1
ATOM 5900 N N . ALA B 1 380 ? 1.263 -33.25 -29.781 1 98.88 380 ALA B N 1
ATOM 5901 C CA . ALA B 1 380 ? 0.891 -33.75 -28.453 1 98.88 380 ALA B CA 1
ATOM 5902 C C . ALA B 1 380 ? 0.172 -35.094 -28.562 1 98.88 380 ALA B C 1
ATOM 5904 O O . ALA B 1 380 ? 0.479 -36.031 -27.812 1 98.88 380 ALA B O 1
ATOM 5905 N N . ALA B 1 381 ? -0.78 -35.188 -29.469 1 98.88 381 ALA B N 1
ATOM 5906 C CA . ALA B 1 381 ? -1.549 -36.438 -29.641 1 98.88 381 ALA B CA 1
ATOM 5907 C C . ALA B 1 381 ? -0.641 -37.594 -30.016 1 98.88 381 ALA B C 1
ATOM 5909 O O . ALA B 1 381 ? -0.763 -38.688 -29.469 1 98.88 381 ALA B O 1
ATOM 5910 N N . LYS B 1 382 ? 0.235 -37.344 -30.938 1 98.88 382 LYS B N 1
ATOM 5911 C CA . LYS B 1 382 ? 1.133 -38.406 -31.391 1 98.88 382 LYS B CA 1
ATOM 5912 C C . LYS B 1 382 ? 2.125 -38.812 -30.312 1 98.88 382 LYS B C 1
ATOM 5914 O O . LYS B 1 382 ? 2.428 -40 -30.141 1 98.88 382 LYS B O 1
ATOM 5919 N N . ALA B 1 383 ? 2.627 -37.812 -29.625 1 98.88 383 ALA B N 1
ATOM 5920 C CA . ALA B 1 383 ? 3.574 -38.094 -28.547 1 98.88 383 ALA B CA 1
ATOM 5921 C C . ALA B 1 383 ? 2.918 -38.938 -27.453 1 98.88 383 ALA B C 1
ATOM 5923 O O . ALA B 1 383 ? 3.406 -40 -27.094 1 98.88 383 ALA B O 1
ATOM 5924 N N . VAL B 1 384 ? 1.813 -38.438 -26.922 1 98.88 384 VAL B N 1
ATOM 5925 C CA . VAL B 1 384 ? 1.118 -39.125 -25.828 1 98.88 384 VAL B CA 1
ATOM 5926 C C . VAL B 1 384 ? 0.578 -40.469 -26.328 1 98.88 384 VAL B C 1
ATOM 5928 O O . VAL B 1 384 ? 0.602 -41.469 -25.609 1 98.88 384 VAL B O 1
ATOM 5931 N N . GLY B 1 385 ? 0.047 -40.5 -27.547 1 98.81 385 GLY B N 1
ATOM 5932 C CA . GLY B 1 385 ? -0.416 -41.75 -28.125 1 98.81 385 GLY B CA 1
ATOM 5933 C C . GLY B 1 385 ? 0.672 -42.781 -28.234 1 98.81 385 GLY B C 1
ATOM 5934 O O . GLY B 1 385 ? 0.442 -43.969 -27.906 1 98.81 385 GLY B O 1
ATOM 5935 N N . THR B 1 386 ? 1.806 -42.344 -28.719 1 98.44 386 THR B N 1
ATOM 5936 C CA . THR B 1 386 ? 2.949 -43.25 -28.812 1 98.44 386 THR B CA 1
ATOM 5937 C C . THR B 1 386 ? 3.322 -43.812 -27.453 1 98.44 386 THR B C 1
ATOM 5939 O O . THR B 1 386 ? 3.551 -45 -27.297 1 98.44 386 THR B O 1
ATOM 5942 N N . ALA B 1 387 ? 3.41 -42.969 -26.5 1 98.44 387 ALA B N 1
ATOM 5943 C CA . ALA B 1 387 ? 3.736 -43.375 -25.141 1 98.44 387 ALA B CA 1
ATOM 5944 C C . ALA B 1 387 ? 2.703 -44.344 -24.594 1 98.44 387 ALA B C 1
ATOM 5946 O O . ALA B 1 387 ? 3.059 -45.344 -23.969 1 98.44 387 ALA B O 1
ATOM 5947 N N . ALA B 1 388 ? 1.449 -44.031 -24.828 1 98.38 388 ALA B N 1
ATOM 5948 C CA . ALA B 1 388 ? 0.372 -44.875 -24.359 1 98.38 388 ALA B CA 1
ATOM 5949 C C . ALA B 1 388 ? 0.447 -46.25 -25.016 1 98.38 388 ALA B C 1
ATOM 5951 O O . ALA B 1 388 ? 0.293 -47.281 -24.328 1 98.38 388 ALA B O 1
ATOM 5952 N N . LEU B 1 389 ? 0.644 -46.25 -26.266 1 97.69 389 LEU B N 1
ATOM 5953 C CA . LEU B 1 389 ? 0.728 -47.531 -27 1 97.69 389 LEU B CA 1
ATOM 5954 C C . LEU B 1 389 ? 1.893 -48.375 -26.484 1 97.69 389 LEU B C 1
ATOM 5956 O O . LEU B 1 389 ? 1.738 -49.562 -26.25 1 97.69 389 LEU B O 1
ATOM 5960 N N . ASP B 1 390 ? 2.994 -47.75 -26.422 1 97.06 390 ASP B N 1
ATOM 5961 C CA . ASP B 1 390 ? 4.16 -48.469 -25.906 1 97.06 390 ASP B CA 1
ATOM 5962 C C . ASP B 1 390 ? 3.895 -49 -24.516 1 97.06 390 ASP B C 1
ATOM 5964 O O . ASP B 1 390 ? 4.246 -50.156 -24.219 1 97.06 390 ASP B O 1
ATOM 5968 N N . TYR B 1 391 ? 3.311 -48.219 -23.672 1 96.69 391 TYR B N 1
ATOM 5969 C CA . TYR B 1 391 ? 2.98 -48.594 -22.297 1 96.69 391 TYR B CA 1
ATOM 5970 C C . TYR B 1 391 ? 2.076 -49.812 -22.266 1 96.69 391 TYR B C 1
ATOM 5972 O O . TYR B 1 391 ? 2.297 -50.75 -21.484 1 96.69 391 TYR B O 1
ATOM 5980 N N . LEU B 1 392 ? 1.122 -49.844 -23.078 1 96.56 392 LEU B N 1
ATOM 5981 C CA . LEU B 1 392 ? 0.108 -50.906 -23.078 1 96.56 392 LEU B CA 1
ATOM 5982 C C . LEU B 1 392 ? 0.65 -52.156 -23.719 1 96.56 392 LEU B C 1
ATOM 5984 O O . LEU B 1 392 ? 0.332 -53.281 -23.266 1 96.56 392 LEU B O 1
ATOM 5988 N N . MET B 1 393 ? 1.464 -51.969 -24.688 1 95.81 393 MET B N 1
ATOM 5989 C CA . MET B 1 393 ? 1.834 -53.125 -25.5 1 95.81 393 MET B CA 1
ATOM 5990 C C . MET B 1 393 ? 3.164 -53.719 -25.047 1 95.81 393 MET B C 1
ATOM 5992 O O . MET B 1 393 ? 3.438 -54.906 -25.266 1 95.81 393 MET B O 1
ATOM 5996 N N . ASN B 1 394 ? 4.035 -52.969 -24.578 1 84.94 394 ASN B N 1
ATOM 5997 C CA . ASN B 1 394 ? 5.371 -53.438 -24.234 1 84.94 394 ASN B CA 1
ATOM 5998 C C . ASN B 1 394 ? 5.613 -53.406 -22.734 1 84.94 394 ASN B C 1
ATOM 6000 O O . ASN B 1 394 ? 6.758 -53.344 -22.281 1 84.94 394 ASN B O 1
ATOM 6004 N N . ALA B 1 395 ? 4.59 -53.438 -21.938 1 71.62 395 ALA B N 1
ATOM 6005 C CA . ALA B 1 395 ? 4.75 -53.406 -20.484 1 71.62 395 ALA B CA 1
ATOM 6006 C C . ALA B 1 395 ? 5.551 -54.594 -19.984 1 71.62 395 ALA B C 1
ATOM 6008 O O . ALA B 1 395 ? 5.355 -55.719 -20.469 1 71.62 395 ALA B O 1
ATOM 6009 N N . SER B 1 396 ? 6.871 -54.281 -19.797 1 55.31 396 SER B N 1
ATOM 6010 C CA . SER B 1 396 ? 7.656 -55.344 -19.203 1 55.31 396 SER B CA 1
ATOM 6011 C C . SER B 1 396 ? 6.918 -56 -18.031 1 55.31 396 SER B C 1
ATOM 6013 O O . SER B 1 396 ? 6.211 -55.312 -17.281 1 55.31 396 SER B O 1
ATOM 6015 N N . SER B 1 397 ? 6.516 -57.219 -18.188 1 43.66 397 SER B N 1
ATOM 6016 C CA . SER B 1 397 ? 6.047 -58.062 -17.094 1 43.66 397 SER B CA 1
ATOM 6017 C C . SER B 1 397 ? 6.812 -57.781 -15.805 1 43.66 397 SER B C 1
ATOM 6019 O O . SER B 1 397 ? 7.742 -58.5 -15.453 1 43.66 397 SER B O 1
ATOM 6021 N N . ASP B 1 398 ? 7.199 -56.688 -15.492 1 39.12 398 ASP B N 1
ATOM 6022 C CA . ASP B 1 398 ? 7.816 -56.75 -14.172 1 39.12 398 ASP B CA 1
ATOM 6023 C C . ASP B 1 398 ? 6.793 -57.156 -13.109 1 39.12 398 ASP B C 1
ATOM 6025 O O . ASP B 1 398 ? 6.09 -56.312 -12.562 1 39.12 398 ASP B O 1
ATOM 6029 N N . HIS B 1 399 ? 5.789 -58.031 -13.375 1 34.56 399 HIS B N 1
ATOM 6030 C CA . HIS B 1 399 ? 5.312 -58.719 -12.18 1 34.56 399 HIS B CA 1
ATOM 6031 C C . HIS B 1 399 ? 6.352 -59.688 -11.664 1 34.56 399 HIS B C 1
ATOM 6033 O O . HIS B 1 399 ? 7.043 -60.344 -12.445 1 34.56 399 HIS B O 1
#

Sequence (798 aa):
MTLQAQLMQQLTAAEPEMIKIRRHLHAHPEISFHEEQTAAYIKAFYRELGVSTTAYGDGYGFVVDIDSGHPGPQLALRADFDGLAIQEDNHLSFKSQNANVMHACGHDGHTAYLMVLAKTLLGLKNQLRGRVRIIHQPAEEVSPGGAKGMLAAGVLDGIDNVIGLHVMSTMPTGSIAYHLNATQTGRANFTVTFTGKGGHASMPHLSNDAIVAGSYFVTALQTVVSRRIDPFDTGSVTIGSFDGVGSFNAIKAQVTLKGDVRIMDETTRQTIRDQITKIANGVGATFGVQVALDYDDNYPVLMNDATLTQRVITSIQAAQIPEITKIFDCGPQDPSEDFAYFAQAKPSTFIYAGCQTAPGETHPHHSPDFMMNEDCLLIAAKAVGTAALDYLMNASSDHMTLQAQLMQQLTAAEPEMIKIRRHLHAHPEISFHEEQTAAYIKAFYRELGVSTTAYGDGYGFVVDIDSGHPGPQLALRADFDGLAIQEDNHLSFKSQNANVMHACGHDGHTAYLMVLAKTLLGLKNQLRGRVRIIHQPAEEVSPGGAKGMLAAGVLDGIDNVIGLHVMSTMPTGSIAYHLNATQTGRANFTVTFTGKGGHASMPHLSNDAIVAGSYFVTALQTVVSRRIDPFDTGSVTIGSFDGVGSFNAIKAQVTLKGDVRIMDETTRQTIRDQITKIANGVGATFGVQVALDYDDNYPVLMNDATLTQRVITSIQAAQIPEITKIFDCGPQDPSEDFAYFAQAKPSTFIYAGCQTAPGETHPHHSPDFMMNEDCLLIAAKAVGTAALDYLMNASSDH

Radius of gyration: 38.46 Å; Cα contacts (8 Å, |Δi|>4): 1978; chains: 2; bounding box: 51×118×76 Å

pLDDT: mean 95.71, std 6.31, range [34.56, 98.88]

Solvent-accessible surface area (backbone atoms only — not comparable to full-atom values): 39283 Å² total; per-residue (Å²): 130,53,72,65,57,50,52,51,52,53,47,62,70,41,38,66,54,27,52,51,45,19,41,52,39,28,23,52,32,28,39,54,73,55,34,60,68,54,38,49,53,56,50,50,57,38,47,76,70,72,44,73,72,46,80,28,42,91,58,63,17,31,32,37,74,46,68,26,85,36,85,58,49,30,39,31,40,45,23,41,58,33,21,36,86,36,54,68,63,68,85,59,95,50,50,47,71,38,89,47,22,18,50,26,65,44,23,33,44,35,36,18,21,48,53,51,43,48,54,52,47,57,76,44,24,80,80,42,31,10,31,40,36,39,35,44,36,32,12,58,86,41,86,78,25,34,46,52,41,18,50,74,60,44,66,55,68,84,46,57,34,38,41,36,60,45,64,30,30,90,32,56,55,30,28,39,34,35,41,64,32,58,27,24,16,13,35,30,38,35,40,39,34,36,38,34,37,46,40,50,32,82,44,59,90,75,35,20,53,13,56,59,42,53,19,49,41,58,59,56,54,58,42,48,54,76,71,70,42,60,89,87,54,60,62,44,80,28,66,7,15,38,40,29,71,59,45,40,63,29,34,36,31,54,27,41,34,25,26,26,33,35,29,55,43,77,77,53,51,58,54,52,52,52,49,54,52,49,48,50,52,49,41,19,64,75,55,64,28,45,69,47,77,50,76,44,80,54,39,50,45,21,40,21,28,51,68,61,38,50,51,38,50,50,40,35,58,72,63,61,49,82,68,55,76,42,77,46,74,69,52,64,41,73,59,65,46,35,66,14,53,54,28,71,76,31,57,16,30,63,35,32,30,11,11,18,70,42,93,91,50,81,26,53,70,80,34,46,51,39,52,64,30,72,69,30,36,50,46,45,29,52,41,54,46,40,27,49,48,46,50,30,69,60,55,71,73,78,117,129,54,71,65,57,50,51,53,50,53,48,61,70,40,38,67,56,28,52,51,46,19,42,53,40,28,23,51,32,27,38,52,75,55,34,60,67,54,38,50,53,56,49,50,56,36,46,75,70,72,44,71,72,45,80,28,44,91,57,64,18,31,33,36,75,43,68,26,84,34,83,56,50,30,38,31,41,48,24,41,59,33,21,38,84,34,55,68,65,66,84,59,94,50,48,49,70,37,88,47,22,18,49,26,65,45,23,33,45,34,36,18,20,48,52,50,42,50,53,54,46,56,76,43,23,79,78,42,32,10,33,40,36,39,35,44,36,32,12,57,86,41,86,78,23,34,47,53,41,18,51,75,59,46,67,56,68,86,47,58,34,39,41,36,61,44,65,31,29,88,33,56,53,30,27,39,34,34,39,66,30,58,26,24,16,14,37,31,38,35,38,40,34,36,37,35,37,46,42,49,32,82,44,59,89,75,35,20,52,12,57,61,42,53,20,49,42,58,60,57,55,58,42,48,54,76,71,69,44,59,88,88,53,60,61,44,79,28,68,7,16,37,40,28,70,60,45,40,63,29,34,36,30,53,26,41,36,26,26,26,34,37,30,55,44,78,78,53,50,57,55,52,53,52,50,53,51,50,48,51,50,49,40,19,64,75,56,64,27,47,70,46,78,50,75,44,81,54,40,48,46,21,41,20,28,50,68,60,37,50,52,39,50,52,41,36,59,72,62,62,48,83,68,54,76,43,76,48,73,69,52,64,40,73,60,66,46,36,66,14,53,54,27,71,75,31,56,14,28,63,35,32,30,10,10,19,70,42,92,89,49,82,28,52,70,78,34,46,51,40,51,64,30,70,68,30,36,49,46,45,30,49,43,53,46,40,26,50,48,46,50,31,70,59,55,72,73,79,116

Foldseek 3Di:
DDPLVLLLVQLVVCLVQLVVQLLQLQQAAAAFQGCVVVLVVLQVLVVVVVWHWADFFPGSKIKTKQALVAAFAEEEEEAERHWAQAAFDADDPSHHPDGRTGRQFCSSLRSSLLSSLVSSCNVCSPVFHGMYMYIYFGGWPDPQGRVVRRVVRPVCPRHAEYEYEGAFQVDDFQEKAFAAWQAEKFKKKKKKKWFKAKDWQVCCVVIQAAVVLVVQLQVQLVCLCVPPDDPVWDKDKDWPDWAQDDDPTMGGRMIMIMMMMIGSDVVVVVSSVVSSVVSQVVSCVVRVIDMDMDMGRHAHGQTAHRVLQVLLLVLLVVSPDVSRDYYYHPGHDHDGTNVSVVCVVHRYTYMYGYFHPDVPDDQGGPDSRRDGRSSSSSVVSSSVSSSVRCNGPVVPPPD/DDPLVLLLVLLVVCLVQLVVQLLQLQQAAAAFLGCVVVLVVLQVLVVVVVWHWADFFPGSKIKTKQALVAAFAEEEEEAERHWAQAAFDADDPSHHPDGRTGRQFCSSLQSSLLSSLVSSCNVCSPVFHGMYMYIYFGGWPDPQGRVVRRVVRPVCPRHAEYEYEGAFQVDDFQEKAFAAWQAEKFKKKKKKKWFKAKDWQVCCVVIQAAVVLVVQLQVQLVCLCVPQDDVVWDKDKDWPDWAQDDDDTMGGRMIMIMMMMIGSDVVVVVSSVVSSVVSQVVSCVVRVIDMDMDMGRHAHGQTAHRVLQVLLLVLLVVSPDVSRDYYYHPGHDHDGTNVSVVCVVHRYTYMYGYFHPDVPDDQGGPDSRRDGRSSSSSVVSSSVSSSVRCNGPVVPPPD

Nearest PDB structures (foldseek):
  4ewt-assembly1_D  TM=9.378E-01  e=9.542E-65  Staphylococcus aureus subsp. aureus COL
  4ewt-assembly1_B  TM=9.678E-01  e=3.048E-60  Staphylococcus aureus subsp. aureus COL
  6slf-assembly1_A  TM=8.414E-01  e=2.357E-44  Corynebacterium striatum
  3io1-assembly1_B-2  TM=7.228E-01  e=7.685E-31  Klebsiella pneumoniae subsp. pneumoniae MGH 78578
  3io1-assembly1_A-2  TM=7.634E-01  e=1.221E-29  Klebsiella pneumoniae subsp. pneumoniae MGH 78578

Organism: Lactiplantibacillus plantarum (strain ATCC BAA-793 / NCIMB 8826 / WCFS1) (NCBI:txid220668)

InterPro domains:
  IPR002933 Peptidase M20 [PF01546] (76-387)
  IPR011650 Peptidase M20, dimerisation domain [PF07687] (184-281)
  IPR017439 Amidohydrolase [PIRSF005962] (5-392)
  IPR017439 Amidohydrolase [PTHR11014] (11-396)
  IPR017439 Amidohydrolase [TIGR01891] (18-380)
  IPR036264 Bacterial exopeptidase dimerisation domain [SSF55031] (188-300)